Protein AF-0000000070454763 (afdb_homodimer)

pLDDT: mean 71.65, std 30.55, range [15.28, 98.75]

Structure (mmCIF, N/CA/C/O backbone):
data_AF-0000000070454763-model_v1
#
loop_
_entity.id
_entity.type
_entity.pdbx_description
1 polymer 'Flavin-containing monooxygenase'
#
loop_
_atom_site.group_PDB
_atom_site.id
_atom_site.type_symbol
_atom_site.label_atom_id
_atom_site.label_alt_id
_atom_site.label_comp_id
_atom_site.label_asym_id
_atom_site.label_entity_id
_atom_site.label_seq_id
_atom_site.pdbx_PDB_ins_code
_atom_site.Cartn_x
_atom_site.Cartn_y
_atom_site.Cartn_z
_atom_site.occupancy
_atom_site.B_iso_or_equiv
_atom_site.auth_seq_id
_atom_site.auth_comp_id
_atom_site.auth_asym_id
_atom_site.auth_atom_id
_atom_site.pdbx_PDB_model_num
ATOM 1 N N . MET A 1 1 ? 16.109 -49.906 -26.469 1 53.59 1 MET A N 1
ATOM 2 C CA . MET A 1 1 ? 14.664 -49.719 -26.438 1 53.59 1 MET A CA 1
ATOM 3 C C . MET A 1 1 ? 14.312 -48.25 -26.688 1 53.59 1 MET A C 1
ATOM 5 O O . MET A 1 1 ? 15.078 -47.344 -26.328 1 53.59 1 MET A O 1
ATOM 9 N N . ALA A 1 2 ? 13.422 -48.062 -27.594 1 73.62 2 ALA A N 1
ATOM 10 C CA . ALA A 1 2 ? 13.023 -46.719 -27.938 1 73.62 2 ALA A CA 1
ATOM 11 C C . ALA A 1 2 ? 12.562 -45.938 -26.703 1 73.62 2 ALA A C 1
ATOM 13 O O . ALA A 1 2 ? 11.953 -46.531 -25.797 1 73.62 2 ALA A O 1
ATOM 14 N N . PRO A 1 3 ? 12.992 -44.719 -26.531 1 89.38 3 PRO A N 1
ATOM 15 C CA . PRO A 1 3 ? 12.602 -43.969 -25.359 1 89.38 3 PRO A CA 1
ATOM 16 C C . PRO A 1 3 ? 11.086 -43.812 -25.219 1 89.38 3 PRO A C 1
ATOM 18 O O . PRO A 1 3 ? 10.383 -43.719 -26.234 1 89.38 3 PRO A O 1
ATOM 21 N N . ARG A 1 4 ? 10.617 -43.969 -23.953 1 93.56 4 ARG A N 1
ATOM 22 C CA . ARG A 1 4 ? 9.195 -43.812 -23.672 1 93.56 4 ARG A CA 1
ATOM 23 C C . ARG A 1 4 ? 8.727 -42.375 -23.953 1 93.56 4 ARG A C 1
ATOM 25 O O . ARG A 1 4 ? 9.43 -41.406 -23.625 1 93.56 4 ARG A O 1
ATOM 32 N N . ARG A 1 5 ? 7.598 -42.312 -24.594 1 96.88 5 ARG A N 1
ATOM 33 C CA . ARG A 1 5 ? 7.016 -41.031 -24.969 1 96.88 5 ARG A CA 1
ATOM 34 C C . ARG A 1 5 ? 6.066 -40.531 -23.891 1 96.88 5 ARG A C 1
ATOM 36 O O . ARG A 1 5 ? 5.203 -41.25 -23.422 1 96.88 5 ARG A O 1
ATOM 43 N N . VAL A 1 6 ? 6.234 -39.25 -23.438 1 96.19 6 VAL A N 1
ATOM 44 C CA . VAL A 1 6 ? 5.418 -38.688 -22.375 1 96.19 6 VAL A CA 1
ATOM 45 C C . VAL A 1 6 ? 4.715 -37.406 -22.875 1 96.19 6 VAL A C 1
ATOM 47 O O . VAL A 1 6 ? 5.348 -36.531 -23.469 1 96.19 6 VAL A O 1
ATOM 50 N N . ALA A 1 7 ? 3.41 -37.344 -22.688 1 96.44 7 ALA A N 1
ATOM 51 C CA . ALA A 1 7 ? 2.658 -36.125 -22.969 1 96.44 7 ALA A CA 1
ATOM 52 C C . ALA A 1 7 ? 2.553 -35.25 -21.719 1 96.44 7 ALA A C 1
ATOM 54 O O . ALA A 1 7 ? 2.102 -35.688 -20.672 1 96.44 7 ALA A O 1
ATOM 55 N N . VAL A 1 8 ? 3.002 -34.062 -21.828 1 95.75 8 VAL A N 1
ATOM 56 C CA . VAL A 1 8 ? 2.855 -33.062 -20.766 1 95.75 8 VAL A CA 1
ATOM 57 C C . VAL A 1 8 ? 1.825 -32.031 -21.188 1 95.75 8 VAL A C 1
ATOM 59 O O . VAL A 1 8 ? 1.962 -31.391 -22.234 1 95.75 8 VAL A O 1
ATOM 62 N N . ILE A 1 9 ? 0.792 -31.844 -20.391 1 95.06 9 ILE A N 1
ATOM 63 C CA . ILE A 1 9 ? -0.283 -30.938 -20.766 1 95.06 9 ILE A CA 1
ATOM 64 C C . ILE A 1 9 ? -0.167 -29.625 -19.984 1 95.06 9 ILE A C 1
ATOM 66 O O . ILE A 1 9 ? -0.489 -29.594 -18.797 1 95.06 9 ILE A O 1
ATOM 70 N N . GLY A 1 10 ? 0.239 -28.562 -20.672 1 95.12 10 GLY A N 1
ATOM 71 C CA . GLY A 1 10 ? 0.432 -27.266 -20.047 1 95.12 10 GLY A CA 1
ATOM 72 C C . GLY A 1 10 ? 1.894 -26.906 -19.844 1 95.12 10 GLY A C 1
ATOM 73 O O . GLY A 1 10 ? 2.676 -27.734 -19.359 1 95.12 10 GLY A O 1
ATOM 74 N N . ALA A 1 11 ? 2.199 -25.688 -20.219 1 97.44 11 ALA A N 1
ATOM 75 C CA . ALA A 1 11 ? 3.586 -25.25 -20.109 1 97.44 11 ALA A CA 1
ATOM 76 C C . ALA A 1 11 ? 3.738 -24.156 -19.062 1 97.44 11 ALA A C 1
ATOM 78 O O . ALA A 1 11 ? 4.453 -23.172 -19.266 1 97.44 11 ALA A O 1
ATOM 79 N N . GLY A 1 12 ? 2.992 -24.266 -17.969 1 94.44 12 GLY A N 1
ATOM 80 C CA . GLY A 1 12 ? 3.213 -23.438 -16.797 1 94.44 12 GLY A CA 1
ATOM 81 C C . GLY A 1 12 ? 4.383 -23.906 -15.945 1 94.44 12 GLY A C 1
ATOM 82 O O . GLY A 1 12 ? 5.277 -24.594 -16.438 1 94.44 12 GLY A O 1
ATOM 83 N N . ALA A 1 13 ? 4.391 -23.5 -14.742 1 92.94 13 ALA A N 1
ATOM 84 C CA . ALA A 1 13 ? 5.473 -23.844 -13.82 1 92.94 13 ALA A CA 1
ATOM 85 C C . ALA A 1 13 ? 5.66 -25.344 -13.734 1 92.94 13 ALA A C 1
ATOM 87 O O . ALA A 1 13 ? 6.773 -25.859 -13.891 1 92.94 13 ALA A O 1
ATOM 88 N N . SER A 1 14 ? 4.574 -26.047 -13.523 1 92.44 14 SER A N 1
ATOM 89 C CA . SER A 1 14 ? 4.648 -27.5 -13.359 1 92.44 14 SER A CA 1
ATOM 90 C C . SER A 1 14 ? 5.023 -28.188 -14.672 1 92.44 14 SER A C 1
ATOM 92 O O . SER A 1 14 ? 5.746 -29.188 -14.672 1 92.44 14 SER A O 1
ATOM 94 N N . GLY A 1 15 ? 4.512 -27.641 -15.734 1 95.12 15 GLY A N 1
ATOM 95 C CA . GLY A 1 15 ? 4.832 -28.219 -17.031 1 95.12 15 GLY A CA 1
ATOM 96 C C . GLY A 1 15 ? 6.305 -28.109 -17.375 1 95.12 15 GLY A C 1
ATOM 97 O O . GLY A 1 15 ? 6.902 -29.062 -17.875 1 95.12 15 GLY A O 1
ATOM 98 N N . LEU A 1 16 ? 6.883 -27 -17.141 1 96.5 16 LEU A N 1
ATOM 99 C CA . LEU A 1 16 ? 8.305 -26.797 -17.406 1 96.5 16 LEU A CA 1
ATOM 100 C C . LEU A 1 16 ? 9.148 -27.766 -16.562 1 96.5 16 LEU A C 1
ATOM 102 O O . LEU A 1 16 ? 10.086 -28.375 -17.078 1 96.5 16 LEU A O 1
ATOM 106 N N . CYS A 1 17 ? 8.789 -27.859 -15.336 1 93.69 17 CYS A N 1
ATOM 107 C CA . CYS A 1 17 ? 9.5 -28.766 -14.445 1 93.69 17 CYS A CA 1
ATOM 108 C C . CYS A 1 17 ? 9.352 -30.219 -14.906 1 93.69 17 CYS A C 1
ATOM 110 O O . CYS A 1 17 ? 10.32 -30.969 -14.906 1 93.69 17 CYS A O 1
ATOM 112 N N . ALA A 1 18 ? 8.156 -30.578 -15.289 1 93.56 18 ALA A N 1
ATOM 113 C CA . ALA A 1 18 ? 7.887 -31.922 -15.766 1 93.56 18 ALA A CA 1
ATOM 114 C C . ALA A 1 18 ? 8.711 -32.25 -17 1 93.56 18 ALA A C 1
ATOM 116 O O . ALA A 1 18 ? 9.281 -33.344 -17.109 1 93.56 18 ALA A O 1
ATOM 117 N N . LEU A 1 19 ? 8.758 -31.328 -17.891 1 96.25 19 LEU A N 1
ATOM 118 C CA . LEU A 1 19 ? 9.57 -31.484 -19.094 1 96.25 19 LEU A CA 1
ATOM 119 C C . LEU A 1 19 ? 11.023 -31.766 -18.75 1 96.25 19 LEU A C 1
ATOM 121 O O . LEU A 1 19 ? 11.617 -32.719 -19.25 1 96.25 19 LEU A O 1
ATOM 125 N N . LYS A 1 20 ? 11.555 -30.953 -17.922 1 96.44 20 LYS A N 1
ATOM 126 C CA . LYS A 1 20 ? 12.961 -31.094 -17.531 1 96.44 20 LYS A CA 1
ATOM 127 C C . LYS A 1 20 ? 13.219 -32.438 -16.859 1 96.44 20 LYS A C 1
ATOM 129 O O . LYS A 1 20 ? 14.203 -33.094 -17.172 1 96.44 20 LYS A O 1
ATOM 134 N N . CYS A 1 21 ? 12.32 -32.875 -16.016 1 93.88 21 CYS A N 1
ATOM 135 C CA . CYS A 1 21 ? 12.469 -34.156 -15.32 1 93.88 21 CYS A CA 1
ATOM 136 C C . CYS A 1 21 ? 12.422 -35.312 -16.297 1 93.88 21 CYS A C 1
ATOM 138 O O . CYS A 1 21 ? 13.188 -36.25 -16.172 1 93.88 21 CYS A O 1
ATOM 140 N N . CYS A 1 22 ? 11.555 -35.281 -17.266 1 94.12 22 CYS A N 1
ATOM 141 C CA . CYS A 1 22 ? 11.477 -36.312 -18.281 1 94.12 22 CYS A CA 1
ATOM 142 C C . CYS A 1 22 ? 12.789 -36.406 -19.047 1 94.12 22 CYS A C 1
ATOM 144 O O . CYS A 1 22 ? 13.297 -37.531 -19.266 1 94.12 22 CYS A O 1
ATOM 146 N N . LEU A 1 23 ? 13.305 -35.281 -19.406 1 95.75 23 LEU A N 1
ATOM 147 C CA . LEU A 1 23 ? 14.562 -35.281 -20.156 1 95.75 23 LEU A CA 1
ATOM 148 C C . LEU A 1 23 ? 15.695 -35.844 -19.312 1 95.75 23 LEU A C 1
ATOM 150 O O . LEU A 1 23 ? 16.516 -36.625 -19.812 1 95.75 23 LEU A O 1
ATOM 154 N N . ASP A 1 24 ? 15.68 -35.531 -18.094 1 91.88 24 ASP A N 1
ATOM 155 C CA . ASP A 1 24 ? 16.703 -36.031 -17.188 1 91.88 24 ASP A CA 1
ATOM 156 C C . ASP A 1 24 ? 16.672 -37.562 -17.109 1 91.88 24 ASP A C 1
ATOM 158 O O . ASP A 1 24 ? 17.703 -38.219 -16.906 1 91.88 24 ASP A O 1
ATOM 162 N N . GLU A 1 25 ? 15.516 -38.062 -17.266 1 92.31 25 GLU A N 1
ATOM 163 C CA . GLU A 1 25 ? 15.328 -39.5 -17.125 1 92.31 25 GLU A CA 1
ATOM 164 C C . GLU A 1 25 ? 15.469 -40.219 -18.469 1 92.31 25 GLU A C 1
ATOM 166 O O . GLU A 1 25 ? 15.227 -41.438 -18.562 1 92.31 25 GLU A O 1
ATOM 171 N N . GLY A 1 26 ? 15.781 -39.469 -19.469 1 93.75 26 GLY A N 1
ATOM 172 C CA . GLY A 1 26 ? 16 -40.062 -20.781 1 93.75 26 GLY A CA 1
ATOM 173 C C . GLY A 1 26 ? 14.727 -40.406 -21.516 1 93.75 26 GLY A C 1
ATOM 174 O O . GLY A 1 26 ? 14.719 -41.219 -22.422 1 93.75 26 GLY A O 1
ATOM 175 N N . LEU A 1 27 ? 13.641 -39.781 -21.109 1 95.12 27 LEU A N 1
ATOM 176 C CA . LEU A 1 27 ? 12.359 -39.969 -21.797 1 95.12 27 LEU A CA 1
ATOM 177 C C . LEU A 1 27 ? 12.219 -39 -22.953 1 95.12 27 LEU A C 1
ATOM 179 O O . LEU A 1 27 ? 13.102 -38.188 -23.203 1 95.12 27 LEU A O 1
ATOM 183 N N . GLU A 1 28 ? 11.164 -39.156 -23.734 1 96.69 28 GLU A N 1
ATOM 184 C CA . GLU A 1 28 ? 10.875 -38.281 -24.859 1 96.69 28 GLU A CA 1
ATOM 185 C C . GLU A 1 28 ? 9.578 -37.5 -24.625 1 96.69 28 GLU A C 1
ATOM 187 O O . GLU A 1 28 ? 8.516 -37.906 -25.109 1 96.69 28 GLU A O 1
ATOM 192 N N . PRO A 1 29 ? 9.68 -36.375 -24 1 97.19 29 PRO A N 1
ATOM 193 C CA . PRO A 1 29 ? 8.469 -35.625 -23.688 1 97.19 29 PRO A CA 1
ATOM 194 C C . PRO A 1 29 ? 8.031 -34.719 -24.844 1 97.19 29 PRO A C 1
ATOM 196 O O . PRO A 1 29 ? 8.875 -34.219 -25.609 1 97.19 29 PRO A O 1
ATOM 199 N N . THR A 1 30 ? 6.727 -34.562 -25 1 98.56 30 THR A N 1
ATOM 200 C CA . THR A 1 30 ? 6.086 -33.531 -25.797 1 98.56 30 THR A CA 1
ATOM 201 C C . THR A 1 30 ? 5.098 -32.719 -24.938 1 98.56 30 THR A C 1
ATOM 203 O O . THR A 1 30 ? 4.156 -33.312 -24.375 1 98.56 30 THR A O 1
ATOM 206 N N . CYS A 1 31 ? 5.352 -31.469 -24.844 1 98.56 31 CYS A N 1
ATOM 207 C CA . CYS A 1 31 ? 4.469 -30.594 -24.078 1 98.56 31 CYS A CA 1
ATOM 208 C C . CYS A 1 31 ? 3.49 -29.859 -24.984 1 98.56 31 CYS A C 1
ATOM 210 O O . CYS A 1 31 ? 3.883 -29.328 -26.016 1 98.56 31 CYS A O 1
ATOM 212 N N . PHE A 1 32 ? 2.252 -29.938 -24.641 1 98.12 32 PHE A N 1
ATOM 213 C CA . PHE A 1 32 ? 1.221 -29.219 -25.391 1 98.12 32 PHE A CA 1
ATOM 214 C C . PHE A 1 32 ? 0.738 -28 -24.609 1 98.12 32 PHE A C 1
ATOM 216 O O . PHE A 1 32 ? 0.309 -28.125 -23.469 1 98.12 32 PHE A O 1
ATOM 223 N N . GLU A 1 33 ? 0.846 -26.859 -25.188 1 97.38 33 GLU A N 1
ATOM 224 C CA . GLU A 1 33 ? 0.398 -25.609 -24.609 1 97.38 33 GLU A CA 1
ATOM 225 C C . GLU A 1 33 ? -0.612 -24.906 -25.516 1 97.38 33 GLU A C 1
ATOM 227 O O . GLU A 1 33 ? -0.311 -24.609 -26.672 1 97.38 33 GLU A O 1
ATOM 232 N N . ARG A 1 34 ? -1.734 -24.719 -24.969 1 94.69 34 ARG A N 1
ATOM 233 C CA . ARG A 1 34 ? -2.822 -24.156 -25.75 1 94.69 34 ARG A CA 1
ATOM 234 C C . ARG A 1 34 ? -2.504 -22.719 -26.172 1 94.69 34 ARG A C 1
ATOM 236 O O . ARG A 1 34 ? -2.912 -22.281 -27.25 1 94.69 34 ARG A O 1
ATOM 243 N N . SER A 1 35 ? -1.815 -21.969 -25.344 1 94.44 35 SER A N 1
ATOM 244 C CA . SER A 1 35 ? -1.504 -20.578 -25.641 1 94.44 35 SER A CA 1
ATOM 245 C C . SER A 1 35 ? -0.237 -20.453 -26.484 1 94.44 35 SER A C 1
ATOM 247 O O . SER A 1 35 ? 0.323 -21.469 -26.922 1 94.44 35 SER A O 1
ATOM 249 N N . LYS A 1 36 ? 0.243 -19.234 -26.734 1 96.06 36 LYS A N 1
ATOM 250 C CA . LYS A 1 36 ? 1.355 -18.953 -27.641 1 96.06 36 LYS A CA 1
ATOM 251 C C . LYS A 1 36 ? 2.68 -18.906 -26.875 1 96.06 36 LYS A C 1
ATOM 253 O O . LYS A 1 36 ? 3.736 -18.703 -27.484 1 96.06 36 LYS A O 1
ATOM 258 N N . ASP A 1 37 ? 2.586 -19.031 -25.594 1 97.06 37 ASP A N 1
ATOM 259 C CA . ASP A 1 37 ? 3.783 -18.797 -24.781 1 97.06 37 ASP A CA 1
ATOM 260 C C . ASP A 1 37 ? 3.736 -19.594 -23.484 1 97.06 37 ASP A C 1
ATOM 262 O O . ASP A 1 37 ? 2.709 -20.188 -23.156 1 97.06 37 ASP A O 1
ATOM 266 N N . ILE A 1 38 ? 4.891 -19.75 -22.812 1 97.81 38 ILE A N 1
ATOM 267 C CA . ILE A 1 38 ? 4.977 -20.453 -21.531 1 97.81 38 ILE A CA 1
ATOM 268 C C . ILE A 1 38 ? 4.461 -19.562 -20.406 1 97.81 38 ILE A C 1
ATOM 270 O O . ILE A 1 38 ? 4.105 -18.406 -20.641 1 97.81 38 ILE A O 1
ATOM 274 N N . GLY A 1 39 ? 4.383 -20.125 -19.188 1 95.69 39 GLY A N 1
ATOM 275 C CA . GLY A 1 39 ? 4.203 -19.312 -17.984 1 95.69 39 GLY A CA 1
ATOM 276 C C . GLY A 1 39 ? 2.863 -19.531 -17.312 1 95.69 39 GLY A C 1
ATOM 277 O O . GLY A 1 39 ? 2.715 -19.266 -16.125 1 95.69 39 GLY A O 1
ATOM 278 N N . GLY A 1 40 ? 1.859 -20.047 -18.156 1 93.12 40 GLY A N 1
ATOM 279 C CA . GLY A 1 40 ? 0.563 -20.328 -17.562 1 93.12 40 GLY A CA 1
ATOM 280 C C . GLY A 1 40 ? -0.051 -19.109 -16.875 1 93.12 40 GLY A C 1
ATOM 281 O O . GLY A 1 40 ? -0.159 -18.047 -17.484 1 93.12 40 GLY A O 1
ATOM 282 N N . LEU A 1 41 ? -0.34 -19.188 -15.648 1 90.56 41 LEU A N 1
ATOM 283 C CA . LEU A 1 41 ? -1.015 -18.188 -14.836 1 90.56 41 LEU A CA 1
ATOM 284 C C . LEU A 1 41 ? -0.176 -16.922 -14.734 1 90.56 41 LEU A C 1
ATOM 286 O O . LEU A 1 41 ? -0.719 -15.812 -14.688 1 90.56 41 LEU A O 1
ATOM 290 N N . TRP A 1 42 ? 1.076 -17.047 -14.781 1 95 42 TRP A N 1
ATOM 291 C CA . TRP A 1 42 ? 1.966 -15.945 -14.43 1 95 42 TRP A CA 1
ATOM 292 C C . TRP A 1 42 ? 2.182 -15.016 -15.617 1 95 42 TRP A C 1
ATOM 294 O O . TRP A 1 42 ? 2.715 -13.914 -15.469 1 95 42 TRP A O 1
ATOM 304 N N . ARG A 1 43 ? 1.75 -15.5 -16.703 1 95.88 43 ARG A N 1
ATOM 305 C CA . ARG A 1 43 ? 1.885 -14.664 -17.891 1 95.88 43 ARG A CA 1
ATOM 306 C C . ARG A 1 43 ? 0.728 -13.672 -18 1 95.88 43 ARG A C 1
ATOM 308 O O . ARG A 1 43 ? -0.396 -14.062 -18.328 1 95.88 43 ARG A O 1
ATOM 315 N N . PHE A 1 44 ? 1.012 -12.453 -17.828 1 96.06 44 PHE A N 1
ATOM 316 C CA . PHE A 1 44 ? -0.003 -11.414 -17.891 1 96.06 44 PHE A CA 1
ATOM 317 C C . PHE A 1 44 ? -0.394 -11.133 -19.344 1 96.06 44 PHE A C 1
ATOM 319 O O . PHE A 1 44 ? 0.472 -11.008 -20.219 1 96.06 44 PHE A O 1
ATOM 326 N N . GLU A 1 45 ? -1.682 -11.094 -19.531 1 94.56 45 GLU A N 1
ATOM 327 C CA . GLU A 1 45 ? -2.277 -10.648 -20.781 1 94.56 45 GLU A CA 1
ATOM 328 C C . GLU A 1 45 ? -3.375 -9.617 -20.531 1 94.56 45 GLU A C 1
ATOM 330 O O . GLU A 1 45 ? -4.23 -9.805 -19.672 1 94.56 45 GLU A O 1
ATOM 335 N N . GLU A 1 46 ? -3.34 -8.539 -21.266 1 92.5 46 GLU A N 1
ATOM 336 C CA . GLU A 1 46 ? -4.336 -7.48 -21.109 1 92.5 46 GLU A CA 1
ATOM 337 C C . GLU A 1 46 ? -5.746 -8.016 -21.328 1 92.5 46 GLU A C 1
ATOM 339 O O . GLU A 1 46 ? -6.684 -7.625 -20.625 1 92.5 46 GLU A O 1
ATOM 344 N N . HIS A 1 47 ? -5.816 -8.812 -22.281 1 92.38 47 HIS A N 1
ATOM 345 C CA . HIS A 1 47 ? -7.094 -9.445 -22.578 1 92.38 47 HIS A CA 1
ATOM 346 C C . HIS A 1 47 ? -7.078 -10.922 -22.188 1 92.38 47 HIS A C 1
ATOM 348 O O . HIS A 1 47 ? -6.242 -11.688 -22.672 1 92.38 47 HIS A O 1
ATOM 354 N N . PRO A 1 48 ? -8.008 -11.297 -21.312 1 89.12 48 PRO A N 1
ATOM 355 C CA . PRO A 1 48 ? -8.031 -12.703 -20.891 1 89.12 48 PRO A CA 1
ATOM 356 C C . PRO A 1 48 ? -8.219 -13.664 -22.062 1 89.12 48 PRO A C 1
ATOM 358 O O . PRO A 1 48 ? -8.984 -13.367 -22.984 1 89.12 48 PRO A O 1
ATOM 361 N N . GLU A 1 49 ? -7.469 -14.695 -22.047 1 87.06 49 GLU A N 1
ATOM 362 C CA . GLU A 1 49 ? -7.598 -15.766 -23.016 1 87.06 49 GLU A CA 1
ATOM 363 C C . GLU A 1 49 ? -8.516 -16.875 -22.5 1 87.06 49 GLU A C 1
ATOM 365 O O . GLU A 1 49 ? -8.453 -17.234 -21.328 1 87.06 49 GLU A O 1
ATOM 370 N N . ASP A 1 50 ? -9.328 -17.375 -23.375 1 79.19 50 ASP A N 1
ATOM 371 C CA . ASP A 1 50 ? -10.25 -18.438 -22.984 1 79.19 50 ASP A CA 1
ATOM 372 C C . ASP A 1 50 ? -9.5 -19.672 -22.5 1 79.19 50 ASP A C 1
ATOM 374 O O . ASP A 1 50 ? -8.508 -20.078 -23.125 1 79.19 50 ASP A O 1
ATOM 378 N N . GLY A 1 51 ? -9.953 -20.172 -21.406 1 77.56 51 GLY A N 1
ATOM 379 C CA . GLY A 1 51 ? -9.406 -21.422 -20.891 1 77.56 51 GLY A CA 1
ATOM 380 C C . GLY A 1 51 ? -8.109 -21.219 -20.125 1 77.56 51 GLY A C 1
ATOM 381 O O . GLY A 1 51 ? -7.441 -22.203 -19.766 1 77.56 51 GLY A O 1
ATOM 382 N N . ARG A 1 52 ? -7.711 -20.062 -19.984 1 84.94 52 ARG A N 1
ATOM 383 C CA . ARG A 1 52 ? -6.488 -19.781 -19.234 1 84.94 52 ARG A CA 1
ATOM 384 C C . ARG A 1 52 ? -6.77 -18.844 -18.062 1 84.94 52 ARG A C 1
ATOM 386 O O . ARG A 1 52 ? -7.621 -17.953 -18.156 1 84.94 52 ARG A O 1
ATOM 393 N N . ALA A 1 53 ? -6.109 -19.062 -17 1 85.88 53 ALA A N 1
ATOM 394 C CA . ALA A 1 53 ? -6.188 -18.141 -15.867 1 85.88 53 ALA A CA 1
ATOM 395 C C . ALA A 1 53 ? -5.66 -16.766 -16.25 1 85.88 53 ALA A C 1
ATOM 397 O O . ALA A 1 53 ? -4.875 -16.641 -17.188 1 85.88 53 ALA A O 1
ATOM 398 N N . SER A 1 54 ? -6.254 -15.812 -15.633 1 89.62 54 SER A N 1
ATOM 399 C CA . SER A 1 54 ? -5.875 -14.43 -15.93 1 89.62 54 SER A CA 1
ATOM 400 C C . SER A 1 54 ? -5.547 -13.656 -14.656 1 89.62 54 SER A C 1
ATOM 402 O O . SER A 1 54 ? -6.25 -13.781 -13.648 1 89.62 54 SER A O 1
ATOM 404 N N . ILE A 1 55 ? -4.449 -12.914 -14.727 1 93.12 55 ILE A N 1
ATOM 405 C CA . ILE A 1 55 ? -4.031 -12.133 -13.57 1 93.12 55 ILE A CA 1
ATOM 406 C C . ILE A 1 55 ? -4.074 -10.641 -13.906 1 93.12 55 ILE A C 1
ATOM 408 O O . ILE A 1 55 ? -4.324 -10.273 -15.055 1 93.12 55 ILE A O 1
ATOM 412 N N . TYR A 1 56 ? -4.027 -9.836 -12.914 1 94.06 56 TYR A N 1
ATOM 413 C CA . TYR A 1 56 ? -3.93 -8.398 -13.109 1 94.06 56 TYR A CA 1
ATOM 414 C C . TYR A 1 56 ? -2.475 -7.945 -13.117 1 94.06 56 TYR A C 1
ATOM 416 O O . TYR A 1 56 ? -1.587 -8.688 -12.68 1 94.06 56 TYR A O 1
ATOM 424 N N . ARG A 1 57 ? -2.209 -6.836 -13.594 1 93.56 57 ARG A N 1
ATOM 425 C CA . ARG A 1 57 ? -0.873 -6.352 -13.922 1 93.56 57 ARG A CA 1
ATOM 426 C C . ARG A 1 57 ? 0.018 -6.309 -12.688 1 93.56 57 ARG A C 1
ATOM 428 O O . ARG A 1 57 ? 1.221 -6.562 -12.773 1 93.56 57 ARG A O 1
ATOM 435 N N . SER A 1 58 ? -0.542 -6.047 -11.539 1 94.06 58 SER A N 1
ATOM 436 C CA . SER A 1 58 ? 0.227 -5.727 -10.344 1 94.06 58 SER A CA 1
ATOM 437 C C . SER A 1 58 ? 0.485 -6.973 -9.5 1 94.06 58 SER A C 1
ATOM 439 O O . SER A 1 58 ? 1.026 -6.879 -8.398 1 94.06 58 SER A O 1
ATOM 441 N N . VAL A 1 59 ? 0.235 -8.094 -9.969 1 96 59 VAL A N 1
ATOM 442 C CA . VAL A 1 59 ? 0.279 -9.297 -9.141 1 96 59 VAL A CA 1
ATOM 443 C C . VAL A 1 59 ? 1.711 -9.547 -8.672 1 96 59 VAL A C 1
ATOM 445 O O . VAL A 1 59 ? 2.643 -9.547 -9.484 1 96 59 VAL A O 1
ATOM 448 N N . ILE A 1 60 ? 1.873 -9.672 -7.41 1 96.44 60 ILE A N 1
ATOM 449 C CA . ILE A 1 60 ? 3.098 -10.117 -6.754 1 96.44 60 ILE A CA 1
ATOM 450 C C . ILE A 1 60 ? 2.854 -11.445 -6.039 1 96.44 60 ILE A C 1
ATOM 452 O O . ILE A 1 60 ? 1.839 -11.609 -5.359 1 96.44 60 ILE A O 1
ATOM 456 N N . ILE A 1 61 ? 3.678 -12.359 -6.219 1 95.19 61 ILE A N 1
ATOM 457 C CA . ILE A 1 61 ? 3.523 -13.695 -5.652 1 95.19 61 ILE A CA 1
ATOM 458 C C . ILE A 1 61 ? 3.549 -13.617 -4.125 1 95.19 61 ILE A C 1
ATOM 460 O O . ILE A 1 61 ? 4.145 -12.703 -3.555 1 95.19 61 ILE A O 1
ATOM 464 N N . ASN A 1 62 ? 2.9 -14.531 -3.465 1 92.94 62 ASN A N 1
ATOM 465 C CA . ASN A 1 62 ? 2.832 -14.586 -2.008 1 92.94 62 ASN A CA 1
ATOM 466 C C . ASN A 1 62 ? 3.816 -15.602 -1.438 1 92.94 62 ASN A C 1
ATOM 468 O O . ASN A 1 62 ? 3.852 -15.828 -0.226 1 92.94 62 ASN A O 1
ATOM 472 N N . THR A 1 63 ? 4.621 -16.172 -2.264 1 90.62 63 THR A N 1
ATOM 473 C CA . THR A 1 63 ? 5.68 -17.109 -1.868 1 90.62 63 THR A CA 1
ATOM 474 C C . THR A 1 63 ? 7.051 -16.531 -2.221 1 90.62 63 THR A C 1
ATOM 476 O O . THR A 1 63 ? 7.262 -16.047 -3.334 1 90.62 63 THR A O 1
ATOM 479 N N . SER A 1 64 ? 7.934 -16.578 -1.292 1 91.62 64 SER A N 1
ATOM 480 C CA . SER A 1 64 ? 9.258 -16 -1.517 1 91.62 64 SER A CA 1
ATOM 481 C C . SER A 1 64 ? 10.008 -16.75 -2.609 1 91.62 64 SER A C 1
ATOM 483 O O . SER A 1 64 ? 9.688 -17.906 -2.92 1 91.62 64 SER A O 1
ATOM 485 N N . LYS A 1 65 ? 11.008 -16.141 -3.178 1 92.62 65 LYS A N 1
ATOM 486 C CA . LYS A 1 65 ? 11.773 -16.719 -4.273 1 92.62 65 LYS A CA 1
ATOM 487 C C . LYS A 1 65 ? 12.516 -17.969 -3.814 1 92.62 65 LYS A C 1
ATOM 489 O O . LYS A 1 65 ? 12.742 -18.891 -4.602 1 92.62 65 LYS A O 1
ATOM 494 N N . GLU A 1 66 ? 12.898 -18.047 -2.518 1 84.12 66 GLU A N 1
ATOM 495 C CA . GLU A 1 66 ? 13.617 -19.203 -1.982 1 84.12 66 GLU A CA 1
ATOM 496 C C . GLU A 1 66 ? 12.719 -20.438 -1.939 1 84.12 66 GLU A C 1
ATOM 498 O O . GLU A 1 66 ? 13.195 -21.562 -2.105 1 84.12 66 GLU A O 1
ATOM 503 N N . MET A 1 67 ? 11.477 -20.125 -1.786 1 83.75 67 MET A N 1
ATOM 504 C CA . MET A 1 67 ? 10.531 -21.234 -1.651 1 83.75 67 MET A CA 1
ATOM 505 C C . MET A 1 67 ? 9.977 -21.641 -3.012 1 83.75 67 MET A C 1
ATOM 507 O O . MET A 1 67 ? 9.633 -22.797 -3.225 1 83.75 67 MET A O 1
ATOM 511 N N . MET A 1 68 ? 9.969 -20.766 -3.924 1 87.69 68 MET A N 1
ATOM 512 C CA . MET A 1 68 ? 9.297 -21.062 -5.184 1 87.69 68 MET A CA 1
ATOM 513 C C . MET A 1 68 ? 10.297 -21.547 -6.23 1 87.69 68 MET A C 1
ATOM 515 O O . MET A 1 68 ? 9.914 -22.125 -7.254 1 87.69 68 MET A O 1
ATOM 519 N N . CYS A 1 69 ? 11.555 -21.391 -6.012 1 89.75 69 CYS A N 1
ATOM 520 C CA . CYS A 1 69 ? 12.555 -21.688 -7.031 1 89.75 69 CYS A CA 1
ATOM 521 C C . CYS A 1 69 ? 12.609 -23.172 -7.332 1 89.75 69 CYS A C 1
ATOM 523 O O . CYS A 1 69 ? 12.352 -24 -6.453 1 89.75 69 CYS A O 1
ATOM 525 N N . PHE A 1 70 ? 12.891 -23.469 -8.617 1 90.69 70 PHE A N 1
ATOM 526 C CA . PHE A 1 70 ? 13.242 -24.844 -8.961 1 90.69 70 PHE A CA 1
ATOM 527 C C . PHE A 1 70 ? 14.539 -25.266 -8.273 1 90.69 70 PHE A C 1
ATOM 529 O O . PHE A 1 70 ? 15.516 -24.516 -8.273 1 90.69 70 PHE A O 1
ATOM 536 N N . SER A 1 71 ? 14.531 -26.406 -7.738 1 86 71 SER A N 1
ATOM 537 C CA . SER A 1 71 ? 15.648 -26.844 -6.898 1 86 71 SER A CA 1
ATOM 538 C C . SER A 1 71 ? 16.938 -26.906 -7.691 1 86 71 SER A C 1
ATOM 540 O O . SER A 1 71 ? 18.031 -26.703 -7.141 1 86 71 SER A O 1
ATOM 542 N N . ASP A 1 72 ? 16.906 -27.188 -8.906 1 91.38 72 ASP A N 1
ATOM 543 C CA . ASP A 1 72 ? 18.109 -27.359 -9.711 1 91.38 72 ASP A CA 1
ATOM 544 C C . ASP A 1 72 ? 18.469 -26.078 -10.461 1 91.38 72 ASP A C 1
ATOM 546 O O . ASP A 1 72 ? 19.406 -26.062 -11.258 1 91.38 72 ASP A O 1
ATOM 550 N N . PHE A 1 73 ? 17.75 -25.094 -10.289 1 95 73 PHE A N 1
ATOM 551 C CA . PHE A 1 73 ? 18 -23.812 -10.953 1 95 73 PHE A CA 1
ATOM 552 C C . PHE A 1 73 ? 17.562 -22.656 -10.062 1 95 73 PHE A C 1
ATOM 554 O O . PHE A 1 73 ? 16.531 -22.031 -10.312 1 95 73 PHE A O 1
ATOM 561 N N . PRO A 1 74 ? 18.328 -22.281 -9.133 1 94.25 74 PRO A N 1
ATOM 562 C CA . PRO A 1 74 ? 17.953 -21.25 -8.164 1 94.25 74 PRO A CA 1
ATOM 563 C C . PRO A 1 74 ? 17.703 -19.891 -8.812 1 94.25 74 PRO A C 1
ATOM 565 O O . PRO A 1 74 ? 18.344 -19.562 -9.82 1 94.25 74 PRO A O 1
ATOM 568 N N . ILE A 1 75 ? 16.766 -19.203 -8.25 1 95.62 75 ILE A N 1
ATOM 569 C CA . ILE A 1 75 ? 16.453 -17.844 -8.727 1 95.62 75 ILE A CA 1
ATOM 570 C C . ILE A 1 75 ? 17.625 -16.922 -8.438 1 95.62 75 ILE A C 1
ATOM 572 O O . ILE A 1 75 ? 18.234 -17 -7.367 1 95.62 75 ILE A O 1
ATOM 576 N N . PRO A 1 76 ? 17.922 -16.047 -9.398 1 95.81 76 PRO A N 1
ATOM 577 C CA . PRO A 1 76 ? 19.047 -15.125 -9.227 1 95.81 76 PRO A CA 1
ATOM 578 C C . PRO A 1 76 ? 18.953 -14.312 -7.93 1 95.81 76 PRO A C 1
ATOM 580 O O . PRO A 1 76 ? 17.859 -13.914 -7.527 1 95.81 76 PRO A O 1
ATOM 583 N N . GLU A 1 77 ? 20.047 -14.023 -7.391 1 92.44 77 GLU A N 1
ATOM 584 C CA . GLU A 1 77 ? 20.156 -13.344 -6.102 1 92.44 77 GLU A CA 1
ATOM 585 C C . GLU A 1 77 ? 19.594 -11.922 -6.184 1 92.44 77 GLU A C 1
ATOM 587 O O . GLU A 1 77 ? 19.016 -11.422 -5.215 1 92.44 77 GLU A O 1
ATOM 592 N N . ASP A 1 78 ? 19.688 -11.328 -7.277 1 92.31 78 ASP A N 1
ATOM 593 C CA . ASP A 1 78 ? 19.312 -9.922 -7.391 1 92.31 78 ASP A CA 1
ATOM 594 C C . ASP A 1 78 ? 17.812 -9.766 -7.621 1 92.31 78 ASP A C 1
ATOM 596 O O . ASP A 1 78 ? 17.297 -8.648 -7.641 1 92.31 78 ASP A O 1
ATOM 600 N N . PHE A 1 79 ? 17.141 -10.898 -7.82 1 96.62 79 PHE A N 1
ATOM 601 C CA . PHE A 1 79 ? 15.68 -10.828 -7.879 1 96.62 79 PHE A CA 1
ATOM 602 C C . PHE A 1 79 ? 15.102 -10.539 -6.496 1 96.62 79 PHE A C 1
ATOM 604 O O . PHE A 1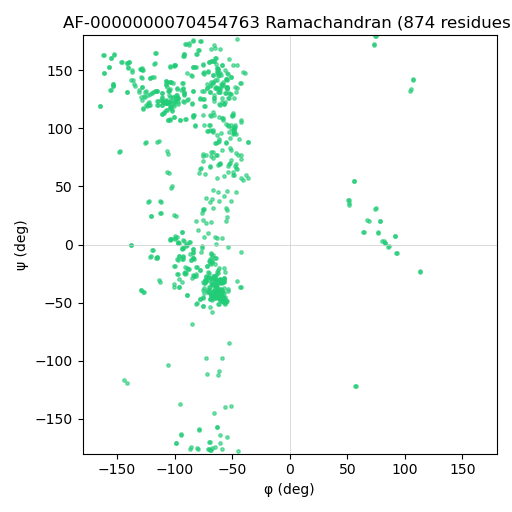 79 ? 15.688 -10.922 -5.48 1 96.62 79 PHE A O 1
ATOM 611 N N . PRO A 1 80 ? 13.992 -9.867 -6.445 1 96.56 80 PRO A N 1
ATOM 612 C CA . PRO A 1 80 ? 13.375 -9.586 -5.148 1 96.56 80 PRO A CA 1
ATOM 613 C C . PRO A 1 80 ? 12.828 -10.844 -4.473 1 96.56 80 PRO A C 1
ATOM 615 O O . PRO A 1 80 ? 12.578 -11.852 -5.145 1 96.56 80 PRO A O 1
ATOM 618 N N . ASN A 1 81 ? 12.672 -10.773 -3.131 1 95.19 81 ASN A N 1
ATOM 619 C CA . ASN A 1 81 ? 12.188 -11.914 -2.363 1 95.19 81 ASN A CA 1
ATOM 620 C C . ASN A 1 81 ? 10.781 -12.328 -2.805 1 95.19 81 ASN A C 1
ATOM 622 O O . ASN A 1 81 ? 10.508 -13.516 -2.969 1 95.19 81 ASN A O 1
ATOM 626 N N . TYR A 1 82 ? 9.953 -11.352 -2.945 1 96.81 82 TYR A N 1
ATOM 627 C CA . TYR A 1 82 ? 8.625 -11.57 -3.506 1 96.81 82 TYR A CA 1
ATOM 628 C C . TYR A 1 82 ? 8.508 -10.961 -4.898 1 96.81 82 TYR A C 1
ATOM 630 O O . TYR A 1 82 ? 8.492 -9.734 -5.047 1 96.81 82 TYR A O 1
ATOM 638 N N . MET A 1 83 ? 8.359 -11.82 -5.844 1 97.31 83 MET A N 1
ATOM 639 C CA . MET A 1 83 ? 8.57 -11.391 -7.223 1 97.31 83 MET A CA 1
ATOM 640 C C . MET A 1 83 ? 7.262 -10.938 -7.859 1 97.31 83 MET A C 1
ATOM 642 O O . MET A 1 83 ? 6.223 -11.57 -7.676 1 97.31 83 MET A O 1
ATOM 646 N N . HIS A 1 84 ? 7.332 -9.852 -8.523 1 97.12 84 HIS A N 1
ATOM 647 C CA . HIS A 1 84 ? 6.309 -9.469 -9.484 1 97.12 84 HIS A CA 1
ATOM 648 C C . HIS A 1 84 ? 6.168 -10.516 -10.586 1 97.12 84 HIS A C 1
ATOM 650 O O . HIS A 1 84 ? 7.129 -11.219 -10.906 1 97.12 84 HIS A O 1
ATOM 656 N N . ASN A 1 85 ? 5.027 -10.594 -11.18 1 96.94 85 ASN A N 1
ATOM 657 C CA . ASN A 1 85 ? 4.793 -11.609 -12.211 1 96.94 85 ASN A CA 1
ATOM 658 C C . ASN A 1 85 ? 5.789 -11.477 -13.359 1 96.94 85 ASN A C 1
ATOM 660 O O . ASN A 1 85 ? 6.203 -12.484 -13.938 1 96.94 85 ASN A O 1
ATOM 664 N N . SER A 1 86 ? 6.207 -10.289 -13.656 1 96.25 86 SER A N 1
ATOM 665 C CA . SER A 1 86 ? 7.176 -10.094 -14.727 1 96.25 86 SER A CA 1
ATOM 666 C C . SER A 1 86 ? 8.508 -10.758 -14.398 1 96.25 86 SER A C 1
ATOM 668 O O . SER A 1 86 ? 9.18 -11.297 -15.281 1 96.25 86 SER A O 1
ATOM 670 N N . LYS A 1 87 ? 8.875 -10.742 -13.188 1 97.19 87 LYS A N 1
ATOM 671 C CA . LYS A 1 87 ? 10.125 -11.383 -12.773 1 97.19 87 LYS A CA 1
ATOM 672 C C . LYS A 1 87 ? 9.977 -12.898 -12.75 1 97.19 87 LYS A C 1
ATOM 674 O O . LYS A 1 87 ? 10.938 -13.625 -13.039 1 97.19 87 LYS A O 1
ATOM 679 N N . ILE A 1 88 ? 8.828 -13.375 -12.438 1 97.56 88 ILE A N 1
ATOM 680 C CA . ILE A 1 88 ? 8.555 -14.812 -12.5 1 97.56 88 ILE A CA 1
ATOM 681 C C . ILE A 1 88 ? 8.68 -15.305 -13.938 1 97.56 88 ILE A C 1
ATOM 683 O O . ILE A 1 88 ? 9.32 -16.328 -14.195 1 97.56 88 ILE A O 1
ATOM 687 N N . MET A 1 89 ? 8.156 -14.523 -14.836 1 98.12 89 MET A N 1
ATOM 688 C CA . MET A 1 89 ? 8.242 -14.875 -16.25 1 98.12 89 MET A CA 1
ATOM 689 C C . MET A 1 89 ? 9.688 -14.859 -16.719 1 98.12 89 MET A C 1
ATOM 691 O O . MET A 1 89 ? 10.109 -15.742 -17.484 1 98.12 89 MET A O 1
ATOM 695 N N . GLU A 1 90 ? 10.422 -13.891 -16.25 1 98.12 90 GLU A N 1
ATOM 696 C CA . GLU A 1 90 ? 11.844 -13.852 -16.578 1 98.12 90 GLU A CA 1
ATOM 697 C C . GLU A 1 90 ? 12.562 -15.109 -16.094 1 98.12 90 GLU A C 1
ATOM 699 O O . GLU A 1 90 ? 13.352 -15.703 -16.828 1 98.12 90 GLU A O 1
ATOM 704 N N . TYR A 1 91 ? 12.289 -15.508 -14.945 1 98 91 TYR A N 1
ATOM 705 C CA . TYR A 1 91 ? 12.883 -16.703 -14.359 1 98 91 TYR A CA 1
ATOM 706 C C . TYR A 1 91 ? 12.508 -17.938 -15.164 1 98 91 TYR A C 1
ATOM 708 O O . TYR A 1 91 ? 13.359 -18.781 -15.469 1 98 91 TYR A O 1
ATOM 716 N N . PHE A 1 92 ? 11.219 -18.047 -15.539 1 98.12 92 PHE A N 1
ATOM 717 C CA . PHE A 1 92 ? 10.766 -19.188 -16.344 1 98.12 92 PHE A CA 1
ATOM 718 C C . PHE A 1 92 ? 11.492 -19.234 -17.672 1 98.12 92 PHE A C 1
ATOM 720 O O . PHE A 1 92 ? 11.867 -20.312 -18.141 1 98.12 92 PHE A O 1
ATOM 727 N N . ARG A 1 93 ? 11.695 -18.109 -18.234 1 98.5 93 ARG A N 1
ATOM 728 C CA . ARG A 1 93 ? 12.398 -18.031 -19.5 1 98.5 93 ARG A CA 1
ATOM 729 C C . ARG A 1 93 ? 13.859 -18.453 -19.344 1 98.5 93 ARG A C 1
ATOM 731 O O . ARG A 1 93 ? 14.406 -19.141 -20.203 1 98.5 93 ARG A O 1
ATOM 738 N N . MET A 1 94 ? 14.461 -17.969 -18.297 1 98.19 94 MET A N 1
ATOM 739 C CA . MET A 1 94 ? 15.828 -18.391 -18.016 1 98.19 94 MET A CA 1
ATOM 740 C C . MET A 1 94 ? 15.906 -19.922 -17.891 1 98.19 94 MET A C 1
ATOM 742 O O . MET A 1 94 ? 16.812 -20.547 -18.453 1 98.19 94 MET A O 1
ATOM 746 N N . TYR A 1 95 ? 14.992 -20.469 -17.172 1 97.81 95 TYR A N 1
ATOM 747 C CA . TYR A 1 95 ? 14.945 -21.922 -16.938 1 97.81 95 TYR A CA 1
ATOM 748 C C . TYR A 1 95 ? 14.773 -22.672 -18.25 1 97.81 95 TYR A C 1
ATOM 750 O O . TYR A 1 95 ? 15.523 -23.609 -18.531 1 97.81 95 TYR A O 1
ATOM 758 N N . ALA A 1 96 ? 13.797 -22.281 -19.031 1 98.5 96 ALA A N 1
ATOM 759 C CA . ALA A 1 96 ? 13.5 -22.938 -20.312 1 98.5 96 ALA A CA 1
ATOM 760 C C . ALA A 1 96 ? 14.688 -22.844 -21.266 1 98.5 96 ALA A C 1
ATOM 762 O O . ALA A 1 96 ? 14.984 -23.797 -21.984 1 98.5 96 ALA A O 1
ATOM 763 N N . GLN A 1 97 ? 15.336 -21.719 -21.281 1 98.25 97 GLN A N 1
ATOM 764 C CA . GLN A 1 97 ? 16.5 -21.516 -22.141 1 98.25 97 GLN A CA 1
ATOM 765 C C . GLN A 1 97 ? 17.672 -22.359 -21.672 1 98.25 97 GLN A C 1
ATOM 767 O O . GLN A 1 97 ? 18.328 -23.031 -22.484 1 98.25 97 GLN A O 1
ATOM 772 N N . HIS A 1 98 ? 17.906 -22.328 -20.469 1 98.06 98 HIS A N 1
ATOM 773 C CA . HIS A 1 98 ? 19.047 -23.031 -19.891 1 98.06 98 HIS A CA 1
ATOM 774 C C . HIS A 1 98 ? 18.969 -24.531 -20.172 1 98.06 98 HIS A C 1
ATOM 776 O O . HIS A 1 98 ? 19.969 -25.156 -20.5 1 98.06 98 HIS A O 1
ATOM 782 N N . PHE A 1 99 ? 17.844 -25.141 -20.109 1 97.88 99 PHE A N 1
ATOM 783 C CA . PHE A 1 99 ? 17.672 -26.578 -20.25 1 97.88 99 PHE A CA 1
ATOM 784 C C . PHE A 1 99 ? 17.125 -26.938 -21.625 1 97.88 99 PHE A C 1
ATOM 786 O O . PHE A 1 99 ? 16.75 -28.078 -21.875 1 97.88 99 PHE A O 1
ATOM 793 N N . ASP A 1 100 ? 17 -25.922 -22.469 1 97.81 100 ASP A N 1
ATOM 794 C CA . ASP A 1 100 ? 16.578 -26.094 -23.859 1 97.81 100 ASP A CA 1
ATOM 795 C C . ASP A 1 100 ? 15.227 -26.812 -23.938 1 97.81 100 ASP A C 1
ATOM 797 O O . ASP A 1 100 ? 15.086 -27.812 -24.641 1 97.81 100 ASP A O 1
ATOM 801 N N . LEU A 1 101 ? 14.266 -26.234 -23.234 1 98.62 101 LEU A N 1
ATOM 802 C CA . LEU A 1 101 ? 12.984 -26.906 -23.078 1 98.62 101 LEU A CA 1
ATOM 803 C C . LEU A 1 101 ? 12.023 -26.5 -24.203 1 98.62 101 LEU A C 1
ATOM 805 O O . LEU A 1 101 ? 11.086 -27.234 -24.516 1 98.62 101 LEU A O 1
ATOM 809 N N . LEU A 1 102 ? 12.188 -25.391 -24.797 1 98.5 102 LEU A N 1
ATOM 810 C CA . LEU A 1 102 ? 11.227 -24.812 -25.734 1 98.5 102 LEU A CA 1
ATOM 811 C C . LEU A 1 102 ? 11.023 -25.703 -26.953 1 98.5 102 LEU A C 1
ATOM 813 O O . LEU A 1 102 ? 9.93 -25.766 -27.5 1 98.5 102 LEU A O 1
ATOM 817 N N . ARG A 1 103 ? 12 -26.391 -27.344 1 97.94 103 ARG A N 1
ATOM 818 C CA . ARG A 1 103 ? 11.93 -27.219 -28.531 1 97.94 103 ARG A CA 1
ATOM 819 C C . ARG A 1 103 ? 10.984 -28.406 -28.328 1 97.94 103 ARG A C 1
ATOM 821 O O . ARG A 1 103 ? 10.57 -29.047 -29.281 1 97.94 103 ARG A O 1
ATOM 828 N N . HIS A 1 104 ? 10.672 -28.688 -27.125 1 98.56 104 HIS A N 1
ATOM 829 C CA . HIS A 1 104 ? 9.812 -29.828 -26.812 1 98.56 104 HIS A CA 1
ATOM 830 C C . HIS A 1 104 ? 8.367 -29.391 -26.594 1 98.56 104 HIS A C 1
ATOM 832 O O . HIS A 1 104 ? 7.523 -30.188 -26.172 1 98.56 104 HIS A O 1
ATOM 838 N N . ILE A 1 105 ? 8.039 -28.141 -26.828 1 98.75 105 ILE A N 1
ATOM 839 C CA . ILE A 1 105 ? 6.711 -27.609 -26.578 1 98.75 105 ILE A CA 1
ATOM 840 C C . ILE A 1 105 ? 6.02 -27.297 -27.906 1 98.75 105 ILE A C 1
ATOM 842 O O . ILE A 1 105 ? 6.59 -26.625 -28.766 1 98.75 105 ILE A O 1
ATOM 846 N N . ARG A 1 106 ? 4.875 -27.828 -28.047 1 98.5 106 ARG A N 1
ATOM 847 C CA . ARG A 1 106 ? 3.988 -27.453 -29.141 1 98.5 106 ARG A CA 1
ATOM 848 C C . ARG A 1 106 ? 2.992 -26.391 -28.688 1 98.5 106 ARG A C 1
ATOM 850 O O . ARG A 1 106 ? 2.02 -26.688 -28 1 98.5 106 ARG A O 1
ATOM 857 N N . PHE A 1 107 ? 3.205 -25.188 -29.141 1 97.94 107 PHE A N 1
ATOM 858 C CA . PHE A 1 107 ? 2.344 -24.062 -28.766 1 97.94 107 PHE A CA 1
ATOM 859 C C . PHE A 1 107 ? 1.074 -24.062 -29.609 1 97.94 107 PHE A C 1
ATOM 861 O O . PHE A 1 107 ? 0.988 -24.766 -30.625 1 97.94 107 PHE A O 1
ATOM 868 N N . ARG A 1 108 ? 0.092 -23.281 -29.094 1 97 108 ARG A N 1
ATOM 869 C CA . ARG A 1 108 ? -1.193 -23.141 -29.766 1 97 108 ARG A CA 1
ATOM 870 C C . ARG A 1 108 ? -1.79 -24.5 -30.109 1 97 108 ARG A C 1
ATOM 872 O O . ARG A 1 108 ? -2.287 -24.719 -31.219 1 97 108 ARG A O 1
ATOM 879 N N . THR A 1 109 ? -1.611 -25.406 -29.234 1 97.62 109 THR A N 1
ATOM 880 C CA . THR A 1 109 ? -2.119 -26.766 -29.375 1 97.62 109 THR A CA 1
ATOM 881 C C . THR A 1 109 ? -2.922 -27.172 -28.141 1 97.62 109 THR A C 1
ATOM 883 O O . THR A 1 109 ? -2.377 -27.25 -27.031 1 97.62 109 THR A O 1
ATOM 886 N N . SER A 1 110 ? -4.188 -27.438 -28.328 1 95.25 110 SER A N 1
ATOM 887 C CA . SER A 1 110 ? -5.078 -27.812 -27.234 1 95.25 110 SER A CA 1
ATOM 888 C C . SER A 1 110 ? -5.258 -29.312 -27.156 1 95.25 110 SER A C 1
ATOM 890 O O . SER A 1 110 ? -5.383 -29.984 -28.188 1 95.25 110 SER A O 1
ATOM 892 N N . VAL A 1 111 ? -5.164 -29.844 -25.969 1 94.88 111 VAL A N 1
ATOM 893 C CA . VAL A 1 111 ? -5.496 -31.25 -25.766 1 94.88 111 VAL A CA 1
ATOM 894 C C . VAL A 1 111 ? -7 -31.406 -25.547 1 94.88 111 VAL A C 1
ATOM 896 O O . VAL A 1 111 ? -7.559 -30.859 -24.594 1 94.88 111 VAL A O 1
ATOM 899 N N . CYS A 1 112 ? -7.559 -32.156 -26.391 1 95 112 CYS A N 1
ATOM 900 C CA . CYS A 1 112 ? -9.008 -32.281 -26.391 1 95 112 CYS A CA 1
ATOM 901 C C . CYS A 1 112 ? -9.453 -33.5 -25.609 1 95 112 CYS A C 1
ATOM 903 O O . CYS A 1 112 ? -10.508 -33.5 -24.969 1 95 112 CYS A O 1
ATOM 905 N N . ARG A 1 113 ? -8.641 -34.531 -25.75 1 94.06 113 ARG A N 1
ATOM 906 C CA . ARG A 1 113 ? -9.047 -35.781 -25.141 1 94.06 113 ARG A CA 1
ATOM 907 C C . ARG A 1 113 ? -7.832 -36.656 -24.797 1 94.06 113 ARG A C 1
ATOM 909 O O . ARG A 1 113 ? -6.879 -36.719 -25.578 1 94.06 113 ARG A O 1
ATOM 916 N N . VAL A 1 114 ? -7.91 -37.219 -23.688 1 93.69 114 VAL A N 1
ATOM 917 C CA . VAL A 1 114 ? -6.957 -38.25 -23.25 1 93.69 114 VAL A CA 1
ATOM 918 C C . VAL A 1 114 ? -7.695 -39.531 -22.891 1 93.69 114 VAL A C 1
ATOM 920 O O . VAL A 1 114 ? -8.609 -39.5 -22.062 1 93.69 114 VAL A O 1
ATOM 923 N N . SER A 1 115 ? -7.281 -40.594 -23.625 1 94.12 115 SER A N 1
ATOM 924 C CA . SER A 1 115 ? -7.98 -41.844 -23.375 1 94.12 115 SER A CA 1
ATOM 925 C C . SER A 1 115 ? -7.004 -43.031 -23.312 1 94.12 115 SER A C 1
ATOM 927 O O . SER A 1 115 ? -5.992 -43.031 -24.016 1 94.12 115 SER A O 1
ATOM 929 N N . LYS A 1 116 ? -7.375 -44 -22.5 1 93 116 LYS A N 1
ATOM 930 C CA . LYS A 1 116 ? -6.613 -45.219 -22.5 1 93 116 LYS A CA 1
ATOM 931 C C . LYS A 1 116 ? -6.785 -46 -23.812 1 93 116 LYS A C 1
ATOM 933 O O . LYS A 1 116 ? -7.887 -46.031 -24.359 1 93 116 LYS A O 1
ATOM 938 N N . ARG A 1 117 ? -5.664 -46.5 -24.297 1 93 117 ARG A N 1
ATOM 939 C CA . ARG A 1 117 ? -5.777 -47.344 -25.484 1 93 117 ARG A CA 1
ATOM 940 C C . ARG A 1 117 ? -6.531 -48.625 -25.156 1 93 117 ARG A C 1
ATOM 942 O O . ARG A 1 117 ? -6.551 -49.094 -24.016 1 93 117 ARG A O 1
ATOM 949 N N . PRO A 1 118 ? -7.062 -49.219 -26.156 1 93.19 118 PRO A N 1
ATOM 950 C CA . PRO A 1 118 ? -7.777 -50.469 -25.922 1 93.19 118 PRO A CA 1
ATOM 951 C C . PRO A 1 118 ? -6.898 -51.562 -25.281 1 93.19 118 PRO A C 1
ATOM 953 O O . PRO A 1 118 ? -7.387 -52.344 -24.484 1 93.19 118 PRO A O 1
ATOM 956 N N . ASP A 1 119 ? -5.66 -51.594 -25.531 1 94.12 119 ASP A N 1
ATOM 957 C CA . ASP A 1 119 ? -4.738 -52.562 -24.984 1 94.12 119 ASP A CA 1
ATOM 958 C C . ASP A 1 119 ? -3.979 -52 -23.781 1 94.12 119 ASP A C 1
ATOM 960 O O . ASP A 1 119 ? -2.844 -52.406 -23.516 1 94.12 119 ASP A O 1
ATOM 964 N N . PHE A 1 120 ? -4.512 -51.062 -23.125 1 90.31 120 PHE A N 1
ATOM 965 C CA . PHE A 1 120 ? -3.859 -50.344 -22.016 1 90.31 120 PHE A CA 1
ATOM 966 C C . PHE A 1 120 ? -3.35 -51.344 -20.969 1 90.31 120 PHE A C 1
ATOM 968 O O . PHE A 1 120 ? -2.279 -51.125 -20.391 1 90.31 120 PHE A O 1
ATOM 975 N N . ALA A 1 121 ? -4.094 -52.344 -20.703 1 90.75 121 ALA A N 1
ATOM 976 C CA . ALA A 1 121 ? -3.73 -53.312 -19.672 1 90.75 121 ALA A CA 1
ATOM 977 C C . ALA A 1 121 ? -2.359 -53.938 -19.938 1 90.75 121 ALA A C 1
ATOM 979 O O . ALA A 1 121 ? -1.606 -54.219 -19.016 1 90.75 121 ALA A O 1
ATOM 980 N N . SER A 1 122 ? -2.01 -54.094 -21.234 1 91.44 122 SER A N 1
ATOM 981 C CA . SER A 1 122 ? -0.733 -54.688 -21.594 1 91.44 122 SER A CA 1
ATOM 982 C C . SER A 1 122 ? 0.295 -53.625 -21.984 1 91.44 122 SER A C 1
ATOM 984 O O . SER A 1 122 ? 1.471 -53.75 -21.625 1 91.44 122 SER A O 1
ATOM 986 N N . SER A 1 123 ? -0.168 -52.562 -22.594 1 89.81 123 SER A N 1
ATOM 987 C CA . SER A 1 123 ? 0.774 -51.594 -23.141 1 89.81 123 SER A CA 1
ATOM 988 C C . SER A 1 123 ? 1.008 -50.438 -22.172 1 89.81 123 SER A C 1
ATOM 990 O O . SER A 1 123 ? 2.082 -49.844 -22.156 1 89.81 123 SER A O 1
ATOM 992 N N . GLY A 1 124 ? -0.104 -50.094 -21.281 1 90.56 124 GLY A N 1
ATOM 993 C CA . GLY A 1 124 ? -0.064 -48.906 -20.422 1 90.56 124 GLY A CA 1
ATOM 994 C C . GLY A 1 124 ? -0.081 -47.625 -21.203 1 90.56 124 GLY A C 1
ATOM 995 O O . GLY A 1 124 ? 0.27 -46.562 -20.656 1 90.56 124 GLY A O 1
ATOM 996 N N . GLN A 1 125 ? -0.559 -47.656 -22.453 1 92.75 125 GLN A N 1
ATOM 997 C CA . GLN A 1 125 ? -0.409 -46.531 -23.344 1 92.75 125 GLN A CA 1
ATOM 998 C C . GLN A 1 125 ? -1.706 -45.719 -23.422 1 92.75 125 GLN A C 1
ATOM 1000 O O . GLN A 1 125 ? -2.787 -46.25 -23.172 1 92.75 125 GLN A O 1
ATOM 1005 N N . TRP A 1 126 ? -1.562 -44.406 -23.766 1 94.62 126 TRP A N 1
ATOM 1006 C CA . TRP A 1 126 ? -2.66 -43.438 -23.859 1 94.62 126 TRP A CA 1
ATOM 1007 C C . TRP A 1 126 ? -2.75 -42.875 -25.266 1 94.62 126 TRP A C 1
ATOM 1009 O O . TRP A 1 126 ? -1.733 -42.719 -25.953 1 94.62 126 TRP A O 1
ATOM 1019 N N . GLU A 1 127 ? -3.949 -42.656 -25.641 1 96.56 127 GLU A N 1
ATOM 1020 C CA . GLU A 1 127 ? -4.18 -41.875 -26.844 1 96.56 127 GLU A CA 1
ATOM 1021 C C . GLU A 1 127 ? -4.508 -40.406 -26.484 1 96.56 127 GLU A C 1
ATOM 1023 O O . GLU A 1 127 ? -5.395 -40.156 -25.656 1 96.56 127 GLU A O 1
ATOM 1028 N N . VAL A 1 128 ? -3.773 -39.469 -27.016 1 96.12 128 VAL A N 1
ATOM 1029 C CA . VAL A 1 128 ? -3.98 -38.062 -26.797 1 96.12 128 VAL A CA 1
ATOM 1030 C C . VAL A 1 128 ? -4.398 -37.375 -28.094 1 96.12 128 VAL A C 1
ATOM 1032 O O . VAL A 1 128 ? -3.684 -37.438 -29.094 1 96.12 128 VAL A O 1
ATOM 1035 N N . VAL A 1 129 ? -5.531 -36.812 -28.047 1 97.75 129 VAL A N 1
ATOM 1036 C CA . VAL A 1 129 ? -6.027 -36.062 -29.203 1 97.75 129 VAL A CA 1
ATOM 1037 C C . VAL A 1 129 ? -5.801 -34.562 -29 1 97.75 129 VAL A C 1
ATOM 1039 O O . VAL A 1 129 ? -6.219 -34 -27.984 1 97.75 129 VAL A O 1
ATOM 1042 N N . THR A 1 130 ? -5.102 -33.969 -29.938 1 98 130 THR A N 1
ATOM 1043 C CA . THR A 1 130 ? -4.805 -32.531 -29.859 1 98 130 THR A CA 1
ATOM 1044 C C . THR A 1 130 ? -5.43 -31.781 -31.031 1 98 130 THR A C 1
ATOM 1046 O O . THR A 1 130 ? -5.82 -32.406 -32.031 1 98 130 THR A O 1
ATOM 1049 N N . GLU A 1 131 ? -5.648 -30.531 -30.781 1 97.06 131 GLU A N 1
ATOM 1050 C CA . GLU A 1 131 ? -6.172 -29.656 -31.828 1 97.06 131 GLU A CA 1
ATOM 1051 C C . GLU A 1 131 ? -5.285 -28.422 -32 1 97.06 131 GLU A C 1
ATOM 1053 O O . GLU A 1 131 ? -4.91 -27.766 -31.031 1 97.06 131 GLU A O 1
ATOM 1058 N N . SER A 1 132 ? -4.859 -28.141 -33.188 1 96.69 132 SER A N 1
ATOM 1059 C CA . SER A 1 132 ? -4.098 -26.969 -33.562 1 96.69 132 SER A CA 1
ATOM 1060 C C . SER A 1 132 ? -4.547 -26.453 -34.938 1 96.69 132 SER A C 1
ATOM 1062 O O . SER A 1 132 ? -4.684 -27.234 -35.875 1 96.69 132 SER A O 1
ATOM 1064 N N . GLU A 1 133 ? -4.812 -25.172 -35.062 1 94.38 133 GLU A N 1
ATOM 1065 C CA . GLU A 1 133 ? -5.258 -24.547 -36.312 1 94.38 133 GLU A CA 1
ATOM 1066 C C . GLU A 1 133 ? -6.453 -25.281 -36.906 1 94.38 133 GLU A C 1
ATOM 1068 O O . GLU A 1 133 ? -6.488 -25.547 -38.094 1 94.38 133 GLU A O 1
ATOM 1073 N N . GLY A 1 134 ? -7.242 -25.766 -36.094 1 92.06 134 GLY A N 1
ATOM 1074 C CA . GLY A 1 134 ? -8.477 -26.375 -36.531 1 92.06 134 GLY A CA 1
ATOM 1075 C C . GLY A 1 134 ? -8.305 -27.844 -36.906 1 92.06 134 GLY A C 1
ATOM 1076 O O . GLY A 1 134 ? -9.273 -28.5 -37.312 1 92.06 134 GLY A O 1
ATOM 1077 N N . LYS A 1 135 ? -7.117 -28.344 -36.812 1 96.69 135 LYS A N 1
ATOM 1078 C CA . LYS A 1 135 ? -6.855 -29.75 -37.156 1 96.69 135 LYS A CA 1
ATOM 1079 C C . LYS A 1 135 ? -6.609 -30.594 -35.938 1 96.69 135 LYS A C 1
ATOM 1081 O O . LYS A 1 135 ? -5.871 -30.172 -35.031 1 96.69 135 LYS A O 1
ATOM 1086 N N . GLN A 1 136 ? -7.227 -31.75 -35.938 1 97.44 136 GLN A N 1
ATOM 1087 C CA . GLN A 1 136 ? -7.051 -32.656 -34.844 1 97.44 136 GLN A CA 1
ATOM 1088 C C . GLN A 1 136 ? -6.07 -33.781 -35.188 1 97.44 136 GLN A C 1
ATOM 1090 O O . GLN A 1 136 ? -6.059 -34.25 -36.344 1 97.44 136 GLN A O 1
ATOM 1095 N N . GLU A 1 137 ? -5.277 -34.094 -34.281 1 97.56 137 GLU A N 1
ATOM 1096 C CA . GLU A 1 137 ? -4.301 -35.156 -34.438 1 97.56 137 GLU A CA 1
ATOM 1097 C C . GLU A 1 137 ? -4.277 -36.062 -33.219 1 97.56 137 GLU A C 1
ATOM 1099 O O . GLU A 1 137 ? -4.355 -35.594 -32.094 1 97.56 137 GLU A O 1
ATOM 1104 N N . ALA A 1 138 ? -4.219 -37.344 -33.469 1 97.56 138 ALA A N 1
ATOM 1105 C CA . ALA A 1 138 ? -4.09 -38.312 -32.375 1 97.56 138 ALA A CA 1
ATOM 1106 C C . ALA A 1 138 ? -2.68 -38.906 -32.344 1 97.56 138 ALA A C 1
ATOM 1108 O O . ALA A 1 138 ? -2.066 -39.156 -33.375 1 97.56 138 ALA A O 1
ATOM 1109 N N . ALA A 1 139 ? -2.188 -39.031 -31.172 1 97.69 139 ALA A N 1
ATOM 1110 C CA . ALA A 1 139 ? -0.878 -39.656 -30.969 1 97.69 139 ALA A CA 1
ATOM 1111 C C . ALA A 1 139 ? -0.88 -40.531 -29.719 1 97.69 139 ALA A C 1
ATOM 1113 O O . ALA A 1 139 ? -1.705 -40.344 -28.812 1 97.69 139 ALA A O 1
ATOM 1114 N N . ILE A 1 140 ? 0.071 -41.531 -29.719 1 97.12 140 ILE A N 1
ATOM 1115 C CA . ILE A 1 140 ? 0.145 -42.5 -28.625 1 97.12 140 ILE A CA 1
ATOM 1116 C C . ILE A 1 140 ? 1.326 -42.156 -27.719 1 97.12 140 ILE A C 1
ATOM 1118 O O . ILE A 1 140 ? 2.414 -41.844 -28.203 1 97.12 140 ILE A O 1
ATOM 1122 N N . PHE A 1 141 ? 1.019 -42.188 -26.453 1 95.31 141 PHE A N 1
ATOM 1123 C CA . PHE A 1 141 ? 2.051 -41.906 -25.469 1 95.31 141 PHE A CA 1
ATOM 1124 C C . PHE A 1 141 ? 2.08 -42.969 -24.391 1 95.31 141 PHE A C 1
ATOM 1126 O O . PHE A 1 141 ? 1.062 -43.625 -24.125 1 95.31 141 PHE A O 1
ATOM 1133 N N . ASP A 1 142 ? 3.266 -43.188 -23.812 1 93.94 142 ASP A N 1
ATOM 1134 C CA . ASP A 1 142 ? 3.445 -44.188 -22.75 1 93.94 142 ASP A CA 1
ATOM 1135 C C . ASP A 1 142 ? 3.008 -43.625 -21.406 1 93.94 142 ASP A C 1
ATOM 1137 O O . ASP A 1 142 ? 2.748 -44.375 -20.469 1 93.94 142 ASP A O 1
ATOM 1141 N N . ALA A 1 143 ? 2.891 -42.281 -21.172 1 92.94 143 ALA A N 1
ATOM 1142 C CA . ALA A 1 143 ? 2.473 -41.594 -19.953 1 92.94 143 ALA A CA 1
ATOM 1143 C C . ALA A 1 143 ? 1.944 -40.188 -20.266 1 92.94 143 ALA A C 1
ATOM 1145 O O . ALA A 1 143 ? 2.268 -39.625 -21.312 1 92.94 143 ALA A O 1
ATOM 1146 N N . VAL A 1 144 ? 1.067 -39.75 -19.375 1 94.06 144 VAL A N 1
ATOM 1147 C CA . VAL A 1 144 ? 0.503 -38.438 -19.5 1 94.06 144 VAL A CA 1
ATOM 1148 C C . VAL A 1 144 ? 0.647 -37.656 -18.188 1 94.06 144 VAL A C 1
ATOM 1150 O O . VAL A 1 144 ? 0.281 -38.188 -17.125 1 94.06 144 VAL A O 1
ATOM 1153 N N . LEU A 1 145 ? 1.253 -36.469 -18.203 1 92.56 145 LEU A N 1
ATOM 1154 C CA . LEU A 1 145 ? 1.321 -35.562 -17.078 1 92.56 145 LEU A CA 1
ATOM 1155 C C . LEU A 1 145 ? 0.402 -34.375 -17.281 1 92.56 145 LEU A C 1
ATOM 1157 O O . LEU A 1 145 ? 0.612 -33.562 -18.203 1 92.56 145 LEU A O 1
ATOM 1161 N N . VAL A 1 146 ? -0.598 -34.281 -16.406 1 91.44 146 VAL A N 1
ATOM 1162 C CA . VAL A 1 146 ? -1.56 -33.188 -16.531 1 91.44 146 VAL A CA 1
ATOM 1163 C C . VAL A 1 146 ? -1.084 -32 -15.711 1 91.44 146 VAL A C 1
ATOM 1165 O O . VAL A 1 146 ? -1.129 -32.031 -14.477 1 91.44 146 VAL A O 1
ATOM 1168 N N . CYS A 1 147 ? -0.632 -30.938 -16.391 1 90.62 147 CYS A N 1
ATOM 1169 C CA . CYS A 1 147 ? -0.078 -29.734 -15.789 1 90.62 147 CYS A CA 1
ATOM 1170 C C . CYS A 1 147 ? -0.856 -28.5 -16.234 1 90.62 147 CYS A C 1
ATOM 1172 O O . CYS A 1 147 ? -0.266 -27.453 -16.5 1 90.62 147 CYS A O 1
ATOM 1174 N N . SER A 1 148 ? -2.146 -28.531 -16.406 1 85.25 148 SER A N 1
ATOM 1175 C CA . SER A 1 148 ? -2.971 -27.469 -16.984 1 85.25 148 SER A CA 1
ATOM 1176 C C . SER A 1 148 ? -3.342 -26.422 -15.945 1 85.25 148 SER A C 1
ATOM 1178 O O . SER A 1 148 ? -3.877 -25.359 -16.297 1 85.25 148 SER A O 1
ATOM 1180 N N . GLY A 1 149 ? -3.047 -26.516 -14.828 1 77.19 149 GLY A N 1
ATOM 1181 C CA . GLY A 1 149 ? -3.418 -25.562 -13.797 1 77.19 149 GLY A CA 1
ATOM 1182 C C . GLY A 1 149 ? -4.883 -25.641 -13.406 1 77.19 149 GLY A C 1
ATOM 1183 O O . GLY A 1 149 ? -5.641 -26.422 -13.984 1 77.19 149 GLY A O 1
ATOM 1184 N N . HIS A 1 150 ? -5.422 -24.969 -12.375 1 64.25 150 HIS A N 1
ATOM 1185 C CA . HIS A 1 150 ? -6.762 -25.109 -11.812 1 64.25 150 HIS A CA 1
ATOM 1186 C C . HIS A 1 150 ? -7.57 -23.828 -11.992 1 64.25 150 HIS A C 1
ATOM 1188 O O . HIS A 1 150 ? -8.789 -23.844 -11.836 1 64.25 150 HIS A O 1
ATOM 1194 N N . HIS A 1 151 ? -7.066 -22.719 -12.367 1 57.78 151 HIS A N 1
ATOM 1195 C CA . HIS A 1 151 ? -7.77 -21.453 -12.297 1 57.78 151 HIS A CA 1
ATOM 1196 C C . HIS A 1 151 ? -8.211 -20.984 -13.68 1 57.78 151 HIS A C 1
ATOM 1198 O O . HIS A 1 151 ? -7.848 -19.891 -14.117 1 57.78 151 HIS A O 1
ATOM 1204 N N . THR A 1 152 ? -9.062 -21.75 -14.344 1 62.16 152 THR A N 1
ATOM 1205 C CA . THR A 1 152 ? -9.281 -21.375 -15.734 1 62.16 152 THR A CA 1
ATOM 1206 C C . THR A 1 152 ? -10.711 -20.891 -15.945 1 62.16 152 THR A C 1
ATOM 1208 O O . THR A 1 152 ? -10.953 -19.984 -16.75 1 62.16 152 THR A O 1
ATOM 1211 N N . ASN A 1 153 ? -11.625 -21.422 -15.18 1 62.19 153 ASN A N 1
ATOM 1212 C CA . ASN A 1 153 ? -13 -21 -15.445 1 62.19 153 ASN A CA 1
ATOM 1213 C C . ASN A 1 153 ? -13.547 -20.125 -14.32 1 62.19 153 ASN A C 1
ATOM 1215 O O . ASN A 1 153 ? -13.555 -20.531 -13.156 1 62.19 153 ASN A O 1
ATOM 1219 N N . ALA A 1 154 ? -13.969 -18.906 -14.719 1 65.06 154 ALA A N 1
ATOM 1220 C CA . ALA A 1 154 ? -14.562 -17.984 -13.766 1 65.06 154 ALA A CA 1
ATOM 1221 C C . ALA A 1 154 ? -15.93 -18.469 -13.305 1 65.06 154 ALA A C 1
ATOM 1223 O O . ALA A 1 154 ? -16.719 -19 -14.102 1 65.06 154 ALA A O 1
ATOM 1224 N N . HIS A 1 155 ? -16.125 -18.469 -12.008 1 67.12 155 HIS A N 1
ATOM 1225 C CA . HIS A 1 155 ? -17.438 -18.781 -11.445 1 67.12 155 HIS A CA 1
ATOM 1226 C C . HIS A 1 155 ? -18.062 -17.547 -10.828 1 67.12 155 HIS A C 1
ATOM 1228 O O . HIS A 1 155 ? -17.484 -16.906 -9.945 1 67.12 155 HIS A O 1
ATOM 1234 N N . LEU A 1 156 ? -19.156 -17.031 -11.414 1 67.31 156 LEU A N 1
ATOM 1235 C CA . LEU A 1 156 ? -19.938 -15.945 -10.836 1 67.31 156 LEU A CA 1
ATOM 1236 C C . LEU A 1 156 ? -21.25 -16.469 -10.266 1 67.31 156 LEU A C 1
ATOM 1238 O O . LEU A 1 156 ? -22.156 -16.828 -11.023 1 67.31 156 LEU A O 1
ATOM 1242 N N . PRO A 1 157 ? -21.281 -16.5 -8.922 1 68.88 157 PRO A N 1
ATOM 1243 C CA . PRO A 1 157 ? -22.547 -16.969 -8.367 1 68.88 157 PRO A CA 1
ATOM 1244 C C . PRO A 1 157 ? -23.641 -15.906 -8.406 1 68.88 157 PRO A C 1
ATOM 1246 O O . PRO A 1 157 ? -24.172 -15.516 -7.355 1 68.88 157 PRO A O 1
ATOM 1249 N N . LEU A 1 158 ? -24.062 -15.516 -9.562 1 71.06 158 LEU A N 1
ATOM 1250 C CA . LEU A 1 158 ? -24.969 -14.391 -9.742 1 71.06 158 LEU A CA 1
ATOM 1251 C C . LEU A 1 158 ? -26.297 -14.656 -9.07 1 71.06 158 LEU A C 1
ATOM 1253 O O . LEU A 1 158 ? -26.953 -13.727 -8.578 1 71.06 158 LEU A O 1
ATOM 1257 N N . SER A 1 159 ? -26.688 -15.922 -9.039 1 71.94 159 SER A N 1
ATOM 1258 C CA . SER A 1 159 ? -27.969 -16.281 -8.445 1 71.94 159 SER A CA 1
ATOM 1259 C C . SER A 1 159 ? -27.953 -16.078 -6.934 1 71.94 159 SER A C 1
ATOM 1261 O O . SER A 1 159 ? -29.016 -16 -6.305 1 71.94 159 SER A O 1
ATOM 1263 N N . SER A 1 160 ? -26.766 -15.914 -6.445 1 72.75 160 SER A N 1
ATOM 1264 C CA . SER A 1 160 ? -26.641 -15.773 -5 1 72.75 160 SER A CA 1
ATOM 1265 C C . SER A 1 160 ? -26.828 -14.32 -4.566 1 72.75 160 SER A C 1
ATOM 1267 O O . SER A 1 160 ? -26.797 -14.016 -3.373 1 72.75 160 SER A O 1
ATOM 1269 N N . PHE A 1 161 ? -27.094 -13.516 -5.539 1 81.31 161 PHE A N 1
ATOM 1270 C CA . PHE A 1 161 ? -27.234 -12.094 -5.23 1 81.31 161 PHE A CA 1
ATOM 1271 C C . PHE A 1 161 ? -28.578 -11.562 -5.723 1 81.31 161 PHE A C 1
ATOM 1273 O O . PHE A 1 161 ? -28.656 -10.969 -6.797 1 81.31 161 PHE A O 1
ATOM 1280 N N . PRO A 1 162 ? -29.578 -11.688 -4.859 1 84.56 162 PRO A N 1
ATOM 1281 C CA . PRO A 1 162 ? -30.891 -11.172 -5.262 1 84.56 162 PRO A CA 1
ATOM 1282 C C . PRO A 1 162 ? -30.844 -9.703 -5.68 1 84.56 162 PRO A C 1
ATOM 1284 O O . PRO A 1 162 ? -30.125 -8.906 -5.062 1 84.56 162 PRO A O 1
ATOM 1287 N N . GLY A 1 163 ? -31.484 -9.422 -6.777 1 83.94 163 GLY A N 1
ATOM 1288 C CA . GLY A 1 163 ? -31.609 -8.039 -7.219 1 83.94 163 GLY A CA 1
ATOM 1289 C C . GLY A 1 163 ? -30.5 -7.625 -8.172 1 83.94 163 GLY A C 1
ATOM 1290 O O . GLY A 1 163 ? -30.547 -6.531 -8.75 1 83.94 163 GLY A O 1
ATOM 1291 N N . LEU A 1 164 ? -29.547 -8.469 -8.352 1 82.56 164 LEU A N 1
ATOM 1292 C CA . LEU A 1 164 ? -28.406 -8.133 -9.211 1 82.56 164 LEU A CA 1
ATOM 1293 C C . LEU A 1 164 ? -28.875 -7.859 -10.641 1 82.56 164 LEU A C 1
ATOM 1295 O O . LEU A 1 164 ? -28.281 -7.035 -11.344 1 82.56 164 LEU A O 1
ATOM 1299 N N . GLU A 1 165 ? -29.922 -8.477 -11.07 1 83.06 165 GLU A N 1
ATOM 1300 C CA . GLU A 1 165 ? -30.438 -8.312 -12.422 1 83.06 165 GLU A CA 1
ATOM 1301 C C . GLU A 1 165 ? -30.922 -6.887 -12.664 1 83.06 165 GLU A C 1
ATOM 1303 O O . GLU A 1 165 ? -30.922 -6.406 -13.797 1 83.06 165 GLU A O 1
ATOM 1308 N N . LYS A 1 166 ? -31.312 -6.258 -11.609 1 81.81 166 LYS A N 1
ATOM 1309 C CA . LYS A 1 166 ? -31.828 -4.895 -11.727 1 81.81 166 LYS A CA 1
ATOM 1310 C C . LYS A 1 166 ? -30.719 -3.867 -11.516 1 81.81 166 LYS A C 1
ATOM 1312 O O . LYS A 1 166 ? -30.906 -2.678 -11.773 1 81.81 166 LYS A O 1
ATOM 1317 N N . PHE A 1 167 ? -29.594 -4.391 -11.008 1 82.88 167 PHE A N 1
ATOM 1318 C CA . PHE A 1 167 ? -28.5 -3.488 -10.672 1 82.88 167 PHE A CA 1
ATOM 1319 C C . PHE A 1 167 ? -28 -2.758 -11.914 1 82.88 167 PHE A C 1
ATOM 1321 O O . PHE A 1 167 ? -27.719 -3.385 -12.938 1 82.88 167 PHE A O 1
ATOM 1328 N N . GLU A 1 168 ? -27.844 -1.383 -11.852 1 79.06 168 GLU A N 1
ATOM 1329 C CA . GLU A 1 168 ? -27.469 -0.545 -12.992 1 79.06 168 GLU A CA 1
ATOM 1330 C C . GLU A 1 168 ? -25.969 -0.341 -13.055 1 79.06 168 GLU A C 1
ATOM 1332 O O . GLU A 1 168 ? -25.438 0.181 -14.047 1 79.06 168 GLU A O 1
ATOM 1337 N N . GLY A 1 169 ? -25.297 -0.755 -12 1 80.69 169 GLY A N 1
ATOM 1338 C CA . GLY A 1 169 ? -23.844 -0.666 -12.023 1 80.69 169 GLY A CA 1
ATOM 1339 C C . GLY A 1 169 ? -23.188 -1.799 -12.789 1 80.69 169 GLY A C 1
ATOM 1340 O O . GLY A 1 169 ? -23.859 -2.545 -13.508 1 80.69 169 GLY A O 1
ATOM 1341 N N . CYS A 1 170 ? -21.953 -1.798 -12.75 1 83.94 170 CYS A N 1
ATOM 1342 C CA . CYS A 1 170 ? -21.172 -2.822 -13.43 1 83.94 170 CYS A CA 1
ATOM 1343 C C . CYS A 1 170 ? -20.625 -3.844 -12.445 1 83.94 170 CYS A C 1
ATOM 1345 O O . CYS A 1 170 ? -20.359 -3.512 -11.289 1 83.94 170 CYS A O 1
ATOM 1347 N N . TYR A 1 171 ? -20.641 -5.055 -12.812 1 83.44 171 TYR A N 1
ATOM 1348 C CA . TYR A 1 171 ? -19.984 -6.082 -12.008 1 83.44 171 TYR A CA 1
ATOM 1349 C C . TYR A 1 171 ? -19.047 -6.93 -12.852 1 83.44 171 TYR A C 1
ATOM 1351 O O . TYR A 1 171 ? -19.297 -7.141 -14.047 1 83.44 171 TYR A O 1
ATOM 1359 N N . LEU A 1 172 ? -17.938 -7.348 -12.344 1 86 172 LEU A N 1
ATOM 1360 C CA . LEU A 1 172 ? -16.969 -8.18 -13.062 1 86 172 LEU A CA 1
ATOM 1361 C C . LEU A 1 172 ? -16.281 -9.148 -12.109 1 86 172 LEU A C 1
ATOM 1363 O O . LEU A 1 172 ? -16.297 -8.953 -10.891 1 86 172 LEU A O 1
ATOM 1367 N N . HIS A 1 173 ? -15.773 -10.219 -12.695 1 87.19 173 HIS A N 1
ATOM 1368 C CA . HIS A 1 173 ? -14.945 -11.172 -11.969 1 87.19 173 HIS A CA 1
ATOM 1369 C C . HIS A 1 173 ? -13.492 -10.711 -11.922 1 87.19 173 HIS A C 1
ATOM 1371 O O . HIS A 1 173 ? -13.031 -10.008 -12.828 1 87.19 173 HIS A O 1
ATOM 1377 N N . SER A 1 174 ? -12.758 -11.133 -10.883 1 88.38 174 SER A N 1
ATOM 1378 C CA . SER A 1 174 ? -11.359 -10.75 -10.711 1 88.38 174 SER A CA 1
ATOM 1379 C C . SER A 1 174 ? -10.531 -11.148 -11.922 1 88.38 174 SER A C 1
ATOM 1381 O O . SER A 1 174 ? -9.523 -10.508 -12.227 1 88.38 174 SER A O 1
ATOM 1383 N N . ARG A 1 175 ? -10.93 -12.195 -12.602 1 87.19 175 ARG A N 1
ATOM 1384 C CA . ARG A 1 175 ? -10.242 -12.648 -13.805 1 87.19 175 ARG A CA 1
ATOM 1385 C C . ARG A 1 175 ? -10.18 -11.539 -14.852 1 87.19 175 ARG A C 1
ATOM 1387 O O . ARG A 1 175 ? -9.211 -11.453 -15.609 1 87.19 175 ARG A O 1
ATOM 1394 N N . ASP A 1 176 ? -11.156 -10.68 -14.836 1 86.69 176 ASP A N 1
ATOM 1395 C CA . ASP A 1 176 ? -11.266 -9.633 -15.859 1 86.69 176 ASP A CA 1
ATOM 1396 C C . ASP A 1 176 ? -10.664 -8.32 -15.359 1 86.69 176 ASP A C 1
ATOM 1398 O O . ASP A 1 176 ? -10.508 -7.375 -16.141 1 86.69 176 ASP A O 1
ATOM 1402 N N . TYR A 1 177 ? -10.328 -8.211 -14.125 1 91.75 177 TYR A N 1
ATOM 1403 C CA . TYR A 1 177 ? -9.672 -7.027 -13.594 1 91.75 177 TYR A CA 1
ATOM 1404 C C . TYR A 1 177 ? -8.234 -6.938 -14.078 1 91.75 177 TYR A C 1
ATOM 1406 O O . TYR A 1 177 ? -7.484 -7.918 -14.008 1 91.75 177 TYR A O 1
ATOM 1414 N N . LYS A 1 178 ? -7.816 -5.746 -14.516 1 92.69 178 LYS A N 1
ATOM 1415 C CA . LYS A 1 178 ? -6.465 -5.617 -15.047 1 92.69 178 LYS A CA 1
ATOM 1416 C C . LYS A 1 178 ? -5.723 -4.461 -14.391 1 92.69 178 LYS A C 1
ATOM 1418 O O . LYS A 1 178 ? -4.531 -4.578 -14.086 1 92.69 178 LYS A O 1
ATOM 1423 N N . SER A 1 179 ? -6.438 -3.34 -14.156 1 90.5 179 SER A N 1
ATOM 1424 C CA . SER A 1 179 ? -5.828 -2.137 -13.602 1 90.5 179 SER A CA 1
ATOM 1425 C C . SER A 1 179 ? -6.855 -1.277 -12.875 1 90.5 179 SER A C 1
ATOM 1427 O O . SER A 1 179 ? -8.062 -1.419 -13.102 1 90.5 179 SER A O 1
ATOM 1429 N N . PRO A 1 180 ? -6.426 -0.4 -12.023 1 91.56 180 PRO A N 1
ATOM 1430 C CA . PRO A 1 180 ? -7.383 0.373 -11.227 1 91.56 180 PRO A CA 1
ATOM 1431 C C . PRO A 1 180 ? -7.918 1.594 -11.969 1 91.56 180 PRO A C 1
ATOM 1433 O O . PRO A 1 180 ? -8.914 2.189 -11.547 1 91.56 180 PRO A O 1
ATOM 1436 N N . GLN A 1 181 ? -7.398 1.981 -13.039 1 86.56 181 GLN A N 1
ATOM 1437 C CA . GLN A 1 181 ? -7.66 3.262 -13.68 1 86.56 181 GLN A CA 1
ATOM 1438 C C . GLN A 1 181 ? -9.133 3.398 -14.055 1 86.56 181 GLN A C 1
ATOM 1440 O O . GLN A 1 181 ? -9.734 4.457 -13.852 1 86.56 181 GLN A O 1
ATOM 1445 N N . PRO A 1 182 ? -9.781 2.336 -14.547 1 87.06 182 PRO A N 1
ATOM 1446 C CA . PRO A 1 182 ? -11.203 2.443 -14.898 1 87.06 182 PRO A CA 1
ATOM 1447 C C . PRO A 1 182 ? -12.094 2.711 -13.688 1 87.06 182 PRO A C 1
ATOM 1449 O O . PRO A 1 182 ? -13.258 3.098 -13.844 1 87.06 182 PRO A O 1
ATOM 1452 N N . PHE A 1 183 ? -11.609 2.59 -12.523 1 89.88 183 PHE A N 1
ATOM 1453 C CA . PHE A 1 183 ? -12.414 2.693 -11.312 1 89.88 183 PHE A CA 1
ATOM 1454 C C . PHE A 1 183 ? -12.188 4.035 -10.625 1 89.88 183 PHE A C 1
ATOM 1456 O O . PHE A 1 183 ? -12.695 4.266 -9.523 1 89.88 183 PHE A O 1
ATOM 1463 N N . PHE A 1 184 ? -11.422 4.859 -11.258 1 87.69 184 PHE A N 1
ATOM 1464 C CA . PHE A 1 184 ? -11.125 6.168 -10.688 1 87.69 184 PHE A CA 1
ATOM 1465 C C . PHE A 1 184 ? -12.414 6.91 -10.336 1 87.69 184 PHE A C 1
ATOM 1467 O O . PHE A 1 184 ? -13.312 7.023 -11.172 1 87.69 184 PHE A O 1
ATOM 1474 N N . GLY A 1 185 ? -12.484 7.34 -9.102 1 86.06 185 GLY A N 1
ATOM 1475 C CA . GLY A 1 185 ? -13.594 8.156 -8.656 1 86.06 185 GLY A CA 1
ATOM 1476 C C . GLY A 1 185 ? -14.867 7.359 -8.422 1 86.06 185 GLY A C 1
ATOM 1477 O O . GLY A 1 185 ? -15.93 7.934 -8.172 1 86.06 185 GLY A O 1
ATOM 1478 N N . LYS A 1 186 ? -14.781 6.027 -8.43 1 88 186 LYS A N 1
ATOM 1479 C CA . LYS A 1 186 ? -15.961 5.184 -8.281 1 88 186 LYS A CA 1
ATOM 1480 C C . LYS A 1 186 ? -16.031 4.582 -6.883 1 88 186 LYS A C 1
ATOM 1482 O O . LYS A 1 186 ? -15.031 4.523 -6.172 1 88 186 LYS A O 1
ATOM 1487 N N . ARG A 1 187 ? -17.25 4.305 -6.508 1 90.81 187 ARG A N 1
ATOM 1488 C CA . ARG A 1 187 ? -17.469 3.463 -5.336 1 90.81 187 ARG A CA 1
ATOM 1489 C C . ARG A 1 187 ? -17.516 1.988 -5.723 1 90.81 187 ARG A C 1
ATOM 1491 O O . ARG A 1 187 ? -18.281 1.604 -6.613 1 90.81 187 ARG A O 1
ATOM 1498 N N . VAL A 1 188 ? -16.719 1.177 -5.152 1 93.25 188 VAL A N 1
ATOM 1499 C CA . VAL A 1 188 ? -16.531 -0.203 -5.594 1 93.25 188 VAL A CA 1
ATOM 1500 C C . VAL A 1 188 ? -16.781 -1.154 -4.422 1 93.25 188 VAL A C 1
ATOM 1502 O O . VAL A 1 188 ? -16.281 -0.927 -3.316 1 93.25 188 VAL A O 1
ATOM 1505 N N . VAL A 1 189 ? -17.562 -2.184 -4.625 1 91.75 189 VAL A N 1
ATOM 1506 C CA . VAL A 1 189 ? -17.719 -3.271 -3.666 1 91.75 189 VAL A CA 1
ATOM 1507 C C . VAL A 1 189 ? -16.938 -4.496 -4.145 1 91.75 189 VAL A C 1
ATOM 1509 O O . VAL A 1 189 ? -17.141 -4.969 -5.262 1 91.75 189 VAL A O 1
ATOM 1512 N N . VAL A 1 190 ? -15.992 -4.914 -3.432 1 93.38 190 VAL A N 1
ATOM 1513 C CA . VAL A 1 190 ? -15.258 -6.145 -3.695 1 93.38 190 VAL A CA 1
ATOM 1514 C C . VAL A 1 190 ? -15.828 -7.281 -2.846 1 93.38 190 VAL A C 1
ATOM 1516 O O . VAL A 1 190 ? -15.836 -7.199 -1.615 1 93.38 190 VAL A O 1
ATOM 1519 N N . VAL A 1 191 ? -16.266 -8.344 -3.496 1 90.44 191 VAL A N 1
ATOM 1520 C CA . VAL A 1 191 ? -16.891 -9.469 -2.801 1 90.44 191 VAL A CA 1
ATOM 1521 C C . VAL A 1 191 ? -15.898 -10.633 -2.723 1 90.44 191 VAL A C 1
ATOM 1523 O O . VAL A 1 191 ? -15.414 -11.109 -3.75 1 90.44 191 VAL A O 1
ATOM 1526 N N . GLY A 1 192 ? -15.641 -11.07 -1.527 1 89 192 GLY A N 1
ATOM 1527 C CA . GLY A 1 192 ? -14.672 -12.133 -1.312 1 89 192 GLY A CA 1
ATOM 1528 C C . GLY A 1 192 ? -13.375 -11.648 -0.704 1 89 192 GLY A C 1
ATOM 1529 O O . GLY A 1 192 ? -12.867 -10.586 -1.079 1 89 192 GLY A O 1
ATOM 1530 N N . ILE A 1 193 ? -12.812 -12.43 0.185 1 89.69 193 ILE A N 1
ATOM 1531 C CA . ILE A 1 193 ? -11.648 -11.977 0.936 1 89.69 193 ILE A CA 1
ATOM 1532 C C . ILE A 1 193 ? -10.477 -12.922 0.681 1 89.69 193 ILE A C 1
ATOM 1534 O O . ILE A 1 193 ? -9.586 -13.055 1.524 1 89.69 193 ILE A O 1
ATOM 1538 N N . GLY A 1 194 ? -10.469 -13.609 -0.421 1 90.88 194 GLY A N 1
ATOM 1539 C CA . GLY A 1 194 ? -9.281 -14.336 -0.846 1 90.88 194 GLY A CA 1
ATOM 1540 C C . GLY A 1 194 ? -8.148 -13.43 -1.294 1 90.88 194 GLY A C 1
ATOM 1541 O O . GLY A 1 194 ? -8.258 -12.211 -1.209 1 90.88 194 GLY A O 1
ATOM 1542 N N . ASN A 1 195 ? -7.105 -14.016 -1.762 1 92.31 195 ASN A N 1
ATOM 1543 C CA . ASN A 1 195 ? -5.93 -13.25 -2.17 1 92.31 195 ASN A CA 1
ATOM 1544 C C . ASN A 1 195 ? -6.27 -12.242 -3.264 1 92.31 195 ASN A C 1
ATOM 1546 O O . ASN A 1 195 ? -5.918 -11.062 -3.16 1 92.31 195 ASN A O 1
ATOM 1550 N N . SER A 1 196 ? -6.953 -12.703 -4.262 1 92.06 196 SER A N 1
ATOM 1551 C CA . SER A 1 196 ? -7.309 -11.812 -5.355 1 92.06 196 SER A CA 1
ATOM 1552 C C . SER A 1 196 ? -8.227 -10.688 -4.879 1 92.06 196 SER A C 1
ATOM 1554 O O . SER A 1 196 ? -8.055 -9.531 -5.266 1 92.06 196 SER A O 1
ATOM 1556 N N . GLY A 1 197 ? -9.219 -11.062 -4.07 1 92.62 197 GLY A N 1
ATOM 1557 C CA . GLY A 1 197 ? -10.141 -10.062 -3.553 1 92.62 197 GLY A CA 1
ATOM 1558 C C . GLY A 1 197 ? -9.445 -8.961 -2.773 1 92.62 197 GLY A C 1
ATOM 1559 O O . GLY A 1 197 ? -9.664 -7.777 -3.035 1 92.62 197 GLY A O 1
ATOM 1560 N N . ILE A 1 198 ? -8.602 -9.328 -1.871 1 95.38 198 ILE A N 1
ATOM 1561 C CA . ILE A 1 198 ? -7.941 -8.359 -1.007 1 95.38 198 ILE A CA 1
ATOM 1562 C C . ILE A 1 198 ? -6.922 -7.559 -1.814 1 95.38 198 ILE A C 1
ATOM 1564 O O . ILE A 1 198 ? -6.789 -6.348 -1.632 1 95.38 198 ILE A O 1
ATOM 1568 N N . ASP A 1 199 ? -6.191 -8.242 -2.691 1 95.81 199 ASP A N 1
ATOM 1569 C CA . ASP A 1 199 ? -5.254 -7.527 -3.551 1 95.81 199 ASP A CA 1
ATOM 1570 C C . ASP A 1 199 ? -5.957 -6.418 -4.332 1 95.81 199 ASP A C 1
ATOM 1572 O O . ASP A 1 199 ? -5.484 -5.281 -4.367 1 95.81 199 ASP A O 1
ATOM 1576 N N . ILE A 1 200 ? -7.023 -6.77 -4.898 1 95 200 ILE A N 1
ATOM 1577 C CA . ILE A 1 200 ? -7.762 -5.832 -5.742 1 95 200 ILE A CA 1
ATOM 1578 C C . ILE A 1 200 ? -8.359 -4.727 -4.879 1 95 200 ILE A C 1
ATOM 1580 O O . ILE A 1 200 ? -8.312 -3.547 -5.242 1 95 200 ILE A O 1
ATOM 1584 N N . ALA A 1 201 ? -8.922 -5.105 -3.732 1 96.31 201 ALA A N 1
ATOM 1585 C CA . ALA A 1 201 ? -9.484 -4.105 -2.826 1 96.31 201 ALA A CA 1
ATOM 1586 C C . ALA A 1 201 ? -8.43 -3.074 -2.43 1 96.31 201 ALA A C 1
ATOM 1588 O O . ALA A 1 201 ? -8.68 -1.869 -2.479 1 96.31 201 ALA A O 1
ATOM 1589 N N . VAL A 1 202 ? -7.277 -3.584 -2.047 1 97.12 202 VAL A N 1
ATOM 1590 C CA . VAL A 1 202 ? -6.195 -2.705 -1.617 1 97.12 202 VAL A CA 1
ATOM 1591 C C . VAL A 1 202 ? -5.734 -1.841 -2.789 1 97.12 202 VAL A C 1
ATOM 1593 O O . VAL A 1 202 ? -5.582 -0.625 -2.648 1 97.12 202 VAL A O 1
ATOM 1596 N N . GLU A 1 203 ? -5.551 -2.432 -3.895 1 95.31 203 GLU A N 1
ATOM 1597 C CA . GLU A 1 203 ? -5.105 -1.682 -5.066 1 95.31 203 GLU A CA 1
ATOM 1598 C C . GLU A 1 203 ? -6.121 -0.607 -5.449 1 95.31 203 GLU A C 1
ATOM 1600 O O . GLU A 1 203 ? -5.75 0.544 -5.691 1 95.31 203 GLU A O 1
ATOM 1605 N N . LEU A 1 204 ? -7.375 -0.948 -5.461 1 94.44 204 LEU A N 1
ATOM 1606 C CA . LEU A 1 204 ? -8.43 -0.017 -5.844 1 94.44 204 LEU A CA 1
ATOM 1607 C C . LEU A 1 204 ? -8.555 1.113 -4.824 1 94.44 204 LEU A C 1
ATOM 1609 O O . LEU A 1 204 ? -8.969 2.221 -5.168 1 94.44 204 LEU A O 1
ATOM 1613 N N . SER A 1 205 ? -8.18 0.84 -3.615 1 95.56 205 SER A N 1
ATOM 1614 C CA . SER A 1 205 ? -8.352 1.82 -2.547 1 95.56 205 SER A CA 1
ATOM 1615 C C . SER A 1 205 ? -7.449 3.033 -2.764 1 95.56 205 SER A C 1
ATOM 1617 O O . SER A 1 205 ? -7.664 4.086 -2.162 1 95.56 205 SER A O 1
ATOM 1619 N N . HIS A 1 206 ? -6.496 2.922 -3.627 1 92.19 206 HIS A N 1
ATOM 1620 C CA . HIS A 1 206 ? -5.613 4.039 -3.945 1 92.19 206 HIS A CA 1
ATOM 1621 C C . HIS A 1 206 ? -6.215 4.922 -5.035 1 92.19 206 HIS A C 1
ATOM 1623 O O . HIS A 1 206 ? -5.746 6.039 -5.258 1 92.19 206 HIS A O 1
ATOM 1629 N N . THR A 1 207 ? -7.219 4.461 -5.684 1 89.62 207 THR A N 1
ATOM 1630 C CA . THR A 1 207 ? -7.699 5.164 -6.867 1 89.62 207 THR A CA 1
ATOM 1631 C C . THR A 1 207 ? -9.195 5.434 -6.766 1 89.62 207 THR A C 1
ATOM 1633 O O . THR A 1 207 ? -9.656 6.527 -7.094 1 89.62 207 THR A O 1
ATOM 1636 N N . ALA A 1 208 ? -9.93 4.48 -6.273 1 91.25 208 ALA A N 1
ATOM 1637 C CA . ALA A 1 208 ? -11.383 4.605 -6.184 1 91.25 208 ALA A CA 1
ATOM 1638 C C . ALA A 1 208 ? -11.781 5.633 -5.129 1 91.25 208 ALA A C 1
ATOM 1640 O O . ALA A 1 208 ? -10.977 5.969 -4.25 1 91.25 208 ALA A O 1
ATOM 1641 N N . LYS A 1 209 ? -12.961 6.148 -5.297 1 91.38 209 LYS A N 1
ATOM 1642 C CA . LYS A 1 209 ? -13.484 7.059 -4.281 1 91.38 209 LYS A CA 1
ATOM 1643 C C . LYS A 1 209 ? -13.648 6.355 -2.938 1 91.38 209 LYS A C 1
ATOM 1645 O O . LYS A 1 209 ? -13.297 6.91 -1.895 1 91.38 209 LYS A O 1
ATOM 1650 N N . GLN A 1 210 ? -14.188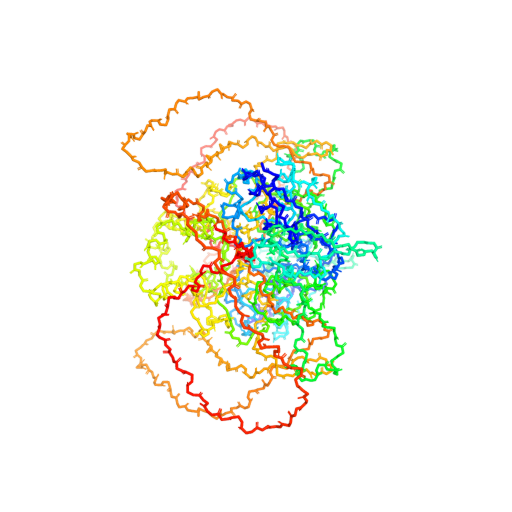 5.211 -2.994 1 91.94 210 GLN A N 1
ATOM 1651 C CA . GLN A 1 210 ? -14.383 4.398 -1.8 1 91.94 210 GLN A CA 1
ATOM 1652 C C . GLN A 1 210 ? -14.477 2.916 -2.152 1 91.94 210 GLN A C 1
ATOM 1654 O O . GLN A 1 210 ? -15.117 2.549 -3.137 1 91.94 210 GLN A O 1
ATOM 1659 N N . VAL A 1 211 ? -13.758 2.072 -1.431 1 95.12 211 VAL A N 1
ATOM 1660 C CA . VAL A 1 211 ? -13.812 0.628 -1.627 1 95.12 211 VAL A CA 1
ATOM 1661 C C . VAL A 1 211 ? -14.484 -0.031 -0.421 1 95.12 211 VAL A C 1
ATOM 1663 O O . VAL A 1 211 ? -14.148 0.277 0.725 1 95.12 211 VAL A O 1
ATOM 1666 N N . PHE A 1 212 ? -15.438 -0.874 -0.683 1 92.94 212 PHE A N 1
ATOM 1667 C CA . PHE A 1 212 ? -16.078 -1.712 0.324 1 92.94 212 PHE A CA 1
ATOM 1668 C C . PHE A 1 212 ? -15.703 -3.176 0.131 1 92.94 212 PHE A C 1
ATOM 1670 O O . PHE A 1 212 ? -15.844 -3.719 -0.967 1 92.94 212 PHE A O 1
ATOM 1677 N N . LEU A 1 213 ? -15.156 -3.777 1.132 1 94.5 213 LEU A N 1
ATOM 1678 C CA . LEU A 1 213 ? -14.781 -5.188 1.105 1 94.5 213 LEU A CA 1
ATOM 1679 C C . LEU A 1 213 ? -15.82 -6.039 1.828 1 94.5 213 LEU A C 1
ATOM 1681 O O . LEU A 1 213 ? -15.945 -5.969 3.053 1 94.5 213 LEU A O 1
ATOM 1685 N N . SER A 1 214 ? -16.516 -6.785 1.062 1 91.62 214 SER A N 1
ATOM 1686 C CA . SER A 1 214 ? -17.594 -7.605 1.616 1 91.62 214 SER A CA 1
ATOM 1687 C C . SER A 1 214 ? -17.125 -9.039 1.851 1 91.62 214 SER A C 1
ATOM 1689 O O . SER A 1 214 ? -16.562 -9.672 0.954 1 91.62 214 SER A O 1
ATOM 1691 N N . THR A 1 215 ? -17.328 -9.492 3.041 1 90.19 215 THR A N 1
ATOM 1692 C CA . THR A 1 215 ? -16.938 -10.859 3.369 1 90.19 215 THR A CA 1
ATOM 1693 C C . THR A 1 215 ? -18.016 -11.531 4.219 1 90.19 215 THR A C 1
ATOM 1695 O O . THR A 1 215 ? -18.609 -10.898 5.094 1 90.19 215 THR A O 1
ATOM 1698 N N . ARG A 1 216 ? -18.234 -12.773 3.953 1 85.19 216 ARG A N 1
ATOM 1699 C CA . ARG A 1 216 ? -19.188 -13.57 4.711 1 85.19 216 ARG A CA 1
ATOM 1700 C C . ARG A 1 216 ? -18.531 -14.227 5.918 1 85.19 216 ARG A C 1
ATOM 1702 O O . ARG A 1 216 ? -19.094 -14.211 7.02 1 85.19 216 ARG A O 1
ATOM 1709 N N . ARG A 1 217 ? -17.406 -14.766 5.82 1 87.62 217 ARG A N 1
ATOM 1710 C CA . ARG A 1 217 ? -16.828 -15.625 6.848 1 87.62 217 ARG A CA 1
ATOM 1711 C C . ARG A 1 217 ? -15.57 -14.992 7.441 1 87.62 217 ARG A C 1
ATOM 1713 O O . ARG A 1 217 ? -15.07 -15.438 8.477 1 87.62 217 ARG A O 1
ATOM 1720 N N . GLY A 1 218 ? -15.031 -13.914 6.848 1 90.12 218 GLY A N 1
ATOM 1721 C CA . GLY A 1 218 ? -13.766 -13.375 7.297 1 90.12 218 GLY A CA 1
ATOM 1722 C C . GLY A 1 218 ? -12.57 -14.211 6.879 1 90.12 218 GLY A C 1
ATOM 1723 O O . GLY A 1 218 ? -12.719 -15.195 6.148 1 90.12 218 GLY A O 1
ATOM 1724 N N . SER A 1 219 ? -11.406 -13.789 7.23 1 93.19 219 SER A N 1
ATOM 1725 C CA . SER A 1 219 ? -10.172 -14.516 6.93 1 93.19 219 SER A CA 1
ATOM 1726 C C . SER A 1 219 ? -9.023 -14.055 7.82 1 93.19 219 SER A C 1
ATOM 1728 O O . SER A 1 219 ? -9.023 -12.922 8.305 1 93.19 219 SER A O 1
ATOM 1730 N N . TRP A 1 220 ? -8.148 -15.047 8.117 1 94.38 220 TRP A N 1
ATOM 1731 C CA . TRP A 1 220 ? -6.867 -14.672 8.703 1 94.38 220 TRP A CA 1
ATOM 1732 C C . TRP A 1 220 ? -5.941 -14.062 7.652 1 94.38 220 TRP A C 1
ATOM 1734 O O . TRP A 1 220 ? -5.758 -14.633 6.574 1 94.38 220 TRP A O 1
ATOM 1744 N N . VAL A 1 221 ? -5.473 -12.891 7.953 1 95.19 221 VAL A N 1
ATOM 1745 C CA . VAL A 1 221 ? -4.625 -12.188 7 1 95.19 221 VAL A CA 1
ATOM 1746 C C . VAL A 1 221 ? -3.162 -12.305 7.426 1 95.19 221 VAL A C 1
ATOM 1748 O O . VAL A 1 221 ? -2.771 -11.789 8.477 1 95.19 221 VAL A O 1
ATOM 1751 N N . LEU A 1 222 ? -2.385 -12.969 6.609 1 93.5 222 LEU A N 1
ATOM 1752 C CA . LEU A 1 222 ? -0.945 -13.094 6.812 1 93.5 222 LEU A CA 1
ATOM 1753 C C . LEU A 1 222 ? -0.201 -11.961 6.109 1 93.5 222 LEU A C 1
ATOM 1755 O O . LEU A 1 222 ? -0.811 -11.156 5.406 1 93.5 222 LEU A O 1
ATOM 1759 N N . TYR A 1 223 ? 1.119 -11.914 6.383 1 93.5 223 TYR A N 1
ATOM 1760 C CA . TYR A 1 223 ? 1.96 -10.852 5.84 1 93.5 223 TYR A CA 1
ATOM 1761 C C . TYR A 1 223 ? 3.182 -11.43 5.133 1 93.5 223 TYR A C 1
ATOM 1763 O O . TYR A 1 223 ? 3.65 -12.516 5.48 1 93.5 223 TYR A O 1
ATOM 1771 N N . ARG A 1 224 ? 3.623 -10.703 4.152 1 95.12 224 ARG A N 1
ATOM 1772 C CA . ARG A 1 224 ? 4.883 -11.047 3.506 1 95.12 224 ARG A CA 1
ATOM 1773 C C . ARG A 1 224 ? 6.074 -10.664 4.379 1 95.12 224 ARG A C 1
ATOM 1775 O O . ARG A 1 224 ? 7.02 -11.445 4.527 1 95.12 224 ARG A O 1
ATOM 1782 N N . VAL A 1 225 ? 6.016 -9.453 4.922 1 95.69 225 VAL A N 1
ATOM 1783 C CA . VAL A 1 225 ? 7.094 -8.961 5.773 1 95.69 225 VAL A CA 1
ATOM 1784 C C . VAL A 1 225 ? 6.918 -9.5 7.191 1 95.69 225 VAL A C 1
ATOM 1786 O O . VAL A 1 225 ? 6.09 -9 7.957 1 95.69 225 VAL A O 1
ATOM 1789 N N . ALA A 1 226 ? 7.684 -10.477 7.523 1 91.62 226 ALA A N 1
ATOM 1790 C CA . ALA A 1 226 ? 7.59 -11.094 8.844 1 91.62 226 ALA A CA 1
ATOM 1791 C C . ALA A 1 226 ? 8.602 -10.477 9.812 1 91.62 226 ALA A C 1
ATOM 1793 O O . ALA A 1 226 ? 9.039 -9.344 9.617 1 91.62 226 ALA A O 1
ATOM 1794 N N . ASP A 1 227 ? 8.82 -11.172 10.883 1 88.38 227 ASP A N 1
ATOM 1795 C CA . ASP A 1 227 ? 9.672 -10.641 11.945 1 88.38 227 ASP A CA 1
ATOM 1796 C C . ASP A 1 227 ? 11.039 -10.242 11.406 1 88.38 227 ASP A C 1
ATOM 1798 O O . ASP A 1 227 ? 11.617 -10.961 10.586 1 88.38 227 ASP A O 1
ATOM 1802 N N . ASN A 1 228 ? 11.5 -9.086 11.82 1 91.31 228 ASN A N 1
ATOM 1803 C CA . ASN A 1 228 ? 12.797 -8.531 11.461 1 91.31 228 ASN A CA 1
ATOM 1804 C C . ASN A 1 228 ? 12.891 -8.242 9.969 1 91.31 228 ASN A C 1
ATOM 1806 O O . ASN A 1 228 ? 13.992 -8.086 9.43 1 91.31 228 ASN A O 1
ATOM 1810 N N . GLY A 1 229 ? 11.758 -8.328 9.297 1 92.44 229 GLY A N 1
ATOM 1811 C CA . GLY A 1 229 ? 11.727 -7.961 7.887 1 92.44 229 GLY A CA 1
ATOM 1812 C C . GLY A 1 229 ? 11.992 -9.125 6.961 1 92.44 229 GLY A C 1
ATOM 1813 O O . GLY A 1 229 ? 12.094 -8.953 5.742 1 92.44 229 GLY A O 1
ATOM 1814 N N . TYR A 1 230 ? 12.07 -10.32 7.484 1 91.69 230 TYR A N 1
ATOM 1815 C CA . TYR A 1 230 ? 12.305 -11.5 6.656 1 91.69 230 TYR A CA 1
ATOM 1816 C C . TYR A 1 230 ? 11 -11.984 6.027 1 91.69 230 TYR A C 1
ATOM 1818 O O . TYR A 1 230 ? 9.914 -11.727 6.555 1 91.69 230 TYR A O 1
ATOM 1826 N N . PRO A 1 231 ? 11.148 -12.633 4.883 1 90.81 231 PRO A N 1
ATOM 1827 C CA . PRO A 1 231 ? 9.938 -13.234 4.316 1 90.81 231 PRO A CA 1
ATOM 1828 C C . PRO A 1 231 ? 9.242 -14.188 5.285 1 90.81 231 PRO A C 1
ATOM 1830 O O . PRO A 1 231 ? 9.906 -14.906 6.035 1 90.81 231 PRO A O 1
ATOM 1833 N N . PHE A 1 232 ? 8.016 -14.148 5.246 1 86.94 232 PHE A N 1
ATOM 1834 C CA . PHE A 1 232 ? 7.203 -14.922 6.18 1 86.94 232 PHE A CA 1
ATOM 1835 C C . PHE A 1 232 ? 7.5 -16.406 6.047 1 86.94 232 PHE A C 1
ATOM 1837 O O . PHE A 1 232 ? 7.617 -17.125 7.051 1 86.94 232 PHE A O 1
ATOM 1844 N N . ASP A 1 233 ? 7.539 -16.875 4.859 1 80.62 233 ASP A N 1
ATOM 1845 C CA . ASP A 1 233 ? 7.691 -18.312 4.652 1 80.62 233 ASP A CA 1
ATOM 1846 C C . ASP A 1 233 ? 9.094 -18.766 5.039 1 80.62 233 ASP A C 1
ATOM 1848 O O . ASP A 1 233 ? 9.305 -19.953 5.344 1 80.62 233 ASP A O 1
ATOM 1852 N N . PHE A 1 234 ? 10.062 -17.906 5.023 1 71.44 234 PHE A N 1
ATOM 1853 C CA . PHE A 1 234 ? 11.391 -18.219 5.531 1 71.44 234 PHE A CA 1
ATOM 1854 C C . PHE A 1 234 ? 11.359 -18.422 7.039 1 71.44 234 PHE A C 1
ATOM 1856 O O . PHE A 1 234 ? 12.039 -19.312 7.562 1 71.44 234 PHE A O 1
ATOM 1863 N N . SER A 1 235 ? 10.531 -17.703 7.641 1 64.19 235 SER A N 1
ATOM 1864 C CA . SER A 1 235 ? 10.5 -17.672 9.102 1 64.19 235 SER A CA 1
ATOM 1865 C C . SER A 1 235 ? 9.68 -18.828 9.656 1 64.19 235 SER A C 1
ATOM 1867 O O . SER A 1 235 ? 9.977 -19.344 10.742 1 64.19 235 SER A O 1
ATOM 1869 N N . TYR A 1 236 ? 8.773 -19.266 8.852 1 63.44 236 TYR A N 1
ATOM 1870 C CA . TYR A 1 236 ? 7.832 -20.203 9.477 1 63.44 236 TYR A CA 1
ATOM 1871 C C . TYR A 1 236 ? 7.875 -21.562 8.797 1 63.44 236 TYR A C 1
ATOM 1873 O O . TYR A 1 236 ? 7.254 -22.516 9.266 1 63.44 236 TYR A O 1
ATOM 1881 N N . LEU A 1 237 ? 8.641 -21.609 7.75 1 61.44 237 LEU A N 1
ATOM 1882 C CA . LEU A 1 237 ? 8.703 -22.906 7.082 1 61.44 237 LEU A CA 1
ATOM 1883 C C . LEU A 1 237 ? 10.094 -23.531 7.219 1 61.44 237 LEU A C 1
ATOM 1885 O O . LEU A 1 237 ? 10.453 -24.422 6.461 1 61.44 237 LEU A O 1
ATOM 1889 N N . SER A 1 238 ? 10.75 -23.188 8.227 1 57.75 238 SER A N 1
ATOM 1890 C CA . SER A 1 238 ? 12.047 -23.828 8.461 1 57.75 238 SER A CA 1
ATOM 1891 C C . SER A 1 238 ? 11.883 -25.25 8.969 1 57.75 238 SER A C 1
ATOM 1893 O O . SER A 1 238 ? 10.805 -25.641 9.422 1 57.75 238 SER A O 1
ATOM 1895 N N . ARG A 1 239 ? 12.852 -26.094 8.602 1 58.16 239 ARG A N 1
ATOM 1896 C CA . ARG A 1 239 ? 12.859 -27.453 9.109 1 58.16 239 ARG A CA 1
ATOM 1897 C C . ARG A 1 239 ? 12.531 -27.5 10.602 1 58.16 239 ARG A C 1
ATOM 1899 O O . ARG A 1 239 ? 11.844 -28.406 11.07 1 58.16 239 ARG A O 1
ATOM 1906 N N . PHE A 1 240 ? 13.023 -26.516 11.234 1 58.12 240 PHE A N 1
ATOM 1907 C CA . PHE A 1 240 ? 12.742 -26.422 12.664 1 58.12 240 PHE A CA 1
ATOM 1908 C C . PHE A 1 240 ? 11.258 -26.219 12.914 1 58.12 240 PHE A C 1
ATOM 1910 O O . PHE A 1 240 ? 10.672 -26.891 13.773 1 58.12 240 PHE A O 1
ATOM 1917 N N . MET A 1 241 ? 10.711 -25.359 12.109 1 64.25 241 MET A N 1
ATOM 1918 C CA . MET A 1 241 ? 9.281 -25.109 12.289 1 64.25 241 MET A CA 1
ATOM 1919 C C . MET A 1 241 ? 8.469 -26.344 11.898 1 64.25 241 MET A C 1
ATOM 1921 O O . MET A 1 241 ? 7.43 -26.625 12.5 1 64.25 241 MET A O 1
ATOM 1925 N N . GLN A 1 242 ? 8.969 -27.047 10.93 1 64.38 242 GLN A N 1
ATOM 1926 C CA . GLN A 1 242 ? 8.328 -28.312 10.562 1 64.38 242 GLN A CA 1
ATOM 1927 C C . GLN A 1 242 ? 8.375 -29.312 11.719 1 64.38 242 GLN A C 1
ATOM 1929 O O . GLN A 1 242 ? 7.41 -30.047 11.945 1 64.38 242 GLN A O 1
ATOM 1934 N N . LEU A 1 243 ? 9.477 -29.344 12.359 1 63.19 243 LEU A N 1
ATOM 1935 C CA . LEU A 1 243 ? 9.609 -30.203 13.531 1 63.19 243 LEU A CA 1
ATOM 1936 C C . LEU A 1 243 ? 8.602 -29.797 14.609 1 63.19 243 LEU A C 1
ATOM 1938 O O . LEU A 1 243 ? 7.945 -30.656 15.195 1 63.19 243 LEU A O 1
ATOM 1942 N N . ILE A 1 244 ? 8.508 -28.594 14.812 1 67.38 244 ILE A N 1
ATOM 1943 C CA . ILE A 1 244 ? 7.559 -28.094 15.805 1 67.38 244 ILE A CA 1
ATOM 1944 C C . ILE A 1 244 ? 6.137 -28.438 15.383 1 67.38 244 ILE A C 1
ATOM 1946 O O . ILE A 1 244 ? 5.316 -28.844 16.203 1 67.38 244 ILE A O 1
ATOM 1950 N N . HIS A 1 245 ? 5.863 -28.266 14.117 1 70.69 245 HIS A N 1
ATOM 1951 C CA . HIS A 1 245 ? 4.547 -28.578 13.57 1 70.69 245 HIS A CA 1
ATOM 1952 C C . HIS A 1 245 ? 4.203 -30.062 13.766 1 70.69 245 HIS A C 1
ATOM 1954 O O . HIS A 1 245 ? 3.045 -30.406 14.008 1 70.69 245 HIS A O 1
ATOM 1960 N N . ASN A 1 246 ? 5.238 -30.859 13.789 1 70.12 246 ASN A N 1
ATOM 1961 C CA . ASN A 1 246 ? 5.023 -32.312 13.938 1 70.12 246 ASN A CA 1
ATOM 1962 C C . ASN A 1 246 ? 4.84 -32.688 15.406 1 70.12 246 ASN A C 1
ATOM 1964 O O . ASN A 1 246 ? 4.215 -33.719 15.703 1 70.12 246 ASN A O 1
ATOM 1968 N N . LEU A 1 247 ? 5.387 -31.938 16.281 1 75.5 247 LEU A N 1
ATOM 1969 C CA . LEU A 1 247 ? 5.41 -32.312 17.703 1 75.5 247 LEU A CA 1
ATOM 1970 C C . LEU A 1 247 ? 4.273 -31.625 18.453 1 75.5 247 LEU A C 1
ATOM 1972 O O . LEU A 1 247 ? 3.818 -32.125 19.484 1 75.5 247 LEU A O 1
ATOM 1976 N N . VAL A 1 248 ? 3.84 -30.562 17.969 1 80.19 248 VAL A N 1
ATOM 1977 C CA . VAL A 1 248 ? 2.883 -29.734 18.688 1 80.19 248 VAL A CA 1
ATOM 1978 C C . VAL A 1 248 ? 1.49 -29.906 18.094 1 80.19 248 VAL A C 1
ATOM 1980 O O . VAL A 1 248 ? 1.325 -29.875 16.875 1 80.19 248 VAL A O 1
ATOM 1983 N N . PRO A 1 249 ? 0.445 -30.234 18.938 1 82.31 249 PRO A N 1
ATOM 1984 C CA . PRO A 1 249 ? -0.925 -30.344 18.422 1 82.31 249 PRO A CA 1
ATOM 1985 C C . PRO A 1 249 ? -1.347 -29.125 17.609 1 82.31 249 PRO A C 1
ATOM 1987 O O . PRO A 1 249 ? -0.967 -28 17.922 1 82.31 249 PRO A O 1
ATOM 1990 N N . THR A 1 250 ? -2.113 -29.359 16.578 1 81.88 250 THR A N 1
ATOM 1991 C CA . THR A 1 250 ? -2.562 -28.328 15.648 1 81.88 250 THR A CA 1
ATOM 1992 C C . THR A 1 250 ? -3.334 -27.234 16.375 1 81.88 250 THR A C 1
ATOM 1994 O O . THR A 1 250 ? -3.258 -26.062 16.016 1 81.88 250 THR A O 1
ATOM 1997 N N . SER A 1 251 ? -4.016 -27.594 17.422 1 84.81 251 SER A N 1
ATOM 1998 C CA . SER A 1 251 ? -4.793 -26.625 18.188 1 84.81 251 SER A CA 1
ATOM 1999 C C . SER A 1 251 ? -3.893 -25.594 18.859 1 84.81 251 SER A C 1
ATOM 2001 O O . SER A 1 251 ? -4.219 -24.406 18.891 1 84.81 251 SER A O 1
ATOM 2003 N N . ILE A 1 252 ? -2.803 -26.062 19.375 1 85.25 252 ILE A N 1
ATOM 2004 C CA . ILE A 1 252 ? -1.86 -25.156 20.047 1 85.25 252 ILE A CA 1
ATOM 2005 C C . ILE A 1 252 ? -1.174 -24.266 19.016 1 85.25 252 ILE A C 1
ATOM 2007 O O . ILE A 1 252 ? -0.982 -23.078 19.234 1 85.25 252 ILE A O 1
ATOM 2011 N N . LEU A 1 253 ? -0.869 -24.891 17.891 1 82.94 253 LEU A N 1
ATOM 2012 C CA . LEU A 1 253 ? -0.244 -24.125 16.812 1 82.94 253 LEU A CA 1
ATOM 2013 C C . LEU A 1 253 ? -1.192 -23.047 16.297 1 82.94 253 LEU A C 1
ATOM 2015 O O . LEU A 1 253 ? -0.781 -21.906 16.062 1 82.94 253 LEU A O 1
ATOM 2019 N N . ASN A 1 254 ? -2.43 -23.453 16.125 1 87.12 254 ASN A N 1
ATOM 2020 C CA . ASN A 1 254 ? -3.443 -22.484 15.711 1 87.12 254 ASN A CA 1
ATOM 2021 C C . ASN A 1 254 ? -3.57 -21.328 16.703 1 87.12 254 ASN A C 1
ATOM 2023 O O . ASN A 1 254 ? -3.623 -20.172 16.312 1 87.12 254 ASN A O 1
ATOM 2027 N N . PHE A 1 255 ? -3.594 -21.719 17.922 1 88.81 255 PHE A N 1
ATOM 2028 C CA . PHE A 1 255 ? -3.725 -20.703 18.969 1 88.81 255 PHE A CA 1
ATOM 2029 C C . PHE A 1 255 ? -2.562 -19.719 18.922 1 88.81 255 PHE A C 1
ATOM 2031 O O . PHE A 1 255 ? -2.766 -18.516 18.969 1 88.81 255 PHE A O 1
ATOM 2038 N N . PHE A 1 256 ? -1.421 -20.25 18.812 1 87.5 256 PHE A N 1
ATOM 2039 C CA . PHE A 1 256 ? -0.226 -19.406 18.781 1 87.5 256 PHE A CA 1
ATOM 2040 C C . PHE A 1 256 ? -0.206 -18.531 17.547 1 87.5 256 PHE A C 1
ATOM 2042 O O . PHE A 1 256 ? 0.11 -17.344 17.625 1 87.5 256 PHE A O 1
ATOM 2049 N N . MET A 1 257 ? -0.522 -19.109 16.453 1 87.88 257 MET A N 1
ATOM 2050 C CA . MET A 1 257 ? -0.533 -18.359 15.195 1 87.88 257 MET A CA 1
ATOM 2051 C C . MET A 1 257 ? -1.597 -17.266 15.227 1 87.88 257 MET A C 1
ATOM 2053 O O . MET A 1 257 ? -1.362 -16.156 14.758 1 87.88 257 MET A O 1
ATOM 2057 N N . GLU A 1 258 ? -2.748 -17.641 15.727 1 92.25 258 GLU A N 1
ATOM 2058 C CA . GLU A 1 258 ? -3.811 -16.641 15.867 1 92.25 258 GLU A CA 1
ATOM 2059 C C . GLU A 1 258 ? -3.371 -15.484 16.766 1 92.25 258 GLU A C 1
ATOM 2061 O O . GLU A 1 258 ? -3.641 -14.32 16.469 1 92.25 258 GLU A O 1
ATOM 2066 N N . TRP A 1 259 ? -2.758 -15.859 17.828 1 92.94 259 TRP A N 1
ATOM 2067 C CA . TRP A 1 259 ? -2.26 -14.844 18.75 1 92.94 259 TRP A CA 1
ATOM 2068 C C . TRP A 1 259 ? -1.261 -13.922 18.062 1 92.94 259 TRP A C 1
ATOM 2070 O O . TRP A 1 259 ? -1.345 -12.695 18.188 1 92.94 259 TRP A O 1
ATOM 2080 N N . LYS A 1 260 ? -0.344 -14.453 17.359 1 90.19 260 LYS A N 1
ATOM 2081 C CA . LYS A 1 260 ? 0.677 -13.672 16.672 1 90.19 260 LYS A CA 1
ATOM 2082 C C . LYS A 1 260 ? 0.051 -12.758 15.625 1 90.19 260 LYS A C 1
ATOM 2084 O O . LYS A 1 260 ? 0.43 -11.586 15.508 1 90.19 260 LYS A O 1
ATOM 2089 N N . LEU A 1 261 ? -0.886 -13.289 14.891 1 93.12 261 LEU A N 1
ATOM 2090 C CA . LEU A 1 261 ? -1.548 -12.508 13.852 1 93.12 261 LEU A CA 1
ATOM 2091 C C . LEU A 1 261 ? -2.363 -11.375 14.469 1 93.12 261 LEU A C 1
ATOM 2093 O O . LEU A 1 261 ? -2.354 -10.25 13.961 1 93.12 261 LEU A O 1
ATOM 2097 N N . ASN A 1 262 ? -3.004 -11.68 15.57 1 95.06 262 ASN A N 1
ATOM 2098 C CA . ASN A 1 262 ? -3.809 -10.656 16.234 1 95.06 262 ASN A CA 1
ATOM 2099 C C . ASN A 1 262 ? -2.934 -9.609 16.922 1 95.06 262 ASN A C 1
ATOM 2101 O O . ASN A 1 262 ? -3.355 -8.469 17.109 1 95.06 262 ASN A O 1
ATOM 2105 N N . ALA A 1 263 ? -1.749 -10.016 17.312 1 92.56 263 ALA A N 1
ATOM 2106 C CA . ALA A 1 263 ? -0.809 -9.062 17.891 1 92.56 263 ALA A CA 1
ATOM 2107 C C . ALA A 1 263 ? -0.372 -8.023 16.859 1 92.56 263 ALA A C 1
ATOM 2109 O O . ALA A 1 263 ? -0.075 -6.879 17.219 1 92.56 263 ALA A O 1
ATOM 2110 N N . ARG A 1 264 ? -0.345 -8.398 15.648 1 92.25 264 ARG A N 1
ATOM 2111 C CA . ARG A 1 264 ? -0.042 -7.461 14.578 1 92.25 264 ARG A CA 1
ATOM 2112 C C . ARG A 1 264 ? -1.229 -6.543 14.297 1 92.25 264 ARG A C 1
ATOM 2114 O O . ARG A 1 264 ? -1.077 -5.324 14.234 1 92.25 264 ARG A O 1
ATOM 2121 N N . PHE A 1 265 ? -2.33 -7.164 14.078 1 94.31 265 PHE A N 1
ATOM 2122 C CA . PHE A 1 265 ? -3.582 -6.414 14.07 1 94.31 265 PHE A CA 1
ATOM 2123 C C . PHE A 1 265 ? -4.754 -7.316 14.438 1 94.31 265 PHE A C 1
ATOM 2125 O O . PHE A 1 265 ? -4.855 -8.445 13.945 1 94.31 265 PHE A O 1
ATOM 2132 N N . ASP A 1 266 ? -5.59 -6.844 15.242 1 95.88 266 ASP A N 1
ATOM 2133 C CA . ASP A 1 266 ? -6.699 -7.621 15.789 1 95.88 266 ASP A CA 1
ATOM 2134 C C . ASP A 1 266 ? -7.781 -7.84 14.734 1 95.88 266 ASP A C 1
ATOM 2136 O O . ASP A 1 266 ? -8.445 -6.895 14.305 1 95.88 266 ASP A O 1
ATOM 2140 N N . HIS A 1 267 ? -8.062 -9.125 14.398 1 96.12 267 HIS A N 1
ATOM 2141 C CA . HIS A 1 267 ? -8.977 -9.453 13.312 1 96.12 267 HIS A CA 1
ATOM 2142 C C . HIS A 1 267 ? -10.43 -9.195 13.719 1 96.12 267 HIS A C 1
ATOM 2144 O O . HIS A 1 267 ? -11.266 -8.891 12.867 1 96.12 267 HIS A O 1
ATOM 2150 N N . THR A 1 268 ? -10.711 -9.336 14.969 1 94.38 268 THR A N 1
ATOM 2151 C CA . THR A 1 268 ? -12.055 -9.023 15.438 1 94.38 268 THR A CA 1
ATOM 2152 C C . THR A 1 268 ? -12.336 -7.523 15.32 1 94.38 268 THR A C 1
ATOM 2154 O O . THR A 1 268 ? -13.375 -7.121 14.797 1 94.38 268 THR A O 1
ATOM 2157 N N . LEU A 1 269 ? -11.359 -6.785 15.773 1 93 269 LEU A N 1
ATOM 2158 C CA . LEU A 1 269 ? -11.484 -5.332 15.727 1 93 269 LEU A CA 1
ATOM 2159 C C . LEU A 1 269 ? -11.664 -4.848 14.297 1 93 269 LEU A C 1
ATOM 2161 O O . LEU A 1 269 ? -12.398 -3.883 14.055 1 93 269 LEU A O 1
ATOM 2165 N N . TYR A 1 270 ? -11.102 -5.5 13.359 1 94.94 270 TYR A N 1
ATOM 2166 C CA . TYR A 1 270 ? -11.109 -5.059 11.969 1 94.94 270 TYR A CA 1
ATOM 2167 C C . TYR A 1 270 ? -12.219 -5.742 11.188 1 94.94 270 TYR A C 1
ATOM 2169 O O . TYR A 1 270 ? -12.328 -5.574 9.969 1 94.94 270 TYR A O 1
ATOM 2177 N N . GLY A 1 271 ? -13.031 -6.59 11.836 1 92.38 271 GLY A N 1
ATOM 2178 C CA . GLY A 1 271 ? -14.172 -7.234 11.203 1 92.38 271 GLY A CA 1
ATOM 2179 C C . GLY A 1 271 ? -13.773 -8.352 10.258 1 92.38 271 GLY A C 1
ATOM 2180 O O . GLY A 1 271 ? -14.461 -8.602 9.258 1 92.38 271 GLY A O 1
ATOM 2181 N N . LEU A 1 272 ? -12.68 -9.039 10.492 1 94.94 272 LEU A N 1
ATOM 2182 C CA . LEU A 1 272 ? -12.156 -10.023 9.555 1 94.94 272 LEU A CA 1
ATOM 2183 C C . LEU A 1 272 ? -12.07 -11.398 10.195 1 94.94 272 LEU A C 1
ATOM 2185 O O . LEU A 1 272 ? -11.805 -12.391 9.516 1 94.94 272 LEU A O 1
ATOM 2189 N N . LYS A 1 273 ? -12.258 -11.516 11.5 1 94.44 273 LYS A N 1
ATOM 2190 C CA . LYS A 1 273 ? -12.016 -12.773 12.195 1 94.44 273 LYS A CA 1
ATOM 2191 C C . LYS A 1 273 ? -12.922 -13.883 11.664 1 94.44 273 LYS A C 1
ATOM 2193 O O . LYS A 1 273 ? -14.148 -13.758 11.711 1 94.44 273 LYS A O 1
ATOM 2198 N N . PRO A 1 274 ? -12.352 -14.93 11.172 1 93.44 274 PRO A N 1
ATOM 2199 C CA . PRO A 1 274 ? -13.148 -16.062 10.719 1 93.44 274 PRO A CA 1
ATOM 2200 C C . PRO A 1 274 ? -13.523 -17.016 11.852 1 93.44 274 PRO A C 1
ATOM 2202 O O . PRO A 1 274 ? -13.062 -16.844 12.984 1 93.44 274 PRO A O 1
ATOM 2205 N N . LYS A 1 275 ? -14.328 -18 11.461 1 90.06 275 LYS A N 1
ATOM 2206 C CA . LYS A 1 275 ? -14.703 -19.031 12.422 1 90.06 275 LYS A CA 1
ATOM 2207 C C . LYS A 1 275 ? -13.688 -20.156 12.43 1 90.06 275 LYS A C 1
ATOM 2209 O O . LYS A 1 275 ? -13.602 -20.922 13.398 1 90.06 275 LYS A O 1
ATOM 2214 N N . HIS A 1 276 ? -12.953 -20.281 11.398 1 88.31 276 HIS A N 1
ATOM 2215 C CA . HIS A 1 276 ? -11.984 -21.359 11.289 1 88.31 276 HIS A CA 1
ATOM 2216 C C . HIS A 1 276 ? -10.617 -20.922 11.812 1 88.31 276 HIS A C 1
ATOM 2218 O O . HIS A 1 276 ? -10.359 -19.719 11.961 1 88.31 276 HIS A O 1
ATOM 2224 N N . GLY A 1 277 ? -9.758 -21.906 12.078 1 86.94 277 GLY A N 1
ATOM 2225 C CA . GLY A 1 277 ? -8.391 -21.625 12.492 1 86.94 277 GLY A CA 1
ATOM 2226 C C . GLY A 1 277 ? -7.488 -21.25 11.336 1 86.94 277 GLY A C 1
ATOM 2227 O O . GLY A 1 277 ? -7.855 -21.406 10.172 1 86.94 277 GLY A O 1
ATOM 2228 N N . VAL A 1 278 ? -6.312 -20.734 11.656 1 86.75 278 VAL A N 1
ATOM 2229 C CA . VAL A 1 278 ? -5.367 -20.203 10.672 1 86.75 278 VAL A CA 1
ATOM 2230 C C . VAL A 1 278 ? -4.934 -21.328 9.727 1 86.75 278 VAL A C 1
ATOM 2232 O O . VAL A 1 278 ? -4.781 -21.109 8.523 1 86.75 278 VAL A O 1
ATOM 2235 N N . LEU A 1 279 ? -4.762 -22.484 10.25 1 80.62 279 LEU A N 1
ATOM 2236 C CA . LEU A 1 279 ? -4.203 -23.594 9.469 1 80.62 279 LEU A CA 1
ATOM 2237 C C . LEU A 1 279 ? -5.305 -24.375 8.773 1 80.62 279 LEU A C 1
ATOM 2239 O O . LEU A 1 279 ? -5.023 -25.297 7.992 1 80.62 279 LEU A O 1
ATOM 2243 N N . ASP A 1 280 ? -6.559 -23.953 8.984 1 76.75 280 ASP A N 1
ATOM 2244 C CA . ASP A 1 280 ? -7.676 -24.75 8.484 1 76.75 280 ASP A CA 1
ATOM 2245 C C . ASP A 1 280 ? -8.07 -24.312 7.07 1 76.75 280 ASP A C 1
ATOM 2247 O O . ASP A 1 280 ? -8.766 -25.047 6.363 1 76.75 280 ASP A O 1
ATOM 2251 N N . GLN A 1 281 ? -7.699 -23.188 6.691 1 75 281 GLN A N 1
ATOM 2252 C CA . GLN A 1 281 ? -7.984 -22.672 5.355 1 75 281 GLN A CA 1
ATOM 2253 C C . GLN A 1 281 ? -6.785 -21.922 4.785 1 75 281 GLN A C 1
ATOM 2255 O O . GLN A 1 281 ? -5.898 -21.5 5.535 1 75 281 GLN A O 1
ATOM 2260 N N . HIS A 1 282 ? -6.82 -21.875 3.449 1 73.94 282 HIS A N 1
ATOM 2261 C CA . HIS A 1 282 ? -5.781 -21.062 2.811 1 73.94 282 HIS A CA 1
ATOM 2262 C C . HIS A 1 282 ? -5.809 -19.625 3.307 1 73.94 282 HIS A C 1
ATOM 2264 O O . HIS A 1 282 ? -6.848 -18.969 3.234 1 73.94 282 HIS A O 1
ATOM 2270 N N . PRO A 1 283 ? -4.766 -19.25 3.83 1 76.38 283 PRO A N 1
ATOM 2271 C CA . PRO A 1 283 ? -4.746 -17.891 4.367 1 76.38 283 PRO A CA 1
ATOM 2272 C C . PRO A 1 283 ? -4.637 -16.828 3.273 1 76.38 283 PRO A C 1
ATOM 2274 O O . PRO A 1 283 ? -4.258 -17.125 2.143 1 76.38 283 PRO A O 1
ATOM 2277 N N . THR A 1 284 ? -5.094 -15.703 3.582 1 90.94 284 THR A N 1
ATOM 2278 C CA . THR A 1 284 ? -4.941 -14.508 2.758 1 90.94 284 THR A CA 1
ATOM 2279 C C . THR A 1 284 ? -3.693 -13.727 3.164 1 90.94 284 THR A C 1
ATOM 2281 O O . THR A 1 284 ? -3.395 -13.602 4.352 1 90.94 284 THR A O 1
ATOM 2284 N N . VAL A 1 285 ? -2.922 -13.398 2.156 1 94.5 285 VAL A N 1
ATOM 2285 C CA . VAL A 1 285 ? -1.689 -12.664 2.43 1 94.5 285 VAL A CA 1
ATOM 2286 C C . VAL A 1 285 ? -1.803 -11.242 1.895 1 94.5 285 VAL A C 1
ATOM 2288 O O . VAL A 1 285 ? -2.033 -11.031 0.7 1 94.5 285 VAL A O 1
ATOM 2291 N N . ASN A 1 286 ? -1.677 -10.281 2.783 1 96.69 286 ASN A N 1
ATOM 2292 C CA . ASN A 1 286 ? -1.651 -8.891 2.352 1 96.69 286 ASN A CA 1
ATOM 2293 C C . ASN A 1 286 ? -1.133 -7.973 3.455 1 96.69 286 ASN A C 1
ATOM 2295 O O . ASN A 1 286 ? -1.782 -7.809 4.488 1 96.69 286 ASN A O 1
ATOM 2299 N N . ASP A 1 287 ? -0.071 -7.316 3.191 1 96.94 287 ASP A N 1
ATOM 2300 C CA . ASP A 1 287 ? 0.57 -6.465 4.188 1 96.94 287 ASP A CA 1
ATOM 2301 C C . ASP A 1 287 ? -0.174 -5.141 4.344 1 96.94 287 ASP A C 1
ATOM 2303 O O . ASP A 1 287 ? -0.096 -4.496 5.391 1 96.94 287 ASP A O 1
ATOM 2307 N N . ASP A 1 288 ? -0.912 -4.738 3.393 1 97.12 288 ASP A N 1
ATOM 2308 C CA . ASP A 1 288 ? -1.354 -3.352 3.293 1 97.12 288 ASP A CA 1
ATOM 2309 C C . ASP A 1 288 ? -2.785 -3.193 3.803 1 97.12 288 ASP A C 1
ATOM 2311 O O . ASP A 1 288 ? -3.221 -2.082 4.109 1 97.12 288 ASP A O 1
ATOM 2315 N N . LEU A 1 289 ? -3.523 -4.258 3.898 1 97.5 289 LEU A N 1
ATOM 2316 C CA . LEU A 1 289 ? -4.957 -4.199 4.168 1 97.5 289 LEU A CA 1
ATOM 2317 C C . LEU A 1 289 ? -5.234 -3.469 5.48 1 97.5 289 LEU A C 1
ATOM 2319 O O . LEU A 1 289 ? -6.078 -2.572 5.527 1 97.5 289 LEU A O 1
ATOM 2323 N N . PRO A 1 290 ? -4.523 -3.744 6.574 1 97.56 290 PRO A N 1
ATOM 2324 C CA . PRO A 1 290 ? -4.852 -3.084 7.84 1 97.56 290 PRO A CA 1
ATOM 2325 C C . PRO A 1 290 ? -4.73 -1.563 7.762 1 97.56 290 PRO A C 1
ATOM 2327 O O . PRO A 1 290 ? -5.582 -0.844 8.289 1 97.56 290 PRO A O 1
ATOM 2330 N N . ASN A 1 291 ? -3.701 -1.112 7.133 1 97.56 291 ASN A N 1
ATOM 2331 C CA . ASN A 1 291 ? -3.518 0.327 6.984 1 97.56 291 ASN A CA 1
ATOM 2332 C C . ASN A 1 291 ? -4.633 0.952 6.152 1 97.56 291 ASN A C 1
ATOM 2334 O O . ASN A 1 291 ? -5.062 2.074 6.422 1 97.56 291 ASN A O 1
ATOM 2338 N N . ARG A 1 292 ? -5.105 0.203 5.133 1 97.81 292 ARG A N 1
ATOM 2339 C CA . ARG A 1 292 ? -6.176 0.721 4.289 1 97.81 292 ARG A CA 1
ATOM 2340 C C . ARG A 1 292 ? -7.5 0.767 5.051 1 97.81 292 ARG A C 1
ATOM 2342 O O . ARG A 1 292 ? -8.344 1.619 4.781 1 97.81 292 ARG A O 1
ATOM 2349 N N . ILE A 1 293 ? -7.625 -0.112 6.008 1 97.56 293 ILE A N 1
ATOM 2350 C CA . ILE A 1 293 ? -8.844 -0.156 6.805 1 97.56 293 ILE A CA 1
ATOM 2351 C C . ILE A 1 293 ? -8.828 0.966 7.844 1 97.56 293 ILE A C 1
ATOM 2353 O O . ILE A 1 293 ? -9.789 1.732 7.953 1 97.56 293 ILE A O 1
ATOM 2357 N N . ILE A 1 294 ? -7.719 1.157 8.562 1 96.69 294 ILE A N 1
ATOM 2358 C CA . ILE A 1 294 ? -7.676 2.121 9.656 1 96.69 294 ILE A CA 1
ATOM 2359 C C . ILE A 1 294 ? -7.68 3.541 9.094 1 96.69 294 ILE A C 1
ATOM 2361 O O . ILE A 1 294 ? -7.98 4.5 9.812 1 96.69 294 ILE A O 1
ATOM 2365 N N . SER A 1 295 ? -7.344 3.689 7.824 1 97.06 295 SER A N 1
ATOM 2366 C CA . SER A 1 295 ? -7.406 4.996 7.176 1 97.06 295 SER A CA 1
ATOM 2367 C C . SER A 1 295 ? -8.75 5.207 6.484 1 97.06 295 SER A C 1
ATOM 2369 O O . SER A 1 295 ? -8.984 6.258 5.887 1 97.06 295 SER A O 1
ATOM 2371 N N . GLY A 1 296 ? -9.57 4.207 6.52 1 96.62 296 GLY A N 1
ATOM 2372 C CA . GLY A 1 296 ? -10.922 4.336 6 1 96.62 296 GLY A CA 1
ATOM 2373 C C . GLY A 1 296 ? -11.008 4.145 4.496 1 96.62 296 GLY A C 1
ATOM 2374 O O . GLY A 1 296 ? -12.078 4.277 3.904 1 96.62 296 GLY A O 1
ATOM 2375 N N . ARG A 1 297 ? -9.906 3.867 3.844 1 97.06 297 ARG A N 1
ATOM 2376 C CA . ARG A 1 297 ? -9.906 3.705 2.393 1 97.06 297 ARG A CA 1
ATOM 2377 C C . ARG A 1 297 ? -10.578 2.396 1.987 1 97.06 297 ARG A C 1
ATOM 2379 O O . ARG A 1 297 ? -11.125 2.289 0.889 1 97.06 297 ARG A O 1
ATOM 2386 N N . VAL A 1 298 ? -10.477 1.411 2.809 1 97.31 298 VAL A N 1
ATOM 2387 C CA . VAL A 1 298 ? -11.25 0.176 2.682 1 97.31 298 VAL A CA 1
ATOM 2388 C C . VAL A 1 298 ? -12.203 0.035 3.867 1 97.31 298 VAL A C 1
ATOM 2390 O O . VAL A 1 298 ? -11.781 0.136 5.023 1 97.31 298 VAL A O 1
ATOM 2393 N N . ARG A 1 299 ? -13.414 -0.092 3.605 1 96 299 ARG A N 1
ATOM 2394 C CA . ARG A 1 299 ? -14.414 -0.356 4.633 1 96 299 ARG A CA 1
ATOM 2395 C C . ARG A 1 299 ? -14.914 -1.796 4.559 1 96 299 ARG A C 1
ATOM 2397 O O . ARG A 1 299 ? -15.445 -2.219 3.531 1 96 299 ARG A O 1
ATOM 2404 N N . VAL A 1 300 ? -14.797 -2.494 5.645 1 95.56 300 VAL A N 1
ATOM 2405 C CA . VAL A 1 300 ? -15.195 -3.896 5.684 1 95.56 300 VAL A CA 1
ATOM 2406 C C . VAL A 1 300 ? -16.688 -4.004 5.949 1 95.56 300 VAL A C 1
ATOM 2408 O O . VAL A 1 300 ? -17.234 -3.303 6.812 1 95.56 300 VAL A O 1
ATOM 2411 N N . LYS A 1 301 ? -17.344 -4.824 5.148 1 92.12 301 LYS A N 1
ATOM 2412 C CA . LYS A 1 301 ? -18.781 -5.035 5.254 1 92.12 301 LYS A CA 1
ATOM 2413 C C . LYS A 1 301 ? -19.109 -6.523 5.324 1 92.12 301 LYS A C 1
ATOM 2415 O O . LYS A 1 301 ? -18.375 -7.355 4.793 1 92.12 301 LYS A O 1
ATOM 2420 N N . PRO A 1 302 ? -20.234 -6.832 5.992 1 91.19 302 PRO A N 1
ATOM 2421 C CA . PRO A 1 302 ? -20.688 -8.227 5.953 1 91.19 302 PRO A CA 1
ATOM 2422 C C . PRO A 1 302 ? -21.203 -8.641 4.574 1 91.19 302 PRO A C 1
ATOM 2424 O O . PRO A 1 302 ? -21 -7.922 3.594 1 91.19 302 PRO A O 1
ATOM 2427 N N . ASN A 1 303 ? -21.797 -9.789 4.551 1 88.06 303 ASN A N 1
ATOM 2428 C CA . ASN A 1 303 ? -22.297 -10.352 3.301 1 88.06 303 ASN A CA 1
ATOM 2429 C C . ASN A 1 303 ? -23.391 -9.461 2.693 1 88.06 303 ASN A C 1
ATOM 2431 O O . ASN A 1 303 ? -24.156 -8.828 3.418 1 88.06 303 ASN A O 1
ATOM 2435 N N . ILE A 1 304 ? -23.438 -9.5 1.345 1 85.44 304 ILE A N 1
ATOM 2436 C CA . ILE A 1 304 ? -24.453 -8.742 0.631 1 85.44 304 ILE A CA 1
ATOM 2437 C C . ILE A 1 304 ? -25.797 -9.469 0.707 1 85.44 304 ILE A C 1
ATOM 2439 O O . ILE A 1 304 ? -25.891 -10.648 0.346 1 85.44 304 ILE A O 1
ATOM 2443 N N . GLN A 1 305 ? -26.766 -8.789 1.158 1 87.31 305 GLN A N 1
ATOM 2444 C CA . GLN A 1 305 ? -28.125 -9.344 1.233 1 87.31 305 GLN A CA 1
ATOM 2445 C C . GLN A 1 305 ? -28.828 -9.266 -0.119 1 87.31 305 GLN A C 1
ATOM 2447 O O . GLN A 1 305 ? -29.422 -10.242 -0.568 1 87.31 305 GLN A O 1
ATOM 2452 N N . GLU A 1 306 ? -28.797 -8.117 -0.694 1 87.19 306 GLU A N 1
ATOM 2453 C CA . GLU A 1 306 ? -29.438 -7.914 -1.993 1 87.19 306 GLU A CA 1
ATOM 2454 C C . GLU A 1 306 ? -28.906 -6.645 -2.666 1 87.19 306 GLU A C 1
ATOM 2456 O O . GLU A 1 306 ? -28.219 -5.844 -2.039 1 87.19 306 GLU A O 1
ATOM 2461 N N . PHE A 1 307 ? -29.156 -6.57 -3.967 1 83.56 307 PHE A N 1
ATOM 2462 C CA . PHE A 1 307 ? -28.859 -5.363 -4.727 1 83.56 307 PHE A CA 1
ATOM 2463 C C . PHE A 1 307 ? -30.141 -4.617 -5.094 1 83.56 307 PHE A C 1
ATOM 2465 O O . PHE A 1 307 ? -31.172 -5.234 -5.344 1 83.56 307 PHE A O 1
ATOM 2472 N N . THR A 1 308 ? -30.031 -3.322 -5.004 1 85.75 308 THR A N 1
ATOM 2473 C CA . THR A 1 308 ? -31.031 -2.488 -5.656 1 85.75 308 THR A CA 1
ATOM 2474 C C . THR A 1 308 ? -30.516 -1.984 -7.004 1 85.75 308 THR A C 1
ATOM 2476 O O . THR A 1 308 ? -29.5 -2.451 -7.5 1 85.75 308 THR A O 1
ATOM 2479 N N . GLU A 1 309 ? -31.281 -1.063 -7.59 1 81 309 GLU A N 1
ATOM 2480 C CA . GLU A 1 309 ? -30.875 -0.524 -8.883 1 81 309 GLU A CA 1
ATOM 2481 C C . GLU A 1 309 ? -29.547 0.205 -8.789 1 81 309 GLU A C 1
ATOM 2483 O O . GLU A 1 309 ? -28.766 0.222 -9.75 1 81 309 GLU A O 1
ATOM 2488 N N . THR A 1 310 ? -29.25 0.687 -7.531 1 80.75 310 THR A N 1
ATOM 2489 C CA . THR A 1 310 ? -28.062 1.551 -7.469 1 80.75 310 THR A CA 1
ATOM 2490 C C . THR A 1 310 ? -27.219 1.219 -6.242 1 80.75 310 THR A C 1
ATOM 2492 O O . THR A 1 310 ? -26.156 1.812 -6.039 1 80.75 310 THR A O 1
ATOM 2495 N N . SER A 1 311 ? -27.734 0.185 -5.441 1 84.25 311 SER A N 1
ATOM 2496 C CA . SER A 1 311 ? -27.031 0.009 -4.168 1 84.25 311 SER A CA 1
ATOM 2497 C C . SER A 1 311 ? -26.875 -1.468 -3.824 1 84.25 311 SER A C 1
ATOM 2499 O O . SER A 1 311 ? -27.625 -2.312 -4.332 1 84.25 311 SER A O 1
ATOM 2501 N N . ALA A 1 312 ? -25.859 -1.755 -3.09 1 86.75 312 ALA A N 1
ATOM 2502 C CA . ALA A 1 312 ? -25.719 -3.039 -2.41 1 86.75 312 ALA A CA 1
ATOM 2503 C C . ALA A 1 312 ? -26.172 -2.945 -0.958 1 86.75 312 ALA A C 1
ATOM 2505 O O . ALA A 1 312 ? -25.75 -2.045 -0.225 1 86.75 312 ALA A O 1
ATOM 2506 N N . ILE A 1 313 ? -27.047 -3.812 -0.623 1 88.25 313 ILE A N 1
ATOM 2507 C CA . ILE A 1 313 ? -27.531 -3.881 0.75 1 88.25 313 ILE A CA 1
ATOM 2508 C C . ILE A 1 313 ? -26.844 -5.035 1.482 1 88.25 313 ILE A C 1
ATOM 2510 O O . ILE A 1 313 ? -26.844 -6.168 0.994 1 88.25 313 ILE A O 1
ATOM 2514 N N . PHE A 1 314 ? -26.266 -4.695 2.607 1 89.06 314 PHE A N 1
ATOM 2515 C CA . PHE A 1 314 ? -25.5 -5.703 3.348 1 89.06 314 PHE A CA 1
ATOM 2516 C C . PHE A 1 314 ? -26.328 -6.262 4.496 1 89.06 314 PHE A C 1
ATOM 2518 O O . PHE A 1 314 ? -27.281 -5.621 4.961 1 89.06 314 PHE A O 1
ATOM 2525 N N . GLU A 1 315 ? -26.031 -7.469 4.906 1 85.38 315 GLU A N 1
ATOM 2526 C CA . GLU A 1 315 ? -26.672 -8.094 6.059 1 85.38 315 GLU A CA 1
ATOM 2527 C C . GLU A 1 315 ? -26.391 -7.32 7.34 1 85.38 315 GLU A C 1
ATOM 2529 O O . GLU A 1 315 ? -25.422 -6.555 7.402 1 85.38 315 GLU A O 1
ATOM 2534 N N . ASP A 1 316 ? -27.312 -7.371 8.305 1 65.81 316 ASP A N 1
ATOM 2535 C CA . ASP A 1 316 ? -27.219 -6.609 9.539 1 65.81 316 ASP A CA 1
ATOM 2536 C C . ASP A 1 316 ? -25.922 -6.938 10.289 1 65.81 316 ASP A C 1
ATOM 2538 O O . ASP A 1 316 ? -25.516 -8.094 10.336 1 65.81 316 ASP A O 1
ATOM 2542 N N . GLU A 1 317 ? -25 -6.051 10.289 1 54.09 317 GLU A N 1
ATOM 2543 C CA . GLU A 1 317 ? -23.828 -6.16 11.141 1 54.09 317 GLU A CA 1
ATOM 2544 C C . GLU A 1 317 ? -24.219 -6.23 12.617 1 54.09 317 GLU A C 1
ATOM 2546 O O . GLU A 1 317 ? -25.031 -5.434 13.086 1 54.09 317 GLU A O 1
ATOM 2551 N N . PRO A 1 318 ? -24.109 -7.27 13.273 1 38.88 318 PRO A N 1
ATOM 2552 C CA . PRO A 1 318 ? -24.109 -6.961 14.711 1 38.88 318 PRO A CA 1
ATOM 2553 C C . PRO A 1 318 ? -23.141 -5.844 15.07 1 38.88 318 PRO A C 1
ATOM 2555 O O . PRO A 1 318 ? -22.016 -5.805 14.562 1 38.88 318 PRO A O 1
ATOM 2558 N N . VAL A 1 319 ? -23.625 -4.605 15.156 1 34.38 319 VAL A N 1
ATOM 2559 C CA . VAL A 1 319 ? -22.797 -3.484 15.57 1 34.38 319 VAL A CA 1
ATOM 2560 C C . VAL A 1 319 ? -21.922 -3.906 16.75 1 34.38 319 VAL A C 1
ATOM 2562 O O . VAL A 1 319 ? -22.422 -4.238 17.828 1 34.38 319 VAL A O 1
ATOM 2565 N N . ILE A 1 320 ? -21.016 -4.59 16.656 1 30 320 ILE A N 1
ATOM 2566 C CA . ILE A 1 320 ? -20.109 -4.652 17.797 1 30 320 ILE A CA 1
ATOM 2567 C C . ILE A 1 320 ? -19.484 -3.275 18.031 1 30 320 ILE A C 1
ATOM 2569 O O . ILE A 1 320 ? -18.75 -2.766 17.188 1 30 320 ILE A O 1
ATOM 2573 N N . SER A 1 321 ? -20.25 -2.35 18.625 1 28.45 321 SER A N 1
ATOM 2574 C CA . SER A 1 321 ? -19.688 -1.11 19.156 1 28.45 321 SER A CA 1
ATOM 2575 C C . SER A 1 321 ? -18.469 -1.386 20.031 1 28.45 321 SER A C 1
ATOM 2577 O O . SER A 1 321 ? -18.609 -1.92 21.141 1 28.45 321 SER A O 1
ATOM 2579 N N . CYS A 1 322 ? -17.531 -1.916 19.609 1 27.05 322 CYS A N 1
ATOM 2580 C CA . CYS A 1 322 ? -16.391 -1.835 20.5 1 27.05 322 CYS A CA 1
ATOM 2581 C C . CYS A 1 322 ? -15.992 -0.384 20.75 1 27.05 322 CYS A C 1
ATOM 2583 O O . CYS A 1 322 ? -15.461 0.287 19.875 1 27.05 322 CYS A O 1
ATOM 2585 N N . LYS A 1 323 ? -16.812 0.378 21.5 1 25.94 323 LYS A N 1
ATOM 2586 C CA . LYS A 1 323 ? -16.391 1.646 22.078 1 25.94 323 LYS A CA 1
ATOM 2587 C C . LYS A 1 323 ? -15.086 1.485 22.844 1 25.94 323 LYS A C 1
ATOM 2589 O O . LYS A 1 323 ? -15.023 0.735 23.828 1 25.94 323 LYS A O 1
ATOM 2594 N N . LEU A 1 324 ? -14.055 1.5 22.172 1 27.36 324 LEU A N 1
ATOM 2595 C CA . LEU A 1 324 ? -12.875 1.712 23 1 27.36 324 LEU A CA 1
ATOM 2596 C C . LEU A 1 324 ? -13.102 2.848 23.984 1 27.36 324 LEU A C 1
ATOM 2598 O O . LEU A 1 324 ? -13.18 4.016 23.594 1 27.36 324 LEU A O 1
ATOM 2602 N N . GLN A 1 325 ? -14.125 2.734 25.047 1 25.36 325 GLN A N 1
ATOM 2603 C CA . GLN A 1 325 ? -14.258 3.709 26.125 1 25.36 325 GLN A CA 1
ATOM 2604 C C . GLN A 1 325 ? -12.945 3.869 26.891 1 25.36 325 GLN A C 1
ATOM 2606 O O . GLN A 1 325 ? -12.258 2.885 27.172 1 25.36 325 GLN A O 1
ATOM 2611 N N . ASN A 1 326 ? -12.539 5.066 27.062 1 25.83 326 ASN A N 1
ATOM 2612 C CA . ASN A 1 326 ? -11.5 5.555 27.953 1 25.83 326 ASN A CA 1
ATOM 2613 C C . ASN A 1 326 ? -11.844 5.27 29.422 1 25.83 326 ASN A C 1
ATOM 2615 O O . ASN A 1 326 ? -12.883 5.711 29.906 1 25.83 326 ASN A O 1
ATOM 2619 N N . LYS A 1 327 ? -11.562 4.188 30.188 1 26.55 327 LYS A N 1
ATOM 2620 C CA . LYS A 1 327 ? -11.68 4.074 31.641 1 26.55 327 LYS A CA 1
ATOM 2621 C C . LYS A 1 327 ? -11.039 5.266 32.344 1 26.55 327 LYS A C 1
ATOM 2623 O O . LYS A 1 327 ? -9.828 5.477 32.219 1 26.55 327 LYS A O 1
ATOM 2628 N N . PRO A 1 328 ? -11.898 6.25 32.812 1 24.88 328 PRO A N 1
ATOM 2629 C CA . PRO A 1 328 ? -11.352 7.191 33.812 1 24.88 328 PRO A CA 1
ATOM 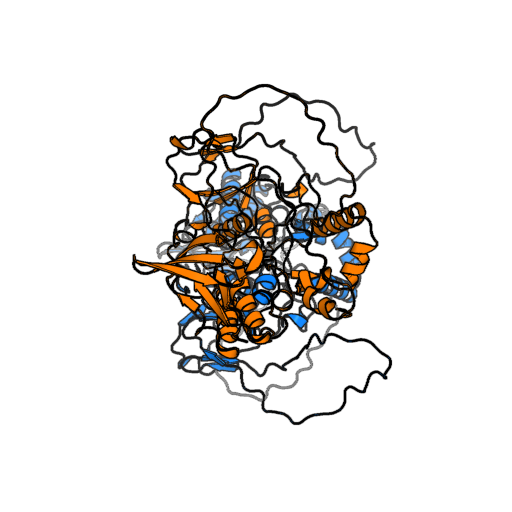2630 C C . PRO A 1 328 ? -10.875 6.504 35.094 1 24.88 328 PRO A C 1
ATOM 2632 O O . PRO A 1 328 ? -11.18 5.332 35.312 1 24.88 328 PRO A O 1
ATOM 2635 N N . GLY A 1 329 ? -10.656 7.285 36.281 1 24.84 329 GLY A N 1
ATOM 2636 C CA . GLY A 1 329 ? -10.055 7.168 37.594 1 24.84 329 GLY A CA 1
ATOM 2637 C C . GLY A 1 329 ? -10.719 6.117 38.469 1 24.84 329 GLY A C 1
ATOM 2638 O O . GLY A 1 329 ? -10.125 5.078 38.75 1 24.84 329 GLY A O 1
ATOM 2639 N N . SER A 1 330 ? -11.484 6.578 39.688 1 24.83 330 SER A N 1
ATOM 2640 C CA . SER A 1 330 ? -11.617 6.074 41.062 1 24.83 330 SER A CA 1
ATOM 2641 C C . SER A 1 330 ? -12.258 4.688 41.062 1 24.83 330 SER A C 1
ATOM 2643 O O . SER A 1 330 ? -12.742 4.211 40.031 1 24.83 330 SER A O 1
ATOM 2645 N N . GLY A 1 331 ? -12.992 4.234 42.406 1 25.94 331 GLY A N 1
ATOM 2646 C CA . GLY A 1 331 ? -13.414 3.156 43.281 1 25.94 331 GLY A CA 1
ATOM 2647 C C . GLY A 1 331 ? -14.516 2.295 42.688 1 25.94 331 GLY A C 1
ATOM 2648 O O . GLY A 1 331 ? -14.914 1.291 43.281 1 25.94 331 GLY A O 1
ATOM 2649 N N . GLN A 1 332 ? -15.656 2.967 42.25 1 22.09 332 GLN A N 1
ATOM 2650 C CA . GLN A 1 332 ? -16.891 2.197 42.375 1 22.09 332 GLN A CA 1
ATOM 2651 C C . GLN A 1 332 ? -16.859 0.964 41.469 1 22.09 332 GLN A C 1
ATOM 2653 O O . GLN A 1 332 ? -16.234 0.976 40.406 1 22.09 332 GLN A O 1
ATOM 2658 N N . LYS A 1 333 ? -17.453 -0.13 42.094 1 25.75 333 LYS A N 1
ATOM 2659 C CA . LYS A 1 333 ? -17.578 -1.521 41.688 1 25.75 333 LYS A CA 1
ATOM 2660 C C . LYS A 1 333 ? -17.953 -1.615 40.219 1 25.75 333 LYS A C 1
ATOM 2662 O O . LYS A 1 333 ? -18.609 -0.717 39.688 1 25.75 333 LYS A O 1
ATOM 2667 N N . PRO A 1 334 ? -17.344 -2.58 39.469 1 23.86 334 PRO A N 1
ATOM 2668 C CA . PRO A 1 334 ? -17.547 -2.885 38.062 1 23.86 334 PRO A CA 1
ATOM 2669 C C . PRO A 1 334 ? -19.016 -2.971 37.688 1 23.86 334 PRO A C 1
ATOM 2671 O O . PRO A 1 334 ? -19.75 -3.801 38.219 1 23.86 334 PRO A O 1
ATOM 2674 N N . GLN A 1 335 ? -19.734 -1.679 37.719 1 22.38 335 GLN A N 1
ATOM 2675 C CA . GLN A 1 335 ? -21.172 -1.864 37.594 1 22.38 335 GLN A CA 1
ATOM 2676 C C . GLN A 1 335 ? -21.484 -2.818 36.438 1 22.38 335 GLN A C 1
ATOM 2678 O O . GLN A 1 335 ? -20.734 -2.906 35.469 1 22.38 335 GLN A O 1
ATOM 2683 N N . SER A 1 336 ? -22.406 -3.736 36.75 1 21.12 336 SER A N 1
ATOM 2684 C CA . SER A 1 336 ? -22.969 -4.859 36.031 1 21.12 336 SER A CA 1
ATOM 2685 C C . SER A 1 336 ? -23.422 -4.43 34.625 1 21.12 336 SER A C 1
ATOM 2687 O O . SER A 1 336 ? -23.891 -3.299 34.438 1 21.12 336 SER A O 1
ATOM 2689 N N . ILE A 1 337 ? -22.797 -4.91 33.656 1 23.75 337 ILE A N 1
ATOM 2690 C CA . ILE A 1 337 ? -23.188 -4.895 32.25 1 23.75 337 ILE A CA 1
ATOM 2691 C C . ILE A 1 337 ? -24.688 -5.105 32.125 1 23.75 337 ILE A C 1
ATOM 2693 O O . ILE A 1 337 ? -25.203 -6.191 32.438 1 23.75 337 ILE A O 1
ATOM 2697 N N . SER A 1 338 ? -25.469 -4.18 32.75 1 21.59 338 SER A N 1
ATOM 2698 C CA . SER A 1 338 ? -26.906 -4.426 32.75 1 21.59 338 SER A CA 1
ATOM 2699 C C . SER A 1 338 ? -27.391 -4.848 31.359 1 21.59 338 SER A C 1
ATOM 2701 O O . SER A 1 338 ? -26.688 -4.625 30.359 1 21.59 338 SER A O 1
ATOM 2703 N N . ALA A 1 339 ? -28.859 -5.188 31.297 1 21.3 339 ALA A N 1
ATOM 2704 C CA . ALA A 1 339 ? -29.812 -6.039 30.609 1 21.3 339 ALA A CA 1
ATOM 2705 C C . ALA A 1 339 ? -29.953 -5.633 29.141 1 21.3 339 ALA A C 1
ATOM 2707 O O . ALA A 1 339 ? -29.547 -4.531 28.75 1 21.3 339 ALA A O 1
ATOM 2708 N N . PRO A 1 340 ? -31.031 -6.398 28.375 1 25.3 340 PRO A N 1
ATOM 2709 C CA . PRO A 1 340 ? -31.516 -6.699 27.016 1 25.3 340 PRO A CA 1
ATOM 2710 C C . PRO A 1 340 ? -32.062 -5.473 26.297 1 25.3 340 PRO A C 1
ATOM 2712 O O . PRO A 1 340 ? -33.094 -4.938 26.672 1 25.3 340 PRO A O 1
ATOM 2715 N N . GLY A 1 341 ? -31.438 -4.414 26.297 1 23.14 341 GLY A N 1
ATOM 2716 C CA . GLY A 1 341 ? -32.281 -3.326 25.828 1 23.14 341 GLY A CA 1
ATOM 2717 C C . GLY A 1 341 ? -32.938 -3.615 24.484 1 23.14 341 GLY A C 1
ATOM 2718 O O . GLY A 1 341 ? -32.562 -4.551 23.781 1 23.14 341 GLY A O 1
ATOM 2719 N N . LYS A 1 342 ? -34.125 -2.844 24.141 1 27.25 342 LYS A N 1
ATOM 2720 C CA . LYS A 1 342 ? -35.031 -2.988 23.016 1 27.25 342 LYS A CA 1
ATOM 2721 C C . LYS A 1 342 ? -34.25 -3.01 21.688 1 27.25 342 LYS A C 1
ATOM 2723 O O . LYS A 1 342 ? -33.25 -2.328 21.547 1 27.25 342 LYS A O 1
ATOM 2728 N N . ARG A 1 343 ? -34.5 -3.994 20.812 1 26.38 343 ARG A N 1
ATOM 2729 C CA . ARG A 1 343 ? -34.188 -4.359 19.438 1 26.38 343 ARG A CA 1
ATOM 2730 C C . ARG A 1 343 ? -34.281 -3.145 18.516 1 26.38 343 ARG A C 1
ATOM 2732 O O . ARG A 1 343 ? -35.375 -2.66 18.219 1 26.38 343 ARG A O 1
ATOM 2739 N N . VAL A 1 344 ? -33.531 -2.182 18.844 1 28.05 344 VAL A N 1
ATOM 2740 C CA . VAL A 1 344 ? -33.781 -1.188 17.812 1 28.05 344 VAL A CA 1
ATOM 2741 C C . VAL A 1 344 ? -33.438 -1.783 16.438 1 28.05 344 VAL A C 1
ATOM 2743 O O . VAL A 1 344 ? -32.438 -2.514 16.312 1 28.05 344 VAL A O 1
ATOM 2746 N N . ARG A 1 345 ? -34.312 -1.775 15.453 1 29.5 345 ARG A N 1
ATOM 2747 C CA . ARG A 1 345 ? -34.219 -2.328 14.109 1 29.5 345 ARG A CA 1
ATOM 2748 C C . ARG A 1 345 ? -32.938 -1.867 13.414 1 29.5 345 ARG A C 1
ATOM 2750 O O . ARG A 1 345 ? -32.656 -0.667 13.328 1 29.5 345 ARG A O 1
ATOM 2757 N N . PRO A 1 346 ? -31.906 -2.717 13.383 1 34.34 346 PRO A N 1
ATOM 2758 C CA . PRO A 1 346 ? -30.641 -2.412 12.727 1 34.34 346 PRO A CA 1
ATOM 2759 C C . PRO A 1 346 ? -30.812 -1.862 11.312 1 34.34 346 PRO A C 1
ATOM 2761 O O . PRO A 1 346 ? -31.609 -2.398 10.539 1 34.34 346 PRO A O 1
ATOM 2764 N N . GLU A 1 347 ? -30.766 -0.659 11.172 1 36.25 347 GLU A N 1
ATOM 2765 C CA . GLU A 1 347 ? -30.875 -0.118 9.82 1 36.25 347 GLU A CA 1
ATOM 2766 C C . GLU A 1 347 ? -29.906 -0.8 8.867 1 36.25 347 GLU A C 1
ATOM 2768 O O . GLU A 1 347 ? -28.719 -0.961 9.188 1 36.25 347 GLU A O 1
ATOM 2773 N N . LYS A 1 348 ? -30.406 -1.558 7.98 1 46.69 348 LYS A N 1
ATOM 2774 C CA . LYS A 1 348 ? -29.688 -2.176 6.871 1 46.69 348 LYS A CA 1
ATOM 2775 C C . LYS A 1 348 ? -28.719 -1.189 6.227 1 46.69 348 LYS A C 1
ATOM 2777 O O . LYS A 1 348 ? -29.094 -0.072 5.875 1 46.69 348 LYS A O 1
ATOM 2782 N N . SER A 1 349 ? -27.422 -1.35 6.477 1 53.62 349 SER A N 1
ATOM 2783 C CA . SER A 1 349 ? -26.438 -0.467 5.871 1 53.62 349 SER A CA 1
ATOM 2784 C C . SER A 1 349 ? -26.391 -0.643 4.355 1 53.62 349 SER A C 1
ATOM 2786 O O . SER A 1 349 ? -26.422 -1.77 3.855 1 53.62 349 SER A O 1
ATOM 2788 N N . SER A 1 350 ? -26.797 0.298 3.59 1 57.97 350 SER A N 1
ATOM 2789 C CA . SER A 1 350 ? -26.766 0.302 2.131 1 57.97 350 SER A CA 1
ATOM 2790 C C . SER A 1 350 ? -25.656 1.191 1.604 1 57.97 350 SER A C 1
ATOM 2792 O O . SER A 1 350 ? -25.266 2.16 2.258 1 57.97 350 SER A O 1
ATOM 2794 N N . VAL A 1 351 ? -24.922 0.598 0.656 1 62.03 351 VAL A N 1
ATOM 2795 C CA . VAL A 1 351 ? -23.891 1.415 0.019 1 62.03 351 VAL A CA 1
ATOM 2796 C C . VAL A 1 351 ? -24.281 1.687 -1.435 1 62.03 351 VAL A C 1
ATOM 2798 O O . VAL A 1 351 ? -24.656 0.768 -2.166 1 62.03 351 VAL A O 1
ATOM 2801 N N . ASP A 1 352 ? -24.328 2.924 -1.693 1 57.12 352 ASP A N 1
ATOM 2802 C CA . ASP A 1 352 ? -24.531 3.303 -3.088 1 57.12 352 ASP A CA 1
ATOM 2803 C C . ASP A 1 352 ? -23.312 2.939 -3.938 1 57.12 352 ASP A C 1
ATOM 2805 O O . ASP A 1 352 ? -22.188 3.361 -3.641 1 57.12 352 ASP A O 1
ATOM 2809 N N . CYS A 1 353 ? -23.562 1.992 -4.75 1 50.88 353 CYS A N 1
ATOM 2810 C CA . CYS A 1 353 ? -22.469 1.548 -5.617 1 50.88 353 CYS A CA 1
ATOM 2811 C C . CYS A 1 353 ? -22.641 2.109 -7.023 1 50.88 353 CYS A C 1
ATOM 2813 O O . CYS A 1 353 ? -23.078 1.402 -7.934 1 50.88 353 CYS A O 1
ATOM 2815 N N . SER A 1 354 ? -22.859 3.426 -7.188 1 42.22 354 SER A N 1
ATOM 2816 C CA . SER A 1 354 ? -22.906 3.959 -8.547 1 42.22 354 SER A CA 1
ATOM 2817 C C . SER A 1 354 ? -21.641 3.627 -9.32 1 42.22 354 SER A C 1
ATOM 2819 O O . SER A 1 354 ? -21.375 4.227 -10.367 1 42.22 354 SER A O 1
ATOM 2821 N N . GLY A 1 355 ? -21.078 2.301 -8.859 1 44.34 355 GLY A N 1
ATOM 2822 C CA . GLY A 1 355 ? -19.844 1.978 -9.547 1 44.34 355 GLY A CA 1
ATOM 2823 C C . GLY A 1 355 ? -19.688 0.494 -9.828 1 44.34 355 GLY A C 1
ATOM 2824 O O . GLY A 1 355 ? -20.469 -0.089 -10.578 1 44.34 355 GLY A O 1
ATOM 2825 N N . PHE A 1 356 ? -18.688 -0.197 -9.273 1 48.78 356 PHE A N 1
ATOM 2826 C CA . PHE A 1 356 ? -18.281 -1.543 -9.664 1 48.78 356 PHE A CA 1
ATOM 2827 C C . PHE A 1 356 ? -18.406 -2.508 -8.492 1 48.78 356 PHE A C 1
ATOM 2829 O O . PHE A 1 356 ? -18.125 -2.141 -7.352 1 48.78 356 PHE A O 1
ATOM 2836 N N . VAL A 1 357 ? -19.031 -3.605 -8.742 1 56.06 357 VAL A N 1
ATOM 2837 C CA . VAL A 1 357 ? -18.922 -4.746 -7.836 1 56.06 357 VAL A CA 1
ATOM 2838 C C . VAL A 1 357 ? -17.922 -5.758 -8.391 1 56.06 357 VAL A C 1
ATOM 2840 O O . VAL A 1 357 ? -18.031 -6.16 -9.555 1 56.06 357 VAL A O 1
ATOM 2843 N N . LEU A 1 358 ? -16.906 -6.027 -7.699 1 50.41 358 LEU A N 1
ATOM 2844 C CA . LEU A 1 358 ? -15.906 -7.008 -8.102 1 50.41 358 LEU A CA 1
ATOM 2845 C C . LEU A 1 358 ? -16.031 -8.281 -7.262 1 50.41 358 LEU A C 1
ATOM 2847 O O . LEU A 1 358 ? -16.109 -8.211 -6.035 1 50.41 358 LEU A O 1
ATOM 2851 N N . TYR A 1 359 ? -16.234 -9.375 -7.887 1 40.38 359 TYR A N 1
ATOM 2852 C CA . TYR A 1 359 ? -16.328 -10.664 -7.215 1 40.38 359 TYR A CA 1
ATOM 2853 C C . TYR A 1 359 ? -15.055 -11.469 -7.391 1 40.38 359 TYR A C 1
ATOM 2855 O O . TYR A 1 359 ? -14.523 -11.578 -8.5 1 40.38 359 TYR A O 1
ATOM 2863 N N . SER A 1 360 ? -14.352 -11.836 -6.223 1 36.09 360 SER A N 1
ATOM 2864 C CA . SER A 1 360 ? -13.102 -12.594 -6.25 1 36.09 360 SER A CA 1
ATOM 2865 C C . SER A 1 360 ? -13.32 -14.031 -5.793 1 36.09 360 SER A C 1
ATOM 2867 O O . SER A 1 360 ? -13.883 -14.273 -4.723 1 36.09 360 SER A O 1
ATOM 2869 N N . LYS A 1 361 ? -13.734 -15.062 -6.293 1 38.81 361 LYS A N 1
ATOM 2870 C CA . LYS A 1 361 ? -13.773 -16.406 -5.73 1 38.81 361 LYS A CA 1
ATOM 2871 C C . LYS A 1 361 ? -12.375 -17.016 -5.652 1 38.81 361 LYS A C 1
ATOM 2873 O O . LYS A 1 361 ? -11.797 -17.125 -4.566 1 38.81 361 LYS A O 1
ATOM 2878 N N . ARG A 1 362 ? -12.016 -18.062 -6.449 1 32.47 362 ARG A N 1
ATOM 2879 C CA . ARG A 1 362 ? -11.117 -19.203 -6.27 1 32.47 362 ARG A CA 1
ATOM 2880 C C . ARG A 1 362 ? -9.656 -18.75 -6.23 1 32.47 362 ARG A C 1
ATOM 2882 O O . ARG A 1 362 ? -9.234 -17.953 -7.066 1 32.47 362 ARG A O 1
ATOM 2889 N N . CYS A 1 363 ? -9.227 -18.75 -4.945 1 28 363 CYS A N 1
ATOM 2890 C CA . CYS A 1 363 ? -7.859 -18.484 -4.516 1 28 363 CYS A CA 1
ATOM 2891 C C . CYS A 1 363 ? -6.859 -19.312 -5.316 1 28 363 CYS A C 1
ATOM 2893 O O . CYS A 1 363 ? -6.988 -20.531 -5.402 1 28 363 CYS A O 1
ATOM 2895 N N . VAL A 1 364 ? -6.391 -18.641 -6.203 1 23.33 364 VAL A N 1
ATOM 2896 C CA . VAL A 1 364 ? -5.273 -19.359 -6.801 1 23.33 364 VAL A CA 1
ATOM 2897 C C . VAL A 1 364 ? -4.133 -19.484 -5.793 1 23.33 364 VAL A C 1
ATOM 2899 O O . VAL A 1 364 ? -3.594 -18.469 -5.34 1 23.33 364 VAL A O 1
ATOM 2902 N N . VAL A 1 365 ? -4.355 -20.359 -4.871 1 23.88 365 VAL A N 1
ATOM 2903 C CA . VAL A 1 365 ? -3.209 -20.656 -4.02 1 23.88 365 VAL A CA 1
ATOM 2904 C C . VAL A 1 365 ? -2.055 -21.188 -4.871 1 23.88 365 VAL A C 1
ATOM 2906 O O . VAL A 1 365 ? -2.205 -22.172 -5.594 1 23.88 365 VAL A O 1
ATOM 2909 N N . VAL A 1 366 ? -1.232 -20.328 -5.203 1 22.03 366 VAL A N 1
ATOM 2910 C CA . VAL A 1 366 ? -0.061 -20.844 -5.902 1 22.03 366 VAL A CA 1
ATOM 2911 C C . VAL A 1 366 ? 0.874 -21.531 -4.914 1 22.03 366 VAL A C 1
ATOM 2913 O O . VAL A 1 366 ? 1.395 -20.906 -3.994 1 22.03 366 VAL A O 1
ATOM 2916 N N . HIS A 1 367 ? 0.601 -22.75 -4.48 1 22.38 367 HIS A N 1
ATOM 2917 C CA . HIS A 1 367 ? 1.479 -23.625 -3.697 1 22.38 367 HIS A CA 1
ATOM 2918 C C . HIS A 1 367 ? 2.83 -23.797 -4.383 1 22.38 367 HIS A C 1
ATOM 2920 O O . HIS A 1 367 ? 2.891 -24.094 -5.578 1 22.38 367 HIS A O 1
ATOM 2926 N N . GLY A 1 368 ? 3.811 -23.109 -3.92 1 21.64 368 GLY A N 1
ATOM 2927 C CA . GLY A 1 368 ? 5.168 -23.469 -4.285 1 21.64 368 GLY A CA 1
ATOM 2928 C C . GLY A 1 368 ? 5.57 -24.859 -3.795 1 21.64 368 GLY A C 1
ATOM 2929 O O . GLY A 1 368 ? 5.793 -25.047 -2.598 1 21.64 368 GLY A O 1
ATOM 2930 N N . LEU A 1 369 ? 4.93 -25.953 -4.098 1 23.27 369 LEU A N 1
ATOM 2931 C CA . LEU A 1 369 ? 5.355 -27.312 -3.77 1 23.27 369 LEU A CA 1
ATOM 2932 C C . LEU A 1 369 ? 6.773 -27.578 -4.266 1 23.27 369 LEU A C 1
ATOM 2934 O O . LEU A 1 369 ? 7 -27.703 -5.469 1 23.27 369 LEU A O 1
ATOM 2938 N N . VAL A 1 370 ? 7.809 -26.984 -3.764 1 21.03 370 VAL A N 1
ATOM 2939 C CA . VAL A 1 370 ? 9.078 -27.594 -4.16 1 21.03 370 VAL A CA 1
ATOM 2940 C C . VAL A 1 370 ? 9.125 -29.047 -3.688 1 21.03 370 VAL A C 1
ATOM 2942 O O . VAL A 1 370 ? 8.492 -29.391 -2.689 1 21.03 370 VAL A O 1
ATOM 2945 N N . SER A 1 371 ? 9.773 -29.938 -4.414 1 22.27 371 SER A N 1
ATOM 2946 C CA . SER A 1 371 ? 10.242 -31.312 -4.52 1 22.27 371 SER A CA 1
ATOM 2947 C C . SER A 1 371 ? 11.07 -31.703 -3.297 1 22.27 371 SER A C 1
ATOM 2949 O O . SER A 1 371 ? 12.242 -31.359 -3.197 1 22.27 371 SER A O 1
ATOM 2951 N N . SER A 1 372 ? 10.773 -31.484 -2.08 1 22.91 372 SER A N 1
ATOM 2952 C CA . SER A 1 372 ? 11.586 -32.344 -1.221 1 22.91 372 SER A CA 1
ATOM 2953 C C . SER A 1 372 ? 11.414 -33.812 -1.571 1 22.91 372 SER A C 1
ATOM 2955 O O . SER A 1 372 ? 12.023 -34.656 -0.947 1 22.91 372 SER A O 1
ATOM 2957 N N . TYR A 1 373 ? 10.266 -34.125 -2.182 1 22.98 373 TYR A N 1
ATOM 2958 C CA . TYR A 1 373 ? 10.203 -35.562 -2.293 1 22.98 373 TYR A CA 1
ATOM 2959 C C . TYR A 1 373 ? 11.352 -36.094 -3.141 1 22.98 373 TYR A C 1
ATOM 2961 O O . TYR A 1 373 ? 11.523 -37.312 -3.264 1 22.98 373 TYR A O 1
ATOM 2969 N N . LEU A 1 374 ? 11.922 -35.25 -3.922 1 22.39 374 LEU A N 1
ATOM 2970 C CA . LEU A 1 374 ? 12.797 -36.156 -4.688 1 22.39 374 LEU A CA 1
ATOM 2971 C C . LEU A 1 374 ? 13.875 -36.75 -3.801 1 22.39 374 LEU A C 1
ATOM 2973 O O . LEU A 1 374 ? 14.703 -37.531 -4.27 1 22.39 374 LEU A O 1
ATOM 2977 N N . LEU A 1 375 ? 14.016 -36.281 -2.564 1 21.67 375 LEU A N 1
ATOM 2978 C CA . LEU A 1 375 ? 15.141 -37 -1.998 1 21.67 375 LEU A CA 1
ATOM 2979 C C . LEU A 1 375 ? 14.727 -38.438 -1.646 1 21.67 375 LEU A C 1
ATOM 2981 O O . LEU A 1 375 ? 15.578 -39.312 -1.482 1 21.67 375 LEU A O 1
ATOM 2985 N N . SER A 1 376 ? 13.5 -38.625 -1.157 1 21.98 376 SER A N 1
ATOM 2986 C CA . SER A 1 376 ? 13.414 -40 -0.623 1 21.98 376 SER A CA 1
ATOM 2987 C C . SER A 1 376 ? 13.484 -41.031 -1.736 1 21.98 376 SER A C 1
ATOM 2989 O O . SER A 1 376 ? 13.258 -42.219 -1.501 1 21.98 376 SER A O 1
ATOM 2991 N N . LEU A 1 377 ? 13.461 -40.594 -2.953 1 21.7 377 LEU A N 1
ATOM 2992 C CA . LEU A 1 377 ? 13.477 -41.781 -3.805 1 21.7 377 LEU A CA 1
ATOM 2993 C C . LEU A 1 377 ? 14.789 -42.562 -3.643 1 21.7 377 LEU A C 1
ATOM 2995 O O . LEU A 1 377 ? 15.078 -43.469 -4.418 1 21.7 377 LEU A O 1
ATOM 2999 N N . SER A 1 378 ? 15.641 -42.25 -2.789 1 21.77 378 SER A N 1
ATOM 3000 C CA . SER A 1 378 ? 16.703 -43.25 -2.955 1 21.77 378 SER A CA 1
ATOM 3001 C C . SER A 1 378 ? 16.25 -44.625 -2.494 1 21.77 378 SER A C 1
ATOM 3003 O O . SER A 1 378 ? 16.875 -45.625 -2.818 1 21.77 378 SER A O 1
ATOM 3005 N N . TRP A 1 379 ? 15.508 -44.812 -1.412 1 19.27 379 TRP A N 1
ATOM 3006 C CA . TRP A 1 379 ? 15.68 -46.219 -0.972 1 19.27 379 TRP A CA 1
ATOM 3007 C C . TRP A 1 379 ? 14.906 -47.156 -1.871 1 19.27 379 TRP A C 1
ATOM 3009 O O . TRP A 1 379 ? 13.773 -47.531 -1.56 1 19.27 379 TRP A O 1
ATOM 3019 N N . VAL A 1 380 ? 14.633 -46.938 -3.205 1 18.45 380 VAL A N 1
ATOM 3020 C CA . VAL A 1 380 ? 14.258 -48.062 -4.074 1 18.45 380 VAL A CA 1
ATOM 3021 C C . VAL A 1 380 ? 15.266 -49.188 -3.92 1 18.45 380 VAL A C 1
ATOM 3023 O O . VAL A 1 380 ? 16.438 -49.062 -4.293 1 18.45 380 VAL A O 1
ATOM 3026 N N . ARG A 1 381 ? 15.281 -49.969 -2.738 1 18.86 381 ARG A N 1
ATOM 3027 C CA . ARG A 1 381 ? 15.695 -51.344 -2.992 1 18.86 381 ARG A CA 1
ATOM 3028 C C . ARG A 1 381 ? 14.938 -51.938 -4.18 1 18.86 381 ARG A C 1
ATOM 3030 O O . ARG A 1 381 ? 13.75 -51.656 -4.359 1 18.86 381 ARG A O 1
ATOM 3037 N N . LEU A 1 382 ? 15.492 -52.5 -5.262 1 18.8 382 LEU A N 1
ATOM 3038 C CA . LEU A 1 382 ? 15.305 -53.312 -6.473 1 18.8 382 LEU A CA 1
ATOM 3039 C C . LEU A 1 382 ? 14.398 -54.5 -6.207 1 18.8 382 LEU A C 1
ATOM 3041 O O . LEU A 1 382 ? 14.133 -55.312 -7.113 1 18.8 382 LEU A O 1
ATOM 3045 N N . GLY A 1 383 ? 13.828 -55.031 -5.113 1 17.83 383 GLY A N 1
ATOM 3046 C CA . GLY A 1 383 ? 13.312 -56.375 -5.367 1 17.83 383 GLY A CA 1
ATOM 3047 C C . GLY A 1 383 ? 12.016 -56.375 -6.156 1 17.83 383 GLY A C 1
ATOM 3048 O O . GLY A 1 383 ? 10.977 -56.812 -5.656 1 17.83 383 GLY A O 1
ATOM 3049 N N . ILE A 1 384 ? 11.625 -55.375 -7.047 1 17.45 384 ILE A N 1
ATOM 3050 C CA . ILE A 1 384 ? 10.383 -55.531 -7.809 1 17.45 384 ILE A CA 1
ATOM 3051 C C . ILE A 1 384 ? 10.539 -56.625 -8.836 1 17.45 384 ILE A C 1
ATOM 3053 O O . ILE A 1 384 ? 11.273 -56.5 -9.812 1 17.45 384 ILE A O 1
ATOM 3057 N N . GLY A 1 385 ? 10.688 -57.969 -8.711 1 16.89 385 GLY A N 1
ATOM 3058 C CA . GLY A 1 385 ? 10.586 -58.406 -10.094 1 16.89 385 GLY A CA 1
ATOM 3059 C C . GLY A 1 385 ? 9.336 -57.906 -10.797 1 16.89 385 GLY A C 1
ATOM 3060 O O . GLY A 1 385 ? 9.422 -57.312 -11.867 1 16.89 385 GLY A O 1
ATOM 3061 N N . ALA A 1 386 ? 8.078 -58.688 -10.648 1 16 386 ALA A N 1
ATOM 3062 C CA . ALA A 1 386 ? 7.176 -59.406 -11.539 1 16 386 ALA A CA 1
ATOM 3063 C C . ALA A 1 386 ? 6 -58.531 -11.969 1 16 386 ALA A C 1
ATOM 3065 O O . ALA A 1 386 ? 5.77 -57.469 -11.391 1 16 386 ALA A O 1
ATOM 3066 N N . HIS A 1 387 ? 4.594 -59.156 -11.984 1 15.74 387 HIS A N 1
ATOM 3067 C CA . HIS A 1 387 ? 3.533 -59.469 -12.93 1 15.74 387 HIS A CA 1
ATOM 3068 C C . HIS A 1 387 ? 2.496 -58.344 -12.992 1 15.74 387 HIS A C 1
ATOM 3070 O O . HIS A 1 387 ? 2.227 -57.688 -11.984 1 15.74 387 HIS A O 1
ATOM 3076 N N . LEU A 1 388 ? 2.035 -57.844 -14.289 1 16.06 388 LEU A N 1
ATOM 3077 C CA . LEU A 1 388 ? 1.186 -57.031 -15.141 1 16.06 388 LEU A CA 1
ATOM 3078 C C . LEU A 1 388 ? -0.289 -57.281 -14.836 1 16.06 388 LEU A C 1
ATOM 3080 O O . LEU A 1 388 ? -1.148 -56.5 -15.234 1 16.06 388 LEU A O 1
ATOM 3084 N N . GLN A 1 389 ? -0.894 -58.156 -13.945 1 15.49 389 GLN A N 1
ATOM 3085 C CA . GLN A 1 389 ? -2.15 -58.594 -14.531 1 15.49 389 GLN A CA 1
ATOM 3086 C C . GLN A 1 389 ? -3.162 -57.469 -14.609 1 15.49 389 GLN A C 1
ATOM 3088 O O . GLN A 1 389 ? -3.24 -56.625 -13.695 1 15.49 389 GLN A O 1
ATOM 3093 N N . LEU A 1 390 ? -4.055 -57.312 -15.82 1 16.02 390 LEU A N 1
ATOM 3094 C CA . LEU A 1 390 ? -4.988 -56.688 -16.75 1 16.02 390 LEU A CA 1
ATOM 3095 C C . LEU A 1 390 ? -6.371 -56.562 -16.125 1 16.02 390 LEU A C 1
ATOM 3097 O O . LEU A 1 390 ? -7.219 -55.812 -16.625 1 16.02 390 LEU A O 1
ATOM 3101 N N . GLN A 1 391 ? -6.84 -57.188 -14.984 1 15.28 391 GLN A N 1
ATOM 3102 C CA . GLN A 1 391 ? -8.188 -57.656 -15.305 1 15.28 391 GLN A CA 1
ATOM 3103 C C . GLN A 1 391 ? -9.125 -56.469 -15.547 1 15.28 391 GLN A C 1
ATOM 3105 O O . GLN A 1 391 ? -8.805 -55.344 -15.195 1 15.28 391 GLN A O 1
ATOM 3110 N N . ARG A 1 392 ? -10.578 -56.594 -15.102 1 15.83 392 ARG A N 1
ATOM 3111 C CA . ARG A 1 392 ? -11.898 -56.875 -15.656 1 15.83 392 ARG A CA 1
ATOM 3112 C C . ARG A 1 392 ? -12.734 -55.594 -15.75 1 15.83 392 ARG A C 1
ATOM 3114 O O . ARG A 1 392 ? -13.281 -55.281 -16.812 1 15.83 392 ARG A O 1
ATOM 3121 N N . ASP A 1 393 ? -13.836 -55.281 -14.773 1 16.34 393 ASP A N 1
ATOM 3122 C CA . ASP A 1 393 ? -15.266 -55.188 -15.055 1 16.34 393 ASP A CA 1
ATOM 3123 C C . ASP A 1 393 ? -15.664 -53.781 -15.469 1 16.34 393 ASP A C 1
ATOM 3125 O O . ASP A 1 393 ? -15 -52.812 -15.086 1 16.34 393 ASP A O 1
ATOM 3129 N N . THR A 1 394 ? -16.797 -53.594 -16.453 1 16.39 394 THR A N 1
ATOM 3130 C CA . THR A 1 394 ? -17.594 -53.031 -17.531 1 16.39 394 THR A CA 1
ATOM 3131 C C . THR A 1 394 ? -18.469 -51.906 -17.016 1 16.39 394 THR A C 1
ATOM 3133 O O . THR A 1 394 ? -19.062 -51.156 -17.812 1 16.39 394 THR A O 1
ATOM 3136 N N . GLU A 1 395 ? -18.953 -51.844 -15.703 1 17.53 395 GLU A N 1
ATOM 3137 C CA . GLU A 1 395 ? -20.312 -51.281 -15.688 1 17.53 395 GLU A CA 1
ATOM 3138 C C . GLU A 1 395 ? -20.328 -49.844 -16.109 1 17.53 395 GLU A C 1
ATOM 3140 O O . GLU A 1 395 ? -19.625 -49 -15.523 1 17.53 395 GLU A O 1
ATOM 3145 N N . VAL A 1 396 ? -20.656 -49.688 -17.469 1 16.3 396 VAL A N 1
ATOM 3146 C CA . VAL A 1 396 ? -20.938 -48.531 -18.312 1 16.3 396 VAL A CA 1
ATOM 3147 C C . VAL A 1 396 ? -22.016 -47.656 -17.656 1 16.3 396 VAL A C 1
ATOM 3149 O O . VAL A 1 396 ? -23.156 -48.125 -17.453 1 16.3 396 VAL A O 1
ATOM 3152 N N . ALA A 1 397 ? -21.688 -46.938 -16.5 1 16.88 397 ALA A N 1
ATOM 3153 C CA . ALA A 1 397 ? -22.688 -46.125 -15.844 1 16.88 397 ALA A CA 1
ATOM 3154 C C . ALA A 1 397 ? -23.5 -45.312 -16.859 1 16.88 397 ALA A C 1
ATOM 3156 O O . ALA A 1 397 ? -22.922 -44.531 -17.641 1 16.88 397 ALA A O 1
ATOM 3157 N N . ARG A 1 398 ? -24.641 -46 -17.297 1 16.59 398 ARG A N 1
ATOM 3158 C CA . ARG A 1 398 ? -25.703 -45.5 -18.156 1 16.59 398 ARG A CA 1
ATOM 3159 C C . ARG A 1 398 ? -26.078 -44.062 -17.797 1 16.59 398 ARG A C 1
ATOM 3161 O O . ARG A 1 398 ? -25.906 -43.625 -16.656 1 16.59 398 ARG A O 1
ATOM 3168 N N . THR A 1 399 ? -26.469 -43.375 -18.797 1 17.25 399 THR A N 1
ATOM 3169 C CA . THR A 1 399 ? -26.891 -42.031 -19.203 1 17.25 399 THR A CA 1
ATOM 3170 C C . THR A 1 399 ? -28.172 -41.625 -18.484 1 17.25 399 THR A C 1
ATOM 3172 O O . THR A 1 399 ? -28.781 -40.625 -18.812 1 17.25 399 THR A O 1
ATOM 3175 N N . ALA A 1 400 ? -28.703 -42.594 -17.391 1 17.38 400 ALA A N 1
ATOM 3176 C CA . ALA A 1 400 ? -30.141 -42.344 -17.312 1 17.38 400 ALA A CA 1
ATOM 3177 C C . ALA A 1 400 ? -30.453 -40.906 -16.938 1 17.38 400 ALA A C 1
ATOM 3179 O O . ALA A 1 400 ? -29.672 -40.25 -16.25 1 17.38 400 ALA A O 1
ATOM 3180 N N . LEU A 1 401 ? -31.594 -40.469 -17.547 1 17.98 401 LEU A N 1
ATOM 3181 C CA . LEU A 1 401 ? -32.469 -39.312 -17.781 1 17.98 401 LEU A CA 1
ATOM 3182 C C . LEU A 1 401 ? -32.906 -38.688 -16.453 1 17.98 401 LEU A C 1
ATOM 3184 O O . LEU A 1 401 ? -32.844 -39.344 -15.414 1 17.98 401 LEU A O 1
ATOM 3188 N N . PRO A 1 402 ? -33.938 -37.812 -16.5 1 19.34 402 PRO A N 1
ATOM 3189 C CA . PRO A 1 402 ? -34.375 -36.656 -15.711 1 19.34 402 PRO A CA 1
ATOM 3190 C C . PRO A 1 402 ? -35.094 -37.062 -14.422 1 19.34 402 PRO A C 1
ATOM 3192 O O . PRO A 1 402 ? -35.625 -36.188 -13.711 1 19.34 402 PRO A O 1
ATOM 3195 N N . SER A 1 403 ? -35 -38.5 -14 1 17.44 403 SER A N 1
ATOM 3196 C CA . SER A 1 403 ? -36.281 -38.656 -13.305 1 17.44 403 SER A CA 1
ATOM 3197 C C . SER A 1 403 ? -36.312 -37.781 -12.047 1 17.44 403 SER A C 1
ATOM 3199 O O . SER A 1 403 ? -35.281 -37.406 -11.508 1 17.44 403 SER A O 1
ATOM 3201 N N . PRO A 1 404 ? -37.625 -37.75 -11.438 1 19.44 404 PRO A N 1
ATOM 3202 C CA . PRO A 1 404 ? -38.25 -36.844 -10.469 1 19.44 404 PRO A CA 1
ATOM 3203 C C . PRO A 1 404 ? -37.594 -36.875 -9.102 1 19.44 404 PRO A C 1
ATOM 3205 O O . PRO A 1 404 ? -36.781 -37.781 -8.812 1 19.44 404 PRO A O 1
ATOM 3208 N N . CYS A 1 405 ? -38.125 -36.188 -8.086 1 19.16 405 CYS A N 1
ATOM 3209 C CA . CYS A 1 405 ? -37.875 -35.406 -6.879 1 19.16 405 CYS A CA 1
ATOM 3210 C C . CYS A 1 405 ? -37.625 -36.312 -5.684 1 19.16 405 CYS A C 1
ATOM 3212 O O . CYS A 1 405 ? -37.75 -35.906 -4.535 1 19.16 405 CYS A O 1
ATOM 3214 N N . PRO A 1 406 ? -37.219 -37.719 -6.035 1 19.38 406 PRO A N 1
ATOM 3215 C CA . PRO A 1 406 ? -37.656 -38.5 -4.871 1 19.38 406 PRO A CA 1
ATOM 3216 C C . PRO A 1 406 ? -36.906 -38.125 -3.596 1 19.38 406 PRO A C 1
ATOM 3218 O O . PRO A 1 406 ? -35.844 -37.5 -3.66 1 19.38 406 PRO A O 1
ATOM 3221 N N . SER A 1 407 ? -37.469 -38.688 -2.398 1 20.22 407 SER A N 1
ATOM 3222 C CA . SER A 1 407 ? -37.438 -38.5 -0.951 1 20.22 407 SER A CA 1
ATOM 3223 C C . SER A 1 407 ? -36.125 -39.031 -0.369 1 20.22 407 SER A C 1
ATOM 3225 O O . SER A 1 407 ? -35.875 -40.219 -0.397 1 20.22 407 SER A O 1
ATOM 3227 N N . ARG A 1 408 ? -34.938 -38.344 -0.583 1 19.11 408 ARG A N 1
ATOM 3228 C CA . ARG A 1 408 ? -33.562 -38.812 -0.346 1 19.11 408 ARG A CA 1
ATOM 3229 C C . ARG A 1 408 ? -33.375 -39.281 1.093 1 19.11 408 ARG A C 1
ATOM 3231 O O . ARG A 1 408 ? -33.719 -38.562 2.035 1 19.11 408 ARG A O 1
ATOM 3238 N N . GLN A 1 409 ? -33.344 -40.625 1.25 1 17.75 409 GLN A N 1
ATOM 3239 C CA . GLN A 1 409 ? -33.125 -41.406 2.469 1 17.75 409 GLN A CA 1
ATOM 3240 C C . GLN A 1 409 ? -31.797 -41.031 3.131 1 17.75 409 GLN A C 1
ATOM 3242 O O . GLN A 1 409 ? -30.844 -40.625 2.451 1 17.75 409 GLN A O 1
ATOM 3247 N N . PRO A 1 410 ? -31.625 -41.125 4.578 1 20.48 410 PRO A N 1
ATOM 3248 C CA . PRO A 1 410 ? -30.734 -40.656 5.641 1 20.48 410 PRO A CA 1
ATOM 3249 C C . PRO A 1 410 ? -29.391 -41.406 5.656 1 20.48 410 PRO A C 1
ATOM 3251 O O . PRO A 1 410 ? -28.594 -41.219 6.578 1 20.48 410 PRO A O 1
ATOM 3254 N N . GLY A 1 411 ? -28.891 -41.875 4.473 1 18.25 411 GLY A N 1
ATOM 3255 C CA . GLY A 1 411 ? -27.938 -42.938 4.73 1 18.25 411 GLY A CA 1
ATOM 3256 C C . GLY A 1 411 ? -26.734 -42.5 5.539 1 18.25 411 GLY A C 1
ATOM 3257 O O . GLY A 1 411 ? -26.375 -41.312 5.504 1 18.25 411 GLY A O 1
ATOM 3258 N N . ARG A 1 412 ? -26.297 -43.281 6.574 1 18.5 412 ARG A N 1
ATOM 3259 C CA . ARG A 1 412 ? -25.391 -43.281 7.719 1 18.5 412 ARG A CA 1
ATOM 3260 C C . ARG A 1 412 ? -23.938 -43.281 7.27 1 18.5 412 ARG A C 1
ATOM 3262 O O . ARG A 1 412 ? -23.484 -44.25 6.664 1 18.5 412 ARG A O 1
ATOM 3269 N N . CYS A 1 413 ? -23.469 -42.125 6.609 1 17.31 413 CYS A N 1
ATOM 3270 C CA . CYS A 1 413 ? -22.094 -42.094 6.137 1 17.31 413 CYS A CA 1
ATOM 3271 C C . CYS A 1 413 ? -21.109 -42.438 7.25 1 17.31 413 CYS A C 1
ATOM 3273 O O . CYS A 1 413 ? -21.203 -41.906 8.359 1 17.31 413 CYS A O 1
ATOM 3275 N N . TRP A 1 414 ? -20.75 -43.719 7.234 1 17.53 414 TRP A N 1
ATOM 3276 C CA . TRP A 1 414 ? -19.797 -44.344 8.148 1 17.53 414 TRP A CA 1
ATOM 3277 C C . TRP A 1 414 ? -18.5 -43.562 8.203 1 17.53 414 TRP A C 1
ATOM 3279 O O . TRP A 1 414 ? -17.906 -43.25 7.16 1 17.53 414 TRP A O 1
ATOM 3289 N N . LEU A 1 415 ? -18.234 -42.75 9.25 1 17.45 415 LEU A N 1
ATOM 3290 C CA . LEU A 1 415 ? -17.266 -41.781 9.742 1 17.45 415 LEU A CA 1
ATOM 3291 C C . LEU A 1 415 ? -15.891 -42.406 9.922 1 17.45 415 LEU A C 1
ATOM 3293 O O . LEU A 1 415 ? -15.586 -42.969 10.984 1 17.45 415 LEU A O 1
ATOM 3297 N N . GLY A 1 416 ? -15.438 -43.375 8.969 1 17.77 416 GLY A N 1
ATOM 3298 C CA . GLY A 1 416 ? -14.195 -43.906 9.508 1 17.77 416 GLY A CA 1
ATOM 3299 C C . GLY A 1 416 ? -13.172 -42.812 9.797 1 17.77 416 GLY A C 1
ATOM 3300 O O . GLY A 1 416 ? -13.242 -41.719 9.25 1 17.77 416 GLY A O 1
ATOM 3301 N N . ASP A 1 417 ? -12.32 -42.875 10.93 1 18.98 417 ASP A N 1
ATOM 3302 C CA . ASP A 1 417 ? -11.602 -42 11.859 1 18.98 417 ASP A CA 1
ATOM 3303 C C . ASP A 1 417 ? -10.344 -41.406 11.203 1 18.98 417 ASP A C 1
ATOM 3305 O O . ASP A 1 417 ? -9.734 -40.5 11.742 1 18.98 417 ASP A O 1
ATOM 3309 N N . ASN A 1 418 ? -9.555 -42.156 10.359 1 18.72 418 ASN A N 1
ATOM 3310 C CA . ASN A 1 418 ? -8.117 -41.906 10.453 1 18.72 418 ASN A CA 1
ATOM 3311 C C . ASN A 1 418 ? -7.762 -40.531 9.852 1 18.72 418 ASN A C 1
ATOM 3313 O O . ASN A 1 418 ? -8 -40.281 8.664 1 18.72 418 ASN A O 1
ATOM 3317 N N . LYS A 1 419 ? -7.598 -39.438 10.609 1 20.11 419 LYS A N 1
ATOM 3318 C CA . LYS A 1 419 ? -7.594 -37.969 10.578 1 20.11 419 LYS A CA 1
ATOM 3319 C C . LYS A 1 419 ? -6.316 -37.438 9.938 1 20.11 419 LYS A C 1
ATOM 3321 O O . LYS A 1 419 ? -5.523 -36.75 10.594 1 20.11 419 LYS A O 1
ATOM 3326 N N . TRP A 1 420 ? -5.594 -38.25 9.117 1 18.31 420 TRP A N 1
ATOM 3327 C CA . TRP A 1 420 ? -4.305 -37.625 8.844 1 18.31 420 TRP A CA 1
ATOM 3328 C C . TRP A 1 420 ? -4.484 -36.281 8.109 1 18.31 420 TRP A C 1
ATOM 3330 O O . TRP A 1 420 ? -5.148 -36.219 7.074 1 18.31 420 TRP A O 1
ATOM 3340 N N . SER A 1 421 ? -4.641 -35.219 8.898 1 18.98 421 SER A N 1
ATOM 3341 C CA . SER A 1 421 ? -4.953 -33.844 8.562 1 18.98 421 SER A CA 1
ATOM 3342 C C . SER A 1 421 ? -3.928 -33.25 7.594 1 18.98 421 SER A C 1
ATOM 3344 O O . SER A 1 421 ? -2.766 -33.062 7.953 1 18.98 421 SER A O 1
ATOM 3346 N N . CYS A 1 422 ? -3.809 -33.875 6.445 1 19.36 422 CYS A N 1
ATOM 3347 C CA . CYS A 1 422 ? -2.91 -33.406 5.402 1 19.36 422 CYS A CA 1
ATOM 3348 C C . CYS A 1 422 ? -3.225 -31.953 5.043 1 19.36 422 CYS A C 1
ATOM 3350 O O . CYS A 1 422 ? -3.758 -31.672 3.969 1 19.36 422 CYS A O 1
ATOM 3352 N N . SER A 1 423 ? -3.902 -31.266 5.965 1 19.97 423 SER A N 1
ATOM 3353 C CA . SER A 1 423 ? -4.496 -30.016 5.492 1 19.97 423 SER A CA 1
ATOM 3354 C C . SER A 1 423 ? -3.432 -29.062 4.965 1 19.97 423 SER A C 1
ATOM 3356 O O . SER A 1 423 ? -3.754 -28.031 4.371 1 19.97 423 SER A O 1
ATOM 3358 N N . LEU A 1 424 ? -2.303 -29.125 5.742 1 20.17 424 LEU A N 1
ATOM 3359 C CA . LEU A 1 424 ? -1.533 -27.891 5.645 1 20.17 424 LEU A CA 1
ATOM 3360 C C . LEU A 1 424 ? -0.916 -27.734 4.258 1 20.17 424 LEU A C 1
ATOM 3362 O O . LEU A 1 424 ? -0.659 -26.625 3.803 1 20.17 424 LEU A O 1
ATOM 3366 N N . CYS A 1 425 ? -0.339 -28.891 3.789 1 20.42 425 CYS A N 1
ATOM 3367 C CA . CYS A 1 425 ? 0.707 -28.828 2.773 1 20.42 425 CYS A CA 1
ATOM 3368 C C . CYS A 1 425 ? 0.116 -28.547 1.397 1 20.42 425 CYS A C 1
ATOM 3370 O O . CYS A 1 425 ? 0.803 -28.688 0.384 1 20.42 425 CYS A O 1
ATOM 3372 N N . CYS A 1 426 ? -1.173 -28.438 1.37 1 21.06 426 CYS A N 1
ATOM 3373 C CA . CYS A 1 426 ? -1.778 -28.625 0.056 1 21.06 426 CYS A CA 1
ATOM 3374 C C . CYS A 1 426 ? -1.501 -27.438 -0.849 1 21.06 426 CYS A C 1
ATOM 3376 O O . CYS A 1 426 ? -2.432 -26.797 -1.346 1 21.06 426 CYS A O 1
ATOM 3378 N N . ALA A 1 427 ? -0.491 -26.625 -0.499 1 21.61 427 ALA A N 1
ATOM 3379 C CA . ALA A 1 427 ? -0.467 -25.422 -1.316 1 21.61 427 ALA A CA 1
ATOM 3380 C C . ALA A 1 427 ? -0.393 -25.766 -2.801 1 21.61 427 ALA A C 1
ATOM 3382 O O . ALA A 1 427 ? -0.366 -26.938 -3.174 1 21.61 427 ALA A O 1
ATOM 3383 N N . ALA A 1 428 ? 0.452 -24.953 -3.598 1 22.39 428 ALA A N 1
ATOM 3384 C CA . ALA A 1 428 ? 0.337 -24.656 -5.023 1 22.39 428 ALA A CA 1
ATOM 3385 C C . ALA A 1 428 ? 0.684 -25.875 -5.871 1 22.39 428 ALA A C 1
ATOM 3387 O O . ALA A 1 428 ? 1.139 -25.734 -7.008 1 22.39 428 ALA A O 1
ATOM 3388 N N . ALA A 1 429 ? 0.83 -27.047 -5.285 1 22.47 429 ALA A N 1
ATOM 3389 C CA . ALA A 1 429 ? 1.366 -28.031 -6.219 1 22.47 429 ALA A CA 1
ATOM 3390 C C . ALA A 1 429 ? 0.364 -28.344 -7.328 1 22.47 429 ALA A C 1
ATOM 3392 O O . ALA A 1 429 ? -0.825 -28.531 -7.062 1 22.47 429 ALA A O 1
ATOM 3393 N N . ASP A 1 430 ? 0.616 -27.656 -8.469 1 23.33 430 ASP A N 1
ATOM 3394 C CA . ASP A 1 430 ? -0.049 -28.234 -9.625 1 23.33 430 ASP A CA 1
ATOM 3395 C C . ASP A 1 430 ? -0.069 -29.766 -9.531 1 23.33 430 ASP A C 1
ATOM 3397 O O . ASP A 1 430 ? 0.957 -30.391 -9.258 1 23.33 430 ASP A O 1
ATOM 3401 N N . THR A 1 431 ? -1.091 -30.219 -8.906 1 21.53 431 THR A N 1
ATOM 3402 C CA . THR A 1 431 ? -1.251 -31.656 -8.836 1 21.53 431 THR A CA 1
ATOM 3403 C C . THR A 1 431 ? -0.996 -32.312 -10.195 1 21.53 431 THR A C 1
ATOM 3405 O O . THR A 1 431 ? -1.637 -31.953 -11.18 1 21.53 431 THR A O 1
ATOM 3408 N N . VAL A 1 432 ? 0.312 -32.375 -10.422 1 20.97 432 VAL A N 1
ATOM 3409 C CA . VAL A 1 432 ? 0.596 -33.25 -11.562 1 20.97 432 VAL A CA 1
ATOM 3410 C C . VAL A 1 432 ? -0.007 -34.625 -11.328 1 20.97 432 VAL A C 1
ATOM 3412 O O . VAL A 1 432 ? 0.227 -35.25 -10.281 1 20.97 432 VAL A O 1
ATOM 3415 N N . THR A 1 433 ? -1.173 -34.719 -11.695 1 21.83 433 THR A N 1
ATOM 3416 C CA . THR A 1 433 ? -1.644 -36.094 -11.68 1 21.83 433 THR A CA 1
ATOM 3417 C C . THR A 1 433 ? -0.863 -36.938 -12.68 1 21.83 433 THR A C 1
ATOM 3419 O O . THR A 1 433 ? -0.787 -36.594 -13.859 1 21.83 433 THR A O 1
ATOM 3422 N N . CYS A 1 434 ? 0.215 -37.406 -12.109 1 21.62 434 CYS A N 1
ATOM 3423 C CA . CYS A 1 434 ? 0.961 -38.344 -12.945 1 21.62 434 CYS A CA 1
ATOM 3424 C C . CYS A 1 434 ? 0.203 -39.656 -13.117 1 21.62 434 CYS A C 1
ATOM 3426 O O . CYS A 1 434 ? -0.184 -40.281 -12.125 1 21.62 434 CYS A O 1
ATOM 3428 N N . LEU A 1 435 ? -0.414 -39.781 -14.109 1 22.36 435 LEU A N 1
ATOM 3429 C CA . LEU A 1 435 ? -0.973 -41.094 -14.43 1 22.36 435 LEU A CA 1
ATOM 3430 C C . LEU A 1 435 ? 0.118 -42.062 -14.891 1 22.36 435 LEU A C 1
ATOM 3432 O O . LEU A 1 435 ? 0.715 -41.875 -15.953 1 22.36 435 LEU A O 1
ATOM 3436 N N . VAL A 1 436 ? 1.086 -42.281 -13.914 1 20.62 436 VAL A N 1
ATOM 3437 C CA . VAL A 1 436 ? 2.16 -43.188 -14.328 1 20.62 436 VAL A CA 1
ATOM 3438 C C . VAL A 1 436 ? 1.731 -44.625 -14.125 1 20.62 436 VAL A C 1
ATOM 3440 O O . VAL A 1 436 ? 1.219 -45 -13.055 1 20.62 436 VAL A O 1
ATOM 3443 N N . ASN A 1 437 ? 1.503 -45.344 -15.094 1 19.47 437 ASN A N 1
ATOM 3444 C CA . ASN A 1 437 ? 1.312 -46.781 -15.023 1 19.47 437 ASN A CA 1
ATOM 3445 C C . ASN A 1 437 ? 2.592 -47.5 -14.602 1 19.47 437 ASN A C 1
ATOM 3447 O O . ASN A 1 437 ? 3.643 -47.312 -15.219 1 19.47 437 ASN A O 1
ATOM 3451 N N . HIS A 1 438 ? 2.896 -47.5 -13.297 1 19.61 438 HIS A N 1
ATOM 3452 C CA . HIS A 1 438 ? 3.996 -48.344 -12.844 1 19.61 438 HIS A CA 1
ATOM 3453 C C . HIS A 1 438 ? 3.889 -49.75 -13.422 1 19.61 438 HIS A C 1
ATOM 3455 O O . HIS A 1 438 ? 2.848 -50.375 -13.297 1 19.61 438 HIS A O 1
ATOM 3461 N N . LYS A 1 439 ? 4.707 -49.969 -14.414 1 21.8 439 LYS A N 1
ATOM 3462 C CA . LYS A 1 439 ? 5.047 -51.375 -14.586 1 21.8 439 LYS A CA 1
ATOM 3463 C C . LYS A 1 439 ? 5.934 -51.875 -13.445 1 21.8 439 LYS A C 1
ATOM 3465 O O . LYS A 1 439 ? 6.844 -51.156 -13.008 1 21.8 439 LYS A O 1
ATOM 3470 N N . MET B 1 1 ? -15.43 48.812 27.828 1 53.47 1 MET B N 1
ATOM 3471 C CA . MET B 1 1 ? -14.234 48.969 27 1 53.47 1 MET B CA 1
ATOM 3472 C C . MET B 1 1 ? -14.367 48.219 25.688 1 53.47 1 MET B C 1
ATOM 3474 O O . MET B 1 1 ? -15.039 47.188 25.625 1 53.47 1 MET B O 1
ATOM 3478 N N . ALA B 1 2 ? -14.094 48.906 24.625 1 73.62 2 ALA B N 1
ATOM 3479 C CA . ALA B 1 2 ? -14.219 48.281 23.312 1 73.62 2 ALA B CA 1
ATOM 3480 C C . ALA B 1 2 ? -13.383 47 23.219 1 73.62 2 ALA B C 1
ATOM 3482 O O . ALA B 1 2 ? -12.305 46.938 23.812 1 73.62 2 ALA B O 1
ATOM 3483 N N . PRO B 1 3 ? -13.922 45.969 22.688 1 89.38 3 PRO B N 1
ATOM 3484 C CA . PRO B 1 3 ? -13.188 44.688 22.609 1 89.38 3 PRO B CA 1
ATOM 3485 C C . PRO B 1 3 ? -11.867 44.844 21.844 1 89.38 3 PRO B C 1
ATOM 3487 O O . PRO B 1 3 ? -11.781 45.625 20.906 1 89.38 3 PRO B O 1
ATOM 3490 N N . ARG B 1 4 ? -10.82 44.156 22.391 1 93.38 4 ARG B N 1
ATOM 3491 C CA . ARG B 1 4 ? -9.516 44.156 21.75 1 93.38 4 ARG B CA 1
ATOM 3492 C C . ARG B 1 4 ? -9.562 43.469 20.391 1 93.38 4 ARG B C 1
ATOM 3494 O O . ARG B 1 4 ? -10.195 42.438 20.234 1 93.38 4 ARG B O 1
ATOM 3501 N N . ARG B 1 5 ? -8.938 44.125 19.453 1 96.81 5 ARG B N 1
ATOM 3502 C CA . ARG B 1 5 ? -8.906 43.625 18.078 1 96.81 5 ARG B CA 1
ATOM 3503 C C . ARG B 1 5 ? -7.688 42.75 17.844 1 96.81 5 ARG B C 1
ATOM 3505 O O . ARG B 1 5 ? -6.562 43.125 18.188 1 96.81 5 ARG B O 1
ATOM 3512 N N . VAL B 1 6 ? -7.883 41.531 17.297 1 96.06 6 VAL B N 1
ATOM 3513 C CA . VAL B 1 6 ? -6.797 40.562 17.062 1 96.06 6 VAL B CA 1
ATOM 3514 C C . VAL B 1 6 ? -6.727 40.219 15.586 1 96.06 6 VAL B C 1
ATOM 3516 O O . VAL B 1 6 ? -7.746 39.875 14.977 1 96.06 6 VAL B O 1
ATOM 3519 N N . ALA B 1 7 ? -5.547 40.312 15 1 96.44 7 ALA B N 1
ATOM 3520 C CA . ALA B 1 7 ? -5.316 39.812 13.641 1 96.44 7 ALA B CA 1
ATOM 3521 C C . ALA B 1 7 ? -4.812 38.375 13.656 1 96.44 7 ALA B C 1
ATOM 3523 O O . ALA B 1 7 ? -3.818 38.062 14.312 1 96.44 7 ALA B O 1
ATOM 3524 N N . VAL B 1 8 ? -5.5 37.531 13 1 95.69 8 VAL B N 1
ATOM 3525 C CA . VAL B 1 8 ? -5.074 36.156 12.805 1 95.69 8 VAL B CA 1
ATOM 3526 C C . VAL B 1 8 ? -4.633 35.938 11.359 1 95.69 8 VAL B C 1
ATOM 3528 O O . VAL B 1 8 ? -5.398 36.219 10.43 1 95.69 8 VAL B O 1
ATOM 3531 N N . ILE B 1 9 ? -3.406 35.5 11.172 1 95 9 ILE B N 1
ATOM 3532 C CA . ILE B 1 9 ? -2.887 35.375 9.812 1 95 9 ILE B CA 1
ATOM 3533 C C . ILE B 1 9 ? -2.885 33.906 9.398 1 95 9 ILE B C 1
ATOM 3535 O O . ILE B 1 9 ? -2.043 33.125 9.844 1 95 9 ILE B O 1
ATOM 3539 N N . GLY B 1 10 ? -3.811 33.562 8.477 1 95.06 10 GLY B N 1
ATOM 3540 C CA . GLY B 1 10 ? -3.943 32.188 8.023 1 95.06 10 GLY B CA 1
ATOM 3541 C C . GLY B 1 10 ? -5.152 31.469 8.602 1 95.06 10 GLY B C 1
ATOM 3542 O O . GLY B 1 10 ? -5.402 31.547 9.812 1 95.06 10 GLY B O 1
ATOM 3543 N N . ALA B 1 11 ? -5.863 30.828 7.715 1 97.44 11 ALA B N 1
ATOM 3544 C CA . ALA B 1 11 ? -7.086 30.141 8.133 1 97.44 11 ALA B CA 1
ATOM 3545 C C . ALA B 1 11 ? -6.934 28.625 8.023 1 97.44 11 ALA B C 1
ATOM 3547 O O . ALA B 1 11 ? -7.855 27.938 7.578 1 97.44 11 ALA B O 1
ATOM 3548 N N . GLY B 1 12 ? -5.746 28.109 8.32 1 94.38 12 GLY B N 1
ATOM 3549 C CA . GLY B 1 12 ? -5.539 26.672 8.477 1 94.38 12 GLY B CA 1
ATOM 3550 C C . GLY B 1 12 ? -6.008 26.156 9.82 1 94.38 12 GLY B C 1
ATOM 3551 O O . GLY B 1 12 ? -6.863 26.766 10.469 1 94.38 12 GLY B O 1
ATOM 3552 N N . ALA B 1 13 ? -5.496 25.047 10.195 1 92.88 13 ALA B N 1
ATOM 3553 C CA . ALA B 1 13 ? -5.887 24.406 11.453 1 92.88 13 ALA B CA 1
ATOM 3554 C C . ALA B 1 13 ? -5.676 25.359 12.633 1 92.88 13 ALA B C 1
ATOM 3556 O O . ALA B 1 13 ? -6.586 25.562 13.438 1 92.88 13 ALA B O 1
ATOM 3557 N N . SER B 1 14 ? -4.516 25.938 12.695 1 92.19 14 SER B N 1
ATOM 3558 C CA . SER B 1 14 ? -4.188 26.812 13.82 1 92.19 14 SER B CA 1
ATOM 3559 C C . SER B 1 14 ? -4.992 28.109 13.773 1 92.19 14 SER B C 1
ATOM 3561 O O . SER B 1 14 ? -5.387 28.641 14.812 1 92.19 14 SER B O 1
ATOM 3563 N N . GLY B 1 15 ? -5.195 28.562 12.586 1 95 15 GLY B N 1
ATOM 3564 C CA . GLY B 1 15 ? -5.977 29.781 12.438 1 95 15 GLY B CA 1
ATOM 3565 C C . GLY B 1 15 ? -7.414 29.625 12.898 1 95 15 GLY B C 1
ATOM 3566 O O . GLY B 1 15 ? -7.949 30.5 13.578 1 95 15 GLY B O 1
ATOM 3567 N N . LEU B 1 16 ? -8.023 28.562 12.539 1 96.44 16 LEU B N 1
ATOM 3568 C CA . LEU B 1 16 ? -9.398 28.297 12.961 1 96.44 16 LEU B CA 1
ATOM 3569 C C . LEU B 1 16 ? -9.492 28.203 14.477 1 96.44 16 LEU B C 1
ATOM 3571 O O . LEU B 1 16 ? -10.398 28.766 15.086 1 96.44 16 LEU B O 1
ATOM 3575 N N . CYS B 1 17 ? -8.562 27.516 15.031 1 93.5 17 CYS B N 1
ATOM 3576 C CA . CYS B 1 17 ? -8.523 27.359 16.484 1 93.5 17 CYS B CA 1
ATOM 3577 C C . CYS B 1 17 ? -8.305 28.719 17.156 1 93.5 17 CYS B C 1
ATOM 3579 O O . CYS B 1 17 ? -8.961 29.031 18.156 1 93.5 17 CYS B O 1
ATOM 3581 N N . ALA B 1 18 ? -7.422 29.484 16.625 1 93.31 18 ALA B N 1
ATOM 3582 C CA . ALA B 1 18 ? -7.129 30.812 17.156 1 93.31 18 ALA B CA 1
ATOM 3583 C C . ALA B 1 18 ? -8.367 31.703 17.125 1 93.31 18 ALA B C 1
ATOM 3585 O O . ALA B 1 18 ? -8.656 32.406 18.094 1 93.31 18 ALA B O 1
ATOM 3586 N N . LEU B 1 19 ? -9.039 31.656 16.031 1 96.12 19 LEU B N 1
ATOM 3587 C CA . LEU B 1 19 ? -10.273 32.438 15.891 1 96.12 19 LEU B CA 1
ATOM 3588 C C . LEU B 1 19 ? -11.266 32.062 16.984 1 96.12 19 LEU B C 1
ATOM 3590 O O . LEU B 1 19 ? -11.812 32.938 17.656 1 96.12 19 LEU B O 1
ATOM 3594 N N . LYS B 1 20 ? -11.492 30.812 17.125 1 96.31 20 LYS B N 1
ATOM 3595 C CA . LYS B 1 20 ? -12.453 30.328 18.109 1 96.31 20 LYS B CA 1
ATOM 3596 C C . LYS B 1 20 ? -12.055 30.75 19.531 1 96.31 20 LYS B C 1
ATOM 3598 O O . LYS B 1 20 ? -12.891 31.203 20.312 1 96.31 20 LYS B O 1
ATOM 3603 N N . CYS B 1 21 ? -10.789 30.656 19.844 1 93.62 21 CYS B N 1
ATOM 3604 C CA . CYS B 1 21 ? -10.297 31.016 21.156 1 93.62 21 CYS B CA 1
ATOM 3605 C C . CYS B 1 21 ? -10.477 32.5 21.422 1 93.62 21 CYS B C 1
ATOM 3607 O O . CYS B 1 21 ? -10.852 32.906 22.516 1 93.62 21 CYS B O 1
ATOM 3609 N N . CYS B 1 22 ? -10.219 33.344 20.453 1 94 22 CYS B N 1
ATOM 3610 C CA . CYS B 1 22 ? -10.43 34.781 20.594 1 94 22 CYS B CA 1
ATOM 3611 C C . CYS B 1 22 ? -11.891 35.094 20.891 1 94 22 CYS B C 1
ATOM 3613 O O . CYS B 1 22 ? -12.188 35.875 21.781 1 94 22 CYS B O 1
ATOM 3615 N N . LEU B 1 23 ? -12.742 34.469 20.172 1 95.62 23 LEU B N 1
ATOM 3616 C CA . LEU B 1 23 ? -14.172 34.688 20.375 1 95.62 23 LEU B CA 1
ATOM 3617 C C . LEU B 1 23 ? -14.602 34.25 21.781 1 95.62 23 LEU B C 1
ATOM 3619 O O . LEU B 1 23 ? -15.367 34.938 22.438 1 95.62 23 LEU B O 1
ATOM 3623 N N . ASP B 1 24 ? -14.062 33.188 22.203 1 91.62 24 ASP B N 1
ATOM 3624 C CA . ASP B 1 24 ? -14.383 32.688 23.547 1 91.62 24 ASP B CA 1
ATOM 3625 C C . ASP B 1 24 ? -13.969 33.688 24.609 1 91.62 24 ASP B C 1
ATOM 3627 O O . ASP B 1 24 ? -14.609 33.781 25.672 1 91.62 24 ASP B O 1
ATOM 3631 N N . GLU B 1 25 ? -12.961 34.406 24.312 1 92 25 GLU B N 1
ATOM 3632 C CA . GLU B 1 25 ? -12.422 35.344 25.297 1 92 25 GLU B CA 1
ATOM 3633 C C . GLU B 1 25 ? -13.039 36.719 25.125 1 92 25 GLU B C 1
ATOM 3635 O O . GLU B 1 25 ? -12.625 37.688 25.781 1 92 25 GLU B O 1
ATOM 3640 N N . GLY B 1 26 ? -13.961 36.844 24.234 1 93.69 26 GLY B N 1
ATOM 3641 C CA . GLY B 1 26 ? -14.664 38.094 24.047 1 93.69 26 GLY B CA 1
ATOM 3642 C C . GLY B 1 26 ? -13.867 39.125 23.25 1 93.69 26 GLY B C 1
ATOM 3643 O O . GLY B 1 26 ? -14.125 40.312 23.344 1 93.69 26 GLY B O 1
ATOM 3644 N N . LEU B 1 27 ? -12.891 38.656 22.516 1 94.81 27 LEU B N 1
ATOM 3645 C CA . LEU B 1 27 ? -12.102 39.531 21.656 1 94.81 27 LEU B CA 1
ATOM 3646 C C . LEU B 1 27 ? -12.758 39.688 20.281 1 94.81 27 LEU B C 1
ATOM 3648 O O . LEU B 1 27 ? -13.805 39.094 20.016 1 94.81 27 LEU B O 1
ATOM 3652 N N . GLU B 1 28 ? -12.211 40.594 19.484 1 96.62 28 GLU B N 1
ATOM 3653 C CA . GLU B 1 28 ? -12.711 40.812 18.125 1 96.62 28 GLU B CA 1
ATOM 3654 C C . GLU B 1 28 ? -11.672 40.406 17.078 1 96.62 28 GLU B C 1
ATOM 3656 O O . GLU B 1 28 ? -10.922 41.25 16.578 1 96.62 28 GLU B O 1
ATOM 3661 N N . PRO B 1 29 ? -11.695 39.188 16.688 1 97.12 29 PRO B N 1
ATOM 3662 C CA . PRO B 1 29 ? -10.688 38.688 15.742 1 97.12 29 PRO B CA 1
ATOM 3663 C C . PRO B 1 29 ? -11.078 38.969 14.289 1 97.12 29 PRO B C 1
ATOM 3665 O O . PRO B 1 29 ? -12.266 38.969 13.953 1 97.12 29 PRO B O 1
ATOM 3668 N N . THR B 1 30 ? -10.086 39.25 13.477 1 98.5 30 THR B N 1
ATOM 3669 C CA . THR B 1 30 ? -10.156 39.219 12.016 1 98.5 30 THR B CA 1
ATOM 3670 C C . THR B 1 30 ? -9.078 38.312 11.445 1 98.5 30 THR B C 1
ATOM 3672 O O . THR B 1 30 ? -7.891 38.531 11.672 1 98.5 30 THR B O 1
ATOM 3675 N N . CYS B 1 31 ? -9.523 37.312 10.742 1 98.56 31 CYS B N 1
ATOM 3676 C CA . CYS B 1 31 ? -8.594 36.344 10.133 1 98.56 31 CYS B CA 1
ATOM 3677 C C . CYS B 1 31 ? -8.367 36.688 8.664 1 98.56 31 CYS B C 1
ATOM 3679 O O . CYS B 1 31 ? -9.328 36.938 7.93 1 98.56 31 CYS B O 1
ATOM 3681 N N . PHE B 1 32 ? -7.137 36.781 8.297 1 98.12 32 PHE B N 1
ATOM 3682 C CA . PHE B 1 32 ? -6.785 37.031 6.902 1 98.12 32 PHE B CA 1
ATOM 3683 C C . PHE B 1 32 ? -6.266 35.781 6.246 1 98.12 32 PHE B C 1
ATOM 3685 O O . PHE B 1 32 ? -5.312 35.156 6.734 1 98.12 32 PHE B O 1
ATOM 3692 N N . GLU B 1 33 ? -6.898 35.344 5.199 1 97.38 33 GLU B N 1
ATOM 3693 C CA . GLU B 1 33 ? -6.512 34.188 4.426 1 97.38 33 GLU B CA 1
ATOM 3694 C C . GLU B 1 33 ? -6.254 34.531 2.965 1 97.38 33 GLU B C 1
ATOM 3696 O O . GLU B 1 33 ? -7.141 35.062 2.283 1 97.38 33 GLU B O 1
ATOM 3701 N N . ARG B 1 34 ? -5.086 34.281 2.574 1 94.75 34 ARG B N 1
ATOM 3702 C CA . ARG B 1 34 ? -4.676 34.688 1.229 1 94.75 34 ARG B CA 1
ATOM 3703 C C . ARG B 1 34 ? -5.461 33.906 0.173 1 94.75 34 ARG B C 1
ATOM 3705 O O . ARG B 1 34 ? -5.742 34.438 -0.905 1 94.75 34 ARG B O 1
ATOM 3712 N N . SER B 1 35 ? -5.793 32.688 0.437 1 94.44 35 SER B N 1
ATOM 3713 C CA . SER B 1 35 ? -6.496 31.844 -0.531 1 94.44 35 SER B CA 1
ATOM 3714 C C . SER B 1 35 ? -8.008 32.031 -0.446 1 94.44 35 SER B C 1
ATOM 3716 O O . SER B 1 35 ? -8.477 32.906 0.292 1 94.44 35 SER B O 1
ATOM 3718 N N . LYS B 1 36 ? -8.789 31.281 -1.188 1 96.06 36 LYS B N 1
ATOM 3719 C CA . LYS B 1 36 ? -10.234 31.469 -1.322 1 96.06 36 LYS B CA 1
ATOM 3720 C C . LYS B 1 36 ? -10.992 30.609 -0.304 1 96.06 36 LYS B C 1
ATOM 3722 O O . LYS B 1 36 ? -12.227 30.656 -0.249 1 96.06 36 LYS B O 1
ATOM 3727 N N . ASP B 1 37 ? -10.266 29.844 0.428 1 97.06 37 ASP B N 1
ATOM 3728 C CA . ASP B 1 37 ? -10.938 28.859 1.285 1 97.06 37 ASP B CA 1
ATOM 3729 C C . ASP B 1 37 ? -10.078 28.531 2.504 1 97.06 37 ASP B C 1
ATOM 3731 O O . ASP B 1 37 ? -8.922 28.938 2.592 1 97.06 37 ASP B O 1
ATOM 3735 N N . ILE B 1 38 ? -10.695 27.906 3.523 1 97.81 38 ILE B N 1
ATOM 3736 C CA . ILE B 1 38 ? -9.992 27.5 4.734 1 97.81 38 ILE B CA 1
ATOM 3737 C C . ILE B 1 38 ? -9.203 26.219 4.469 1 97.81 38 ILE B C 1
ATOM 3739 O O . ILE B 1 38 ? -9.266 25.656 3.375 1 97.81 38 ILE B O 1
ATOM 3743 N N . GLY B 1 39 ? -8.414 25.781 5.484 1 95.69 39 GLY B N 1
ATOM 3744 C CA . GLY B 1 39 ? -7.855 24.438 5.469 1 95.69 39 GLY B CA 1
ATOM 3745 C C . GLY B 1 39 ? -6.344 24.422 5.336 1 95.69 39 GLY B C 1
ATOM 3746 O O . GLY B 1 39 ? -5.695 23.438 5.715 1 95.69 39 GLY B O 1
ATOM 3747 N N . GLY B 1 40 ? -5.785 25.562 4.738 1 93.12 40 GLY B N 1
ATOM 374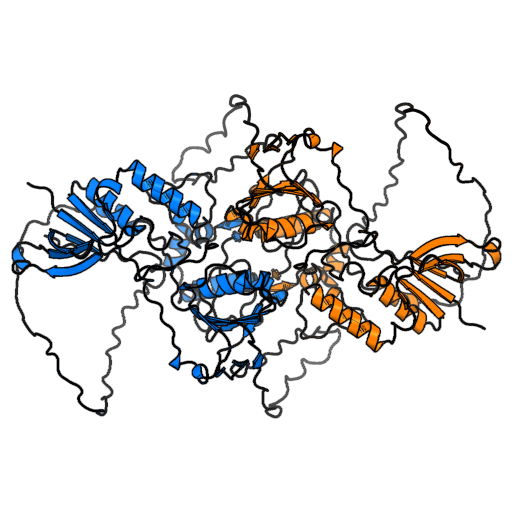8 C CA . GLY B 1 40 ? -4.34 25.625 4.617 1 93.12 40 GLY B CA 1
ATOM 3749 C C . GLY B 1 40 ? -3.754 24.469 3.848 1 93.12 40 GLY B C 1
ATOM 3750 O O . GLY B 1 40 ? -4.191 24.156 2.734 1 93.12 40 GLY B O 1
ATOM 3751 N N . LEU B 1 41 ? -2.9 23.734 4.414 1 90.56 41 LEU B N 1
ATOM 3752 C CA . LEU B 1 41 ? -2.156 22.625 3.826 1 90.56 41 LEU B CA 1
ATOM 3753 C C . LEU B 1 41 ? -3.098 21.5 3.416 1 90.56 41 LEU B C 1
ATOM 3755 O O . LEU B 1 41 ? -2.859 20.812 2.414 1 90.56 41 LEU B O 1
ATOM 3759 N N . TRP B 1 42 ? -4.141 21.344 4.098 1 95.06 42 TRP B N 1
ATOM 3760 C CA . TRP B 1 42 ? -4.961 20.141 3.967 1 95.06 42 TRP B CA 1
ATOM 3761 C C . TRP B 1 42 ? -5.93 20.266 2.797 1 95.06 42 TRP B C 1
ATOM 3763 O O . TRP B 1 42 ? -6.543 19.281 2.383 1 95.06 42 TRP B O 1
ATOM 3773 N N . ARG B 1 43 ? -5.992 21.453 2.346 1 95.88 43 ARG B N 1
ATOM 3774 C CA . ARG B 1 43 ? -6.875 21.656 1.201 1 95.88 43 ARG B CA 1
ATOM 3775 C C . ARG B 1 43 ? -6.168 21.297 -0.104 1 95.88 43 ARG B C 1
ATOM 3777 O O . ARG B 1 43 ? -5.297 22.047 -0.563 1 95.88 43 ARG B O 1
ATOM 3784 N N . PHE B 1 44 ? -6.594 20.266 -0.711 1 96 44 PHE B N 1
ATOM 3785 C CA . PHE B 1 44 ? -6.004 19.812 -1.966 1 96 44 PHE B CA 1
ATOM 3786 C C . PHE B 1 44 ? -6.438 20.719 -3.121 1 96 44 PHE B C 1
ATOM 3788 O O . PHE B 1 44 ? -7.621 21.031 -3.25 1 96 44 PHE B O 1
ATOM 3795 N N . GLU B 1 45 ? -5.434 21.094 -3.869 1 94.69 45 GLU B N 1
ATOM 3796 C CA . GLU B 1 45 ? -5.641 21.781 -5.141 1 94.69 45 GLU B CA 1
ATOM 3797 C C . GLU B 1 45 ? -4.816 21.141 -6.254 1 94.69 45 GLU B C 1
ATOM 3799 O O . GLU B 1 45 ? -3.629 20.859 -6.074 1 94.69 45 GLU B O 1
ATOM 3804 N N . GLU B 1 46 ? -5.449 20.875 -7.375 1 92.69 46 GLU B N 1
ATOM 3805 C CA . GLU B 1 46 ? -4.762 20.266 -8.508 1 92.69 46 GLU B CA 1
ATOM 3806 C C . GLU B 1 46 ? -3.561 21.094 -8.945 1 92.69 46 GLU B C 1
ATOM 3808 O O . GLU B 1 46 ? -2.512 20.547 -9.289 1 92.69 46 GLU B O 1
ATOM 3813 N N . HIS B 1 47 ? -3.795 22.328 -8.945 1 92.38 47 HIS B N 1
ATOM 3814 C CA . HIS B 1 47 ? -2.721 23.25 -9.289 1 92.38 47 HIS B CA 1
ATOM 3815 C C . HIS B 1 47 ? -2.221 24 -8.055 1 92.38 47 HIS B C 1
ATOM 3817 O O . HIS B 1 47 ? -2.994 24.672 -7.387 1 92.38 47 HIS B O 1
ATOM 3823 N N . PRO B 1 48 ? -0.918 23.844 -7.785 1 89.31 48 PRO B N 1
ATOM 3824 C CA . PRO B 1 48 ? -0.393 24.531 -6.602 1 89.31 48 PRO B CA 1
ATOM 3825 C C . PRO B 1 48 ? -0.593 26.047 -6.664 1 89.31 48 PRO B C 1
ATOM 3827 O O . PRO B 1 48 ? -0.461 26.641 -7.734 1 89.31 48 PRO B O 1
ATOM 3830 N N . GLU B 1 49 ? -0.989 26.578 -5.57 1 87.12 49 GLU B N 1
ATOM 3831 C CA . GLU B 1 49 ? -1.121 28.031 -5.418 1 87.12 49 GLU B CA 1
ATOM 3832 C C . GLU B 1 49 ? 0.146 28.641 -4.828 1 87.12 49 GLU B C 1
ATOM 3834 O O . GLU B 1 49 ? 0.75 28.062 -3.914 1 87.12 49 GLU B O 1
ATOM 3839 N N . ASP B 1 50 ? 0.517 29.75 -5.352 1 79.12 50 ASP B N 1
ATOM 3840 C CA . ASP B 1 50 ? 1.723 30.422 -4.867 1 79.12 50 ASP B CA 1
ATOM 3841 C C . ASP B 1 50 ? 1.593 30.781 -3.391 1 79.12 50 ASP B C 1
ATOM 3843 O O . ASP B 1 50 ? 0.549 31.266 -2.953 1 79.12 50 ASP B O 1
ATOM 3847 N N . GLY B 1 51 ? 2.635 30.484 -2.682 1 77.38 51 GLY B N 1
ATOM 3848 C CA . GLY B 1 51 ? 2.695 30.859 -1.279 1 77.38 51 GLY B CA 1
ATOM 3849 C C . GLY B 1 51 ? 1.926 29.922 -0.371 1 77.38 51 GLY B C 1
ATOM 3850 O O . GLY B 1 51 ? 1.753 30.203 0.817 1 77.38 51 GLY B O 1
ATOM 3851 N N . ARG B 1 52 ? 1.398 28.922 -0.908 1 85 52 ARG B N 1
ATOM 3852 C CA . ARG B 1 52 ? 0.668 27.953 -0.105 1 85 52 ARG B CA 1
ATOM 3853 C C . ARG B 1 52 ? 1.273 26.547 -0.251 1 85 52 ARG B C 1
ATOM 3855 O O . ARG B 1 52 ? 1.754 26.188 -1.327 1 85 52 ARG B O 1
ATOM 3862 N N . ALA B 1 53 ? 1.284 25.828 0.799 1 85.94 53 ALA B N 1
ATOM 3863 C CA . ALA B 1 53 ? 1.695 24.422 0.729 1 85.94 53 ALA B CA 1
ATOM 3864 C C . ALA B 1 53 ? 0.756 23.625 -0.167 1 85.94 53 ALA B C 1
ATOM 3866 O O . ALA B 1 53 ? -0.395 24.016 -0.376 1 85.94 53 ALA B O 1
ATOM 3867 N N . SER B 1 54 ? 1.355 22.672 -0.778 1 89.69 54 SER B N 1
ATOM 3868 C CA . SER B 1 54 ? 0.582 21.844 -1.697 1 89.69 54 SER B CA 1
ATOM 3869 C C . SER B 1 54 ? 0.761 20.359 -1.391 1 89.69 54 SER B C 1
ATOM 3871 O O . SER B 1 54 ? 1.873 19.906 -1.108 1 89.69 54 SER B O 1
ATOM 3873 N N . ILE B 1 55 ? -0.362 19.641 -1.406 1 93.19 55 ILE B N 1
ATOM 3874 C CA . ILE B 1 55 ? -0.323 18.219 -1.121 1 93.19 55 ILE B CA 1
ATOM 3875 C C . ILE B 1 55 ? -0.779 17.438 -2.35 1 93.19 55 ILE B C 1
ATOM 3877 O O . ILE B 1 55 ? -1.21 18.016 -3.344 1 93.19 55 ILE B O 1
ATOM 3881 N N . TYR B 1 56 ? -0.508 16.172 -2.348 1 94.06 56 TYR B N 1
ATOM 3882 C CA . TYR B 1 56 ? -1.005 15.297 -3.4 1 94.06 56 TYR B CA 1
ATOM 3883 C C . TYR B 1 56 ? -2.336 14.672 -3.006 1 94.06 56 TYR B C 1
ATOM 3885 O O . TYR B 1 56 ? -2.709 14.68 -1.83 1 94.06 56 TYR B O 1
ATOM 3893 N N . ARG B 1 57 ? -3.029 14.18 -3.902 1 93.62 57 ARG B N 1
ATOM 3894 C CA . ARG B 1 57 ? -4.426 13.781 -3.764 1 93.62 57 ARG B CA 1
ATOM 3895 C C . ARG B 1 57 ? -4.578 12.703 -2.697 1 93.62 57 ARG B C 1
ATOM 3897 O O . ARG B 1 57 ? -5.578 12.672 -1.978 1 93.62 57 ARG B O 1
ATOM 3904 N N . SER B 1 58 ? -3.609 11.852 -2.541 1 94.06 58 SER B N 1
ATOM 3905 C CA . SER B 1 58 ? -3.74 10.633 -1.744 1 94.06 58 SER B CA 1
ATOM 3906 C C . SER B 1 58 ? -3.273 10.859 -0.31 1 94.06 58 SER B C 1
ATOM 3908 O O . SER B 1 58 ? -3.217 9.922 0.486 1 94.06 58 SER B O 1
ATOM 3910 N N . VAL B 1 59 ? -3.045 12.016 0.088 1 96 59 VAL B N 1
ATOM 3911 C CA . VAL B 1 59 ? -2.41 12.258 1.379 1 96 59 VAL B CA 1
ATOM 3912 C C . VAL B 1 59 ? -3.336 11.805 2.506 1 96 59 VAL B C 1
ATOM 3914 O O . VAL B 1 59 ? -4.516 12.164 2.529 1 96 59 VAL B O 1
ATOM 3917 N N . ILE B 1 60 ? -2.832 10.984 3.352 1 96.38 60 ILE B N 1
ATOM 3918 C CA . ILE B 1 60 ? -3.449 10.57 4.605 1 96.38 60 ILE B CA 1
ATOM 3919 C C . ILE B 1 60 ? -2.602 11.047 5.781 1 96.38 60 ILE B C 1
ATOM 3921 O O . ILE B 1 60 ? -1.376 10.922 5.766 1 96.38 60 ILE B O 1
ATOM 3925 N N . ILE B 1 61 ? -3.188 11.625 6.719 1 95.12 61 ILE B N 1
ATOM 3926 C CA . ILE B 1 61 ? -2.488 12.195 7.867 1 95.12 61 ILE B CA 1
ATOM 3927 C C . ILE B 1 61 ? -1.781 11.078 8.641 1 95.12 61 ILE B C 1
ATOM 3929 O O . ILE B 1 61 ? -2.211 9.93 8.609 1 95.12 61 ILE B O 1
ATOM 3933 N N . ASN B 1 62 ? -0.706 11.391 9.305 1 92.94 62 ASN B N 1
ATOM 3934 C CA . ASN B 1 62 ? 0.075 10.438 10.086 1 92.94 62 ASN B CA 1
ATOM 3935 C C . ASN B 1 62 ? -0.255 10.523 11.57 1 92.94 62 ASN B C 1
ATOM 3937 O O . ASN B 1 62 ? 0.356 9.836 12.391 1 92.94 62 ASN B O 1
ATOM 3941 N N . THR B 1 63 ? -1.21 11.328 11.93 1 90.56 63 THR B N 1
ATOM 3942 C CA . THR B 1 63 ? -1.705 11.461 13.297 1 90.56 63 THR B CA 1
ATOM 3943 C C . THR B 1 63 ? -3.16 11.016 13.391 1 90.56 63 THR B C 1
ATOM 3945 O O . THR B 1 63 ? -3.988 11.398 12.562 1 90.56 63 THR B O 1
ATOM 3948 N N . SER B 1 64 ? -3.445 10.203 14.352 1 91.62 64 SER B N 1
ATOM 3949 C CA . SER B 1 64 ? -4.797 9.672 14.484 1 91.62 64 SER B CA 1
ATOM 3950 C C . SER B 1 64 ? -5.805 10.773 14.781 1 91.62 64 SER B C 1
ATOM 3952 O O . SER B 1 64 ? -5.43 11.852 15.25 1 91.62 64 SER B O 1
ATOM 3954 N N . LYS B 1 65 ? -7.043 10.523 14.539 1 92.69 65 LYS B N 1
ATOM 3955 C CA . LYS B 1 65 ? -8.094 11.516 14.727 1 92.69 65 LYS B CA 1
ATOM 3956 C C . LYS B 1 65 ? -8.227 11.898 16.203 1 92.69 65 LYS B C 1
ATOM 3958 O O . LYS B 1 65 ? -8.602 13.031 16.516 1 92.69 65 LYS B O 1
ATOM 3963 N N . GLU B 1 66 ? -7.902 10.969 17.125 1 84.31 66 GLU B N 1
ATOM 3964 C CA . GLU B 1 66 ? -7.992 11.242 18.562 1 84.31 66 GLU B CA 1
ATOM 3965 C C . GLU B 1 66 ? -6.941 12.266 18.984 1 84.31 66 GLU B C 1
ATOM 3967 O O . GLU B 1 66 ? -7.18 13.055 19.906 1 84.31 66 GLU B O 1
ATOM 3972 N N . MET B 1 67 ? -5.887 12.219 18.25 1 83.88 67 MET B N 1
ATOM 3973 C CA . MET B 1 67 ? -4.781 13.102 18.625 1 83.88 67 MET B CA 1
ATOM 3974 C C . MET B 1 67 ? -4.883 14.438 17.906 1 83.88 67 MET B C 1
ATOM 3976 O O . MET B 1 67 ? -4.438 15.469 18.422 1 83.88 67 MET B O 1
ATOM 3980 N N . MET B 1 68 ? -5.527 14.469 16.812 1 87.62 68 MET B N 1
ATOM 3981 C CA . MET B 1 68 ? -5.512 15.695 16.031 1 87.62 68 MET B CA 1
ATOM 3982 C C . MET B 1 68 ? -6.762 16.531 16.281 1 87.62 68 MET B C 1
ATOM 3984 O O . MET B 1 68 ? -6.812 17.703 15.938 1 87.62 68 MET B O 1
ATOM 3988 N N . CYS B 1 69 ? -7.754 15.984 16.906 1 89.81 69 CYS B N 1
ATOM 3989 C CA . CYS B 1 69 ? -9.031 16.672 17.062 1 89.81 69 CYS B CA 1
ATOM 3990 C C . CYS B 1 69 ? -8.898 17.891 17.953 1 89.81 69 CYS B C 1
ATOM 3992 O O . CYS B 1 69 ? -8.07 17.906 18.875 1 89.81 69 CYS B O 1
ATOM 3994 N N . PHE B 1 70 ? -9.695 18.922 17.625 1 90.81 70 PHE B N 1
ATOM 3995 C CA . PHE B 1 70 ? -9.859 20.031 18.547 1 90.81 70 PHE B CA 1
ATOM 3996 C C . PHE B 1 70 ? -10.531 19.562 19.844 1 90.81 70 PHE B C 1
ATOM 3998 O O . PHE B 1 70 ? -11.523 18.844 19.797 1 90.81 70 PHE B O 1
ATOM 4005 N N . SER B 1 71 ? -10.016 19.984 20.906 1 86.12 71 SER B N 1
ATOM 4006 C CA . SER B 1 71 ? -10.445 19.469 22.203 1 86.12 71 SER B CA 1
ATOM 4007 C C . SER B 1 71 ? -11.922 19.781 22.453 1 86.12 71 SER B C 1
ATOM 4009 O O . SER B 1 71 ? -12.609 19.016 23.141 1 86.12 71 SER B O 1
ATOM 4011 N N . ASP B 1 72 ? -12.414 20.812 21.969 1 91.38 72 ASP B N 1
ATOM 4012 C CA . ASP B 1 72 ? -13.789 21.219 22.25 1 91.38 72 ASP B CA 1
ATOM 4013 C C . ASP B 1 72 ? -14.734 20.781 21.141 1 91.38 72 ASP B C 1
ATOM 4015 O O . ASP B 1 72 ? -15.922 21.109 21.156 1 91.38 72 ASP B O 1
ATOM 4019 N N . PHE B 1 73 ? -14.266 20.125 20.203 1 95 73 PHE B N 1
ATOM 4020 C CA . PHE B 1 73 ? -15.07 19.641 19.094 1 95 73 PHE B CA 1
ATOM 4021 C C . PHE B 1 73 ? -14.523 18.328 18.562 1 95 73 PHE B C 1
ATOM 4023 O O . PHE B 1 73 ? -13.906 18.297 17.484 1 95 73 PHE B O 1
ATOM 4030 N N . PRO B 1 74 ? -14.789 17.266 19.188 1 94.31 74 PRO B N 1
ATOM 4031 C CA . PRO B 1 74 ? -14.227 15.969 18.797 1 94.31 74 PRO B CA 1
ATOM 4032 C C . PRO B 1 74 ? -14.641 15.531 17.391 1 94.31 74 PRO B C 1
ATOM 4034 O O . PRO B 1 74 ? -15.734 15.867 16.938 1 94.31 74 PRO B O 1
ATOM 4037 N N . ILE B 1 75 ? -13.727 14.867 16.75 1 95.62 75 ILE B N 1
ATOM 4038 C CA . ILE B 1 75 ? -13.992 14.336 15.422 1 95.62 75 ILE B CA 1
ATOM 4039 C C . ILE B 1 75 ? -15.055 13.234 15.508 1 95.62 75 ILE B C 1
ATOM 4041 O O . ILE B 1 75 ? -15.023 12.414 16.422 1 95.62 75 ILE B O 1
ATOM 4045 N N . PRO B 1 76 ? -15.969 13.234 14.539 1 95.81 76 PRO B N 1
ATOM 4046 C CA . PRO B 1 76 ? -17.031 12.234 14.539 1 95.81 76 PRO B CA 1
ATOM 4047 C C . PRO B 1 76 ? -16.5 10.805 14.625 1 95.81 76 PRO B C 1
ATOM 4049 O O . PRO B 1 76 ? -15.469 10.492 14.023 1 95.81 76 PRO B O 1
ATOM 4052 N N . GLU B 1 77 ? -17.219 9.984 15.258 1 92.56 77 GLU B N 1
ATOM 4053 C CA . GLU B 1 77 ? -16.812 8.609 15.516 1 92.56 77 GLU B CA 1
ATOM 4054 C C . GLU B 1 77 ? -16.703 7.809 14.227 1 92.56 77 GLU B C 1
ATOM 4056 O O . GLU B 1 77 ? -15.852 6.918 14.117 1 92.56 77 GLU B O 1
ATOM 4061 N N . ASP B 1 78 ? -17.453 8.125 13.281 1 92.31 78 ASP B N 1
ATOM 4062 C CA . ASP B 1 78 ? -17.5 7.32 12.07 1 92.31 78 ASP B CA 1
ATOM 4063 C C . ASP B 1 78 ? -16.391 7.703 11.109 1 92.31 78 ASP B C 1
ATOM 4065 O O . ASP B 1 78 ? -16.203 7.062 10.07 1 92.31 78 ASP B O 1
ATOM 4069 N N . PHE B 1 79 ? -15.656 8.773 11.445 1 96.62 79 PHE B N 1
ATOM 4070 C CA . PHE B 1 79 ? -14.477 9.078 10.656 1 96.62 79 PHE B CA 1
ATOM 4071 C C . PHE B 1 79 ? -13.367 8.062 10.914 1 96.62 79 PHE B C 1
ATOM 4073 O O . PHE B 1 79 ? -13.281 7.496 12.008 1 96.62 79 PHE B O 1
ATOM 4080 N N . PRO B 1 80 ? -12.562 7.793 9.93 1 96.62 80 PRO B N 1
ATOM 4081 C CA . PRO B 1 80 ? -11.461 6.844 10.133 1 96.62 80 PRO B CA 1
ATOM 4082 C C . PRO B 1 80 ? -10.398 7.367 11.094 1 96.62 80 PRO B C 1
ATOM 4084 O O . PRO B 1 80 ? -10.297 8.578 11.305 1 96.62 80 PRO B O 1
ATOM 4087 N N . ASN B 1 81 ? -9.625 6.426 11.68 1 95.31 81 ASN B N 1
ATOM 4088 C CA . ASN B 1 81 ? -8.586 6.793 12.633 1 95.31 81 ASN B CA 1
ATOM 4089 C C . ASN B 1 81 ? -7.527 7.688 12 1 95.31 81 ASN B C 1
ATOM 4091 O O . ASN B 1 81 ? -7.105 8.68 12.594 1 95.31 81 ASN B O 1
ATOM 4095 N N . TYR B 1 82 ? -7.105 7.289 10.844 1 96.88 82 TYR B N 1
ATOM 4096 C CA . TYR B 1 82 ? -6.207 8.125 10.047 1 96.88 82 TYR B CA 1
ATOM 4097 C C . TYR B 1 82 ? -6.922 8.688 8.828 1 96.88 82 TYR B C 1
ATOM 4099 O O . TYR B 1 82 ? -7.25 7.945 7.898 1 96.88 82 TYR B O 1
ATOM 4107 N N . MET B 1 83 ? -7.066 9.961 8.836 1 97.31 83 MET B N 1
ATOM 4108 C CA . MET B 1 83 ? -8.016 10.57 7.91 1 97.31 83 MET B CA 1
ATOM 4109 C C . MET B 1 83 ? -7.324 10.984 6.613 1 97.31 83 MET B C 1
ATOM 4111 O O . MET B 1 83 ? -6.219 11.531 6.645 1 97.31 83 MET B O 1
ATOM 4115 N N . HIS B 1 84 ? -7.938 10.664 5.551 1 97.12 84 HIS B N 1
ATOM 4116 C CA . HIS B 1 84 ? -7.633 11.297 4.27 1 97.12 84 HIS B CA 1
ATOM 4117 C C . HIS B 1 84 ? -7.828 12.805 4.332 1 97.12 84 HIS B C 1
ATOM 4119 O O . HIS B 1 84 ? -8.648 13.297 5.113 1 97.12 84 HIS B O 1
ATOM 4125 N N . ASN B 1 85 ? -7.148 13.531 3.512 1 96.94 85 ASN B N 1
ATOM 4126 C CA . ASN B 1 85 ? -7.23 14.984 3.549 1 96.94 85 ASN B CA 1
ATOM 4127 C C . ASN B 1 85 ? -8.664 15.469 3.336 1 96.94 85 ASN B C 1
ATOM 4129 O O . ASN B 1 85 ? -9.078 16.469 3.918 1 96.94 85 ASN B O 1
ATOM 4133 N N . SER B 1 86 ? -9.414 14.758 2.557 1 96.25 86 SER B N 1
ATOM 4134 C CA . SER B 1 86 ? -10.797 15.148 2.322 1 96.25 86 SER B CA 1
ATOM 4135 C C . SER B 1 86 ? -11.617 15.094 3.609 1 96.25 86 SER B C 1
ATOM 4137 O O . SER B 1 86 ? -12.5 15.922 3.83 1 96.25 86 SER B O 1
ATOM 4139 N N . LYS B 1 87 ? -11.336 14.172 4.434 1 97.19 87 LYS B N 1
ATOM 4140 C CA . LYS B 1 87 ? -12.047 14.055 5.703 1 97.19 87 LYS B CA 1
ATOM 4141 C C . LYS B 1 87 ? -11.578 15.117 6.695 1 97.19 87 LYS B C 1
ATOM 4143 O O . LYS B 1 87 ? -12.367 15.602 7.508 1 97.19 87 LYS B O 1
ATOM 4148 N N . ILE B 1 88 ? -10.352 15.477 6.621 1 97.56 88 ILE B N 1
ATOM 4149 C CA . ILE B 1 88 ? -9.836 16.562 7.445 1 97.56 88 ILE B CA 1
ATOM 4150 C C . ILE B 1 88 ? -10.539 17.875 7.078 1 97.56 88 ILE B C 1
ATOM 4152 O O . ILE B 1 88 ? -10.977 18.625 7.953 1 97.56 88 ILE B O 1
ATOM 4156 N N . MET B 1 89 ? -10.703 18.062 5.801 1 98.12 89 MET B N 1
ATOM 4157 C CA . MET B 1 89 ? -11.391 19.266 5.328 1 98.12 89 MET B CA 1
ATOM 4158 C C . MET B 1 89 ? -12.852 19.266 5.773 1 98.12 89 MET B C 1
ATOM 4160 O O . MET B 1 89 ? -13.383 20.312 6.176 1 98.12 89 MET B O 1
ATOM 4164 N N . GLU B 1 90 ? -13.445 18.125 5.719 1 98.12 90 GLU B N 1
ATOM 4165 C CA . GLU B 1 90 ? -14.812 18.016 6.211 1 98.12 90 GLU B CA 1
ATOM 4166 C C . GLU B 1 90 ? -14.906 18.391 7.688 1 98.12 90 GLU B C 1
ATOM 4168 O O . GLU B 1 90 ? -15.805 19.125 8.094 1 98.12 90 GLU B O 1
ATOM 4173 N N . TYR B 1 91 ? -14.031 17.922 8.445 1 98 91 TYR B N 1
ATOM 4174 C CA . TYR B 1 91 ? -13.984 18.219 9.867 1 98 91 TYR B CA 1
ATOM 4175 C C . TYR B 1 91 ? -13.789 19.703 10.109 1 98 91 TYR B C 1
ATOM 4177 O O . TYR B 1 91 ? -14.477 20.312 10.945 1 98 91 TYR B O 1
ATOM 4185 N N . PHE B 1 92 ? -12.859 20.328 9.352 1 98.12 92 PHE B N 1
ATOM 4186 C CA . PHE B 1 92 ? -12.617 21.766 9.477 1 98.12 92 PHE B CA 1
ATOM 4187 C C . PHE B 1 92 ? -13.875 22.547 9.156 1 98.12 92 PHE B C 1
ATOM 4189 O O . PHE B 1 92 ? -14.188 23.547 9.828 1 98.12 92 PHE B O 1
ATOM 4196 N N . ARG B 1 93 ? -14.562 22.109 8.18 1 98.5 93 ARG B N 1
ATOM 4197 C CA . ARG B 1 93 ? -15.797 22.797 7.797 1 98.5 93 ARG B CA 1
ATOM 4198 C C . ARG B 1 93 ? -16.859 22.656 8.883 1 98.5 93 ARG B C 1
ATOM 4200 O O . ARG B 1 93 ? -17.594 23.594 9.164 1 98.5 93 ARG B O 1
ATOM 4207 N N . MET B 1 94 ? -16.969 21.469 9.406 1 98.19 94 MET B N 1
ATOM 4208 C CA . MET B 1 94 ? -17.891 21.266 10.523 1 98.19 94 MET B CA 1
ATOM 4209 C C . MET B 1 94 ? -17.562 22.203 11.672 1 98.19 94 MET B C 1
ATOM 4211 O O . MET B 1 94 ? -18.453 22.828 12.242 1 98.19 94 MET B O 1
ATOM 4215 N N . TYR B 1 95 ? -16.312 22.312 11.992 1 97.75 95 TYR B N 1
ATOM 4216 C CA . TYR B 1 95 ? -15.844 23.156 13.086 1 97.75 95 TYR B CA 1
ATOM 4217 C C . TYR B 1 95 ? -16.172 24.609 12.82 1 97.75 95 TYR B C 1
ATOM 4219 O O . TYR B 1 95 ? -16.734 25.297 13.672 1 97.75 95 TYR B O 1
ATOM 4227 N N . ALA B 1 96 ? -15.82 25.109 11.648 1 98.5 96 ALA B N 1
ATOM 4228 C CA . ALA B 1 96 ? -16.047 26.5 11.273 1 98.5 96 ALA B CA 1
ATOM 4229 C C . ALA B 1 96 ? -17.531 26.828 11.281 1 98.5 96 ALA B C 1
ATOM 4231 O O . ALA B 1 96 ? -17.938 27.922 11.711 1 98.5 96 ALA B O 1
ATOM 4232 N N . GLN B 1 97 ? -18.328 25.922 10.82 1 98.19 97 GLN B N 1
ATOM 4233 C CA . GLN B 1 97 ? -19.766 26.125 10.789 1 98.19 97 GLN B CA 1
ATOM 4234 C C . GLN B 1 97 ? -20.359 26.125 12.195 1 98.19 97 GLN B C 1
ATOM 4236 O O . GLN B 1 97 ? -21.156 27 12.547 1 98.19 97 GLN B O 1
ATOM 4241 N N . HIS B 1 98 ? -19.984 25.203 12.93 1 98.06 98 HIS B N 1
ATOM 4242 C CA . HIS B 1 98 ? -20.516 25.047 14.273 1 98.06 98 HIS B CA 1
ATOM 4243 C C . HIS B 1 98 ? -20.25 26.297 15.117 1 98.06 98 HIS B C 1
ATOM 4245 O O . HIS B 1 98 ? -21.125 26.734 15.875 1 98.06 98 HIS B O 1
ATOM 4251 N N . PHE B 1 99 ? -19.141 26.922 15.016 1 97.88 99 PHE B N 1
ATOM 4252 C CA . PHE B 1 99 ? -18.75 28.047 15.852 1 97.88 99 PHE B CA 1
ATOM 4253 C C . PHE B 1 99 ? -18.891 29.359 15.094 1 97.88 99 PHE B C 1
ATOM 4255 O O . PHE B 1 99 ? -18.438 30.406 15.562 1 97.88 99 PHE B O 1
ATOM 4262 N N . ASP B 1 100 ? -19.422 29.281 13.891 1 97.75 100 ASP B N 1
ATOM 4263 C CA . ASP B 1 100 ? -19.688 30.453 13.055 1 97.75 100 ASP B CA 1
ATOM 4264 C C . ASP B 1 100 ? -18.438 31.281 12.852 1 97.75 100 ASP B C 1
ATOM 4266 O O . ASP B 1 100 ? -18.438 32.5 13.094 1 97.75 100 ASP B O 1
ATOM 4270 N N . LEU B 1 101 ? -17.406 30.609 12.367 1 98.62 101 LEU B N 1
ATOM 4271 C CA . LEU B 1 101 ? -16.094 31.266 12.281 1 98.62 101 LEU B CA 1
ATOM 4272 C C . LEU B 1 101 ? -15.922 31.953 10.938 1 98.62 101 LEU B C 1
ATOM 4274 O O . LEU B 1 101 ? -15.133 32.906 10.812 1 98.62 101 LEU B O 1
ATOM 4278 N N . LEU B 1 102 ? -16.594 31.562 9.922 1 98.5 102 LEU B N 1
ATOM 4279 C CA . LEU B 1 102 ? -16.359 32 8.555 1 98.5 102 LEU B CA 1
ATOM 4280 C C . LEU B 1 102 ? -16.594 33.531 8.422 1 98.5 102 LEU B C 1
ATOM 4282 O O . LEU B 1 102 ? -15.93 34.188 7.629 1 98.5 102 LEU B O 1
ATOM 4286 N N . ARG B 1 103 ? -17.469 34.062 9.172 1 97.94 103 ARG B N 1
ATOM 4287 C CA . ARG B 1 103 ? -17.812 35.469 9.062 1 97.94 103 ARG B CA 1
ATOM 4288 C C . ARG B 1 103 ? -16.656 36.344 9.531 1 97.94 103 ARG B C 1
ATOM 4290 O O . ARG B 1 103 ? -16.625 37.531 9.258 1 97.94 103 ARG B O 1
ATOM 4297 N N . HIS B 1 104 ? -15.734 35.781 10.211 1 98.56 104 HIS B N 1
ATOM 4298 C CA . HIS B 1 104 ? -14.609 36.562 10.742 1 98.56 104 HIS B CA 1
ATOM 4299 C C . HIS B 1 104 ? -13.383 36.406 9.844 1 98.56 104 HIS B C 1
ATOM 4301 O O . HIS B 1 104 ? -12.289 36.875 10.211 1 98.56 104 HIS B O 1
ATOM 4307 N N . ILE B 1 105 ? -13.5 35.781 8.711 1 98.75 105 ILE B N 1
ATOM 4308 C CA . ILE B 1 105 ? -12.367 35.531 7.824 1 98.75 105 ILE B CA 1
ATOM 4309 C C . ILE B 1 105 ? -12.5 36.375 6.562 1 98.75 105 ILE B C 1
ATOM 4311 O O . ILE B 1 105 ? -13.555 36.375 5.918 1 98.75 105 ILE B O 1
ATOM 4315 N N . ARG B 1 106 ? -11.477 37.094 6.305 1 98.5 106 ARG B N 1
ATOM 4316 C CA . ARG B 1 106 ? -11.352 37.812 5.023 1 98.5 106 ARG B CA 1
ATOM 4317 C C . ARG B 1 106 ? -10.523 36.969 4.043 1 98.5 106 ARG B C 1
ATOM 4319 O O . ARG B 1 106 ? -9.297 36.938 4.148 1 98.5 106 ARG B O 1
ATOM 4326 N N . PHE B 1 107 ? -11.18 36.406 3.07 1 97.94 107 PHE B N 1
ATOM 4327 C CA . PHE B 1 107 ? -10.516 35.562 2.078 1 97.94 107 PHE B CA 1
ATOM 4328 C C . PHE B 1 107 ? -9.852 36.406 1.004 1 97.94 107 PHE B C 1
ATOM 4330 O O . PHE B 1 107 ? -10.117 37.625 0.909 1 97.94 107 PHE B O 1
ATOM 4337 N N . ARG B 1 108 ? -8.945 35.75 0.264 1 97 108 ARG B N 1
ATOM 4338 C CA . ARG B 1 108 ? -8.219 36.375 -0.822 1 97 108 ARG B CA 1
ATOM 4339 C C . ARG B 1 108 ? -7.582 37.688 -0.351 1 97 108 ARG B C 1
ATOM 4341 O O . ARG B 1 108 ? -7.66 38.719 -1.04 1 97 108 ARG B O 1
ATOM 4348 N N . THR B 1 109 ? -7.109 37.688 0.826 1 97.62 109 THR B N 1
ATOM 4349 C CA . THR B 1 109 ? -6.449 38.844 1.447 1 97.62 109 THR B CA 1
ATOM 4350 C C . THR B 1 109 ? -5.078 38.438 1.99 1 97.62 109 THR B C 1
ATOM 4352 O O . THR B 1 109 ? -4.98 37.625 2.906 1 97.62 109 THR B O 1
ATOM 4355 N N . SER B 1 110 ? -4.051 39.031 1.443 1 95.31 110 SER B N 1
ATOM 4356 C CA . SER B 1 110 ? -2.682 38.719 1.85 1 95.31 110 SER B CA 1
ATOM 4357 C C . SER B 1 110 ? -2.166 39.75 2.85 1 95.31 110 SER B C 1
ATOM 4359 O O . SER B 1 110 ? -2.418 40.938 2.701 1 95.31 110 SER B O 1
ATOM 4361 N N . VAL B 1 111 ? -1.548 39.281 3.895 1 94.81 111 VAL B N 1
ATOM 4362 C CA . VAL B 1 111 ? -0.861 40.188 4.812 1 94.81 111 VAL B CA 1
ATOM 4363 C C . VAL B 1 111 ? 0.545 40.469 4.293 1 94.81 111 VAL B C 1
ATOM 4365 O O . VAL B 1 111 ? 1.364 39.562 4.156 1 94.81 111 VAL B O 1
ATOM 4368 N N . CYS B 1 112 ? 0.774 41.688 4.086 1 94.94 112 CYS B N 1
ATOM 4369 C CA . CYS B 1 112 ? 2.027 42.094 3.461 1 94.94 112 CYS B CA 1
ATOM 4370 C C . CYS B 1 112 ? 3.053 42.5 4.512 1 94.94 112 CYS B C 1
ATOM 4372 O O . CYS B 1 112 ? 4.254 42.281 4.324 1 94.94 112 CYS B O 1
ATOM 4374 N N . ARG B 1 113 ? 2.518 43.125 5.543 1 94 113 ARG B N 1
ATOM 4375 C CA . ARG B 1 113 ? 3.436 43.656 6.539 1 94 113 ARG B CA 1
ATOM 4376 C C . ARG B 1 113 ? 2.764 43.75 7.906 1 94 113 ARG B C 1
ATOM 4378 O O . ARG B 1 113 ? 1.592 44.125 8 1 94 113 ARG B O 1
ATOM 4385 N N . VAL B 1 114 ? 3.508 43.375 8.852 1 93.56 114 VAL B N 1
ATOM 4386 C CA . VAL B 1 114 ? 3.137 43.594 10.25 1 93.56 114 VAL B CA 1
ATOM 4387 C C . VAL B 1 114 ? 4.215 44.406 10.961 1 93.56 114 VAL B C 1
ATOM 4389 O O . VAL B 1 114 ? 5.391 44.031 10.953 1 93.56 114 VAL B O 1
ATOM 4392 N N . SER B 1 115 ? 3.736 45.562 11.523 1 94.06 115 SER B N 1
ATOM 4393 C CA . SER B 1 115 ? 4.723 46.406 12.18 1 94.06 115 SER B CA 1
ATOM 4394 C C . SER B 1 115 ? 4.184 46.938 13.5 1 94.06 115 SER B C 1
ATOM 4396 O O . SER B 1 115 ? 2.988 47.219 13.625 1 94.06 115 SER B O 1
ATOM 4398 N N . LYS B 1 116 ? 5.109 47.156 14.414 1 92.62 116 LYS B N 1
ATOM 4399 C CA . LYS B 1 116 ? 4.738 47.844 15.641 1 92.62 116 LYS B CA 1
ATOM 4400 C C . LYS B 1 116 ? 4.406 49.312 15.375 1 92.62 116 LYS B C 1
ATOM 4402 O O . LYS B 1 116 ? 5.078 49.969 14.586 1 92.62 116 LYS B O 1
ATOM 4407 N N . ARG B 1 117 ? 3.322 49.75 16.016 1 92.81 117 ARG B N 1
ATOM 4408 C CA . ARG B 1 117 ? 3.025 51.188 15.914 1 92.81 117 ARG B CA 1
ATOM 4409 C C . ARG B 1 117 ? 4.102 52 16.609 1 92.81 117 ARG B C 1
ATOM 4411 O O . ARG B 1 117 ? 4.781 51.531 17.516 1 92.81 117 ARG B O 1
ATOM 4418 N N . PRO B 1 118 ? 4.191 53.219 16.219 1 93.06 118 PRO B N 1
ATOM 4419 C CA . PRO B 1 118 ? 5.188 54.094 16.859 1 93.06 118 PRO B CA 1
ATOM 4420 C C . PRO B 1 118 ? 5 54.188 18.375 1 93.06 118 PRO B C 1
ATOM 4422 O O . PRO B 1 118 ? 5.98 54.312 19.109 1 93.06 118 PRO B O 1
ATOM 4425 N N . ASP B 1 119 ? 3.834 54.094 18.875 1 94.06 119 ASP B N 1
ATOM 4426 C CA . ASP B 1 119 ? 3.553 54.219 20.297 1 94.06 119 ASP B CA 1
ATOM 4427 C C . ASP B 1 119 ? 3.373 52.844 20.922 1 94.06 119 ASP B C 1
ATOM 4429 O O . ASP B 1 119 ? 2.637 52.688 21.906 1 94.06 119 ASP B O 1
ATOM 4433 N N . PHE B 1 120 ? 3.951 51.844 20.359 1 90 120 PHE B N 1
ATOM 4434 C CA . PHE B 1 120 ? 3.779 50.438 20.766 1 90 120 PHE B CA 1
ATOM 4435 C C . PHE B 1 120 ? 4.074 50.281 22.25 1 90 120 PHE B C 1
ATOM 4437 O O . PHE B 1 120 ? 3.408 49.5 22.953 1 90 120 PHE B O 1
ATOM 4444 N N . ALA B 1 121 ? 5.059 50.969 22.75 1 90.56 121 ALA B N 1
ATOM 4445 C CA . ALA B 1 121 ? 5.465 50.844 24.141 1 90.56 121 ALA B CA 1
ATOM 4446 C C . ALA B 1 121 ? 4.309 51.156 25.094 1 90.56 121 ALA B C 1
ATOM 4448 O O . ALA B 1 121 ? 4.195 50.562 26.156 1 90.56 121 ALA B O 1
ATOM 4449 N N . SER B 1 122 ? 3.404 52.062 24.688 1 91.19 122 SER B N 1
ATOM 4450 C CA . SER B 1 122 ? 2.279 52.469 25.531 1 91.19 122 SER B CA 1
ATOM 4451 C C . SER B 1 122 ? 0.994 51.75 25.094 1 91.19 122 SER B C 1
ATOM 4453 O O . SER B 1 122 ? 0.199 51.344 25.922 1 91.19 122 SER B O 1
ATOM 4455 N N . SER B 1 123 ? 0.854 51.562 23.797 1 89.5 123 SER B N 1
ATOM 4456 C CA . SER B 1 123 ? -0.418 51.062 23.281 1 89.5 123 SER B CA 1
ATOM 4457 C C . SER B 1 123 ? -0.389 49.531 23.141 1 89.5 123 SER B C 1
ATOM 4459 O O . SER B 1 123 ? -1.423 48.875 23.25 1 89.5 123 SER B O 1
ATOM 4461 N N . GLY B 1 124 ? 0.892 48.938 22.812 1 90.19 124 GLY B N 1
ATOM 4462 C CA . GLY B 1 124 ? 1.024 47.5 22.484 1 90.19 124 GLY B CA 1
ATOM 4463 C C . GLY B 1 124 ? 0.376 47.156 21.156 1 90.19 124 GLY B C 1
ATOM 4464 O O . GLY B 1 124 ? 0.117 45.969 20.906 1 90.19 124 GLY B O 1
ATOM 4465 N N . GLN B 1 125 ? 0.174 48.156 20.312 1 92.31 125 GLN B N 1
ATOM 4466 C CA . GLN B 1 125 ? -0.637 47.938 19.109 1 92.31 125 GLN B CA 1
ATOM 4467 C C . GLN B 1 125 ? 0.241 47.75 17.891 1 92.31 125 GLN B C 1
ATOM 4469 O O . GLN B 1 125 ? 1.396 48.156 17.859 1 92.31 125 GLN B O 1
ATOM 4474 N N . TRP B 1 126 ? -0.332 47 16.859 1 94.44 126 TRP B N 1
ATOM 4475 C CA . TRP B 1 126 ? 0.336 46.656 15.609 1 94.44 126 TRP B CA 1
ATOM 4476 C C . TRP B 1 126 ? -0.403 47.25 14.422 1 94.44 126 TRP B C 1
ATOM 4478 O O . TRP B 1 126 ? -1.628 47.406 14.445 1 94.44 126 TRP B O 1
ATOM 4488 N N . GLU B 1 127 ? 0.391 47.625 13.5 1 96.44 127 GLU B N 1
ATOM 4489 C CA . GLU B 1 127 ? -0.175 47.969 12.195 1 96.44 127 GLU B CA 1
ATOM 4490 C C . GLU B 1 127 ? -0.04 46.781 11.234 1 96.44 127 GLU B C 1
ATOM 4492 O O . GLU B 1 127 ? 1.051 46.25 11.062 1 96.44 127 GLU B O 1
ATOM 4497 N N . VAL B 1 128 ? -1.137 46.344 10.641 1 96.06 128 VAL B N 1
ATOM 4498 C CA . VAL B 1 128 ? -1.161 45.25 9.688 1 96.06 128 VAL B CA 1
ATOM 4499 C C . VAL B 1 128 ? -1.595 45.781 8.312 1 96.06 128 VAL B C 1
ATOM 4501 O O . VAL B 1 128 ? -2.672 46.344 8.18 1 96.06 128 VAL B O 1
ATOM 4504 N N . VAL B 1 129 ? -0.727 45.594 7.398 1 97.69 129 VAL B N 1
ATOM 4505 C CA . VAL B 1 129 ? -1.035 46 6.027 1 97.69 129 VAL B CA 1
ATOM 4506 C C . VAL B 1 129 ? -1.457 44.781 5.215 1 97.69 129 VAL B C 1
ATOM 4508 O O . VAL B 1 129 ? -0.733 43.781 5.164 1 97.69 129 VAL B O 1
ATOM 4511 N N . THR B 1 130 ? -2.645 44.844 4.645 1 98 130 THR B N 1
ATOM 4512 C CA . THR B 1 130 ? -3.168 43.719 3.852 1 98 130 THR B CA 1
ATOM 4513 C C . THR B 1 130 ? -3.379 44.156 2.402 1 98 130 THR B C 1
ATOM 4515 O O . THR B 1 130 ? -3.406 45.344 2.096 1 98 130 THR B O 1
ATOM 4518 N N . GLU B 1 131 ? -3.352 43.188 1.559 1 97.06 131 GLU B N 1
ATOM 4519 C CA . GLU B 1 131 ? -3.613 43.406 0.141 1 97.06 131 GLU B CA 1
ATOM 4520 C C . GLU B 1 131 ? -4.723 42.5 -0.371 1 97.06 131 GLU B C 1
ATOM 4522 O O . GLU B 1 131 ? -4.703 41.281 -0.118 1 97.06 131 GLU B O 1
ATOM 4527 N N . SER B 1 132 ? -5.707 43 -0.977 1 96.62 132 SER B N 1
ATOM 4528 C CA . SER B 1 132 ? -6.801 42.281 -1.632 1 96.62 132 SER B CA 1
ATOM 4529 C C . SER B 1 132 ? -7.199 42.969 -2.936 1 96.62 132 SER B C 1
ATOM 4531 O O . SER B 1 132 ? -7.383 44.188 -2.973 1 96.62 132 SER B O 1
ATOM 4533 N N . GLU B 1 133 ? -7.312 42.219 -4.012 1 94.31 133 GLU B N 1
ATOM 4534 C CA . GLU B 1 133 ? -7.684 42.75 -5.328 1 94.31 133 GLU B CA 1
ATOM 4535 C C . GLU B 1 133 ? -6.809 43.938 -5.719 1 94.31 133 GLU B C 1
ATOM 4537 O O . GLU B 1 133 ? -7.316 44.969 -6.195 1 94.31 133 GLU B O 1
ATOM 4542 N N . GLY B 1 134 ? -5.645 43.875 -5.359 1 92 134 GLY B N 1
ATOM 4543 C CA . GLY B 1 134 ? -4.691 44.906 -5.781 1 92 134 GLY B CA 1
ATOM 4544 C C . GLY B 1 134 ? -4.699 46.125 -4.891 1 92 134 GLY B C 1
ATOM 4545 O O . GLY B 1 134 ? -3.932 47.062 -5.113 1 92 134 GLY B O 1
ATOM 4546 N N . LYS B 1 135 ? -5.539 46.156 -3.91 1 96.69 135 LYS B N 1
ATOM 4547 C CA . LYS B 1 135 ? -5.629 47.312 -3.008 1 96.69 135 LYS B CA 1
ATOM 4548 C C . LYS B 1 135 ? -5.043 46.969 -1.64 1 96.69 135 LYS B C 1
ATOM 4550 O O . LYS B 1 135 ? -5.312 45.906 -1.083 1 96.69 135 LYS B O 1
ATOM 4555 N N . GLN B 1 136 ? -4.285 47.938 -1.153 1 97.38 136 GLN B N 1
ATOM 4556 C CA . GLN B 1 136 ? -3.688 47.75 0.167 1 97.38 136 GLN B CA 1
ATOM 4557 C C . GLN B 1 136 ? -4.445 48.562 1.221 1 97.38 136 GLN B C 1
ATOM 4559 O O . GLN B 1 136 ? -4.91 49.656 0.95 1 97.38 136 GLN B O 1
ATOM 4564 N N . GLU B 1 137 ? -4.598 47.969 2.314 1 97.5 137 GLU B N 1
ATOM 4565 C CA . GLU B 1 137 ? -5.254 48.625 3.453 1 97.5 137 GLU B CA 1
ATOM 4566 C C . GLU B 1 137 ? -4.473 48.375 4.742 1 97.5 137 GLU B C 1
ATOM 4568 O O . GLU B 1 137 ? -3.961 47.281 4.973 1 97.5 137 GLU B O 1
ATOM 4573 N N . ALA B 1 138 ? -4.379 49.438 5.508 1 97.56 138 ALA B N 1
ATOM 4574 C CA . ALA B 1 138 ? -3.744 49.312 6.82 1 97.56 138 ALA B CA 1
ATOM 4575 C C . ALA B 1 138 ? -4.781 49.375 7.938 1 97.56 138 ALA B C 1
ATOM 4577 O O . ALA B 1 138 ? -5.75 50.125 7.863 1 97.56 138 ALA B O 1
ATOM 4578 N N . ALA B 1 139 ? -4.598 48.562 8.898 1 97.62 139 ALA B N 1
ATOM 4579 C CA . ALA B 1 139 ? -5.469 48.562 10.078 1 97.62 139 ALA B CA 1
ATOM 4580 C C . ALA B 1 139 ? -4.664 48.312 11.352 1 97.62 139 ALA B C 1
ATOM 4582 O O . ALA B 1 139 ? -3.57 47.719 11.297 1 97.62 139 ALA B O 1
ATOM 4583 N N . ILE B 1 140 ? -5.246 48.781 12.492 1 97.12 140 ILE B N 1
ATOM 4584 C CA . ILE B 1 140 ? -4.559 48.688 13.781 1 97.12 140 ILE B CA 1
ATOM 4585 C C . ILE B 1 140 ? -5.191 47.562 14.602 1 97.12 140 ILE B C 1
ATOM 4587 O O . ILE B 1 140 ? -6.414 47.438 14.648 1 97.12 140 ILE B O 1
ATOM 4591 N N . PHE B 1 141 ? -4.305 46.75 15.156 1 95.19 141 PHE B N 1
ATOM 4592 C CA . PHE B 1 141 ? -4.754 45.656 16 1 95.19 141 PHE B CA 1
ATOM 4593 C C . PHE B 1 141 ? -4.02 45.656 17.328 1 95.19 141 PHE B C 1
ATOM 4595 O O . PHE B 1 141 ? -2.885 46.125 17.422 1 95.19 141 PHE B O 1
ATOM 4602 N N . ASP B 1 142 ? -4.691 45.156 18.359 1 93.69 142 ASP B N 1
ATOM 4603 C CA . ASP B 1 142 ? -4.109 45.062 19.688 1 93.69 142 ASP B CA 1
ATOM 4604 C C . ASP B 1 142 ? -3.203 43.844 19.828 1 93.69 142 ASP B C 1
ATOM 4606 O O . ASP B 1 142 ? -2.365 43.781 20.719 1 93.69 142 ASP B O 1
ATOM 4610 N N . ALA B 1 143 ? -3.281 42.781 18.969 1 92.62 143 ALA B N 1
ATOM 4611 C CA . ALA B 1 143 ? -2.488 41.562 18.938 1 92.62 143 ALA B CA 1
ATOM 4612 C C . ALA B 1 143 ? -2.504 40.938 17.547 1 92.62 143 ALA B C 1
ATOM 4614 O O . ALA B 1 143 ? -3.412 41.188 16.75 1 92.62 143 ALA B O 1
ATOM 4615 N N . VAL B 1 144 ? -1.411 40.219 17.312 1 94 144 VAL B N 1
ATOM 4616 C CA . VAL B 1 144 ? -1.293 39.5 16.031 1 94 144 VAL B CA 1
ATOM 4617 C C . VAL B 1 144 ? -0.934 38.031 16.297 1 94 144 VAL B C 1
ATOM 4619 O O . VAL B 1 144 ? 0.008 37.75 17.031 1 94 144 VAL B O 1
ATOM 4622 N N . LEU B 1 145 ? -1.722 37.094 15.742 1 92.31 145 LEU B N 1
ATOM 4623 C CA . LEU B 1 145 ? -1.424 35.656 15.758 1 92.31 145 LEU B CA 1
ATOM 4624 C C . LEU B 1 145 ? -1.011 35.188 14.367 1 92.31 145 LEU B C 1
ATOM 4626 O O . LEU B 1 145 ? -1.81 35.219 13.43 1 92.31 145 LEU B O 1
ATOM 4630 N N . VAL B 1 146 ? 0.247 34.75 14.305 1 91.31 146 VAL B N 1
ATOM 4631 C CA . VAL B 1 146 ? 0.766 34.281 13.016 1 91.31 146 VAL B CA 1
ATOM 4632 C C . VAL B 1 146 ? 0.5 32.781 12.859 1 91.31 146 VAL B C 1
ATOM 4634 O O . VAL B 1 146 ? 1.142 31.969 13.516 1 91.31 146 VAL B O 1
ATOM 4637 N N . CYS B 1 147 ? -0.446 32.438 11.984 1 90.5 147 CYS B N 1
ATOM 4638 C CA . CYS B 1 147 ? -0.884 31.062 11.742 1 90.5 147 CYS B CA 1
ATOM 4639 C C . CYS B 1 147 ? -0.716 30.688 10.273 1 90.5 147 CYS B C 1
ATOM 4641 O O . CYS B 1 147 ? -1.574 30.016 9.703 1 90.5 147 CYS B O 1
ATOM 4643 N N . SER B 1 148 ? 0.3 31.109 9.578 1 85.19 148 SER B N 1
ATOM 4644 C CA . SER B 1 148 ? 0.476 30.969 8.141 1 85.19 148 SER B CA 1
ATOM 4645 C C . SER B 1 148 ? 1.062 29.609 7.785 1 85.19 148 SER B C 1
ATOM 4647 O O . SER B 1 148 ? 1.115 29.234 6.609 1 85.19 148 SER B O 1
ATOM 4649 N N . GLY B 1 149 ? 1.383 28.828 8.594 1 77.19 149 GLY B N 1
ATOM 4650 C CA . GLY B 1 149 ? 1.984 27.547 8.305 1 77.19 149 GLY B CA 1
ATOM 4651 C C . GLY B 1 149 ? 3.424 27.641 7.84 1 77.19 149 GLY B C 1
ATOM 4652 O O . GLY B 1 149 ? 3.961 28.75 7.703 1 77.19 149 GLY B O 1
ATOM 4653 N N . HIS B 1 150 ? 4.246 26.609 7.668 1 63.81 150 HIS B N 1
ATOM 4654 C CA . HIS B 1 150 ? 5.68 26.609 7.402 1 63.81 150 HIS B CA 1
ATOM 4655 C C . HIS B 1 150 ? 5.988 26.016 6.031 1 63.81 150 HIS B C 1
ATOM 4657 O O . HIS B 1 150 ? 7.094 26.188 5.508 1 63.81 150 HIS B O 1
ATOM 4663 N N . HIS B 1 151 ? 5.141 25.391 5.328 1 57.56 151 HIS B N 1
ATOM 4664 C CA . HIS B 1 151 ? 5.488 24.594 4.148 1 57.56 151 HIS B CA 1
ATOM 4665 C C . HIS B 1 151 ? 5.094 25.328 2.867 1 57.56 151 HIS B C 1
ATOM 4667 O O . HIS B 1 151 ? 4.344 24.781 2.051 1 57.56 151 HIS B O 1
ATOM 4673 N N . THR B 1 152 ? 5.656 26.484 2.627 1 61.56 152 THR B N 1
ATOM 4674 C CA . THR B 1 152 ? 5.082 27.234 1.519 1 61.56 152 THR B CA 1
ATOM 4675 C C . THR B 1 152 ? 6.078 27.344 0.367 1 61.56 152 THR B C 1
ATOM 4677 O O . THR B 1 152 ? 5.688 27.344 -0.802 1 61.56 152 THR B O 1
ATOM 4680 N N . ASN B 1 153 ? 7.344 27.391 0.695 1 62.06 153 ASN B N 1
ATOM 4681 C CA . ASN B 1 153 ? 8.273 27.578 -0.409 1 62.06 153 ASN B CA 1
ATOM 4682 C C . ASN B 1 153 ? 9.094 26.328 -0.678 1 62.06 153 ASN B C 1
ATOM 4684 O O . ASN B 1 153 ? 9.75 25.797 0.224 1 62.06 153 ASN B O 1
ATOM 4688 N N . ALA B 1 154 ? 8.984 25.859 -1.937 1 64.88 154 ALA B N 1
ATOM 4689 C CA . ALA B 1 154 ? 9.758 24.688 -2.365 1 64.88 154 ALA B CA 1
ATOM 4690 C C . ALA B 1 154 ? 11.242 25.016 -2.441 1 64.88 154 ALA B C 1
ATOM 4692 O O . ALA B 1 154 ? 11.633 26.094 -2.883 1 64.88 154 ALA B O 1
ATOM 4693 N N . HIS B 1 155 ? 12.039 24.156 -1.84 1 66.94 155 HIS B N 1
ATOM 4694 C CA . HIS B 1 155 ? 13.484 24.281 -1.966 1 66.94 155 HIS B CA 1
ATOM 4695 C C . HIS B 1 155 ? 14.062 23.141 -2.797 1 66.94 155 HIS B C 1
ATOM 4697 O O . HIS B 1 155 ? 13.867 21.969 -2.469 1 66.94 155 HIS B O 1
ATOM 4703 N N . LEU B 1 156 ? 14.578 23.422 -3.982 1 67.25 156 LEU B N 1
ATOM 4704 C CA . LEU B 1 156 ? 15.289 22.453 -4.809 1 67.25 156 LEU B CA 1
ATOM 4705 C C . LEU B 1 156 ? 16.797 22.719 -4.777 1 67.25 156 LEU B C 1
ATOM 4707 O O . LEU B 1 156 ? 17.266 23.672 -5.375 1 67.25 156 LEU B O 1
ATOM 4711 N N . PRO B 1 157 ? 17.469 21.812 -4.051 1 68.75 157 PRO B N 1
ATOM 4712 C CA . PRO B 1 157 ? 18.922 22.031 -4.039 1 68.75 157 PRO B CA 1
ATOM 4713 C C . PRO B 1 157 ? 19.609 21.562 -5.328 1 68.75 157 PRO B C 1
ATOM 4715 O O . PRO B 1 157 ? 20.469 20.688 -5.289 1 68.75 157 PRO B O 1
ATOM 4718 N N . LEU B 1 158 ? 19.312 22.172 -6.426 1 71 158 LEU B N 1
ATOM 4719 C CA . LEU B 1 158 ? 19.734 21.734 -7.742 1 71 158 LEU B CA 1
ATOM 4720 C C . LEU B 1 158 ? 21.266 21.734 -7.848 1 71 158 LEU B C 1
ATOM 4722 O O . LEU B 1 158 ? 21.844 20.906 -8.531 1 71 158 LEU B O 1
ATOM 4726 N N . SER B 1 159 ? 21.859 22.672 -7.137 1 71.94 159 SER B N 1
ATOM 4727 C CA . SER B 1 159 ? 23.312 22.781 -7.199 1 71.94 159 SER B CA 1
ATOM 4728 C C . SER B 1 159 ? 24 21.609 -6.523 1 71.94 159 SER B C 1
ATOM 4730 O O . SER B 1 159 ? 25.188 21.344 -6.762 1 71.94 159 SER B O 1
ATOM 4732 N N . SER B 1 160 ? 23.188 20.891 -5.801 1 72.88 160 SER B N 1
ATOM 4733 C CA . SER B 1 160 ? 23.766 19.766 -5.066 1 72.88 160 SER B CA 1
ATOM 4734 C C . SER B 1 160 ? 23.812 18.5 -5.93 1 72.88 160 SER B C 1
ATOM 4736 O O . SER B 1 160 ? 24.297 17.453 -5.488 1 72.88 160 SER B O 1
ATOM 4738 N N . PHE B 1 161 ? 23.391 18.672 -7.137 1 81.38 161 PHE B N 1
ATOM 4739 C CA . PHE B 1 161 ? 23.359 17.516 -8.023 1 81.38 161 PHE B CA 1
ATOM 4740 C C . PHE B 1 161 ? 24.125 17.781 -9.305 1 81.38 161 PHE B C 1
ATOM 4742 O O . PHE B 1 161 ? 23.547 18.141 -10.328 1 81.38 161 PHE B O 1
ATOM 4749 N N . PRO B 1 162 ? 25.438 17.5 -9.242 1 84.75 162 PRO B N 1
ATOM 4750 C CA . PRO B 1 1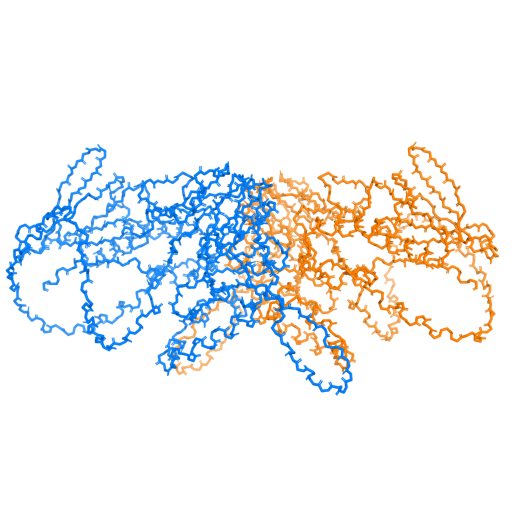62 ? 26.219 17.703 -10.453 1 84.75 162 PRO B CA 1
ATOM 4751 C C . PRO B 1 162 ? 25.656 16.969 -11.672 1 84.75 162 PRO B C 1
ATOM 4753 O O . PRO B 1 162 ? 25.188 15.844 -11.547 1 84.75 162 PRO B O 1
ATOM 4756 N N . GLY B 1 163 ? 25.594 17.688 -12.773 1 84.19 163 GLY B N 1
ATOM 4757 C CA . GLY B 1 163 ? 25.188 17.062 -14.016 1 84.19 163 GLY B CA 1
ATOM 4758 C C . GLY B 1 163 ? 23.688 17.188 -14.273 1 84.19 163 GLY B C 1
ATOM 4759 O O . GLY B 1 163 ? 23.219 16.844 -15.359 1 84.19 163 GLY B O 1
ATOM 4760 N N . LEU B 1 164 ? 22.969 17.688 -13.328 1 82.75 164 LEU B N 1
ATOM 4761 C CA . LEU B 1 164 ? 21.531 17.812 -13.461 1 82.75 164 LEU B CA 1
ATOM 4762 C C . LEU B 1 164 ? 21.172 18.703 -14.648 1 82.75 164 LEU B C 1
ATOM 4764 O O . LEU B 1 164 ? 20.141 18.484 -15.305 1 82.75 164 LEU B O 1
ATOM 4768 N N . GLU B 1 165 ? 21.969 19.641 -14.953 1 83.31 165 GLU B N 1
ATOM 4769 C CA . GLU B 1 165 ? 21.719 20.578 -16.047 1 83.31 165 GLU B CA 1
ATOM 4770 C C . GLU B 1 165 ? 21.703 19.859 -17.391 1 83.31 165 GLU B C 1
ATOM 4772 O O . GLU B 1 165 ? 21.047 20.297 -18.328 1 83.31 165 GLU B O 1
ATOM 4777 N N . LYS B 1 166 ? 22.391 18.766 -17.453 1 82 166 LYS B N 1
ATOM 4778 C CA . LYS B 1 166 ? 22.469 18.016 -18.703 1 82 166 LYS B CA 1
ATOM 4779 C C . LYS B 1 166 ? 21.406 16.922 -18.75 1 82 166 LYS B C 1
ATOM 4781 O O . LYS B 1 166 ? 21.188 16.328 -19.812 1 82 166 LYS B O 1
ATOM 4786 N N . P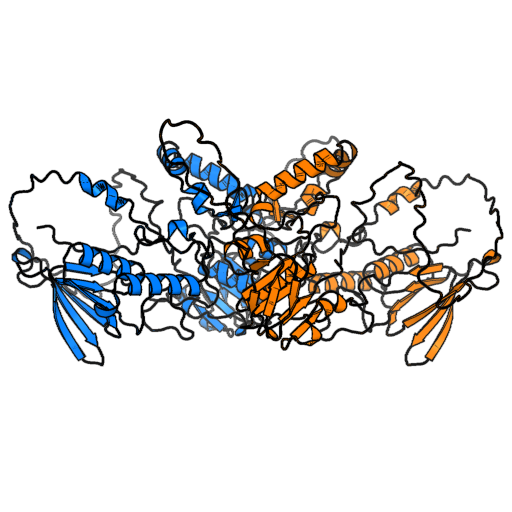HE B 1 167 ? 20.828 16.703 -17.578 1 82.69 167 PHE B N 1
ATOM 4787 C CA . PHE B 1 167 ? 19.875 15.609 -17.484 1 82.69 167 PHE B CA 1
ATOM 4788 C C . PHE B 1 167 ? 18.688 15.852 -18.406 1 82.69 167 PHE B C 1
ATOM 4790 O O . PHE B 1 167 ? 18.078 16.922 -18.375 1 82.69 167 PHE B O 1
ATOM 4797 N N . GLU B 1 168 ? 18.281 14.82 -19.25 1 79.12 168 GLU B N 1
ATOM 4798 C CA . GLU B 1 168 ? 17.234 14.945 -20.25 1 79.12 168 GLU B CA 1
ATOM 4799 C C . GLU B 1 168 ? 15.883 14.523 -19.688 1 79.12 168 GLU B C 1
ATOM 4801 O O . GLU B 1 168 ? 14.844 14.727 -20.312 1 79.12 168 GLU B O 1
ATOM 4806 N N . GLY B 1 169 ? 15.93 13.93 -18.516 1 80.94 169 GLY B N 1
ATOM 4807 C CA . GLY B 1 169 ? 14.672 13.562 -17.875 1 80.94 169 GLY B CA 1
ATOM 4808 C C . GLY B 1 169 ? 13.992 14.734 -17.188 1 80.94 169 GLY B C 1
ATOM 4809 O O . GLY B 1 169 ? 14.383 15.891 -17.391 1 80.94 169 GLY B O 1
ATOM 4810 N N . CYS B 1 170 ? 12.961 14.438 -16.562 1 84.31 170 CYS B N 1
ATOM 4811 C CA . CYS B 1 170 ? 12.195 15.445 -15.836 1 84.31 170 CYS B CA 1
ATOM 4812 C C . CYS B 1 170 ? 12.438 15.352 -14.336 1 84.31 170 CYS B C 1
ATOM 4814 O O . CYS B 1 170 ? 12.688 14.266 -13.812 1 84.31 170 CYS B O 1
ATOM 4816 N N . TYR B 1 171 ? 12.539 16.453 -13.703 1 83.44 171 TYR B N 1
ATOM 4817 C CA . TYR B 1 171 ? 12.602 16.453 -12.242 1 83.44 171 TYR B CA 1
ATOM 4818 C C . TYR B 1 171 ? 11.578 17.422 -11.656 1 83.44 171 TYR B C 1
ATOM 4820 O O . TYR B 1 171 ? 11.25 18.438 -12.266 1 83.44 171 TYR B O 1
ATOM 4828 N N . LEU B 1 172 ? 10.984 17.109 -10.555 1 86 172 LEU B N 1
ATOM 4829 C CA . LEU B 1 172 ? 10 17.969 -9.898 1 86 172 LEU B CA 1
ATOM 4830 C C . LEU B 1 172 ? 10.078 17.828 -8.383 1 86 172 LEU B C 1
ATOM 4832 O O . LEU B 1 172 ? 10.656 16.859 -7.875 1 86 172 LEU B O 1
ATOM 4836 N N . HIS B 1 173 ? 9.609 18.859 -7.707 1 87.31 173 HIS B N 1
ATOM 4837 C CA . HIS B 1 173 ? 9.469 18.828 -6.258 1 87.31 173 HIS B CA 1
ATOM 4838 C C . HIS B 1 173 ? 8.156 18.172 -5.844 1 87.31 173 HIS B C 1
ATOM 4840 O O . HIS B 1 173 ? 7.172 18.203 -6.582 1 87.31 173 HIS B O 1
ATOM 4846 N N . SER B 1 174 ? 8.141 17.578 -4.633 1 88.5 174 SER B N 1
ATOM 4847 C CA . SER B 1 174 ? 6.961 16.891 -4.125 1 88.5 174 SER B CA 1
ATOM 4848 C C . SER B 1 174 ? 5.75 17.812 -4.094 1 88.5 174 SER B C 1
ATOM 4850 O O . SER B 1 174 ? 4.609 17.359 -4.211 1 88.5 174 SER B O 1
ATOM 4852 N N . ARG B 1 175 ? 5.984 19.109 -3.934 1 87.25 175 ARG B N 1
ATOM 4853 C CA . ARG B 1 175 ? 4.914 20.094 -3.932 1 87.25 175 ARG B CA 1
ATOM 4854 C C . ARG B 1 175 ? 4.102 20.031 -5.223 1 87.25 175 ARG B C 1
ATOM 4856 O O . ARG B 1 175 ? 2.896 20.281 -5.219 1 87.25 175 ARG B O 1
ATOM 4863 N N . ASP B 1 176 ? 4.742 19.641 -6.285 1 86.75 176 ASP B N 1
ATOM 4864 C CA . ASP B 1 176 ? 4.109 19.641 -7.598 1 86.75 176 ASP B CA 1
ATOM 4865 C C . ASP B 1 176 ? 3.555 18.266 -7.945 1 86.75 176 ASP B C 1
ATOM 4867 O O . ASP B 1 176 ? 2.84 18.109 -8.938 1 86.75 176 ASP B O 1
ATOM 4871 N N . TYR B 1 177 ? 3.855 17.266 -7.199 1 91.81 177 TYR B N 1
ATOM 4872 C CA . TYR B 1 177 ? 3.303 15.938 -7.414 1 91.81 177 TYR B CA 1
ATOM 4873 C C . TYR B 1 177 ? 1.829 15.891 -7.031 1 91.81 177 TYR B C 1
ATOM 4875 O O . TYR B 1 177 ? 1.448 16.344 -5.949 1 91.81 177 TYR B O 1
ATOM 4883 N N . LYS B 1 178 ? 1.013 15.281 -7.883 1 92.69 178 LYS B N 1
ATOM 4884 C CA . LYS B 1 178 ? -0.42 15.258 -7.598 1 92.69 178 LYS B CA 1
ATOM 4885 C C . LYS B 1 178 ? -0.979 13.844 -7.688 1 92.69 178 LYS B C 1
ATOM 4887 O O . LYS B 1 178 ? -1.812 13.445 -6.867 1 92.69 178 LYS B O 1
ATOM 4892 N N . SER B 1 179 ? -0.499 13.062 -8.68 1 90.56 179 SER B N 1
ATOM 4893 C CA . SER B 1 179 ? -1.006 11.719 -8.914 1 90.56 179 SER B CA 1
ATOM 4894 C C . SER B 1 179 ? 0.035 10.852 -9.617 1 90.56 179 SER B C 1
ATOM 4896 O O . SER B 1 179 ? 0.977 11.367 -10.219 1 90.56 179 SER B O 1
ATOM 4898 N N . PRO B 1 180 ? -0.102 9.562 -9.555 1 91.69 180 PRO B N 1
ATOM 4899 C CA . PRO B 1 180 ? 0.924 8.688 -10.125 1 91.69 180 PRO B CA 1
ATOM 4900 C C . PRO B 1 180 ? 0.747 8.477 -11.633 1 91.69 180 PRO B C 1
ATOM 4902 O O . PRO B 1 180 ? 1.66 7.988 -12.305 1 91.69 180 PRO B O 1
ATOM 4905 N N . GLN B 1 181 ? -0.299 8.82 -12.211 1 86.56 181 GLN B N 1
ATOM 4906 C CA . GLN B 1 181 ? -0.671 8.445 -13.57 1 86.56 181 GLN B CA 1
ATOM 4907 C C . GLN B 1 181 ? 0.365 8.93 -14.578 1 86.56 181 GLN B C 1
ATOM 4909 O O . GLN B 1 181 ? 0.735 8.195 -15.5 1 86.56 181 GLN B O 1
ATOM 4914 N N . PRO B 1 182 ? 0.902 10.148 -14.438 1 87.25 182 PRO B N 1
ATOM 4915 C CA . PRO B 1 182 ? 1.902 10.625 -15.391 1 87.25 182 PRO B CA 1
ATOM 4916 C C . PRO B 1 182 ? 3.189 9.805 -15.367 1 87.25 182 PRO B C 1
ATOM 4918 O O . PRO B 1 182 ? 4.012 9.906 -16.281 1 87.25 182 PRO B O 1
ATOM 4921 N N . PHE B 1 183 ? 3.375 8.977 -14.414 1 89.94 183 PHE B N 1
ATOM 4922 C CA . PHE B 1 183 ? 4.625 8.25 -14.234 1 89.94 183 PHE B CA 1
ATOM 4923 C C . PHE B 1 183 ? 4.48 6.805 -14.688 1 89.94 183 PHE B C 1
ATOM 4925 O O . PHE B 1 183 ? 5.395 5.996 -14.5 1 89.94 183 PHE B O 1
ATOM 4932 N N . PHE B 1 184 ? 3.342 6.492 -15.211 1 87.81 184 PHE B N 1
ATOM 4933 C CA . PHE B 1 184 ? 3.086 5.129 -15.664 1 87.81 184 PHE B CA 1
ATOM 4934 C C . PHE B 1 184 ? 4.18 4.66 -16.609 1 87.81 184 PHE B C 1
ATOM 4936 O O . PHE B 1 184 ? 4.508 5.352 -17.578 1 87.81 184 PHE B O 1
ATOM 4943 N N . GLY B 1 185 ? 4.75 3.531 -16.281 1 86.12 185 GLY B N 1
ATOM 4944 C CA . GLY B 1 185 ? 5.73 2.902 -17.156 1 86.12 185 GLY B CA 1
ATOM 4945 C C . GLY B 1 185 ? 7.09 3.568 -17.094 1 86.12 185 GLY B C 1
ATOM 4946 O O . GLY B 1 185 ? 7.98 3.236 -17.875 1 86.12 185 GLY B O 1
ATOM 4947 N N . LYS B 1 186 ? 7.312 4.484 -16.141 1 88.06 186 LYS B N 1
ATOM 4948 C CA . LYS B 1 186 ? 8.562 5.227 -16.062 1 88.06 186 LYS B CA 1
ATOM 4949 C C . LYS B 1 186 ? 9.445 4.699 -14.93 1 88.06 186 LYS B C 1
ATOM 4951 O O . LYS B 1 186 ? 8.953 4.031 -14.016 1 88.06 186 LYS B O 1
ATOM 4956 N N . ARG B 1 187 ? 10.719 4.891 -15.125 1 90.88 187 ARG B N 1
ATOM 4957 C CA . ARG B 1 187 ? 11.648 4.715 -14.016 1 90.88 187 ARG B CA 1
ATOM 4958 C C . ARG B 1 187 ? 11.82 6.012 -13.234 1 90.88 187 ARG B C 1
ATOM 4960 O O . ARG B 1 187 ? 12.109 7.059 -13.82 1 90.88 187 ARG B O 1
ATOM 4967 N N . VAL B 1 188 ? 11.602 6.004 -11.977 1 93.19 188 VAL B N 1
ATOM 4968 C CA . VAL B 1 188 ? 11.531 7.223 -11.18 1 93.19 188 VAL B CA 1
ATOM 4969 C C . VAL B 1 188 ? 12.516 7.129 -10.008 1 93.19 188 VAL B C 1
ATOM 4971 O O . VAL B 1 188 ? 12.578 6.102 -9.328 1 93.19 188 VAL B O 1
ATOM 4974 N N . VAL B 1 189 ? 13.305 8.141 -9.797 1 91.81 189 VAL B N 1
ATOM 4975 C CA . VAL B 1 189 ? 14.133 8.266 -8.602 1 91.81 189 VAL B CA 1
ATOM 4976 C C . VAL B 1 189 ? 13.508 9.273 -7.637 1 91.81 189 VAL B C 1
ATOM 4978 O O . VAL B 1 189 ? 13.234 10.414 -8.008 1 91.81 189 VAL B O 1
ATOM 4981 N N . VAL B 1 190 ? 13.156 8.867 -6.512 1 93.38 190 VAL B N 1
ATOM 4982 C CA . VAL B 1 190 ? 12.672 9.734 -5.445 1 93.38 190 VAL B CA 1
ATOM 4983 C C . VAL B 1 190 ? 13.812 10.055 -4.484 1 93.38 190 VAL B C 1
ATOM 4985 O O . VAL B 1 190 ? 14.398 9.156 -3.883 1 93.38 190 VAL B O 1
ATOM 4988 N N . VAL B 1 191 ? 14.117 11.336 -4.32 1 90.44 191 VAL B N 1
ATOM 4989 C CA . VAL B 1 191 ? 15.227 11.766 -3.471 1 90.44 191 VAL B CA 1
ATOM 4990 C C . VAL B 1 191 ? 14.68 12.289 -2.145 1 90.44 191 VAL B C 1
ATOM 4992 O O . VAL B 1 191 ? 13.867 13.219 -2.125 1 90.44 191 VAL B O 1
ATOM 4995 N N . GLY B 1 192 ? 15.133 11.711 -1.074 1 88.94 192 GLY B N 1
ATOM 4996 C CA . GLY B 1 192 ? 14.664 12.086 0.247 1 88.94 192 GLY B CA 1
ATOM 4997 C C . GLY B 1 192 ? 13.75 11.047 0.87 1 88.94 192 GLY B C 1
ATOM 4998 O O . GLY B 1 192 ? 12.898 10.469 0.187 1 88.94 192 GLY B O 1
ATOM 4999 N N . ILE B 1 193 ? 13.883 10.852 2.154 1 89.69 193 ILE B N 1
ATOM 5000 C CA . ILE B 1 193 ? 13.172 9.773 2.818 1 89.69 193 ILE B CA 1
ATOM 5001 C C . ILE B 1 193 ? 12.258 10.344 3.904 1 89.69 193 ILE B C 1
ATOM 5003 O O . ILE B 1 193 ? 11.953 9.664 4.887 1 89.69 193 ILE B O 1
ATOM 5007 N N . GLY B 1 194 ? 11.859 11.578 3.785 1 90.75 194 GLY B N 1
ATOM 5008 C CA . GLY B 1 194 ? 10.812 12.117 4.637 1 90.75 194 GLY B CA 1
ATOM 5009 C C . GLY B 1 194 ? 9.438 11.555 4.32 1 90.75 194 GLY B C 1
ATOM 5010 O O . GLY B 1 194 ? 9.297 10.68 3.463 1 90.75 194 GLY B O 1
ATOM 5011 N N . ASN B 1 195 ? 8.453 12.047 4.984 1 92.38 195 ASN B N 1
ATOM 5012 C CA . ASN B 1 195 ? 7.094 11.547 4.812 1 92.38 195 ASN B CA 1
ATOM 5013 C C . ASN B 1 195 ? 6.625 11.688 3.365 1 92.38 195 ASN B C 1
ATOM 5015 O O . ASN B 1 195 ? 6.125 10.719 2.777 1 92.38 195 ASN B O 1
ATOM 5019 N N . SER B 1 196 ? 6.82 12.844 2.82 1 92.12 196 SER B N 1
ATOM 5020 C CA . SER B 1 196 ? 6.391 13.062 1.441 1 92.12 196 SER B CA 1
ATOM 5021 C C . SER B 1 196 ? 7.152 12.164 0.477 1 92.12 196 SER B C 1
ATOM 5023 O O . SER B 1 196 ? 6.566 11.594 -0.446 1 92.12 196 SER B O 1
ATOM 5025 N N . GLY B 1 197 ? 8.461 12.07 0.684 1 92.69 197 GLY B N 1
ATOM 5026 C CA . GLY B 1 197 ? 9.273 11.227 -0.178 1 92.69 197 GLY B CA 1
ATOM 5027 C C . GLY B 1 197 ? 8.828 9.773 -0.181 1 92.69 197 GLY B C 1
ATOM 5028 O O . GLY B 1 197 ? 8.633 9.188 -1.244 1 92.69 197 GLY B O 1
ATOM 5029 N N . ILE B 1 198 ? 8.641 9.227 0.962 1 95.38 198 ILE B N 1
ATOM 5030 C CA . ILE B 1 198 ? 8.297 7.816 1.075 1 95.38 198 ILE B CA 1
ATOM 5031 C C . ILE B 1 198 ? 6.867 7.594 0.59 1 95.38 198 ILE B C 1
ATOM 5033 O O . ILE B 1 198 ? 6.578 6.602 -0.081 1 95.38 198 ILE B O 1
ATOM 5037 N N . ASP B 1 199 ? 5.969 8.508 0.953 1 95.81 199 ASP B N 1
ATOM 5038 C CA . ASP B 1 199 ? 4.602 8.398 0.457 1 95.81 199 ASP B CA 1
ATOM 5039 C C . ASP B 1 199 ? 4.574 8.32 -1.068 1 95.81 199 ASP B C 1
ATOM 5041 O O . ASP B 1 199 ? 3.912 7.453 -1.64 1 95.81 199 ASP B O 1
ATOM 5045 N N . ILE B 1 200 ? 5.277 9.195 -1.65 1 95 200 ILE B N 1
ATOM 5046 C CA . ILE B 1 200 ? 5.289 9.289 -3.105 1 95 200 ILE B CA 1
ATOM 5047 C C . ILE B 1 200 ? 5.973 8.055 -3.697 1 95 200 ILE B C 1
ATOM 5049 O O . ILE B 1 200 ? 5.488 7.48 -4.676 1 95 200 ILE B O 1
ATOM 5053 N N . ALA B 1 201 ? 7.09 7.652 -3.098 1 96.38 201 ALA B N 1
ATOM 5054 C CA . ALA B 1 201 ? 7.781 6.457 -3.574 1 96.38 201 ALA B CA 1
ATOM 5055 C C . ALA B 1 201 ? 6.859 5.242 -3.557 1 96.38 201 ALA B C 1
ATOM 5057 O O . ALA B 1 201 ? 6.785 4.5 -4.539 1 96.38 201 ALA B O 1
ATOM 5058 N N . VAL B 1 202 ? 6.188 5.078 -2.441 1 97.19 202 VAL B N 1
ATOM 5059 C CA . VAL B 1 202 ? 5.293 3.936 -2.289 1 97.19 202 VAL B CA 1
ATOM 5060 C C . VAL B 1 202 ? 4.141 4.043 -3.287 1 97.19 202 VAL B C 1
ATOM 5062 O O . VAL B 1 202 ? 3.814 3.074 -3.975 1 97.19 202 VAL B O 1
ATOM 5065 N N . GLU B 1 203 ? 3.57 5.172 -3.375 1 95.38 203 GLU B N 1
ATOM 5066 C CA . GLU B 1 203 ? 2.459 5.367 -4.305 1 95.38 203 GLU B CA 1
ATOM 5067 C C . GLU B 1 203 ? 2.893 5.109 -5.746 1 95.38 203 GLU B C 1
ATOM 5069 O O . GLU B 1 203 ? 2.211 4.402 -6.488 1 95.38 203 GLU B O 1
ATOM 5074 N N . LEU B 1 204 ? 4.023 5.641 -6.137 1 94.38 204 LEU B N 1
ATOM 5075 C CA . LEU B 1 204 ? 4.527 5.492 -7.496 1 94.38 204 LEU B CA 1
ATOM 5076 C C . LEU B 1 204 ? 4.879 4.039 -7.793 1 94.38 204 LEU B C 1
ATOM 5078 O O . LEU B 1 204 ? 4.82 3.604 -8.945 1 94.38 204 LEU B O 1
ATOM 5082 N N . SER B 1 205 ? 5.211 3.301 -6.773 1 95.62 205 SER B N 1
ATOM 5083 C CA . SER B 1 205 ? 5.664 1.926 -6.961 1 95.62 205 SER B CA 1
ATOM 5084 C C . SER B 1 205 ? 4.535 1.04 -7.48 1 95.62 205 SER B C 1
ATOM 5086 O O . SER B 1 205 ? 4.781 -0.057 -7.984 1 95.62 205 SER B O 1
ATOM 5088 N N . HIS B 1 206 ? 3.334 1.496 -7.398 1 92.25 206 HIS B N 1
ATOM 5089 C CA . HIS B 1 206 ? 2.191 0.747 -7.906 1 92.25 206 HIS B CA 1
ATOM 5090 C C . HIS B 1 206 ? 1.972 1.019 -9.391 1 92.25 206 HIS B C 1
ATOM 5092 O O . HIS B 1 206 ? 1.224 0.296 -10.055 1 92.25 206 HIS B O 1
ATOM 5098 N N . THR B 1 207 ? 2.6 2.018 -9.898 1 89.69 207 THR B N 1
ATOM 5099 C CA . THR B 1 207 ? 2.271 2.453 -11.258 1 89.69 207 THR B CA 1
ATOM 5100 C C . THR B 1 207 ? 3.527 2.527 -12.117 1 89.69 207 THR B C 1
ATOM 5102 O O . THR B 1 207 ? 3.52 2.098 -13.273 1 89.69 207 THR B O 1
ATOM 5105 N N . ALA B 1 208 ? 4.594 3.01 -11.555 1 91.44 208 ALA B N 1
ATOM 5106 C CA . ALA B 1 208 ? 5.84 3.178 -12.305 1 91.44 208 ALA B CA 1
ATOM 5107 C C . ALA B 1 208 ? 6.465 1.827 -12.641 1 91.44 208 ALA B C 1
ATOM 5109 O O . ALA B 1 208 ? 6.137 0.813 -12.016 1 91.44 208 ALA B O 1
ATOM 5110 N N . LYS B 1 209 ? 7.273 1.849 -13.664 1 91.56 209 LYS B N 1
ATOM 5111 C CA . LYS B 1 209 ? 8.008 0.634 -14 1 91.56 209 LYS B CA 1
ATOM 5112 C C . LYS B 1 209 ? 8.953 0.228 -12.875 1 91.56 209 LYS B C 1
ATOM 5114 O O . LYS B 1 209 ? 9.047 -0.952 -12.531 1 91.56 209 LYS B O 1
ATOM 5119 N N . GLN B 1 210 ? 9.633 1.174 -12.391 1 92 210 GLN B N 1
ATOM 5120 C CA . GLN B 1 210 ? 10.562 0.953 -11.289 1 92 210 GLN B CA 1
ATOM 5121 C C . GLN B 1 210 ? 10.797 2.24 -10.5 1 92 210 GLN B C 1
ATOM 5123 O O . GLN B 1 210 ? 10.945 3.314 -11.086 1 92 210 GLN B O 1
ATOM 5128 N N . VAL B 1 211 ? 10.727 2.166 -9.172 1 95.19 211 VAL B N 1
ATOM 5129 C CA . VAL B 1 211 ? 10.992 3.312 -8.305 1 95.19 211 VAL B CA 1
ATOM 5130 C C . VAL B 1 211 ? 12.289 3.082 -7.531 1 95.19 211 VAL B C 1
ATOM 5132 O O . VAL B 1 211 ? 12.5 2.006 -6.969 1 95.19 211 VAL B O 1
ATOM 5135 N N . PHE B 1 212 ? 13.156 4.055 -7.562 1 93.06 212 PHE B N 1
ATOM 5136 C CA . PHE B 1 212 ? 14.375 4.082 -6.762 1 93.06 212 PHE B CA 1
ATOM 5137 C C . PHE B 1 212 ? 14.281 5.141 -5.672 1 93.06 212 PHE B C 1
ATOM 5139 O O . PHE B 1 212 ? 13.977 6.305 -5.953 1 93.06 212 PHE B O 1
ATOM 5146 N N . LEU B 1 213 ? 14.438 4.75 -4.449 1 94.56 213 LEU B N 1
ATOM 5147 C CA . LEU B 1 213 ? 14.422 5.66 -3.311 1 94.56 213 LEU B CA 1
ATOM 5148 C C . LEU B 1 213 ? 15.836 5.977 -2.844 1 94.56 213 LEU B C 1
ATOM 5150 O O . LEU B 1 213 ? 16.516 5.113 -2.299 1 94.56 213 LEU B O 1
ATOM 5154 N N . SER B 1 214 ? 16.219 7.18 -3.082 1 91.69 214 SER B N 1
ATOM 5155 C CA . SER B 1 214 ? 17.578 7.602 -2.744 1 91.69 214 SER B CA 1
ATOM 5156 C C . SER B 1 214 ? 17.609 8.328 -1.402 1 91.69 214 SER B C 1
ATOM 5158 O O . SER B 1 214 ? 16.828 9.258 -1.175 1 91.69 214 SER B O 1
ATOM 5160 N N . THR B 1 215 ? 18.438 7.855 -0.542 1 90.12 215 THR B N 1
ATOM 5161 C CA . THR B 1 215 ? 18.578 8.492 0.763 1 90.12 215 THR B CA 1
ATOM 5162 C C . THR B 1 215 ? 20.047 8.609 1.156 1 90.12 215 THR B C 1
ATOM 5164 O O . THR B 1 215 ? 20.844 7.703 0.897 1 90.12 215 THR B O 1
ATOM 5167 N N . ARG B 1 216 ? 20.375 9.703 1.76 1 85.12 216 ARG B N 1
ATOM 5168 C CA . ARG B 1 216 ? 21.734 9.938 2.238 1 85.12 216 ARG B CA 1
ATOM 5169 C C . ARG B 1 216 ? 21.906 9.414 3.66 1 85.12 216 ARG B C 1
ATOM 5171 O O . ARG B 1 216 ? 22.906 8.773 3.969 1 85.12 216 ARG B O 1
ATOM 5178 N N . ARG B 1 217 ? 21.016 9.609 4.535 1 87.5 217 ARG B N 1
ATOM 5179 C CA . ARG B 1 217 ? 21.219 9.367 5.961 1 87.5 217 ARG B CA 1
ATOM 5180 C C . ARG B 1 217 ? 20.312 8.25 6.457 1 87.5 217 ARG B C 1
ATOM 5182 O O . ARG B 1 217 ? 20.5 7.742 7.566 1 87.5 217 ARG B O 1
ATOM 5189 N N . GLY B 1 218 ? 19.344 7.793 5.672 1 90 218 GLY B N 1
ATOM 5190 C CA . GLY B 1 218 ? 18.375 6.828 6.156 1 90 218 GLY B CA 1
ATOM 5191 C C . GLY B 1 218 ? 17.344 7.43 7.094 1 90 218 GLY B C 1
ATOM 5192 O O . GLY B 1 218 ? 17.328 8.648 7.305 1 90 218 GLY B O 1
ATOM 5193 N N . SER B 1 219 ? 16.438 6.645 7.559 1 93.06 219 SER B N 1
ATOM 5194 C CA . SER B 1 219 ? 15.414 7.082 8.492 1 93.06 219 SER B CA 1
ATOM 5195 C C . SER B 1 219 ? 14.781 5.898 9.219 1 93.06 219 SER B C 1
ATOM 5197 O O . SER B 1 219 ? 14.781 4.777 8.703 1 93.06 219 SER B O 1
ATOM 5199 N N . TRP B 1 220 ? 14.398 6.191 10.484 1 94.31 220 TRP B N 1
ATOM 5200 C CA . TRP B 1 220 ? 13.523 5.246 11.172 1 94.31 220 TRP B CA 1
ATOM 5201 C C . TRP B 1 220 ? 12.102 5.344 10.641 1 94.31 220 TRP B C 1
ATOM 5203 O O . TRP B 1 220 ? 11.539 6.438 10.555 1 94.31 220 TRP B O 1
ATOM 5213 N N . VAL B 1 221 ? 11.586 4.223 10.219 1 95.12 221 VAL B N 1
ATOM 5214 C CA . VAL B 1 221 ? 10.25 4.207 9.641 1 95.12 221 VAL B CA 1
ATOM 5215 C C . VAL B 1 221 ? 9.25 3.678 10.664 1 95.12 221 VAL B C 1
ATOM 5217 O O . VAL B 1 221 ? 9.32 2.514 11.062 1 95.12 221 VAL B O 1
ATOM 5220 N N . LEU B 1 222 ? 8.344 4.527 11.07 1 93.44 222 LEU B N 1
ATOM 5221 C CA . LEU B 1 222 ? 7.25 4.156 11.961 1 93.44 222 LEU B CA 1
ATOM 5222 C C . LEU B 1 222 ? 6.027 3.701 11.164 1 93.44 222 LEU B C 1
ATOM 5224 O O . LEU B 1 222 ? 6.027 3.764 9.938 1 93.44 222 LEU B O 1
ATOM 5228 N N . TYR B 1 223 ? 5.031 3.189 11.922 1 93.5 223 TYR B N 1
ATOM 5229 C CA . TYR B 1 223 ? 3.822 2.646 11.312 1 93.5 223 TYR B CA 1
ATOM 5230 C C . TYR B 1 223 ? 2.572 3.266 11.922 1 93.5 223 TYR B C 1
ATOM 5232 O O . TYR B 1 223 ? 2.584 3.68 13.086 1 93.5 223 TYR B O 1
ATOM 5240 N N . ARG B 1 224 ? 1.561 3.338 11.109 1 95.06 224 ARG B N 1
ATOM 5241 C CA . ARG B 1 224 ? 0.255 3.746 11.617 1 95.06 224 ARG B CA 1
ATOM 5242 C C . ARG B 1 224 ? -0.405 2.615 12.398 1 95.06 224 ARG B C 1
ATOM 5244 O O . ARG B 1 224 ? -0.965 2.842 13.477 1 95.06 224 ARG B O 1
ATOM 5251 N N . VAL B 1 225 ? -0.347 1.417 11.828 1 95.69 225 VAL B N 1
ATOM 5252 C CA . VAL B 1 225 ? -0.947 0.252 12.469 1 95.69 225 VAL B CA 1
ATOM 5253 C C . VAL B 1 225 ? 0.011 -0.315 13.516 1 95.69 225 VAL B C 1
ATOM 5255 O O . VAL B 1 225 ? 0.976 -1.004 13.172 1 95.69 225 VAL B O 1
ATOM 5258 N N . ALA B 1 226 ? -0.263 -0.03 14.742 1 91.69 226 ALA B N 1
ATOM 5259 C CA . ALA B 1 226 ? 0.596 -0.496 15.828 1 91.69 226 ALA B CA 1
ATOM 5260 C C . ALA B 1 226 ? 0.081 -1.809 16.406 1 91.69 226 ALA B C 1
ATOM 5262 O O . ALA B 1 226 ? -0.643 -2.551 15.742 1 91.69 226 ALA B O 1
ATOM 5263 N N . ASP B 1 227 ? 0.575 -2.117 17.578 1 88.44 227 ASP B N 1
ATOM 5264 C CA . ASP B 1 227 ? 0.258 -3.398 18.203 1 88.44 227 ASP B CA 1
ATOM 5265 C C . ASP B 1 227 ? -1.252 -3.602 18.297 1 88.44 227 ASP B C 1
ATOM 5267 O O . ASP B 1 227 ? -1.987 -2.672 18.641 1 88.44 227 ASP B O 1
ATOM 5271 N N . ASN B 1 228 ? -1.69 -4.793 17.953 1 91.44 228 ASN B N 1
ATOM 5272 C CA . ASN B 1 228 ? -3.086 -5.215 18 1 91.44 228 ASN B CA 1
ATOM 5273 C C . ASN B 1 228 ? -3.957 -4.398 17.047 1 91.44 228 ASN B C 1
ATOM 5275 O O . ASN B 1 228 ? -5.18 -4.379 17.188 1 91.44 228 ASN B O 1
ATOM 5279 N N . GLY B 1 229 ? -3.318 -3.631 16.203 1 92.62 229 GLY B N 1
ATOM 5280 C CA . GLY B 1 229 ? -4.055 -2.906 15.18 1 92.62 229 GLY B CA 1
ATOM 5281 C C . GLY B 1 229 ? -4.477 -1.517 15.617 1 92.62 229 GLY B C 1
ATOM 5282 O O . GLY B 1 229 ? -5.195 -0.822 14.898 1 92.62 229 GLY B O 1
ATOM 5283 N N . TYR B 1 230 ? -4.023 -1.076 16.766 1 91.75 230 TYR B N 1
ATOM 5284 C CA . TYR B 1 230 ? -4.363 0.259 17.25 1 91.75 230 TYR B CA 1
ATOM 5285 C C . TYR B 1 230 ? -3.465 1.312 16.609 1 91.75 230 TYR B C 1
ATOM 5287 O O . TYR B 1 230 ? -2.348 1.01 16.188 1 91.75 230 TYR B O 1
ATOM 5295 N N . PRO B 1 231 ? -3.992 2.523 16.5 1 90.88 231 PRO B N 1
ATOM 5296 C CA . PRO B 1 231 ? -3.117 3.594 16.031 1 90.88 231 PRO B CA 1
ATOM 5297 C C . PRO B 1 231 ? -1.848 3.736 16.859 1 90.88 231 PRO B C 1
ATOM 5299 O O . PRO B 1 231 ? -1.887 3.568 18.078 1 90.88 231 PRO B O 1
ATOM 5302 N N . PHE B 1 232 ? -0.833 4 16.234 1 86.5 232 PHE B N 1
ATOM 5303 C CA . PHE B 1 232 ? 0.476 4.07 16.875 1 86.5 232 PHE B CA 1
ATOM 5304 C C . PHE B 1 232 ? 0.485 5.125 17.969 1 86.5 232 PHE B C 1
ATOM 5306 O O . PHE B 1 232 ? 1.024 4.895 19.047 1 86.5 232 PHE B O 1
ATOM 5313 N N . ASP B 1 233 ? -0.034 6.25 17.672 1 80.69 233 ASP B N 1
ATOM 5314 C CA . ASP B 1 233 ? 0.05 7.348 18.625 1 80.69 233 ASP B CA 1
ATOM 5315 C C . ASP B 1 233 ? -0.852 7.094 19.828 1 80.69 233 ASP B C 1
ATOM 5317 O O . ASP B 1 233 ? -0.626 7.648 20.906 1 80.69 233 ASP B O 1
ATOM 5321 N N . PHE B 1 234 ? -1.863 6.297 19.688 1 71.88 234 PHE B N 1
ATOM 5322 C CA . PHE B 1 234 ? -2.674 5.867 20.812 1 71.88 234 PHE B CA 1
ATOM 5323 C C . PHE B 1 234 ? -1.865 4.988 21.766 1 71.88 234 PHE B C 1
ATOM 5325 O O . PHE B 1 234 ? -1.997 5.09 22.984 1 71.88 234 PHE B O 1
ATOM 5332 N N . SER B 1 235 ? -1.034 4.25 21.188 1 64.31 235 SER B N 1
ATOM 5333 C CA . SER B 1 235 ? -0.301 3.234 21.938 1 64.31 235 SER B CA 1
ATOM 5334 C C . SER B 1 235 ? 0.916 3.832 22.641 1 64.31 235 SER B C 1
ATOM 5336 O O . SER B 1 235 ? 1.303 3.381 23.719 1 64.31 235 SER B O 1
ATOM 5338 N N . TYR B 1 236 ? 1.401 4.887 22.062 1 63.53 236 TYR B N 1
ATOM 5339 C CA . TYR B 1 236 ? 2.703 5.293 22.578 1 63.53 236 TYR B CA 1
ATOM 5340 C C . TYR B 1 236 ? 2.639 6.699 23.172 1 63.53 236 TYR B C 1
ATOM 5342 O O . TYR B 1 236 ? 3.602 7.164 23.781 1 63.53 236 TYR B O 1
ATOM 5350 N N . LEU B 1 237 ? 1.487 7.297 23.016 1 61.59 237 LEU B N 1
ATOM 5351 C CA . LEU B 1 237 ? 1.391 8.641 23.578 1 61.59 237 LEU B CA 1
ATOM 5352 C C . LEU B 1 237 ? 0.428 8.664 24.766 1 61.59 237 LEU B C 1
ATOM 5354 O O . LEU B 1 237 ? -0.043 9.734 25.156 1 61.59 237 LEU B O 1
ATOM 5358 N N . SER B 1 238 ? 0.311 7.586 25.391 1 57.78 238 SER B N 1
ATOM 5359 C CA . SER B 1 238 ? -0.529 7.574 26.578 1 57.78 238 SER B CA 1
ATOM 5360 C C . SER B 1 238 ? 0.173 8.25 27.766 1 57.78 238 SER B C 1
ATOM 5362 O O . SER B 1 238 ? 1.391 8.438 27.734 1 57.78 238 SER B O 1
ATOM 5364 N N . ARG B 1 239 ? -0.627 8.883 28.609 1 58.31 239 ARG B N 1
ATOM 5365 C CA . ARG B 1 239 ? -0.084 9.469 29.828 1 58.31 239 ARG B CA 1
ATOM 5366 C C . ARG B 1 239 ? 0.926 8.539 30.5 1 58.31 239 ARG B C 1
ATOM 5368 O O . ARG B 1 239 ? 1.938 8.984 31.031 1 58.31 239 ARG B O 1
ATOM 5375 N N . PHE B 1 240 ? 0.603 7.332 30.406 1 58.53 240 PHE B N 1
ATOM 5376 C CA . PHE B 1 240 ? 1.51 6.332 30.953 1 58.53 240 PHE B CA 1
ATOM 5377 C C . PHE B 1 240 ? 2.848 6.352 30.234 1 58.53 240 PHE B C 1
ATOM 5379 O O . PHE B 1 240 ? 3.906 6.344 30.859 1 58.53 240 PHE B O 1
ATOM 5386 N N . MET B 1 241 ? 2.719 6.426 28.938 1 64.5 241 MET B N 1
ATOM 5387 C CA . MET B 1 241 ? 3.957 6.449 28.156 1 64.5 241 MET B CA 1
ATOM 5388 C C . MET B 1 241 ? 4.727 7.746 28.406 1 64.5 241 MET B C 1
ATOM 5390 O O . MET B 1 241 ? 5.957 7.746 28.422 1 64.5 241 MET B O 1
ATOM 5394 N N . GLN B 1 242 ? 3.992 8.789 28.609 1 64.56 242 GLN B N 1
ATOM 5395 C CA . GLN B 1 242 ? 4.633 10.055 28.969 1 64.56 242 GLN B CA 1
ATOM 5396 C C . GLN B 1 242 ? 5.375 9.938 30.297 1 64.56 242 GLN B C 1
ATOM 5398 O O . GLN B 1 242 ? 6.461 10.5 30.469 1 64.56 242 GLN B O 1
ATOM 5403 N N . LEU B 1 243 ? 4.754 9.273 31.203 1 63.66 243 LEU B N 1
ATOM 5404 C CA . LEU B 1 243 ? 5.406 9.023 32.5 1 63.66 243 LEU B CA 1
ATOM 5405 C C . LEU B 1 243 ? 6.691 8.227 32.312 1 63.66 243 LEU B C 1
ATOM 5407 O O . LEU B 1 243 ? 7.723 8.562 32.906 1 63.66 243 LEU B O 1
ATOM 5411 N N . ILE B 1 244 ? 6.602 7.277 31.531 1 67.69 244 ILE B N 1
ATOM 5412 C CA . ILE B 1 244 ? 7.773 6.457 31.25 1 67.69 244 ILE B CA 1
ATOM 5413 C C . ILE B 1 244 ? 8.852 7.305 30.578 1 67.69 244 ILE B C 1
ATOM 5415 O O . ILE B 1 244 ? 10.031 7.191 30.906 1 67.69 244 ILE B O 1
ATOM 5419 N N . HIS B 1 245 ? 8.43 8.125 29.656 1 70.69 245 HIS B N 1
ATOM 5420 C CA . HIS B 1 245 ? 9.344 9.008 28.938 1 70.69 245 HIS B CA 1
ATOM 5421 C C . HIS B 1 245 ? 10.055 9.961 29.891 1 70.69 245 HIS B C 1
ATOM 5423 O O . HIS B 1 245 ? 11.227 10.289 29.688 1 70.69 245 HIS B O 1
ATOM 5429 N N . ASN B 1 246 ? 9.359 10.273 30.953 1 70.69 246 ASN B N 1
ATOM 5430 C CA . ASN B 1 246 ? 9.922 11.203 31.922 1 70.69 246 ASN B CA 1
ATOM 5431 C C . ASN B 1 246 ? 10.883 10.508 32.875 1 70.69 246 ASN B C 1
ATOM 5433 O O . ASN B 1 246 ? 11.781 11.141 33.438 1 70.69 246 ASN B O 1
ATOM 5437 N N . LEU B 1 247 ? 10.703 9.258 33.094 1 76.44 247 LEU B N 1
ATOM 5438 C CA . LEU B 1 247 ? 11.453 8.523 34.125 1 76.44 247 LEU B CA 1
ATOM 5439 C C . LEU B 1 247 ? 12.633 7.785 33.5 1 76.44 247 LEU B C 1
ATOM 5441 O O . LEU B 1 247 ? 13.625 7.516 34.156 1 76.44 247 LEU B O 1
ATOM 5445 N N . VAL B 1 248 ? 12.523 7.492 32.281 1 80.38 248 VAL B N 1
ATOM 5446 C CA . VAL B 1 248 ? 13.5 6.633 31.641 1 80.38 248 VAL B CA 1
ATOM 5447 C C . VAL B 1 248 ? 14.422 7.477 30.766 1 80.38 248 VAL B C 1
ATOM 5449 O O . VAL B 1 248 ? 13.953 8.328 30 1 80.38 248 VAL B O 1
ATOM 5452 N N . PRO B 1 249 ? 15.773 7.34 30.922 1 82.5 249 PRO B N 1
ATOM 5453 C CA . PRO B 1 249 ? 16.703 8.062 30.062 1 82.5 249 PRO B CA 1
ATOM 5454 C C . PRO B 1 249 ? 16.391 7.887 28.578 1 82.5 249 PRO B C 1
ATOM 5456 O O . PRO B 1 249 ? 15.984 6.805 28.156 1 82.5 249 PRO B O 1
ATOM 5459 N N . THR B 1 250 ? 16.594 8.93 27.812 1 81.94 250 THR B N 1
ATOM 5460 C CA . THR B 1 250 ? 16.281 8.953 26.391 1 81.94 250 THR B CA 1
ATOM 5461 C C . THR B 1 250 ? 17.062 7.863 25.656 1 81.94 250 THR B C 1
ATOM 5463 O O . THR B 1 250 ? 16.547 7.281 24.688 1 81.94 250 THR B O 1
ATOM 5466 N N . SER B 1 251 ? 18.219 7.539 26.125 1 85 251 SER B N 1
ATOM 5467 C CA . SER B 1 251 ? 19.031 6.516 25.484 1 85 251 SER B CA 1
ATOM 5468 C C . SER B 1 251 ? 18.375 5.145 25.578 1 85 251 SER B C 1
ATOM 5470 O O . SER B 1 251 ? 18.391 4.371 24.609 1 85 251 SER B O 1
ATOM 5472 N N . ILE B 1 252 ? 17.797 4.863 26.688 1 85.56 252 ILE B N 1
ATOM 5473 C CA . ILE B 1 252 ? 17.141 3.582 26.891 1 85.56 252 ILE B CA 1
ATOM 5474 C C . ILE B 1 252 ? 15.852 3.531 26.062 1 85.56 252 ILE B C 1
ATOM 5476 O O . ILE B 1 252 ? 15.539 2.504 25.453 1 85.56 252 ILE B O 1
ATOM 5480 N N . LEU B 1 253 ? 15.188 4.664 26.047 1 83 253 LEU B N 1
ATOM 5481 C CA . LEU B 1 253 ? 13.969 4.734 25.25 1 83 253 LEU B CA 1
ATOM 5482 C C . LEU B 1 253 ? 14.281 4.559 23.766 1 83 253 LEU B C 1
ATOM 5484 O O . LEU B 1 253 ? 13.57 3.838 23.062 1 83 253 LEU B O 1
ATOM 5488 N N . ASN B 1 254 ? 15.328 5.223 23.344 1 87.12 254 ASN B N 1
ATOM 5489 C CA . ASN B 1 254 ? 15.766 5.066 21.969 1 87.12 254 ASN B CA 1
ATOM 5490 C C . ASN B 1 254 ? 16.109 3.613 21.641 1 87.12 254 ASN B C 1
ATOM 5492 O O . ASN B 1 254 ? 15.688 3.092 20.609 1 87.12 254 ASN B O 1
ATOM 5496 N N . PHE B 1 255 ? 16.797 3.051 22.547 1 88.81 255 PHE B N 1
ATOM 5497 C CA . PHE B 1 255 ? 17.203 1.662 22.344 1 88.81 255 PHE B CA 1
ATOM 5498 C C . PHE B 1 255 ? 15.977 0.763 22.219 1 88.81 255 PHE B C 1
ATOM 5500 O O . PHE B 1 255 ? 15.906 -0.069 21.312 1 88.81 255 PHE B O 1
ATOM 5507 N N . PHE B 1 256 ? 15.07 0.932 23.078 1 87.44 256 PHE B N 1
ATOM 5508 C CA . PHE B 1 256 ? 13.867 0.112 23.062 1 87.44 256 PHE B CA 1
ATOM 5509 C C . PHE B 1 256 ? 13.047 0.359 21.797 1 87.44 256 PHE B C 1
ATOM 5511 O O . PHE B 1 256 ? 12.555 -0.585 21.172 1 87.44 256 PHE B O 1
ATOM 5518 N N . MET B 1 257 ? 12.914 1.589 21.469 1 87.81 257 MET B N 1
ATOM 5519 C CA . MET B 1 257 ? 12.148 1.935 20.266 1 87.81 257 MET B CA 1
ATOM 5520 C C . MET B 1 257 ? 12.82 1.393 19.016 1 87.81 257 MET B C 1
ATOM 5522 O O . MET B 1 257 ? 12.148 0.895 18.109 1 87.81 257 MET B O 1
ATOM 5526 N N . GLU B 1 258 ? 14.117 1.54 18.969 1 92.31 258 GLU B N 1
ATOM 5527 C CA . GLU B 1 258 ? 14.867 0.989 17.844 1 92.31 258 GLU B CA 1
ATOM 5528 C C . GLU B 1 258 ? 14.68 -0.522 17.75 1 92.31 258 GLU B C 1
ATOM 5530 O O . GLU B 1 258 ? 14.5 -1.061 16.656 1 92.31 258 GLU B O 1
ATOM 5535 N N . TRP B 1 259 ? 14.758 -1.133 18.875 1 92.88 259 TRP B N 1
ATOM 5536 C CA . TRP B 1 259 ? 14.562 -2.578 18.906 1 92.88 259 TRP B CA 1
ATOM 5537 C C . TRP B 1 259 ? 13.172 -2.957 18.391 1 92.88 259 TRP B C 1
ATOM 5539 O O . TRP B 1 259 ? 13.039 -3.877 17.578 1 92.88 259 TRP B O 1
ATOM 5549 N N . LYS B 1 260 ? 12.188 -2.312 18.844 1 90.19 260 LYS B N 1
ATOM 5550 C CA . LYS B 1 260 ? 10.82 -2.592 18.438 1 90.19 260 LYS B CA 1
ATOM 5551 C C . LYS B 1 260 ? 10.633 -2.369 16.938 1 90.19 260 LYS B C 1
ATOM 5553 O O . LYS B 1 260 ? 10 -3.18 16.25 1 90.19 260 LYS B O 1
ATOM 5558 N N . LEU B 1 261 ? 11.18 -1.283 16.438 1 93.12 261 LEU B N 1
ATOM 5559 C CA . LEU B 1 261 ? 11.062 -0.967 15.023 1 93.12 261 LEU B CA 1
ATOM 5560 C C . LEU B 1 261 ? 11.805 -1.996 14.18 1 93.12 261 LEU B C 1
ATOM 5562 O O . LEU B 1 261 ? 11.297 -2.424 13.133 1 93.12 261 LEU B O 1
ATOM 5566 N N . ASN B 1 262 ? 12.938 -2.408 14.656 1 95.06 262 ASN B N 1
ATOM 5567 C CA . ASN B 1 262 ? 13.719 -3.396 13.922 1 95.06 262 ASN B CA 1
ATOM 5568 C C . ASN B 1 262 ? 13.086 -4.781 13.992 1 95.06 262 ASN B C 1
ATOM 5570 O O . ASN B 1 262 ? 13.289 -5.609 13.102 1 95.06 262 ASN B O 1
ATOM 5574 N N . ALA B 1 263 ? 12.367 -5.02 15.07 1 92.5 263 ALA B N 1
ATOM 5575 C CA . ALA B 1 263 ? 11.648 -6.285 15.18 1 92.5 263 ALA B CA 1
ATOM 5576 C C . ALA B 1 263 ? 10.555 -6.395 14.125 1 92.5 263 ALA B C 1
ATOM 5578 O O . ALA B 1 263 ? 10.227 -7.492 13.672 1 92.5 263 ALA B O 1
ATOM 5579 N N . ARG B 1 264 ? 10.031 -5.312 13.75 1 92.19 264 ARG B N 1
ATOM 5580 C CA . ARG B 1 264 ? 9.047 -5.293 12.672 1 92.19 264 ARG B CA 1
ATOM 5581 C C . ARG B 1 264 ? 9.711 -5.473 11.32 1 92.19 264 ARG B C 1
ATOM 5583 O O . ARG B 1 264 ? 9.281 -6.305 10.516 1 92.19 264 ARG B O 1
ATOM 5590 N N . PHE B 1 265 ? 10.664 -4.652 11.086 1 94.19 265 PHE B N 1
ATOM 5591 C CA . PHE B 1 265 ? 11.555 -4.891 9.953 1 94.19 265 PHE B CA 1
ATOM 5592 C C . PHE B 1 265 ? 12.922 -4.262 10.203 1 94.19 265 PHE B C 1
ATOM 5594 O O . PHE B 1 265 ? 13.016 -3.129 10.68 1 94.19 265 PHE B O 1
ATOM 5601 N N . ASP B 1 266 ? 13.922 -4.957 9.891 1 95.81 266 ASP B N 1
ATOM 5602 C CA . ASP B 1 266 ? 15.297 -4.547 10.18 1 95.81 266 ASP B CA 1
ATOM 5603 C C . ASP B 1 266 ? 15.742 -3.432 9.234 1 95.81 266 ASP B C 1
ATOM 5605 O O . ASP B 1 266 ? 15.891 -3.648 8.031 1 95.81 266 ASP B O 1
ATOM 5609 N N . HIS B 1 267 ? 16.094 -2.258 9.805 1 96.06 267 HIS B N 1
ATOM 5610 C CA . HIS B 1 267 ? 16.406 -1.081 9.008 1 96.06 267 HIS B CA 1
ATOM 5611 C C . HIS B 1 267 ? 17.766 -1.224 8.336 1 96.06 267 HIS B C 1
ATOM 5613 O O . HIS B 1 267 ? 18 -0.669 7.258 1 96.06 267 HIS B O 1
ATOM 5619 N N . THR B 1 268 ? 18.656 -1.931 8.961 1 94.25 268 THR B N 1
ATOM 5620 C CA . THR B 1 268 ? 19.953 -2.178 8.336 1 94.25 268 THR B CA 1
ATOM 5621 C C . THR B 1 268 ? 19.797 -3.07 7.109 1 94.25 268 THR B C 1
ATOM 5623 O O . THR B 1 268 ? 20.328 -2.758 6.043 1 94.25 268 THR B O 1
ATOM 5626 N N . LEU B 1 269 ? 19.031 -4.105 7.316 1 92.94 269 LEU B N 1
ATOM 5627 C CA . LEU B 1 269 ? 18.797 -5.051 6.23 1 92.94 269 LEU B CA 1
ATOM 5628 C C . LEU B 1 269 ? 18.141 -4.359 5.035 1 92.94 269 LEU B C 1
ATOM 5630 O O . LEU B 1 269 ? 18.422 -4.699 3.885 1 92.94 269 LEU B O 1
ATOM 5634 N N . TYR B 1 270 ? 17.359 -3.387 5.266 1 94.88 270 TYR B N 1
ATOM 5635 C CA . TYR B 1 270 ? 16.594 -2.73 4.215 1 94.88 270 TYR B CA 1
ATOM 5636 C C . TYR B 1 270 ? 17.297 -1.476 3.721 1 94.88 270 TYR B C 1
ATOM 5638 O O . TYR B 1 270 ? 16.75 -0.728 2.904 1 94.88 270 TYR B O 1
ATOM 5646 N N . GLY B 1 271 ? 18.484 -1.15 4.254 1 92.25 271 GLY B N 1
ATOM 5647 C CA . GLY B 1 271 ? 19.281 -0.019 3.799 1 92.25 271 GLY B CA 1
ATOM 5648 C C . GLY B 1 271 ? 18.719 1.318 4.258 1 92.25 271 GLY B C 1
ATOM 5649 O O . GLY B 1 271 ? 18.875 2.326 3.562 1 92.25 271 GLY B O 1
ATOM 5650 N N . LEU B 1 272 ? 18.078 1.382 5.395 1 94.81 272 LEU B N 1
ATOM 5651 C CA . LEU B 1 272 ? 17.391 2.596 5.824 1 94.81 272 LEU B CA 1
ATOM 5652 C C . LEU B 1 272 ? 17.938 3.086 7.16 1 94.81 272 LEU B C 1
ATOM 5654 O O . LEU B 1 272 ? 17.594 4.184 7.609 1 94.81 272 LEU B O 1
ATOM 5658 N N . LYS B 1 273 ? 18.75 2.305 7.844 1 94.31 273 LYS B N 1
ATOM 5659 C CA . LYS B 1 273 ? 19.172 2.641 9.203 1 94.31 273 LYS B CA 1
ATOM 5660 C C . LYS B 1 273 ? 19.922 3.969 9.242 1 94.31 273 LYS B C 1
ATOM 5662 O O . LYS B 1 273 ? 20.953 4.121 8.586 1 94.31 273 LYS B O 1
ATOM 5667 N N . PRO B 1 274 ? 19.438 4.91 9.969 1 93.44 274 PRO B N 1
ATOM 5668 C CA . PRO B 1 274 ? 20.141 6.188 10.117 1 93.44 274 PRO B CA 1
ATOM 5669 C C . PRO B 1 274 ? 21.203 6.141 11.203 1 93.44 274 PRO B C 1
ATOM 5671 O O . PRO B 1 274 ? 21.328 5.141 11.914 1 93.44 274 PRO B O 1
ATOM 5674 N N . LYS B 1 275 ? 21.906 7.266 11.281 1 90.06 275 LYS B N 1
ATOM 5675 C CA . LYS B 1 275 ? 22.906 7.395 12.328 1 90.06 275 LYS B CA 1
ATOM 5676 C C . LYS B 1 275 ? 22.312 7.957 13.609 1 90.06 275 LYS B C 1
ATOM 5678 O O . LYS B 1 275 ? 22.859 7.785 14.695 1 90.06 275 LYS B O 1
ATOM 5683 N N . HIS B 1 276 ? 21.219 8.594 13.492 1 88.31 276 HIS B N 1
ATOM 5684 C CA . HIS B 1 276 ? 20.578 9.203 14.656 1 88.31 276 HIS B CA 1
ATOM 5685 C C . HIS B 1 276 ? 19.578 8.242 15.297 1 88.31 276 HIS B C 1
ATOM 5687 O O . HIS B 1 276 ? 19.172 7.254 14.68 1 88.31 276 HIS B O 1
ATOM 5693 N N . GLY B 1 277 ? 19.203 8.562 16.531 1 86.88 277 GLY B N 1
ATOM 5694 C CA . GLY B 1 277 ? 18.188 7.777 17.219 1 86.88 277 GLY B CA 1
ATOM 5695 C C . GLY B 1 277 ? 16.766 8.117 16.797 1 86.88 277 GLY B C 1
ATOM 5696 O O . GLY B 1 277 ? 16.547 9.117 16.094 1 86.88 277 GLY B O 1
ATOM 5697 N N . VAL B 1 278 ? 15.82 7.285 17.172 1 86.81 278 VAL B N 1
ATOM 5698 C CA . VAL B 1 278 ? 14.43 7.395 16.766 1 86.81 278 VAL B CA 1
ATOM 5699 C C . VAL B 1 278 ? 13.844 8.719 17.234 1 86.81 278 VAL B C 1
ATOM 5701 O O . VAL B 1 278 ? 13.078 9.367 16.516 1 86.81 278 VAL B O 1
ATOM 5704 N N . LEU B 1 279 ? 14.219 9.133 18.391 1 80.69 279 LEU B N 1
ATOM 5705 C CA . LEU B 1 279 ? 13.609 10.305 19.016 1 80.69 279 LEU B CA 1
ATOM 5706 C C . LEU B 1 279 ? 14.367 11.57 18.641 1 80.69 279 LEU B C 1
ATOM 5708 O O . LEU B 1 279 ? 13.953 12.68 18.984 1 80.69 279 LEU B O 1
ATOM 5712 N N . ASP B 1 280 ? 15.438 11.406 17.859 1 76.81 280 ASP B N 1
ATOM 5713 C CA . ASP B 1 280 ? 16.312 12.539 17.578 1 76.81 280 ASP B CA 1
ATOM 5714 C C . ASP B 1 280 ? 15.859 13.297 16.344 1 76.81 280 ASP B C 1
ATOM 5716 O O . ASP B 1 280 ? 16.266 14.445 16.109 1 76.81 280 ASP B O 1
ATOM 5720 N N . GLN B 1 281 ? 15.109 12.695 15.539 1 74.88 281 GLN B N 1
ATOM 5721 C CA . GLN B 1 281 ? 14.586 13.32 14.328 1 74.88 281 GLN B CA 1
ATOM 5722 C C . GLN B 1 281 ? 13.133 12.922 14.086 1 74.88 281 GLN B C 1
ATOM 5724 O O . GLN B 1 281 ? 12.664 11.922 14.625 1 74.88 281 GLN B O 1
ATOM 5729 N N . HIS B 1 282 ? 12.5 13.82 13.328 1 73.88 282 HIS B N 1
ATOM 5730 C CA . HIS B 1 282 ? 11.133 13.477 12.938 1 73.88 282 HIS B CA 1
ATOM 5731 C C . HIS B 1 282 ? 11.086 12.148 12.195 1 73.88 282 HIS B C 1
ATOM 5733 O O . HIS B 1 282 ? 11.781 11.969 11.195 1 73.88 282 HIS B O 1
ATOM 5739 N N . PRO B 1 283 ? 10.375 11.297 12.727 1 76.38 283 PRO B N 1
ATOM 5740 C CA . PRO B 1 283 ? 10.32 9.984 12.086 1 76.38 283 PRO B CA 1
ATOM 5741 C C . PRO B 1 283 ? 9.461 9.977 10.82 1 76.38 283 PRO B C 1
ATOM 5743 O O . PRO B 1 283 ? 8.656 10.891 10.617 1 76.38 283 PRO B O 1
ATOM 5746 N N . THR B 1 284 ? 9.758 9.094 9.992 1 90.88 284 THR B N 1
ATOM 5747 C CA . THR B 1 284 ? 8.961 8.805 8.805 1 90.88 284 THR B CA 1
ATOM 5748 C C . THR B 1 284 ? 7.938 7.711 9.094 1 90.88 284 THR B C 1
ATOM 5750 O O . THR B 1 284 ? 8.234 6.738 9.789 1 90.88 284 THR B O 1
ATOM 5753 N N . VAL B 1 285 ? 6.719 7.996 8.711 1 94.44 285 VAL B N 1
ATOM 5754 C CA . VAL B 1 285 ? 5.648 7.035 8.953 1 94.44 285 VAL B CA 1
ATOM 5755 C C . VAL B 1 285 ? 5.168 6.445 7.629 1 94.44 285 VAL B C 1
ATOM 5757 O O . VAL B 1 285 ? 4.73 7.176 6.738 1 94.44 285 VAL B O 1
ATOM 5760 N N . ASN B 1 286 ? 5.281 5.152 7.508 1 96.69 286 ASN B N 1
ATOM 5761 C CA . ASN B 1 286 ? 4.746 4.48 6.328 1 96.69 286 ASN B CA 1
ATOM 5762 C C . ASN B 1 286 ? 4.645 2.973 6.539 1 96.69 286 ASN B C 1
ATOM 5764 O O . ASN B 1 286 ? 5.664 2.291 6.668 1 96.69 286 ASN B O 1
ATOM 5768 N N . ASP B 1 287 ? 3.479 2.471 6.461 1 96.94 287 ASP B N 1
ATOM 5769 C CA . ASP B 1 287 ? 3.236 1.055 6.723 1 96.94 287 ASP B CA 1
ATOM 5770 C C . ASP B 1 287 ? 3.652 0.199 5.527 1 96.94 287 ASP B C 1
ATOM 5772 O O . ASP B 1 287 ? 3.963 -0.984 5.684 1 96.94 287 ASP B O 1
ATOM 5776 N N . ASP B 1 288 ? 3.725 0.732 4.387 1 97.12 288 ASP B N 1
ATOM 5777 C CA . ASP B 1 288 ? 3.74 -0.06 3.16 1 97.12 288 ASP B CA 1
ATOM 5778 C C . ASP B 1 288 ? 5.16 -0.21 2.621 1 97.12 288 ASP B C 1
ATOM 5780 O O . ASP B 1 288 ? 5.43 -1.097 1.809 1 97.12 288 ASP B O 1
ATOM 5784 N N . LEU B 1 289 ? 6.066 0.627 3.045 1 97.5 289 LEU B N 1
ATOM 5785 C CA . LEU B 1 289 ? 7.395 0.712 2.449 1 97.5 289 LEU B CA 1
ATOM 5786 C C . LEU B 1 289 ? 8.109 -0.635 2.514 1 97.5 289 LEU B C 1
ATOM 5788 O O . LEU B 1 289 ? 8.648 -1.104 1.511 1 97.5 289 LEU B O 1
ATOM 5792 N N . PRO B 1 290 ? 8.102 -1.361 3.637 1 97.56 290 PRO B N 1
ATOM 5793 C CA . PRO B 1 290 ? 8.852 -2.619 3.701 1 97.56 290 PRO B CA 1
ATOM 5794 C C . PRO B 1 290 ? 8.375 -3.641 2.67 1 97.56 290 PRO B C 1
ATOM 5796 O O . PRO B 1 290 ? 9.203 -4.312 2.043 1 97.56 290 PRO B O 1
ATOM 5799 N N . ASN B 1 291 ? 7.102 -3.74 2.518 1 97.56 291 ASN B N 1
ATOM 5800 C CA . ASN B 1 291 ? 6.566 -4.676 1.534 1 97.56 291 ASN B CA 1
ATOM 5801 C C . ASN B 1 291 ? 6.965 -4.285 0.114 1 97.56 291 ASN B C 1
ATOM 5803 O O . ASN B 1 291 ? 7.219 -5.152 -0.724 1 97.56 291 ASN B O 1
ATOM 5807 N N . ARG B 1 292 ? 7.023 -2.971 -0.145 1 97.81 292 ARG B N 1
ATOM 5808 C CA . ARG B 1 292 ? 7.402 -2.51 -1.477 1 97.81 292 ARG B CA 1
ATOM 5809 C C . ARG B 1 292 ? 8.883 -2.775 -1.747 1 97.81 292 ARG B C 1
ATOM 5811 O O . ARG B 1 292 ? 9.273 -2.992 -2.895 1 97.81 292 ARG B O 1
ATOM 5818 N N . ILE B 1 293 ? 9.648 -2.793 -0.685 1 97.56 293 ILE B N 1
ATOM 5819 C CA . ILE B 1 293 ? 11.086 -3.045 -0.826 1 97.56 293 ILE B CA 1
ATOM 5820 C C . ILE B 1 293 ? 11.328 -4.539 -1.035 1 97.56 293 ILE B C 1
ATOM 5822 O O . ILE B 1 293 ? 12.023 -4.934 -1.973 1 97.56 293 ILE B O 1
ATOM 5826 N N . ILE B 1 294 ? 10.703 -5.406 -0.239 1 96.69 294 ILE B N 1
ATOM 5827 C CA . ILE B 1 294 ? 10.984 -6.836 -0.296 1 96.69 294 ILE B CA 1
ATOM 5828 C C . ILE B 1 294 ? 10.398 -7.43 -1.576 1 96.69 294 ILE B C 1
ATOM 5830 O O . ILE B 1 294 ? 10.797 -8.516 -2 1 96.69 294 ILE B O 1
ATOM 5834 N N . SER B 1 295 ? 9.469 -6.73 -2.199 1 97.06 295 SER B N 1
ATOM 5835 C CA . SER B 1 295 ? 8.914 -7.172 -3.477 1 97.06 295 SER B CA 1
ATOM 5836 C C . SER B 1 295 ? 9.664 -6.551 -4.648 1 97.06 295 SER B C 1
ATOM 5838 O O . SER B 1 295 ? 9.344 -6.809 -5.809 1 97.06 295 SER B O 1
ATOM 5840 N N . GLY B 1 296 ? 10.602 -5.703 -4.348 1 96.75 296 GLY B N 1
ATOM 5841 C CA . GLY B 1 296 ? 11.461 -5.137 -5.375 1 96.75 296 GLY B CA 1
ATOM 5842 C C . GLY B 1 296 ? 10.836 -3.951 -6.09 1 96.75 296 GLY B C 1
ATOM 5843 O O . GLY B 1 296 ? 11.422 -3.402 -7.023 1 96.75 296 GLY B O 1
ATOM 5844 N N . ARG B 1 297 ? 9.656 -3.549 -5.707 1 97.06 297 ARG B N 1
ATOM 5845 C CA . ARG B 1 297 ? 8.977 -2.438 -6.367 1 97.06 297 ARG B CA 1
ATOM 5846 C C . ARG B 1 297 ? 9.633 -1.107 -6.008 1 97.06 297 ARG B C 1
ATOM 5848 O O . ARG B 1 297 ? 9.578 -0.154 -6.789 1 97.06 297 ARG B O 1
ATOM 5855 N N . VAL B 1 298 ? 10.172 -1.017 -4.844 1 97.38 298 VAL B N 1
ATOM 5856 C CA . VAL B 1 298 ? 11.023 0.092 -4.438 1 97.38 298 VAL B CA 1
ATOM 5857 C C . VAL B 1 298 ? 12.438 -0.418 -4.168 1 97.38 298 VAL B C 1
ATOM 5859 O O . VAL B 1 298 ? 12.625 -1.375 -3.414 1 97.38 298 VAL B O 1
ATOM 5862 N N . ARG B 1 299 ? 13.367 0.124 -4.816 1 96 299 ARG B N 1
ATOM 5863 C CA . ARG B 1 299 ? 14.773 -0.184 -4.57 1 96 299 ARG B CA 1
ATOM 5864 C C . ARG B 1 299 ? 15.469 0.97 -3.859 1 96 299 ARG B C 1
ATOM 5866 O O . ARG B 1 299 ? 15.516 2.09 -4.375 1 96 299 ARG B O 1
ATOM 5873 N N . VAL B 1 300 ? 16.047 0.678 -2.744 1 95.5 300 VAL B N 1
ATOM 5874 C CA . VAL B 1 300 ? 16.719 1.705 -1.944 1 95.5 300 VAL B CA 1
ATOM 5875 C C . VAL B 1 300 ? 18.141 1.926 -2.459 1 95.5 300 VAL B C 1
ATOM 5877 O O . VAL B 1 300 ? 18.859 0.966 -2.738 1 95.5 300 VAL B O 1
ATOM 5880 N N . LYS B 1 301 ? 18.484 3.189 -2.637 1 92.12 301 LYS B N 1
ATOM 5881 C CA . LYS B 1 301 ? 19.797 3.58 -3.139 1 92.12 301 LYS B CA 1
ATOM 5882 C C . LYS B 1 301 ? 20.438 4.633 -2.236 1 92.12 301 LYS B C 1
ATOM 5884 O O . LYS B 1 301 ? 19.734 5.406 -1.585 1 92.12 301 LYS B O 1
ATOM 5889 N N . PRO B 1 302 ? 21.766 4.625 -2.217 1 91.19 302 PRO B N 1
ATOM 5890 C CA . PRO B 1 302 ? 22.438 5.715 -1.502 1 91.19 302 PRO B CA 1
ATOM 5891 C C . PRO B 1 302 ? 22.281 7.062 -2.203 1 91.19 302 PRO B C 1
ATOM 5893 O O . PRO B 1 302 ? 21.469 7.195 -3.121 1 91.19 302 PRO B O 1
ATOM 5896 N N . ASN B 1 303 ? 23.031 8.008 -1.707 1 88.19 303 ASN B N 1
ATOM 5897 C CA . ASN B 1 303 ? 22.969 9.359 -2.242 1 88.19 303 ASN B CA 1
ATOM 5898 C C . ASN B 1 303 ? 23.391 9.406 -3.707 1 88.19 303 ASN B C 1
ATOM 5900 O O . ASN B 1 303 ? 24.25 8.633 -4.133 1 88.19 303 ASN B O 1
ATOM 5904 N N . ILE B 1 304 ? 22.781 10.375 -4.438 1 85.44 304 ILE B N 1
ATOM 5905 C CA . ILE B 1 304 ? 23.125 10.555 -5.844 1 85.44 304 ILE B CA 1
ATOM 5906 C C . ILE B 1 304 ? 24.453 11.305 -5.953 1 85.44 304 ILE B C 1
ATOM 5908 O O . ILE B 1 304 ? 24.609 12.383 -5.387 1 85.44 304 ILE B O 1
ATOM 5912 N N . GLN B 1 305 ? 25.328 10.734 -6.648 1 87.44 305 GLN B N 1
ATOM 5913 C CA . GLN B 1 305 ? 26.625 11.359 -6.887 1 87.44 305 GLN B CA 1
ATOM 5914 C C . GLN B 1 305 ? 26.547 12.391 -8.008 1 87.44 305 GLN B C 1
ATOM 5916 O O . GLN B 1 305 ? 27.062 13.5 -7.875 1 87.44 305 GLN B O 1
ATOM 5921 N N . GLU B 1 306 ? 26 11.984 -9.102 1 87.31 306 GLU B N 1
ATOM 5922 C CA . GLU B 1 306 ? 25.859 12.875 -10.25 1 87.31 306 GLU B CA 1
ATOM 5923 C C . GLU B 1 306 ? 24.812 12.352 -11.234 1 87.31 306 GLU B C 1
ATOM 5925 O O . GLU B 1 306 ? 24.344 11.211 -11.109 1 87.31 306 GLU B O 1
ATOM 5930 N N . PHE B 1 307 ? 24.375 13.25 -12.102 1 83.5 307 PHE B N 1
ATOM 5931 C CA . PHE B 1 307 ? 23.484 12.875 -13.195 1 83.5 307 PHE B CA 1
ATOM 5932 C C . PHE B 1 307 ? 24.219 12.898 -14.531 1 83.5 307 PHE B C 1
ATOM 5934 O O . PHE B 1 307 ? 25.109 13.719 -14.742 1 83.5 307 PHE B O 1
ATOM 5941 N N . THR B 1 308 ? 23.891 11.93 -15.32 1 85.88 308 THR B N 1
ATOM 5942 C CA . THR B 1 308 ? 24.234 12.023 -16.734 1 85.88 308 THR B CA 1
ATOM 5943 C C . THR B 1 308 ? 23.031 12.484 -17.547 1 85.88 308 THR B C 1
ATOM 5945 O O . THR B 1 308 ? 22.031 12.93 -17 1 85.88 308 THR B O 1
ATOM 5948 N N . GLU B 1 309 ? 23.188 12.414 -18.875 1 81.06 309 GLU B N 1
ATOM 5949 C CA . GLU B 1 309 ? 22.094 12.844 -19.734 1 81.06 309 GLU B CA 1
ATOM 5950 C C . GLU B 1 309 ? 20.859 11.984 -19.547 1 81.06 309 GLU B C 1
ATOM 5952 O O . GLU B 1 309 ? 19.734 12.461 -19.688 1 81.06 309 GLU B O 1
ATOM 5957 N N . THR B 1 310 ? 21.125 10.719 -19.047 1 80.88 310 THR B N 1
ATOM 5958 C CA . THR B 1 310 ? 19.969 9.82 -19.031 1 80.88 310 THR B CA 1
ATOM 5959 C C . THR B 1 310 ? 19.922 9.016 -17.734 1 80.88 310 THR B C 1
ATOM 5961 O O . THR B 1 310 ? 19 8.234 -17.516 1 80.88 310 THR B O 1
ATOM 5964 N N . SER B 1 311 ? 20.969 9.289 -16.844 1 84.31 311 SER B N 1
ATOM 5965 C CA . SER B 1 311 ? 21.047 8.383 -15.703 1 84.31 311 SER B CA 1
ATOM 5966 C C . SER B 1 311 ? 21.406 9.133 -14.422 1 84.31 311 SER B C 1
ATOM 5968 O O . SER B 1 311 ? 21.969 10.227 -14.477 1 84.31 311 SER B O 1
ATOM 5970 N N . ALA B 1 312 ? 20.969 8.602 -13.336 1 86.81 312 ALA B N 1
ATOM 5971 C CA . ALA B 1 312 ? 21.453 8.984 -12.016 1 86.81 312 ALA B CA 1
ATOM 5972 C C . ALA B 1 312 ? 22.531 8.023 -11.523 1 86.81 312 ALA B C 1
ATOM 5974 O O . ALA B 1 312 ? 22.328 6.801 -11.555 1 86.81 312 ALA B O 1
ATOM 5975 N N . ILE B 1 313 ? 23.625 8.578 -11.172 1 88.25 313 ILE B N 1
ATOM 5976 C CA . ILE B 1 313 ? 24.719 7.785 -10.625 1 88.25 313 ILE B CA 1
ATOM 5977 C C . ILE B 1 313 ? 24.75 7.93 -9.109 1 88.25 313 ILE B C 1
ATOM 5979 O O . ILE B 1 313 ? 24.75 9.047 -8.586 1 88.25 313 ILE B O 1
ATOM 5983 N N . PHE B 1 314 ? 24.734 6.781 -8.453 1 89.06 314 PHE B N 1
ATOM 5984 C CA . PHE B 1 314 ? 24.672 6.805 -6.996 1 89.06 314 PHE B CA 1
ATOM 5985 C C . PHE B 1 314 ? 26.062 6.578 -6.398 1 89.06 314 PHE B C 1
ATOM 5987 O O . PHE B 1 314 ? 26.938 6.008 -7.051 1 89.06 314 PHE B O 1
ATOM 5994 N N . GLU B 1 315 ? 26.266 7.07 -5.207 1 85.44 315 GLU B N 1
ATOM 5995 C CA . GLU B 1 315 ? 27.5 6.844 -4.473 1 85.44 315 GLU B CA 1
ATOM 5996 C C . GLU B 1 315 ? 27.703 5.359 -4.176 1 85.44 315 GLU B C 1
ATOM 5998 O O . GLU B 1 315 ? 26.75 4.582 -4.191 1 85.44 315 GLU B O 1
ATOM 6003 N N . ASP B 1 316 ? 28.969 4.941 -4.074 1 65.75 316 ASP B N 1
ATOM 6004 C CA . ASP B 1 316 ? 29.312 3.535 -3.883 1 65.75 316 ASP B CA 1
ATOM 6005 C C . ASP B 1 316 ? 28.656 2.979 -2.617 1 65.75 316 ASP B C 1
ATOM 6007 O O . ASP B 1 316 ? 28.594 3.668 -1.596 1 65.75 316 ASP B O 1
ATOM 6011 N N . GLU B 1 317 ? 27.703 2.146 -2.779 1 54.5 317 GLU B N 1
ATOM 6012 C CA . GLU B 1 317 ? 27.156 1.393 -1.653 1 54.5 317 GLU B CA 1
ATOM 6013 C C . GLU B 1 317 ? 28.219 0.505 -1.02 1 54.5 317 GLU B C 1
ATOM 6015 O O . GLU B 1 317 ? 28.953 -0.193 -1.724 1 54.5 317 GLU B O 1
ATOM 6020 N N . PRO B 1 318 ? 28.688 0.743 0.103 1 39.25 318 PRO B N 1
ATOM 6021 C CA . PRO B 1 318 ? 29.328 -0.457 0.646 1 39.25 318 PRO B CA 1
ATOM 6022 C C . PRO B 1 318 ? 28.438 -1.698 0.539 1 39.25 318 PRO B C 1
ATOM 6024 O O . PRO B 1 318 ? 27.234 -1.624 0.786 1 39.25 318 PRO B O 1
ATOM 6027 N N . VAL B 1 319 ? 28.625 -2.488 -0.514 1 34.5 319 VAL B N 1
ATOM 6028 C CA . VAL B 1 319 ? 27.875 -3.732 -0.666 1 34.5 319 VAL B CA 1
ATOM 6029 C C . VAL B 1 319 ? 27.797 -4.453 0.677 1 34.5 319 VAL B C 1
ATOM 6031 O O . VAL B 1 319 ? 28.812 -4.852 1.239 1 34.5 319 VAL B O 1
ATOM 6034 N N . ILE B 1 320 ? 27.094 -4.141 1.521 1 30.08 320 ILE B N 1
ATOM 6035 C CA . ILE B 1 320 ? 26.891 -5.078 2.621 1 30.08 320 ILE B CA 1
ATOM 6036 C C . ILE B 1 320 ? 26.219 -6.344 2.102 1 30.08 320 ILE B C 1
ATOM 6038 O O . ILE B 1 320 ? 25.078 -6.305 1.634 1 30.08 320 ILE B O 1
ATOM 6042 N N . SER B 1 321 ? 26.969 -7.219 1.45 1 28.95 321 SER B N 1
ATOM 6043 C CA . SER B 1 321 ? 26.516 -8.57 1.153 1 28.95 321 SER B CA 1
ATOM 6044 C C . SER B 1 321 ? 25.938 -9.242 2.396 1 28.95 321 SER B C 1
ATOM 6046 O O . SER B 1 321 ? 26.672 -9.586 3.32 1 28.95 321 SER B O 1
ATOM 6048 N N . CYS B 1 322 ? 25.031 -8.797 2.957 1 27.33 322 CYS B N 1
ATOM 6049 C CA . CYS B 1 322 ? 24.453 -9.703 3.941 1 27.33 322 CYS B CA 1
ATOM 6050 C C . CYS B 1 322 ? 23.938 -10.977 3.275 1 27.33 322 CYS B C 1
ATOM 6052 O O . CYS B 1 322 ? 22.906 -10.945 2.588 1 27.33 322 CYS B O 1
ATOM 6054 N N . LYS B 1 323 ? 24.812 -11.828 2.771 1 26.69 323 LYS B N 1
ATOM 6055 C CA . LYS B 1 323 ? 24.453 -13.203 2.432 1 26.69 323 LYS B CA 1
ATOM 6056 C C . LYS B 1 323 ? 23.766 -13.898 3.605 1 26.69 323 LYS B C 1
ATOM 6058 O O . LYS B 1 323 ? 24.375 -14.078 4.664 1 26.69 323 LYS B O 1
ATOM 6063 N N . LEU B 1 324 ? 22.562 -13.719 3.773 1 27.78 324 LEU B N 1
ATOM 6064 C CA . LEU B 1 324 ? 21.922 -14.688 4.66 1 27.78 324 LEU B CA 1
ATOM 6065 C C . LEU B 1 324 ? 22.344 -16.109 4.301 1 27.78 324 LEU B C 1
ATOM 6067 O O . LEU B 1 324 ? 21.953 -16.625 3.25 1 27.78 324 LEU B O 1
ATOM 6071 N N . GLN B 1 325 ? 23.719 -16.547 4.473 1 25.42 325 GLN B N 1
ATOM 6072 C CA . GLN B 1 325 ? 24.141 -17.938 4.336 1 25.42 325 GLN B CA 1
ATOM 6073 C C . GLN B 1 325 ? 23.344 -18.844 5.262 1 25.42 325 GLN B C 1
ATOM 6075 O O . GLN B 1 325 ? 23.062 -18.484 6.406 1 25.42 325 GLN B O 1
ATOM 6080 N N . ASN B 1 326 ? 22.844 -19.891 4.695 1 25.92 326 ASN B N 1
ATOM 6081 C CA . ASN B 1 326 ? 22.25 -21.062 5.328 1 25.92 326 ASN B CA 1
ATOM 6082 C C . ASN B 1 326 ? 23.25 -21.797 6.207 1 25.92 326 ASN B C 1
ATOM 6084 O O . ASN B 1 326 ? 24.297 -22.219 5.734 1 25.92 326 ASN B O 1
ATOM 6088 N N . LYS B 1 327 ? 23.531 -21.656 7.484 1 27.11 327 LYS B N 1
ATOM 6089 C CA . LYS B 1 327 ? 24.328 -22.531 8.352 1 27.11 327 LYS B CA 1
ATOM 6090 C C . LYS B 1 327 ? 23.906 -23.984 8.203 1 27.11 327 LYS B C 1
ATOM 6092 O O . LYS B 1 327 ? 22.781 -24.359 8.57 1 27.11 327 LYS B O 1
ATOM 6097 N N . PRO B 1 328 ? 24.703 -24.797 7.375 1 24.66 328 PRO B N 1
ATOM 6098 C CA . PRO B 1 328 ? 24.578 -26.25 7.461 1 24.66 328 PRO B CA 1
ATOM 6099 C C . PRO B 1 328 ? 24.906 -26.797 8.852 1 24.66 328 PRO B C 1
ATOM 6101 O O . PRO B 1 328 ? 25.484 -26.078 9.672 1 24.66 328 PRO B O 1
ATOM 6104 N N . GLY B 1 329 ? 25.031 -28.203 9.078 1 24.97 329 GLY B N 1
ATOM 6105 C CA . GLY B 1 329 ? 25.172 -29.156 10.164 1 24.97 329 GLY B CA 1
ATOM 6106 C C . GLY B 1 329 ? 26.422 -28.953 10.984 1 24.97 329 GLY B C 1
ATOM 6107 O O . GLY B 1 329 ? 26.344 -28.688 12.195 1 24.97 329 GLY B O 1
ATOM 6108 N N . SER B 1 330 ? 27.547 -29.938 10.875 1 24.48 330 SER B N 1
ATOM 6109 C CA . SER B 1 330 ? 28.453 -30.547 11.836 1 24.48 330 SER B CA 1
ATOM 6110 C C . SER B 1 330 ? 29.328 -29.5 12.516 1 24.48 330 SER B C 1
ATOM 6112 O O . SER B 1 330 ? 29.344 -28.344 12.102 1 24.48 330 SER B O 1
ATOM 6114 N N . GLY B 1 331 ? 30.719 -29.984 13.141 1 26.02 331 GLY B N 1
ATOM 6115 C CA . GLY B 1 331 ? 31.781 -29.797 14.109 1 26.02 331 GLY B CA 1
ATOM 6116 C C . GLY B 1 331 ? 32.594 -28.547 13.859 1 26.02 331 GLY B C 1
ATOM 6117 O O . GLY B 1 331 ? 33.469 -28.188 14.664 1 26.02 331 GLY B O 1
ATOM 6118 N N . GLN B 1 332 ? 33.219 -28.469 12.594 1 22.09 332 GLN B N 1
ATOM 6119 C CA . GLN B 1 332 ? 34.5 -27.75 12.586 1 22.09 332 GLN B CA 1
ATOM 6120 C C . GLN B 1 332 ? 34.281 -26.281 12.992 1 22.09 332 GLN B C 1
ATOM 6122 O O . GLN B 1 332 ? 33.219 -25.703 12.742 1 22.09 332 GLN B O 1
ATOM 6127 N N . LYS B 1 333 ? 35.344 -25.844 13.797 1 25.95 333 LYS B N 1
ATOM 6128 C CA . LYS B 1 333 ? 35.531 -24.562 14.477 1 25.95 333 LYS B CA 1
ATOM 6129 C C . LYS B 1 333 ? 35.125 -23.391 13.594 1 25.95 333 LYS B C 1
ATOM 6131 O O . LYS B 1 333 ? 35.188 -23.484 12.367 1 25.95 333 LYS B O 1
ATOM 6136 N N . PRO B 1 334 ? 34.438 -22.391 14.195 1 24.28 334 PRO B N 1
ATOM 6137 C CA . PRO B 1 334 ? 33.906 -21.172 13.586 1 24.28 334 PRO B CA 1
ATOM 6138 C C . PRO B 1 334 ? 34.938 -20.469 12.695 1 24.28 334 PRO B C 1
ATOM 6140 O O . PRO B 1 334 ? 36 -20.062 13.172 1 24.28 334 PRO B O 1
ATOM 6143 N N . GLN B 1 335 ? 35.281 -21.234 11.492 1 22.42 335 GLN B N 1
ATOM 6144 C CA . GLN B 1 335 ? 36.469 -20.688 10.82 1 22.42 335 GLN B CA 1
ATOM 6145 C C . GLN B 1 335 ? 36.375 -19.172 10.711 1 22.42 335 GLN B C 1
ATOM 6147 O O . GLN B 1 335 ? 35.281 -18.609 10.625 1 22.42 335 GLN B O 1
ATOM 6152 N N . SER B 1 336 ? 37.5 -18.547 11.047 1 21.08 336 SER B N 1
ATOM 6153 C CA . SER B 1 336 ? 37.844 -17.141 11.148 1 21.08 336 SER B CA 1
ATOM 6154 C C . SER B 1 336 ? 37.438 -16.375 9.891 1 21.08 336 SER B C 1
ATOM 6156 O O . SER B 1 336 ? 37.469 -16.938 8.789 1 21.08 336 SER B O 1
ATOM 6158 N N . ILE B 1 337 ? 36.5 -15.555 10.047 1 23.59 337 ILE B N 1
ATOM 6159 C CA . ILE B 1 337 ? 36.125 -14.516 9.109 1 23.59 337 ILE B CA 1
ATOM 6160 C C . ILE B 1 337 ? 37.344 -13.922 8.438 1 23.59 337 ILE B C 1
ATOM 6162 O O . ILE B 1 337 ? 38.156 -13.234 9.086 1 23.59 337 ILE B O 1
ATOM 6166 N N . SER B 1 338 ? 38.156 -14.82 7.762 1 21.89 338 SER B N 1
ATOM 6167 C CA . SER B 1 338 ? 39.406 -14.344 7.238 1 21.89 338 SER B CA 1
ATOM 6168 C C . SER B 1 338 ? 39.25 -13 6.539 1 21.89 338 SER B C 1
ATOM 6170 O O . SER B 1 338 ? 38.156 -12.602 6.191 1 21.89 338 SER B O 1
ATOM 6172 N N . ALA B 1 339 ? 40.562 -12.492 5.918 1 21.28 339 ALA B N 1
ATOM 6173 C CA . ALA B 1 339 ? 41.281 -11.266 5.652 1 21.28 339 ALA B CA 1
ATOM 6174 C C . ALA B 1 339 ? 40.594 -10.422 4.582 1 21.28 339 ALA B C 1
ATOM 6176 O O . ALA B 1 339 ? 39.75 -10.93 3.846 1 21.28 339 ALA B O 1
ATOM 6177 N N . PRO B 1 340 ? 41.344 -9.164 4.223 1 25.55 340 PRO B N 1
ATOM 6178 C CA . PRO B 1 340 ? 41.219 -7.898 3.492 1 25.55 340 PRO B CA 1
ATOM 6179 C C . PRO B 1 340 ? 41 -8.102 1.991 1 25.55 340 PRO B C 1
ATOM 6181 O O . PRO B 1 340 ? 41.938 -8.523 1.295 1 25.55 340 PRO B O 1
ATOM 6184 N N . GLY B 1 341 ? 40.219 -8.898 1.566 1 23.11 341 GLY B N 1
ATOM 6185 C CA . GLY B 1 341 ? 40.344 -9.148 0.142 1 23.11 341 GLY B CA 1
ATOM 6186 C C . GLY B 1 341 ? 40.406 -7.883 -0.69 1 23.11 341 GLY B C 1
ATOM 6187 O O . GLY B 1 341 ? 40.031 -6.809 -0.212 1 23.11 341 GLY B O 1
ATOM 6188 N N . LYS B 1 342 ? 41.062 -7.957 -1.967 1 27.44 342 LYS B N 1
ATOM 6189 C CA . LYS B 1 342 ? 41.344 -6.875 -2.91 1 27.44 342 LYS B CA 1
ATOM 6190 C C . LYS B 1 342 ? 40.094 -6.066 -3.205 1 27.44 342 LYS B C 1
ATOM 6192 O O . LYS B 1 342 ? 38.969 -6.621 -3.258 1 27.44 342 LYS B O 1
ATOM 6197 N N . ARG B 1 343 ? 40.156 -4.73 -3.094 1 26.73 343 ARG B N 1
ATOM 6198 C CA . ARG B 1 343 ? 39.344 -3.566 -3.42 1 26.73 343 ARG B CA 1
ATOM 6199 C C . ARG B 1 343 ? 38.688 -3.721 -4.793 1 26.73 343 ARG B C 1
ATOM 6201 O O . ARG B 1 343 ? 39.344 -3.598 -5.82 1 26.73 343 ARG B O 1
ATOM 6208 N N . VAL B 1 344 ? 38 -4.758 -4.949 1 27.83 344 VAL B N 1
ATOM 6209 C CA . VAL B 1 344 ? 37.438 -4.641 -6.301 1 27.83 344 VAL B CA 1
ATOM 6210 C C . VAL B 1 344 ? 36.656 -3.338 -6.434 1 27.83 344 VAL B C 1
ATOM 6212 O O . VAL B 1 344 ? 35.938 -2.945 -5.512 1 27.83 344 VAL B O 1
ATOM 6215 N N . ARG B 1 345 ? 36.969 -2.465 -7.355 1 29.89 345 ARG B N 1
ATOM 6216 C CA . ARG B 1 345 ? 36.375 -1.162 -7.645 1 29.89 345 ARG B CA 1
ATOM 6217 C C . ARG B 1 345 ? 34.875 -1.256 -7.719 1 29.89 345 ARG B C 1
ATOM 6219 O O . ARG B 1 345 ? 34.312 -2.062 -8.477 1 29.89 345 ARG B O 1
ATOM 6226 N N . PRO B 1 346 ? 34.188 -0.879 -6.656 1 34.91 346 PRO B N 1
ATOM 6227 C CA . PRO B 1 346 ? 32.719 -0.894 -6.609 1 34.91 346 PRO B CA 1
ATOM 6228 C C . PRO B 1 346 ? 32.062 -0.232 -7.828 1 34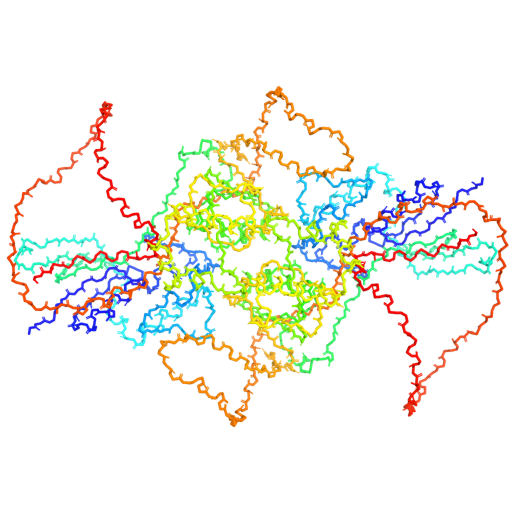.91 346 PRO B C 1
ATOM 6230 O O . PRO B 1 346 ? 32.5 0.859 -8.227 1 34.91 346 PRO B O 1
ATOM 6233 N N . GLU B 1 347 ? 31.719 -0.966 -8.75 1 36.59 347 GLU B N 1
ATOM 6234 C CA . GLU B 1 347 ? 31.062 -0.364 -9.906 1 36.59 347 GLU B CA 1
ATOM 6235 C C . GLU B 1 347 ? 29.922 0.55 -9.469 1 36.59 347 GLU B C 1
ATOM 6237 O O . GLU B 1 347 ? 29.094 0.173 -8.633 1 36.59 347 GLU B O 1
ATOM 6242 N N . LYS B 1 348 ? 30.094 1.794 -9.656 1 46.75 348 LYS B N 1
ATOM 6243 C CA . LYS B 1 348 ? 29.062 2.824 -9.484 1 46.75 348 LYS B CA 1
ATOM 6244 C C . LYS B 1 348 ? 27.734 2.379 -10.062 1 46.75 348 LYS B C 1
ATOM 6246 O O . LYS B 1 348 ? 27.656 1.931 -11.211 1 46.75 348 LYS B O 1
ATOM 6251 N N . SER B 1 349 ? 26.781 2.047 -9.195 1 54.03 349 SER B N 1
ATOM 6252 C CA . SER B 1 349 ? 25.469 1.644 -9.68 1 54.03 349 SER B CA 1
ATOM 6253 C C . SER B 1 349 ? 24.75 2.805 -10.359 1 54.03 349 SER B C 1
ATOM 6255 O O . SER B 1 349 ? 24.797 3.939 -9.875 1 54.03 349 SER B O 1
ATOM 6257 N N . SER B 1 350 ? 24.516 2.748 -11.594 1 58.44 350 SER B N 1
ATOM 6258 C CA . SER B 1 350 ? 23.797 3.748 -12.375 1 58.44 350 SER B CA 1
ATOM 6259 C C . SER B 1 350 ? 22.391 3.258 -12.734 1 58.44 350 SER B C 1
ATOM 6261 O O . SER B 1 350 ? 22.156 2.053 -12.852 1 58.44 350 SER B O 1
ATOM 6263 N N . VAL B 1 351 ? 21.453 4.164 -12.492 1 62 351 VAL B N 1
ATOM 6264 C CA . VAL B 1 351 ? 20.109 3.822 -12.898 1 62 351 VAL B CA 1
ATOM 6265 C C . VAL B 1 351 ? 19.672 4.723 -14.055 1 62 351 VAL B C 1
ATOM 6267 O O . VAL B 1 351 ? 19.844 5.941 -14 1 62 351 VAL B O 1
ATOM 6270 N N . ASP B 1 352 ? 19.297 4.055 -15.062 1 57.88 352 ASP B N 1
ATOM 6271 C CA . ASP B 1 352 ? 18.719 4.801 -16.172 1 57.88 352 ASP B CA 1
ATOM 6272 C C . ASP B 1 352 ? 17.359 5.375 -15.789 1 57.88 352 ASP B C 1
ATOM 6274 O O . ASP B 1 352 ? 16.453 4.637 -15.375 1 57.88 352 ASP B O 1
ATOM 6278 N N . CYS B 1 353 ? 17.391 6.656 -15.695 1 51.41 353 CYS B N 1
ATOM 6279 C CA . CYS B 1 353 ? 16.141 7.324 -15.336 1 51.41 353 CYS B CA 1
ATOM 6280 C C . CYS B 1 353 ? 15.5 7.965 -16.562 1 51.41 353 CYS B C 1
ATOM 6282 O O . CYS B 1 353 ? 15.57 9.18 -16.734 1 51.41 353 CYS B O 1
ATOM 6284 N N . SER B 1 354 ? 15.359 7.234 -17.688 1 42.5 354 SER B N 1
ATOM 6285 C CA . SER B 1 354 ? 14.641 7.836 -18.812 1 42.5 354 SER B CA 1
ATOM 6286 C C . SER B 1 354 ? 13.258 8.312 -18.375 1 42.5 354 SER B C 1
ATOM 6288 O O . SER B 1 354 ? 12.398 8.578 -19.219 1 42.5 354 SER B O 1
ATOM 6290 N N . GLY B 1 355 ? 13.266 8.711 -16.922 1 45.66 355 GLY B N 1
ATOM 6291 C CA . GLY B 1 355 ? 11.953 9.125 -16.453 1 45.66 355 GLY B CA 1
ATOM 6292 C C . GLY B 1 355 ? 12 10.305 -15.5 1 45.66 355 GLY B C 1
ATOM 6293 O O . GLY B 1 355 ? 12.461 11.391 -15.867 1 45.66 355 GLY B O 1
ATOM 6294 N N . PHE B 1 356 ? 11.547 10.203 -14.234 1 49.31 356 PHE B N 1
ATOM 6295 C CA . PHE B 1 356 ? 11.305 11.312 -13.32 1 49.31 356 PHE B CA 1
ATOM 6296 C C . PHE B 1 356 ? 12.188 11.195 -12.086 1 49.31 356 PHE B C 1
ATOM 6298 O O . PHE B 1 356 ? 12.445 10.094 -11.602 1 49.31 356 PHE B O 1
ATOM 6305 N N . VAL B 1 357 ? 12.828 12.266 -11.758 1 56.69 357 VAL B N 1
ATOM 6306 C CA . VAL B 1 357 ? 13.43 12.398 -10.438 1 56.69 357 VAL B CA 1
ATOM 6307 C C . VAL B 1 357 ? 12.531 13.258 -9.547 1 56.69 357 VAL B C 1
ATOM 6309 O O . VAL B 1 357 ? 12.133 14.359 -9.938 1 56.69 357 VAL B O 1
ATOM 6312 N N . LEU B 1 358 ? 12.086 12.75 -8.484 1 51.75 358 LEU B N 1
ATOM 6313 C CA . LEU B 1 358 ? 11.258 13.477 -7.535 1 51.75 358 LEU B CA 1
ATOM 6314 C C . LEU B 1 358 ? 12.039 13.805 -6.27 1 51.75 358 LEU B C 1
ATOM 6316 O O . LEU B 1 358 ? 12.695 12.93 -5.699 1 51.75 358 LEU B O 1
ATOM 6320 N N . TYR B 1 359 ? 12.141 15.039 -5.938 1 41.16 359 TYR B N 1
ATOM 6321 C CA . TYR B 1 359 ? 12.836 15.492 -4.738 1 41.16 359 TYR B CA 1
ATOM 6322 C C . TYR B 1 359 ? 11.852 15.891 -3.648 1 41.16 359 TYR B C 1
ATOM 6324 O O . TYR B 1 359 ? 10.883 16.609 -3.912 1 41.16 359 TYR B O 1
ATOM 6332 N N . SER B 1 360 ? 11.906 15.156 -2.42 1 36.72 360 SER B N 1
ATOM 6333 C CA . SER B 1 360 ? 11 15.422 -1.307 1 36.72 360 SER B CA 1
ATOM 6334 C C . SER B 1 360 ? 11.719 16.156 -0.174 1 36.72 360 SER B C 1
ATOM 6336 O O . SER B 1 360 ? 12.773 15.703 0.283 1 36.72 360 SER B O 1
ATOM 6338 N N . LYS B 1 361 ? 12.086 17.281 0.069 1 40.16 361 LYS B N 1
ATOM 6339 C CA . LYS B 1 361 ? 12.703 17.828 1.274 1 40.16 361 LYS B CA 1
ATOM 6340 C C . LYS B 1 361 ? 11.688 17.938 2.41 1 40.16 361 LYS B C 1
ATOM 6342 O O . LYS B 1 361 ? 11.914 17.422 3.506 1 40.16 361 LYS B O 1
ATOM 6347 N N . ARG B 1 362 ? 11.078 19.031 2.693 1 32.78 362 ARG B N 1
ATOM 6348 C CA . ARG B 1 362 ? 10.633 19.547 3.982 1 32.78 362 ARG B CA 1
ATOM 6349 C C . ARG B 1 362 ? 9.406 18.797 4.48 1 32.78 362 ARG B C 1
ATOM 6351 O O . ARG B 1 362 ? 8.492 18.5 3.707 1 32.78 362 ARG B O 1
ATOM 6358 N N . CYS B 1 363 ? 9.773 17.906 5.465 1 28.14 363 CYS B N 1
ATOM 6359 C CA . CYS B 1 363 ? 8.828 17.141 6.262 1 28.14 363 CYS B CA 1
ATOM 6360 C C . CYS B 1 363 ? 7.703 18.016 6.785 1 28.14 363 CYS B C 1
ATOM 6362 O O . CYS B 1 363 ? 7.957 19.047 7.422 1 28.14 363 CYS B O 1
ATOM 6364 N N . VAL B 1 364 ? 6.73 17.969 6.051 1 23.94 364 VAL B N 1
ATOM 6365 C CA . VAL B 1 364 ? 5.625 18.625 6.73 1 23.94 364 VAL B CA 1
ATOM 6366 C C . VAL B 1 364 ? 5.184 17.797 7.934 1 23.94 364 VAL B C 1
ATOM 6368 O O . VAL B 1 364 ? 4.77 16.641 7.785 1 23.94 364 VAL B O 1
ATOM 6371 N N . VAL B 1 365 ? 5.984 17.906 8.93 1 24.11 365 VAL B N 1
ATOM 6372 C CA . VAL B 1 365 ? 5.508 17.297 10.172 1 24.11 365 VAL B CA 1
ATOM 6373 C C . VAL B 1 365 ? 4.238 18.016 10.641 1 24.11 365 VAL B C 1
ATOM 6375 O O . VAL B 1 365 ? 4.246 19.219 10.852 1 24.11 365 VAL B O 1
ATOM 6378 N N . VAL B 1 366 ? 3.191 17.5 10.281 1 22.28 366 VAL B N 1
ATOM 6379 C CA . VAL B 1 366 ? 1.992 18.109 10.844 1 22.28 366 VAL B CA 1
ATOM 6380 C C . VAL B 1 366 ? 1.821 17.688 12.297 1 22.28 366 VAL B C 1
ATOM 6382 O O . VAL B 1 366 ? 1.639 16.5 12.586 1 22.28 366 VAL B O 1
ATOM 6385 N N . HIS B 1 367 ? 2.57 18.234 13.25 1 22.42 367 HIS B N 1
ATOM 6386 C CA . HIS B 1 367 ? 2.361 18.078 14.688 1 22.42 367 HIS B CA 1
ATOM 6387 C C . HIS B 1 367 ? 0.939 18.453 15.078 1 22.42 367 HIS B C 1
ATOM 6389 O O . HIS B 1 367 ? 0.439 19.516 14.672 1 22.42 367 HIS B O 1
ATOM 6395 N N . GLY B 1 368 ? 0.114 17.516 15.305 1 21.84 368 GLY B N 1
ATOM 6396 C CA . GLY B 1 368 ? -1.128 17.797 16.016 1 21.84 368 GLY B CA 1
ATOM 6397 C C . GLY B 1 368 ? -0.912 18.328 17.406 1 21.84 368 GLY B C 1
ATOM 6398 O O . GLY B 1 368 ? -0.412 17.625 18.281 1 21.84 368 GLY B O 1
ATOM 6399 N N . LEU B 1 369 ? -0.42 19.531 17.656 1 23.36 369 LEU B N 1
ATOM 6400 C CA . LEU B 1 369 ? -0.292 20.234 18.922 1 23.36 369 LEU B CA 1
ATOM 6401 C C . LEU B 1 369 ? -1.63 20.281 19.656 1 23.36 369 LEU B C 1
ATOM 6403 O O . LEU B 1 369 ? -2.545 21 19.234 1 23.36 369 LEU B O 1
ATOM 6407 N N . VAL B 1 370 ? -2.199 19.219 20.172 1 21.22 370 VAL B N 1
ATOM 6408 C CA . VAL B 1 370 ? -3.291 19.516 21.094 1 21.22 370 VAL B CA 1
ATOM 6409 C C . VAL B 1 370 ? -2.764 20.328 22.266 1 21.22 370 VAL B C 1
ATOM 6411 O O . VAL B 1 370 ? -1.636 20.125 22.719 1 21.22 370 VAL B O 1
ATOM 6414 N N . SER B 1 371 ? -3.402 21.422 22.641 1 22.41 371 SER B N 1
ATOM 6415 C CA . SER B 1 371 ? -3.52 22.391 23.703 1 22.41 371 SER B CA 1
ATOM 6416 C C . SER B 1 371 ? -3.613 21.719 25.062 1 22.41 371 SER B C 1
ATOM 6418 O O . SER B 1 371 ? -4.68 21.234 25.453 1 22.41 371 SER B O 1
ATOM 6420 N N . SER B 1 372 ? -2.879 20.75 25.484 1 22.77 372 SER B N 1
ATOM 6421 C CA . SER B 1 372 ? -2.994 20.609 26.938 1 22.77 372 SER B CA 1
ATOM 6422 C C . SER B 1 372 ? -2.621 21.906 27.656 1 22.77 372 SER B C 1
ATOM 6424 O O . SER B 1 372 ? -2.631 21.953 28.875 1 22.77 372 SER B O 1
ATOM 6426 N N . TYR B 1 373 ? -1.879 22.766 26.953 1 22.98 373 TYR B N 1
ATOM 6427 C CA . TYR B 1 373 ? -1.53 23.859 27.844 1 22.98 373 TYR B CA 1
ATOM 6428 C C . TYR B 1 373 ? -2.779 24.594 28.328 1 22.98 373 TYR B C 1
ATOM 6430 O O . TYR B 1 373 ? -2.703 25.469 29.203 1 22.98 373 TYR B O 1
ATOM 6438 N N . LEU B 1 374 ? -3.822 24.453 27.578 1 22.2 374 LEU B N 1
ATOM 6439 C CA . LEU B 1 374 ? -4.734 25.438 28.172 1 22.2 374 LEU B CA 1
ATOM 6440 C C . LEU B 1 374 ? -5.145 25.016 29.578 1 22.2 374 LEU B C 1
ATOM 6442 O O . LEU B 1 374 ? -5.895 25.734 30.25 1 22.2 374 LEU B O 1
ATOM 6446 N N . LEU B 1 375 ? -4.832 23.781 29.984 1 21.61 375 LEU B N 1
ATOM 6447 C CA . LEU B 1 375 ? -5.395 23.672 31.312 1 21.61 375 LEU B CA 1
ATOM 6448 C C . LEU B 1 375 ? -4.578 24.484 32.312 1 21.61 375 LEU B C 1
ATOM 6450 O O . LEU B 1 375 ? -5.043 24.766 33.438 1 21.61 375 LEU B O 1
ATOM 6454 N N . SER B 1 376 ? -3.25 24.562 32.094 1 22.05 376 SER B N 1
ATOM 6455 C CA . SER B 1 376 ? -2.646 25.141 33.312 1 22.05 376 SER B CA 1
ATOM 6456 C C . SER B 1 376 ? -3.055 26.594 33.469 1 22.05 376 SER B C 1
ATOM 6458 O O . SER B 1 376 ? -2.508 27.297 34.344 1 22.05 376 SER B O 1
ATOM 6460 N N . LEU B 1 377 ? -3.703 27.156 32.5 1 21.69 377 LEU B N 1
ATOM 6461 C CA . LEU B 1 377 ? -3.875 28.547 32.875 1 21.69 377 LEU B CA 1
ATOM 6462 C C . LEU B 1 377 ? -4.754 28.672 34.125 1 21.69 377 LEU B C 1
ATOM 6464 O O . LEU B 1 377 ? -5.133 29.781 34.531 1 21.69 377 LEU B O 1
ATOM 6468 N N . SER B 1 378 ? -5.238 27.672 34.719 1 21.53 378 SER B N 1
ATOM 6469 C CA . SER B 1 378 ? -6.051 28.219 35.812 1 21.53 378 SER B CA 1
ATOM 6470 C C . SER B 1 378 ? -5.18 28.859 36.875 1 21.53 378 SER B C 1
ATOM 6472 O O . SER B 1 378 ? -5.676 29.594 37.719 1 21.53 378 SER B O 1
ATOM 6474 N N . TRP B 1 379 ? -4.031 28.297 37.281 1 19.11 379 TRP B N 1
ATOM 6475 C CA . TRP B 1 379 ? -3.719 28.812 38.625 1 19.11 379 TRP B CA 1
ATOM 6476 C C . TRP B 1 379 ? -3.219 30.25 38.562 1 19.11 379 TRP B C 1
ATOM 6478 O O . TRP B 1 379 ? -2.029 30.484 38.344 1 19.11 379 TRP B O 1
ATOM 6488 N N . VAL B 1 380 ? -3.637 31.125 37.594 1 18.27 380 VAL B N 1
ATOM 6489 C CA . VAL B 1 380 ? -3.439 32.562 37.781 1 18.27 380 VAL B CA 1
ATOM 6490 C C . VAL B 1 380 ? -3.955 32.938 39.156 1 18.27 380 VAL B C 1
ATOM 6492 O O . VAL B 1 380 ? -5.164 32.938 39.406 1 18.27 380 VAL B O 1
ATOM 6495 N N . ARG B 1 381 ? -3.379 32.406 40.344 1 18.47 381 ARG B N 1
ATOM 6496 C CA . ARG B 1 381 ? -3.51 33.375 41.438 1 18.47 381 ARG B CA 1
ATOM 6497 C C . ARG B 1 381 ? -3.105 34.781 41 1 18.47 381 ARG B C 1
ATOM 6499 O O . ARG B 1 381 ? -2.217 34.938 40.156 1 18.47 381 ARG B O 1
ATOM 6506 N N . LEU B 1 382 ? -3.9 35.906 41.25 1 18.64 382 LEU B N 1
ATOM 6507 C CA . LEU B 1 382 ? -4.012 37.375 41.188 1 18.64 382 LEU B CA 1
ATOM 6508 C C . LEU B 1 382 ? -2.748 38.031 41.719 1 18.64 382 LEU B C 1
ATOM 6510 O O . LEU B 1 382 ? -2.521 39.219 41.5 1 18.64 382 LEU B O 1
ATOM 6514 N N . GLY B 1 383 ? -1.903 37.562 42.688 1 17.95 383 GLY B N 1
ATOM 6515 C CA . GLY B 1 383 ? -1.315 38.688 43.406 1 17.95 383 GLY B CA 1
ATOM 6516 C C . GLY B 1 383 ? -0.25 39.406 42.594 1 17.95 383 GLY B C 1
ATOM 6517 O O . GLY B 1 383 ? 0.259 40.438 43 1 17.95 383 GLY B O 1
ATOM 6518 N N . ILE B 1 384 ? 0.656 38.594 41.844 1 16.94 384 ILE B N 1
ATOM 6519 C CA . ILE B 1 384 ? 1.954 39.25 41.75 1 16.94 384 ILE B CA 1
ATOM 6520 C C . ILE B 1 384 ? 1.833 40.531 40.938 1 16.94 384 ILE B C 1
ATOM 6522 O O . ILE B 1 384 ? 1.146 40.562 39.906 1 16.94 384 ILE B O 1
ATOM 6526 N N . GLY B 1 385 ? 2.232 41.781 41.469 1 16.55 385 GLY B N 1
ATOM 6527 C CA . GLY B 1 385 ? 2.521 43.156 41.094 1 16.55 385 GLY B CA 1
ATOM 6528 C C . GLY B 1 385 ? 3.271 43.25 39.75 1 16.55 385 GLY B C 1
ATOM 6529 O O . GLY B 1 385 ? 3.904 42.281 39.344 1 16.55 385 GLY B O 1
ATOM 6530 N N . ALA B 1 386 ? 3.105 44.344 38.844 1 16.5 386 ALA B N 1
ATOM 6531 C CA . ALA B 1 386 ? 3.221 45 37.562 1 16.5 386 ALA B CA 1
ATOM 6532 C C . ALA B 1 386 ? 4.684 45.219 37.156 1 16.5 386 ALA B C 1
ATOM 6534 O O . ALA B 1 386 ? 5.027 45.25 35.969 1 16.5 386 ALA B O 1
ATOM 6535 N N . HIS B 1 387 ? 5.859 45.188 37.875 1 16.38 387 HIS B N 1
ATOM 6536 C CA . HIS B 1 387 ? 6.652 46.281 37.344 1 16.38 387 HIS B CA 1
ATOM 6537 C C . HIS B 1 387 ? 7.242 45.938 35.969 1 16.38 387 HIS B C 1
ATOM 6539 O O . HIS B 1 387 ? 7.781 44.844 35.781 1 16.38 387 HIS B O 1
ATOM 6545 N N . LEU B 1 388 ? 6.754 46.625 34.812 1 16.22 388 LEU B N 1
ATOM 6546 C CA . LEU B 1 388 ? 6.965 46.875 33.375 1 16.22 388 LEU B CA 1
ATOM 6547 C C . LEU B 1 388 ? 8.398 47.312 33.094 1 16.22 388 LEU B C 1
ATOM 6549 O O . LEU B 1 388 ? 8.68 48.5 32.938 1 16.22 388 LEU B O 1
ATOM 6553 N N . GLN B 1 389 ? 9.539 46.812 33.75 1 15.71 389 GLN B N 1
ATOM 6554 C CA . GLN B 1 389 ? 10.648 47.688 33.375 1 15.71 389 GLN B CA 1
ATOM 6555 C C . GLN B 1 389 ? 10.953 47.562 31.875 1 15.71 389 GLN B C 1
ATOM 6557 O O . GLN B 1 389 ? 10.992 46.469 31.328 1 15.71 389 GLN B O 1
ATOM 6562 N N . LEU B 1 390 ? 11.039 48.781 31.062 1 16.36 390 LEU B N 1
ATOM 6563 C CA . LEU B 1 390 ? 11.156 49.438 29.766 1 16.36 390 LEU B CA 1
ATOM 6564 C C . LEU B 1 390 ? 12.539 49.188 29.156 1 16.36 390 LEU B C 1
ATOM 6566 O O . LEU B 1 390 ? 12.805 49.594 28.031 1 16.36 390 LEU B O 1
ATOM 6570 N N . GLN B 1 391 ? 13.445 48.219 29.453 1 15.91 391 GLN B N 1
ATOM 6571 C CA . GLN B 1 391 ? 14.7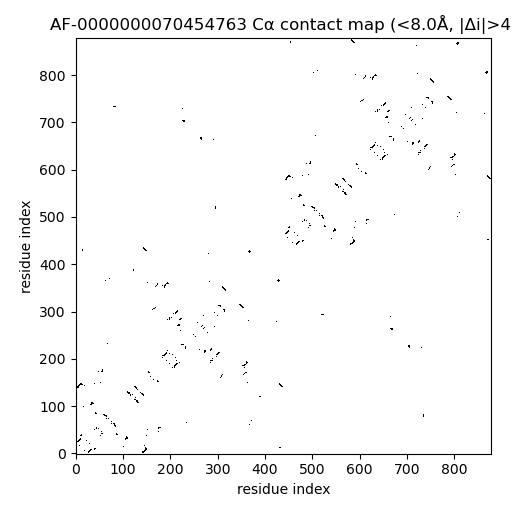42 48.688 28.969 1 15.91 391 GLN B CA 1
ATOM 6572 C C . GLN B 1 391 ? 14.75 48.844 27.453 1 15.91 391 GLN B C 1
ATOM 6574 O O . GLN B 1 391 ? 14.008 48.156 26.75 1 15.91 391 GLN B O 1
ATOM 6579 N N . ARG B 1 392 ? 15.719 49.812 26.766 1 16.03 392 ARG B N 1
ATOM 6580 C CA . ARG B 1 392 ? 16.047 50.781 25.734 1 16.03 392 ARG B CA 1
ATOM 6581 C C . ARG B 1 392 ? 16.516 50.094 24.453 1 16.03 392 ARG B C 1
ATOM 6583 O O . ARG B 1 392 ? 16.109 50.5 23.359 1 16.03 392 ARG B O 1
ATOM 6590 N N . ASP B 1 393 ? 17.734 49.375 24.328 1 16.81 393 ASP B N 1
ATOM 6591 C CA . ASP B 1 393 ? 18.719 49.781 23.312 1 16.81 393 ASP B CA 1
ATOM 6592 C C . ASP B 1 393 ? 18.281 49.375 21.922 1 16.81 393 ASP B C 1
ATOM 6594 O O . ASP B 1 393 ? 17.531 48.375 21.766 1 16.81 393 ASP B O 1
ATOM 6598 N N . THR B 1 394 ? 18.656 50.25 20.781 1 16.23 394 THR B N 1
ATOM 6599 C CA . THR B 1 394 ? 18.516 50.844 19.453 1 16.23 394 THR B CA 1
ATOM 6600 C C . THR B 1 394 ? 19.047 49.938 18.375 1 16.23 394 THR B C 1
ATOM 6602 O O . THR B 1 394 ? 18.844 50.188 17.172 1 16.23 394 THR B O 1
ATOM 6605 N N . GLU B 1 395 ? 20 49 18.609 1 17.86 395 GLU B N 1
ATOM 6606 C CA . GLU B 1 395 ? 20.875 48.875 17.453 1 17.86 395 GLU B CA 1
ATOM 6607 C C . GLU B 1 395 ? 20.141 48.281 16.25 1 17.86 395 GLU B C 1
ATOM 6609 O O . GLU B 1 395 ? 19.547 47.219 16.359 1 17.86 395 GLU B O 1
ATOM 6614 N N . VAL B 1 396 ? 19.719 49.281 15.398 1 16.14 396 VAL B N 1
ATOM 6615 C CA . VAL B 1 396 ? 19.062 49.25 14.102 1 16.14 396 VAL B CA 1
ATOM 6616 C C . VAL B 1 396 ? 19.734 48.25 13.188 1 16.14 396 VAL B C 1
ATOM 6618 O O . VAL B 1 396 ? 20.906 47.906 13.383 1 16.14 396 VAL B O 1
ATOM 6621 N N . ALA B 1 397 ? 18.953 47.75 12.227 1 17.38 397 ALA B N 1
ATOM 6622 C CA . ALA B 1 397 ? 18.875 46.75 11.172 1 17.38 397 ALA B CA 1
ATOM 6623 C C . ALA B 1 397 ? 19.875 47.062 10.055 1 17.38 397 ALA B C 1
ATOM 6625 O O . ALA B 1 397 ? 19.469 47.531 8.977 1 17.38 397 ALA B O 1
ATOM 6626 N N . ARG B 1 398 ? 21.094 47.719 10.398 1 16.8 398 ARG B N 1
ATOM 6627 C CA . ARG B 1 398 ? 21.594 48.156 9.102 1 16.8 398 ARG B CA 1
ATOM 6628 C C . ARG B 1 398 ? 21.703 47 8.125 1 16.8 398 ARG B C 1
ATOM 6630 O O . ARG B 1 398 ? 21.938 45.844 8.531 1 16.8 398 ARG B O 1
ATOM 6637 N N . THR B 1 399 ? 21.375 47.312 6.891 1 17.42 399 THR B N 1
ATOM 6638 C CA . THR B 1 399 ? 21.234 46.75 5.555 1 17.42 399 THR B CA 1
ATOM 6639 C C . THR B 1 399 ? 22.547 46.156 5.066 1 17.42 399 THR B C 1
ATOM 6641 O O . THR B 1 399 ? 22.656 45.75 3.904 1 17.42 399 THR B O 1
ATOM 6644 N N . ALA B 1 400 ? 23.688 46.125 6.059 1 17.34 400 ALA B N 1
ATOM 6645 C CA . ALA B 1 400 ? 24.922 46.125 5.266 1 17.34 400 ALA B CA 1
ATOM 6646 C C . ALA B 1 400 ? 24.984 44.906 4.34 1 17.34 400 ALA B C 1
ATOM 6648 O O . ALA B 1 400 ? 24.5 43.844 4.684 1 17.34 400 ALA B O 1
ATOM 6649 N N . LEU B 1 401 ? 25.469 45.312 3.094 1 17.75 401 LEU B N 1
ATOM 6650 C CA . LEU B 1 401 ? 25.781 44.719 1.789 1 17.75 401 LEU B CA 1
ATOM 6651 C C . LEU B 1 401 ? 26.672 43.5 1.931 1 17.75 401 LEU B C 1
ATOM 6653 O O . LEU B 1 401 ? 27.266 43.281 2.99 1 17.75 401 LEU B O 1
ATOM 6657 N N . PRO B 1 402 ? 27.641 43.406 1.01 1 18.83 402 PRO B N 1
ATOM 6658 C CA . PRO B 1 402 ? 28.188 42.25 0.301 1 18.83 402 PRO B CA 1
ATOM 6659 C C . PRO B 1 402 ? 29.297 41.562 1.08 1 18.83 402 PRO B C 1
ATOM 6661 O O . PRO B 1 402 ? 29.734 40.469 0.7 1 18.83 402 PRO B O 1
ATOM 6664 N N . SER B 1 403 ? 29.812 42.219 2.309 1 17.28 403 SER B N 1
ATOM 6665 C CA . SER B 1 403 ? 31.25 42 2.111 1 17.28 403 SER B CA 1
ATOM 6666 C C . SER B 1 403 ? 31.625 40.531 2.223 1 17.28 403 SER B C 1
ATOM 6668 O O . SER B 1 403 ? 30.891 39.75 2.838 1 17.28 403 SER B O 1
ATOM 6670 N N . PRO B 1 404 ? 32.969 40.281 1.755 1 18.95 404 PRO B N 1
ATOM 6671 C CA . PRO B 1 404 ? 33.719 39.062 1.446 1 18.95 404 PRO B CA 1
ATOM 6672 C C . PRO B 1 404 ? 33.875 38.125 2.656 1 18.95 404 PRO B C 1
ATOM 6674 O O . PRO B 1 404 ? 33.688 38.562 3.795 1 18.95 404 PRO B O 1
ATOM 6677 N N . CYS B 1 405 ? 34.312 36.906 2.477 1 17.88 405 CYS B N 1
ATOM 6678 C CA . CYS B 1 405 ? 34.406 35.562 3.057 1 17.88 405 CYS B CA 1
ATOM 6679 C C . CYS B 1 405 ? 35.312 35.562 4.281 1 17.88 405 CYS B C 1
ATOM 6681 O O . CYS B 1 405 ? 36.5 35.25 4.184 1 17.88 405 CYS B O 1
ATOM 6683 N N . PRO B 1 406 ? 35.188 36.781 5.211 1 18.3 406 PRO B N 1
ATOM 6684 C CA . PRO B 1 406 ? 36.438 36.625 5.973 1 18.3 406 PRO B CA 1
ATOM 6685 C C . PRO B 1 406 ? 36.5 35.281 6.695 1 18.3 406 PRO B C 1
ATOM 6687 O O . PRO B 1 406 ? 35.5 34.594 6.844 1 18.3 406 PRO B O 1
ATOM 6690 N N . SER B 1 407 ? 37.719 35.156 7.539 1 18.14 407 SER B N 1
ATOM 6691 C CA . SER B 1 407 ? 38.562 34.125 8.133 1 18.14 407 SER B CA 1
ATOM 6692 C C . SER B 1 407 ? 37.812 33.375 9.234 1 18.14 407 SER B C 1
ATOM 6694 O O . SER B 1 407 ? 36.812 33.844 9.742 1 18.14 407 SER B O 1
ATOM 6696 N N . ARG B 1 408 ? 38.531 32.344 9.984 1 18.91 408 ARG B N 1
ATOM 6697 C CA . ARG B 1 408 ? 38.469 31.016 10.562 1 18.91 408 ARG B CA 1
ATOM 6698 C C . ARG B 1 408 ? 37.969 31.078 12.008 1 18.91 408 ARG B C 1
ATOM 6700 O O . ARG B 1 408 ? 37.938 30.047 12.695 1 18.91 408 ARG B O 1
ATOM 6707 N N . GLN B 1 409 ? 37.625 32.312 12.633 1 17.53 409 GLN B N 1
ATOM 6708 C CA . GLN B 1 409 ? 37.969 32.125 14.031 1 17.53 409 GLN B CA 1
ATOM 6709 C C . GLN B 1 409 ? 37 31.172 14.734 1 17.53 409 GLN B C 1
ATOM 6711 O O . GLN B 1 409 ? 35.812 31.172 14.43 1 17.53 409 GLN B O 1
ATOM 6716 N N . PRO B 1 410 ? 37.594 30.203 15.656 1 19.92 410 PRO B N 1
ATOM 6717 C CA . PRO B 1 410 ? 37.125 29.016 16.375 1 19.92 410 PRO B CA 1
ATOM 6718 C C . PRO B 1 410 ? 36.125 29.359 17.484 1 19.92 410 PRO B C 1
ATOM 6720 O O . PRO B 1 410 ? 35.75 28.5 18.281 1 19.92 410 PRO B O 1
ATOM 6723 N N . GLY B 1 411 ? 35.219 30.391 17.25 1 18.45 411 GLY B N 1
ATOM 6724 C CA . GLY B 1 411 ? 34.656 30.844 18.5 1 18.45 411 GLY B CA 1
ATOM 6725 C C . GLY B 1 411 ? 33.938 29.734 19.266 1 18.45 411 GLY B C 1
ATOM 6726 O O . GLY B 1 411 ? 33.406 28.812 18.656 1 18.45 411 GLY B O 1
ATOM 6727 N N . ARG B 1 412 ? 34.375 29.484 20.5 1 18.5 412 ARG B N 1
ATOM 6728 C CA . ARG B 1 412 ? 34.125 28.516 21.578 1 18.5 412 ARG B CA 1
ATOM 6729 C C . ARG B 1 412 ? 32.688 28.609 22.062 1 18.5 412 ARG B C 1
ATOM 6731 O O . ARG B 1 412 ? 32.25 29.641 22.578 1 18.5 412 ARG B O 1
ATOM 6738 N N . CYS B 1 413 ? 31.719 28.172 21.109 1 17.33 413 CYS B N 1
ATOM 6739 C CA . CYS B 1 413 ? 30.328 28.219 21.531 1 17.33 413 CYS B CA 1
ATOM 6740 C C . CYS B 1 413 ? 30.125 27.516 22.859 1 17.33 413 CYS B C 1
ATOM 6742 O O . CYS B 1 413 ? 30.594 26.391 23.062 1 17.33 413 CYS B O 1
ATOM 6744 N N . TRP B 1 414 ? 30.234 28.359 23.891 1 17.81 414 TRP B N 1
ATOM 6745 C CA . TRP B 1 414 ? 30.016 27.938 25.266 1 17.81 414 TRP B CA 1
ATOM 6746 C C . TRP B 1 414 ? 28.719 27.141 25.391 1 17.81 414 TRP B C 1
ATOM 6748 O O . TRP B 1 414 ? 27.672 27.594 24.953 1 17.81 414 TRP B O 1
ATOM 6758 N N . LEU B 1 415 ? 28.812 25.781 25.359 1 17.56 415 LEU B N 1
ATOM 6759 C CA . LEU B 1 415 ? 27.906 24.656 25.422 1 17.56 415 LEU B CA 1
ATOM 6760 C C . LEU B 1 415 ? 27.078 24.688 26.703 1 17.56 415 LEU B C 1
ATOM 6762 O O . LEU B 1 415 ? 27.594 24.391 27.781 1 17.56 415 LEU B O 1
ATOM 6766 N N . GLY B 1 416 ? 26.562 25.922 27.156 1 18.34 416 GLY B N 1
ATOM 6767 C CA . GLY B 1 416 ? 25.906 25.609 28.406 1 18.34 416 GLY B CA 1
ATOM 6768 C C . GLY B 1 416 ? 24.906 24.469 28.312 1 18.34 416 GLY B C 1
ATOM 6769 O O . GLY B 1 416 ? 24.375 24.203 27.219 1 18.34 416 GLY B O 1
ATOM 6770 N N . ASP B 1 417 ? 24.906 23.406 29.203 1 19.62 417 ASP B N 1
ATOM 6771 C CA . ASP B 1 417 ? 24.531 22 29.234 1 19.62 417 ASP B CA 1
ATOM 6772 C C . ASP B 1 417 ? 23.016 21.828 29.188 1 19.62 417 ASP B C 1
ATOM 6774 O O . ASP B 1 417 ? 22.516 20.703 29.094 1 19.62 417 ASP B O 1
ATOM 6778 N N . ASN B 1 418 ? 22.172 22.766 29.734 1 19.03 418 ASN B N 1
ATOM 6779 C CA . ASN B 1 418 ? 20.953 22.203 30.297 1 19.03 418 ASN B CA 1
ATOM 6780 C C . ASN B 1 418 ? 20 21.734 29.219 1 19.03 418 ASN B C 1
ATOM 6782 O O . ASN B 1 418 ? 19.422 22.547 28.5 1 19.03 418 ASN B O 1
ATOM 6786 N N . LYS B 1 419 ? 20.188 20.594 28.547 1 20.39 419 LYS B N 1
ATOM 6787 C CA . LYS B 1 419 ? 19.766 20.062 27.25 1 20.39 419 LYS B CA 1
ATOM 6788 C C . LYS B 1 419 ? 18.281 19.688 27.266 1 20.39 419 LYS B C 1
ATOM 6790 O O . LYS B 1 419 ? 17.938 18.562 27.625 1 20.39 419 LYS B O 1
ATOM 6795 N N . TRP B 1 420 ? 17.453 20.531 27.922 1 18.61 420 TRP B N 1
ATOM 6796 C CA . TRP B 1 420 ? 16.109 19.953 27.969 1 18.61 420 TRP B CA 1
ATOM 6797 C C . TRP B 1 420 ? 15.578 19.703 26.562 1 18.61 420 TRP B C 1
ATOM 6799 O O . TRP B 1 420 ? 15.555 20.625 25.734 1 18.61 420 TRP B O 1
ATOM 6809 N N . SER B 1 421 ? 16.016 18.562 25.969 1 19.08 421 SER B N 1
ATOM 6810 C CA . SER B 1 421 ? 15.789 18.094 24.594 1 19.08 421 SER B CA 1
ATOM 6811 C C . SER B 1 421 ? 14.305 18.062 24.266 1 19.08 421 SER B C 1
ATOM 6813 O O . SER B 1 421 ? 13.547 17.281 24.844 1 19.08 421 SER B O 1
ATOM 6815 N N . CYS B 1 422 ? 13.703 19.234 24.312 1 19.42 422 CYS B N 1
ATOM 6816 C CA . CYS B 1 422 ? 12.297 19.344 23.938 1 19.42 422 CYS B CA 1
ATOM 6817 C C . CYS B 1 422 ? 12.062 18.781 22.547 1 19.42 422 CYS B C 1
ATOM 6819 O O . CYS B 1 422 ? 11.883 19.531 21.578 1 19.42 422 CYS B O 1
ATOM 6821 N N . SER B 1 423 ? 12.969 17.875 22.125 1 20.45 423 SER B N 1
ATOM 6822 C CA . SER B 1 423 ? 12.938 17.531 20.719 1 20.45 423 SER B CA 1
ATOM 6823 C C . SER B 1 423 ? 11.57 17 20.297 1 20.45 423 SER B C 1
ATOM 6825 O O . SER B 1 423 ? 11.297 16.797 19.109 1 20.45 423 SER B O 1
ATOM 6827 N N . LEU B 1 424 ? 11.047 16.234 21.297 1 20.5 424 LEU B N 1
ATOM 6828 C CA . LEU B 1 424 ? 10.062 15.289 20.781 1 20.5 424 LEU B CA 1
ATOM 6829 C C . LEU B 1 424 ? 8.82 16.031 20.266 1 20.5 424 LEU B C 1
ATOM 6831 O O . LEU B 1 424 ? 8.164 15.57 19.328 1 20.5 424 LEU B O 1
ATOM 6835 N N . CYS B 1 425 ? 8.359 16.953 21.141 1 20.67 425 CYS B N 1
ATOM 6836 C CA . CYS B 1 425 ? 6.965 17.375 21.078 1 20.67 425 CYS B CA 1
ATOM 6837 C C . CYS B 1 425 ? 6.746 18.344 19.922 1 20.67 425 CYS B C 1
ATOM 6839 O O . CYS B 1 425 ? 5.672 18.938 19.797 1 20.67 425 CYS B O 1
ATOM 6841 N N . CYS B 1 426 ? 7.832 18.719 19.297 1 21.34 426 CYS B N 1
ATOM 6842 C CA . CYS B 1 426 ? 7.738 19.969 18.562 1 21.34 426 CYS B CA 1
ATOM 6843 C C . CYS B 1 426 ? 6.941 19.781 17.281 1 21.34 426 CYS B C 1
ATOM 6845 O O . CYS B 1 426 ? 7.012 20.609 16.375 1 21.34 426 CYS B O 1
ATOM 6847 N N . ALA B 1 427 ? 6.363 18.594 17.109 1 22.05 427 ALA B N 1
ATOM 6848 C CA . ALA B 1 427 ? 5.953 18.469 15.719 1 22.05 427 ALA B CA 1
ATOM 6849 C C . ALA B 1 427 ? 4.984 19.578 15.336 1 22.05 427 ALA B C 1
ATOM 6851 O O . ALA B 1 427 ? 5.203 20.281 14.344 1 22.05 427 ALA B O 1
ATOM 6852 N N . ALA B 1 428 ? 3.676 19.219 15.375 1 22.75 428 ALA B N 1
ATOM 6853 C CA . ALA B 1 428 ? 2.734 19.859 14.453 1 22.75 428 ALA B CA 1
ATOM 6854 C C . ALA B 1 428 ? 2.395 21.266 14.906 1 22.75 428 ALA B C 1
ATOM 6856 O O . ALA B 1 428 ? 1.495 21.906 14.352 1 22.75 428 ALA B O 1
ATOM 6857 N N . ALA B 1 429 ? 2.9 21.734 16.047 1 22.66 429 ALA B N 1
ATOM 6858 C CA . ALA B 1 429 ? 2.203 22.938 16.516 1 22.66 429 ALA B CA 1
ATOM 6859 C C . ALA B 1 429 ? 2.527 24.125 15.617 1 22.66 429 ALA B C 1
ATOM 6861 O O . ALA B 1 429 ? 3.691 24.375 15.289 1 22.66 429 ALA B O 1
ATOM 6862 N N . ASP B 1 430 ? 1.595 24.375 14.68 1 23.61 430 ASP B N 1
ATOM 6863 C CA . ASP B 1 430 ? 1.682 25.719 14.141 1 23.61 430 ASP B CA 1
ATOM 6864 C C . ASP B 1 430 ? 2.078 26.719 15.227 1 23.61 430 ASP B C 1
ATOM 6866 O O . ASP B 1 430 ? 1.49 26.734 16.312 1 23.61 430 ASP B O 1
ATOM 6870 N N . THR B 1 431 ? 3.34 26.844 15.352 1 21.69 431 THR B N 1
ATOM 6871 C CA . THR B 1 431 ? 3.82 27.844 16.312 1 21.69 431 THR B CA 1
ATOM 6872 C C . THR B 1 431 ? 3.08 29.156 16.141 1 21.69 431 THR B C 1
ATOM 6874 O O . THR B 1 431 ? 3.055 29.734 15.047 1 21.69 431 THR B O 1
ATOM 6877 N N . VAL B 1 432 ? 1.888 29.094 16.703 1 21.06 432 VAL B N 1
ATOM 6878 C CA . VAL B 1 432 ? 1.28 30.422 16.828 1 21.06 432 VAL B CA 1
ATOM 6879 C C . VAL B 1 432 ? 2.213 31.359 17.594 1 21.06 432 VAL B C 1
ATOM 6881 O O . VAL B 1 432 ? 2.676 31.016 18.688 1 21.06 432 VAL B O 1
ATOM 6884 N N . THR B 1 433 ? 2.998 31.938 16.875 1 21.8 433 THR B N 1
ATOM 6885 C CA . THR B 1 433 ? 3.709 33 17.594 1 21.8 433 THR B CA 1
ATOM 6886 C C . THR B 1 433 ? 2.75 34.094 18.031 1 21.8 433 THR B C 1
ATOM 6888 O O . THR B 1 433 ? 2.025 34.656 17.203 1 21.8 433 THR B O 1
ATOM 6891 N N . CYS B 1 434 ? 2.227 33.812 19.188 1 21.7 434 CYS B N 1
ATOM 6892 C CA . CYS B 1 434 ? 1.391 34.875 19.734 1 21.7 434 CYS B CA 1
ATOM 6893 C C . CYS B 1 434 ? 2.234 36.062 20.156 1 21.7 434 CYS B C 1
ATOM 6895 O O . CYS B 1 434 ? 3.191 35.938 20.922 1 21.7 434 CYS B O 1
ATOM 6897 N N . LEU B 1 435 ? 2.24 37.031 19.422 1 22.48 435 LEU B N 1
ATOM 6898 C CA . LEU B 1 435 ? 2.844 38.281 19.859 1 22.48 435 LEU B CA 1
ATOM 6899 C C . LEU B 1 435 ? 1.91 39.031 20.797 1 22.48 435 LEU B C 1
ATOM 6901 O O . LEU B 1 435 ? 0.838 39.469 20.391 1 22.48 435 LEU B O 1
ATOM 6905 N N . VAL B 1 436 ? 1.623 38.344 21.953 1 20.73 436 VAL B N 1
ATOM 6906 C CA . VAL B 1 436 ? 0.709 39.031 22.875 1 20.73 436 VAL B CA 1
ATOM 6907 C C . VAL B 1 436 ? 1.491 40 23.75 1 20.73 436 VAL B C 1
ATOM 6909 O O . VAL B 1 436 ? 2.525 39.625 24.328 1 20.73 436 VAL B O 1
ATOM 6912 N N . ASN B 1 437 ? 1.32 41.219 23.578 1 19.45 437 ASN B N 1
ATOM 6913 C CA . ASN B 1 437 ? 1.83 42.219 24.516 1 19.45 437 ASN B CA 1
ATOM 6914 C C . ASN B 1 437 ? 1.099 42.156 25.844 1 19.45 437 ASN B C 1
ATOM 6916 O O . ASN B 1 437 ? -0.131 42.25 25.891 1 19.45 437 ASN B O 1
ATOM 6920 N N . HIS B 1 438 ? 1.449 41.219 26.703 1 19.78 438 HIS B N 1
ATOM 6921 C CA . HIS B 1 438 ? 0.908 41.25 28.062 1 19.78 438 HIS B CA 1
ATOM 6922 C C . HIS B 1 438 ? 1.04 42.656 28.672 1 19.78 438 HIS B C 1
ATOM 6924 O O . HIS B 1 438 ? 2.137 43.219 28.703 1 19.78 438 HIS B O 1
ATOM 6930 N N . LYS B 1 439 ? -0.03 43.375 28.672 1 21.86 439 LYS B N 1
ATOM 6931 C CA . LYS B 1 439 ? -0.088 44.406 29.703 1 21.86 439 LYS B CA 1
ATOM 6932 C C . LYS B 1 439 ? -0.246 43.781 31.094 1 21.86 439 LYS B C 1
ATOM 6934 O O . LYS B 1 439 ? -1.013 42.812 31.266 1 21.86 439 LYS B O 1
#

Nearest PDB structures (foldseek):
  6sek-assembly1_B  TM=9.845E-01  e=1.133E-47  synthetic construct
  6se3-assembly2_E  TM=9.746E-01  e=1.416E-42  synthetic construct
  7al4-assembly2_C  TM=9.765E-01  e=1.016E-42  Felis catus
  7al4-assembly1_A  TM=9.765E-01  e=1.199E-42  Felis catus
  6sem-assembly2_A  TM=9.643E-01  e=6.107E-41  synthetic construct

Organism: Serinus canaria (NCBI:txid9135)

Sequence (878 aa):
MAPRRVAVIGAGASGLCALKCCLDEGLEPTCFERSKDIGGLWRFEEHPEDGRASIYRSVIINTSKEMMCFSDFPIPEDFPNYMHNSKIMEYFRMYAQHFDLLRHIRFRTSVCRVSKRPDFASSGQWEVVTESEGKQEAAIFDAVLVCSGHHTNAHLPLSSFPGLEKFEGCYLHSRDYKSPQPFFGKRVVVVGIGNSGIDIAVELSHTAKQVFLSTRRGSWVLYRVADNGYPFDFSYLSRFMQLIHNLVPTSILNFFMEWKLNARFDHTLYGLKPKHGVLDQHPTVNDDLPNRIISGRVRVKPNIQEFTETSAIFEDEPVISCKLQNKPGSGQKPQSISAPGKRVRPEKSSVDCSGFVLYSKRCVVVHGLVSSYLLSLSWVRLGIGAHLQLQRDTEVARTALPSPCPSRQPGRCWLGDNKWSCSLCCAAADTVTCLVNHKMAPRRVAVIGAGASGLCALKCCLDEGLEPTCFERSKDIGGLWRFEEHPEDGRASIYRSVIINTSKEMMCFSDFPIPEDFPNYMHNSKIMEYFRMYAQHFDLLRHIRFRTSVCRVSKRPDFASSGQWEVVTESEGKQEAAIFDAVLVCSGHHTNAHLPLSSFPGLEKFEGCYLHSRDYKSPQPFFGKRVVVVGIGNSGIDIAVELSHTAKQVFLSTRRGSWVLYRVADNGYPFDFSYLSRFMQLIHNLVPTSILNFFMEWKLNARFDHTLYGLKPKHGVLDQHPTVNDDLPNRIISGRVRVKPNIQEFTETSAIFEDEPVISCKLQNKPGSGQKPQSISAPGKRVRPEKSSVDCSGFVLYSKRCVVVHGLVSSYLLSLSWVRLGIGAHLQLQRDTEVARTALPSPCPSRQPGRCWLGDNKWSCSLCCAAADTVTCLVNHK

Secondary structure (DSSP, 8-state):
-PPPEEEEE--SHHHHHHHHHHHHTT-EEEEE-SSSSS-GGGS--SSPPTTS----TT-B-SS-HHHHSBTTBPPPTTS-SS-BHHHHHHHHHHHHHHTT-GGGEE-S-EEEEEEE-TTHHHH--EEEEEEETTEEEEEEESEEEE---S--S----GGGSTTGGG--SEEEEGGG---SGGGTT-EEEEE--SHHHHHHHHHHTTTSSEEEEE-SS---EE-SB-GGG-BHHHHHSSHHHHHHHHHS-HHHHHHHHHHHHHHHS-TTTTT---SS-GGGSPPEE-SSHHHHHHTTSEEEE--EEEE-SSEEEEP-------------SS-------------------EEE-SSEEEE--S---------SHHHHTT---S-----------------------------------------SS-SS----EEE----/-PPPEEEEE--SHHHHHHHHHHHHTT-EEEEE-SSSSS-GGGS--SSPPTTS----TT-B-SS-HHHHSBTTBPPPTTS-SS-BHHHHHHHHHHHHHHTT-GGGEE-S-EEEEEEE-TTHHHH--EEEEEEETTEEEEEEESEEEE---S--S----GGGSTTGGG--SEEEEGGG---SGGGTT-EEEEE--SHHHHHHHHHHTTTSSEEEEE-SS---EE-SB-GGG-BHHHHHSSHHHHHHHHHS-HHHHHHHHHHHHHHHS-TTTTT---SS-TTTSPPEE-SSHHHHHHTTSEEEE--EEEE-SSEEEEP-------------SS-------------------EEE-SSEEEE--S----------HHHHTT---S-----------------------------------------SS-SS----EEE----

Radius of gyration: 33.72 Å; Cα contacts (8 Å, |Δi|>4): 1569; chains: 2; bounding box: 80×114×81 Å

InterPro domains:
  IPR000960 Flavin monooxygenase FMO [PR00370] (4-20)
  IPR000960 Flavin monooxygenase FMO [PR00370] (28-52)
  IPR000960 Flavin monooxygenase FMO [PR00370] (56-74)
  IPR000960 Flavin monooxygenase FMO [PR00370] (80-95)
  IPR000960 Flavin monooxygenase FMO [PR00370] (105-117)
  IPR000960 Flavin monooxygenase FMO [PR00370] (125-141)
  IPR000960 Flavin monooxygenase FMO [PR00370] (141-157)
  IPR000960 Flavin monooxygenase FMO [PR00370] (172-186)
  IPR000960 Flavin monooxygenase FMO [PR00370] (199-214)
  IPR000960 Flavin monooxygenase FMO [PR00370] (297-314)
  IPR002257 Flavin monooxygenase (FMO) 5 [PR01125] (88-100)
  IPR002257 Flavin monooxygenase (FMO) 5 [PR01125] (207-217)
  IPR002257 Flavin monooxygenase (FMO) 5 [PR01125] (237-256)
  IPR002257 Flavin monooxygenase (FMO) 5 [PR01125] (275-286)
  IPR020946 Flavin monooxygenase-like [PF00743] (4-317)
  IPR036188 FAD/NAD(P)-binding domain superfamily [G3DSA:3.50.50.60] (3-324)
  IPR036188 FAD/NAD(P)-binding domain superfamily [SSF51905] (3-227)
  IPR050346 Flavin-containing monooxygenases-like [PTHR23023] (4-317)

Solvent-accessible surface area (backbone atoms only — not comparable to full-atom values): 50333 Å² total; per-residue (Å²): 129,82,63,53,32,31,39,31,35,20,42,16,70,56,20,50,52,50,50,53,53,34,49,74,70,58,37,45,55,40,29,34,20,55,48,88,64,67,37,49,55,50,42,74,50,94,65,70,52,88,78,39,36,41,40,37,76,80,45,54,52,93,54,41,42,86,52,53,30,52,88,92,54,69,63,64,81,88,54,38,45,24,32,35,34,70,54,50,45,50,51,51,50,51,51,34,58,73,69,60,46,64,85,40,47,42,57,43,22,36,78,76,45,77,41,74,37,95,56,23,61,80,67,46,28,32,37,39,33,34,36,39,92,88,41,74,48,76,46,77,22,51,32,45,35,45,24,70,69,84,61,36,77,89,76,77,70,61,86,71,33,47,43,49,89,57,34,70,46,48,71,47,50,50,52,74,41,50,69,52,72,89,39,52,72,22,29,31,37,28,36,32,62,32,42,63,19,46,52,49,45,53,56,32,34,77,46,26,66,36,28,33,41,24,30,79,56,47,46,55,68,40,46,53,62,23,71,43,45,37,51,31,64,67,72,58,60,31,71,66,41,50,50,47,59,72,72,44,58,66,68,59,52,30,49,52,50,50,49,54,43,27,44,52,34,29,37,66,82,63,69,23,53,39,89,66,54,59,68,74,46,88,65,20,65,49,71,53,50,65,55,35,38,46,32,48,34,34,40,72,39,48,36,70,57,32,32,41,52,48,29,44,29,29,42,73,64,79,76,73,75,74,67,82,70,81,83,81,86,89,82,76,69,84,73,71,84,72,84,84,70,84,80,67,80,72,70,63,56,65,44,70,29,87,21,38,36,36,40,26,67,88,57,76,62,76,18,60,61,57,75,64,63,68,62,66,62,61,79,68,76,75,85,69,85,88,87,71,88,54,86,85,94,72,88,70,82,71,81,81,71,84,74,80,86,70,85,82,76,82,76,79,77,80,74,79,72,90,70,79,74,71,60,71,77,68,47,21,46,60,64,54,51,63,54,66,70,81,126,127,82,62,54,33,31,38,31,35,19,41,17,71,56,20,51,51,49,50,53,52,35,51,74,70,59,37,45,57,41,29,35,20,53,49,88,64,65,39,49,54,50,42,74,50,94,65,69,52,89,78,38,36,42,38,36,75,80,46,54,51,94,55,39,41,86,55,52,33,50,89,90,54,68,64,64,81,86,54,39,47,23,33,35,34,71,54,50,45,50,51,51,50,51,51,34,58,74,70,61,44,64,84,39,48,43,57,43,21,36,76,77,44,78,41,74,37,93,57,23,93,80,69,42,28,33,38,41,32,32,35,39,93,89,42,74,48,76,47,79,23,48,30,46,34,46,26,69,72,85,64,36,75,88,76,77,70,60,85,72,34,47,42,49,89,57,33,70,46,48,71,48,48,49,53,74,42,52,69,51,71,89,39,53,70,24,28,30,39,27,35,33,62,34,43,63,18,45,52,48,44,52,57,31,34,78,45,25,65,37,28,34,40,26,30,78,55,47,47,53,67,39,46,55,62,23,70,44,45,37,51,30,64,67,70,58,62,32,70,66,41,49,51,47,58,72,70,42,58,67,68,58,51,31,49,52,51,49,49,54,44,27,44,52,34,29,36,66,84,62,71,22,52,39,89,67,55,61,66,73,46,87,64,20,63,50,70,52,50,64,54,34,37,46,32,48,33,34,38,74,40,47,37,70,56,33,32,41,52,47,28,44,28,29,43,71,64,80,76,72,74,74,68,84,69,81,84,80,85,89,83,78,69,84,72,71,87,71,82,86,68,84,82,67,79,71,72,61,56,66,43,70,29,87,21,38,37,37,40,26,67,85,56,76,57,76,20,59,57,60,74,64,65,67,63,66,62,60,78,67,73,80,74,83,82,73,88,76,84,74,89,80,94,70,91,70,79,75,77,78,73,82,78,75,86,74,86,82,77,77,76,76,74,78,73,77,72,86,70,76,74,70,60,69,80,62,47,18,47,61,64,55,50,64,53,66,64,79,125

Foldseek 3Di:
DPAFEEEEEAQAPQSLVVLLVCVVVVHQYAYEAQAADHHFQLDADLDDDAQGFHAAQFDWDLAFQQLQPAPVQGQDPPAGRIHRSVSVVVSSVVSCVVSVRVVRYDYSKAWDDKAQDPVCLPQVKIWIWIDHPRDIDIDIGNWYWYQSADRRDDDDPPVQAAAVVLAQAAEDELSNDHALAVQAAFEEEQEDDAQSSLVVQLRNLVGHPAYEYEYAFAFQEAEQQDPPRHGPCVVQVDPVNVVVVVVPDPVVVQVVVQVVSVVVPNCVVLVRDGPDTNQQDDHHYDDCRVVCSVVRSYHYAYDFPHDHHFKTWGDQPPPPPPPPDDDDDDDDDPPDPDDDPDPPPRPGDIDGRNYYYYYYDDHLQQQSPHPPVVVPVPVPPPPPDDDSRRDDDDPPPDPDDDDDDDDDDPDDPDCPDPCPCPRRRPGNPSPRPIPNPDD/DPAFEEEEEAQAPVSLVVLLVCVVVVHQYAYEAQAADHHFQLDADLDDDAQGFHAAQFDWDLAFQQLQPAPVQGQDPPAGRIHRSVSVVVSSVVSCVVSVRVVRYDYSKAWDDKAQDPVCLPQVKIWTWIDHPRDIDIDIGNWYWYLSADRRDDDDPVVQAAAVVLAQAAEDELSNDHALAVQAAFEEEQEDDFQSSLVVQLRNLVGHPAYEYEYAFAFQEAEQQDPPRHGPCVVQVDPVNVVVVVVPDPVVVQVVVQVVSVVVPNCVVLVRDGPDTNQQDDGHYDDCRVVCSVVRSYHYAYDFPHDHHFKTWGDQPPPPPPPPDDDDDDDDDPPPPDDDPDPPPRPTDIDGRNYYYYYYPDRLQQQSPHPPVVVVVPVPPPDDDDDPPDDDDDPDDPPDDDDDDDDDDPPPPPCPDPCPVPRRRPGNPSPRPISNPDD